Protein 9EAV (pdb70)

Foldseek 3Di:
DEEEEDEPVVLVVVLCLQCVPPLWKFKKKFWFDWQDAPYIYTAGDDMGGQDPVQWPDIGNQETEHECVVVVVNLVVCAPVLTEMEMEMEANQAYWYAYPPGIGGPLRSLLVSCVSGVDKYWYKYAYNVRAMWIFIAHNSHTDGTGQWYWYQDLFTDTRGPPDPDQDFFPDVNQLVVQLPFEEEQADQAQLSLLLQVCSLVSNHNAYEYHEQFFAAPVRPQGGPQDDPVRRVVRHRSQVSSQVVSCVVVVDNRYDYHNYHCPELVNLSVNLRGQAYEYEDDALVSLLSVQLSCQQSQHKYKYKDWFFFWDQDPPPGIDTPWTKMKIAIDGHPFATCVLVPVDDPVRNVVVDDDDVRVVVCCVVVVDVPDDRTDDDGNVSSNVGSVVRVVLNSCSHRPDDPDRSQQANMWMATPVVGDIHGHGSVVTDHDDDVSGSNHQPPPGSPDPVSGDD/DEEEEDEPVVLVVVLCLQCVPPLWKFKKKWWFDWQPAPYIYTATDDIGGFDPVQWPPTGNQEIEHECVSVVVNLVVCAPVLIAMEMEMEASQFYWYDDPPDIGGPLRSLLVSCVSGVDKYWYKYAYNVRAMWIFIAHNSHTDGTGQWYWYQDLFTDTRGPPDCDAFPDVNQLVVQLVFEEEQADQAQLRLLLQVVSLVSRHNAYEYHEQFFAAPVRVQGGPQDDPVRRVVRPRRQVSSQVVSCVVVVHRRYHYDNDHCPELVNLSVNLRGQAYEYEDDALVSLLSQQLSCQQSQHKYKYKDWFFFWDQDPVPGIDTPWTKMKIAIDGHPFATCVLVPVDDPLRNVLVPDPPVRNVVVCVVPPHDDDGDGDDDGNVSSNVGSVVRVVLNSCSHRPDDPDRSQQANMWMAIPVVGDIHGHGSVVTDHDDDVSGSNHQPPPGSPDPVSGPD/DFWAAEAHDIDDDDDQKDFQLVVCVVVVHDLPAAWFKWWDFPPDPIDTDDRGDMDGRVPHRGDHIYIDHPPDDDD/DPAEPDDFPPVVVVVCVVVVWPWHWDQDPNWTKIWTFFCAADPFKPDGTWIKMWTQDPPPPVDPTFWIWIPPDIQGPVRHRFPQFPDWDADVRGTITTHHDGDDHDRVDDGPVVVVVVVRVSRVPRSD/DPAEPDDFPPVVVVVCVVVVWPWHWDQDPNWTKIWTFFCAADPFKPDGTWIKMWTQDPPPPVDPTFWIWIPPDIQGPVRHRFPQFPDWDADVRGTITTHHDGDDHDRVDDGPVVVVVVVRVSRVPRSD

B-factor: mean 52.98, std 19.51, range [24.74, 142.82]

Nearest PDB structures (foldseek):
  3dbh-assembly1_C  TM=6.932E-01  e=7.732E-09  Homo sapiens
  7pvn-assembly2_B  TM=6.251E-01  e=3.161E-09  Homo sapiens
  7pvn-assembly1_A  TM=5.899E-01  e=1.106E-08  Homo sapiens
  3dbr-assembly1_E  TM=6.142E-01  e=5.534E-08  Homo sapiens
  1r4m-assembly2_C  TM=5.452E-01  e=2.008E-08  Homo sapiens

Sequence (1229 aa):
GNRLILTQELHTMLQKHLFPGDGKEAAAILICNRYEGGRLKLLAKELILVPYEECKSRTSDFIAWPGNYLEKAIDVAEEKSMSIILIHSHPGGFLVFSDTADSSDMQTMQSLFQGVDAIHGSAIMIHSGEMRARLYREGKFAENVELVTVAGDDIHYWWDDKTLKPIAFTSGMTDTFQKLTAAIIGVSGTGSIVAEQVARLGFGEILLIDHDHIEKKNLNRILNSTLKDALSHRPKVDMFAEAIRCIRGEDISRPINNTIFSREAVLAAANADVLFCCVDTYLARMIADRIASSFLIPLLDVGVKIPTHVDPDDGRKITDVTGRIDYVKPGGSTLSDRLVYTPELIYRENLNAEEYEEQLERGFITGVEEEAPSVITLNMRAASACVSEFIARCFPFREYPNKRFTRTFFSLAGVEEDYIDESSITQALNTRLAVGGEEPLLGLPELGDKGNRLILTQELHTMLQKHLFPGDGKEAAAILICNRYEGGRLKLLAKELILVPYEECKSRTSDFIAWPGNYLEKAIDVAEEKSMSIILIHSHPGGFLVFSDTADSSDMQTMQSLFQGVDAIHGSAIMIHSGEMRARLYREGKFAENVELVTVAGDDIHYWWDDKKPIAFTSGMTDTFQKLTAAIIGVSGTGSIVAEQVARLGFGEILLIDHDHIEKKNLNRILNSTLKDALSHRPKVDMFAEAIRCIRGEDISRPINNTIFSREAVLAAANADVLFCCVDTYLARMIADRIASSFLIPLLDVGVKIPTHVDPDDGRKITDVTGRIDYVKPGGSTLSDRLVYTPELIYRENLNAEEYEEQLERGFITGVEEEAPSVITLNMRAASACVSEFIARCFPFREYPNKRFTRTFFSLAGVEEDYIDESSITQALNTRLAVGGEEPLLGLPELGDKTWKLNIQGKEFTFDTPTVVIRDAVIRAGLNPNQAWHIFLKVEGQPKVEKNIDDVIDLRTPGIEKLRLTPKDVNNGATRRDFSLRPEDEHYLDEMGYCWETRLVGNARWLIIHDYELPDGYNHHQVNLALLITSGYPVNMLDMFYVYPPLVRVNGVNIPATEATVAIDSVAYQRWSRHRSWNPEIDSVISQLAMADGCLQKEVGATRRDFSLRPEDEHYLDEMGYCWETRLVGNARWLIIHDYELPDGYNHHQVNLALLITSGYPVNMLDMFYVYPPLVRVNGVNIPATEATVAIDSVAYQRWSRHRSWNPEIDSVISQLAMADGCLQKEVG

Secondary structure (DSSP, 8-state):
--EEEE-HHHHHHHHHHH-SSSS---EEEEEEEEEESSSEEEEEEEEEE--GGG-SEE-SS-EEEETHHHHHHHHHHHTTT-EEEEEEETT---EEE-SS-EE-HHHHHHHHHHHSSS-EEEEEE-TTS-EEEEEEETTEEEEE-SEEEEESSSEEEEETT------TTSHHHHHHHHT-EEEEE--STTHHHHHHHHHHTT-SEEEEE---B--GGGTTT-TT--HHHHHTT-BHHHHHHHHHHHHHSS--EEEE-S-SSSHHHHHHHTT-SEEEE--SSHHHHHHHHHHHHHHT--EEEEEEE-BEEEETTTEEEE---EEEEEEE-TTS--TTTTTSS-HHHHHHHT--HHHHHHHHHHTS--S---BPPP-HHHHHHHHHHHHHHHHHHHS--SSS-GGGGSEEEEETTTTEEEEE-GGGS-----TTTT-TTPSSGGG-GGGS--/--EEEE-HHHHHHHHHHH--SS----EEEEEEEEEESSSEEEEEEEEEEPPGGG-EEEETTEEEEETHHHHHHHHHHTTTT-EEEEEEETT---EEE-SS-EE-HHHHHHHHHHHSSS-EEEEEE-TTS-EEEEEEETTEEEEE-SEEEEESSSEEEEETT--PPTTSHHHHHHHHT-EEEEE--STTHHHHHHHHHHTT-SEEEEEE--B--GGGGGT-TT--HHHHHTT-BHHHHHHHHHHHHHSS--EEEEES-SSSHHHHHHHTT-SEEEE--S-HHHHHHHHHHHHHHT--EEEEEEE-BEEEETTTEEEE---EEEEEEE-TTS--TTTTTSS-HHHHHHHTS-HHHHHHHHHHTSS-PPPPBPPP-HHHHHHHHHHHHHHHHHHHS--SSS-GGGGSEEEEETTTTEEEEE-GGGS-----TTTT-TTPSSGGG-GGGS--/-EEEEETTEEEEESSSEEEHHHHHHHTT--TTS-EEEEEEETTS--EEE-TT-EEETTSTTEEEEEEEES---B-/---BSS---HHHHHHHHHTT-EEEEEEETTEEEEEEEEEE--SSBS-SEEEEEEEE-TTTTTSPP--EEEESPP-BTTSPPPTT---EEEETTEEEEEE-------TTT-SHHHHHHHHHHHHHHTT-/---BSS---HHHHHHHHHTT-EEEEEEETTEEEEEEEEEE--SSBS-SEEEEEEEE-TTTTTSPP--EEEESPP-BTTSPPPTT---EEEETTEEEEEE-------TTT-SHHHHHHHHHHHHHHTT-

Solvent-accessible surface area: 49747 Å² total; per-residue (Å²): 55,22,2,0,6,1,4,51,120,24,24,56,74,0,45,139,16,0,58,62,71,73,63,96,2,0,0,0,0,0,0,0,16,55,24,118,36,78,29,24,4,0,0,1,70,71,30,30,55,0,48,73,170,84,16,142,45,36,54,78,94,72,0,9,0,18,8,67,18,12,116,104,0,31,109,68,0,108,148,109,44,13,0,0,1,0,0,1,4,104,58,13,29,14,40,5,26,59,153,131,60,92,26,50,66,136,99,1,2,57,50,0,45,140,28,6,117,13,26,1,0,23,1,62,0,60,133,69,2,44,3,116,8,109,1,28,106,117,8,142,69,46,63,57,4,64,0,1,12,3,5,2,20,50,3,66,36,27,26,59,97,103,174,204,116,42,37,1,11,14,86,15,6,53,84,15,0,87,78,2,3,0,0,0,1,8,0,17,2,0,0,0,0,0,0,1,0,0,0,10,10,9,0,20,54,0,9,0,2,15,107,83,64,0,59,140,172,16,20,55,49,0,4,25,0,28,49,163,6,4,113,79,97,76,37,15,0,55,4,0,11,81,17,0,106,53,7,48,30,94,90,9,2,97,56,22,67,31,54,8,29,16,74,94,0,0,54,22,0,0,22,0,14,0,0,0,0,2,12,89,51,32,18,13,0,0,0,0,7,38,0,3,9,0,0,4,1,8,0,0,0,0,0,3,48,4,8,8,11,65,2,89,113,108,27,116,60,15,2,0,1,0,0,3,4,0,3,7,26,7,20,4,0,17,0,48,29,18,114,11,10,33,25,78,31,0,30,141,60,64,49,74,86,106,22,116,115,51,39,64,147,136,59,118,56,116,45,83,135,61,43,9,71,30,4,1,3,3,2,0,12,0,0,0,23,0,1,14,7,1,0,0,0,3,7,70,19,49,114,93,90,6,74,129,9,3,22,12,6,2,4,38,1,1,29,53,65,45,76,48,33,11,87,83,25,118,95,68,123,45,74,39,43,1,13,0,29,59,82,25,0,0,12,0,10,48,4,20,90,161,56,19,1,0,7,1,4,50,114,27,25,57,78,0,45,136,19,0,56,61,72,74,60,95,2,0,0,0,0,0,0,0,16,59,25,117,36,75,30,22,3,1,0,1,67,73,30,31,58,0,42,72,151,68,16,124,73,40,59,73,90,66,0,6,0,16,11,70,13,14,114,99,0,29,109,73,0,109,144,116,42,12,0,0,1,0,0,1,3,95,61,12,29,16,46,8,31,59,155,135,61,95,25,47,66,143,101,0,1,61,49,0,43,136,31,5,116,13,24,2,0,23,1,68,0,65,131,71,1,47,4,115,8,101,0,26,101,124,5,150,70,48,65,54,4,63,0,1,11,2,6,1,20,48,3,63,35,27,24,54,103,162,168,53,47,0,10,34,84,20,6,55,87,15,0,90,75,2,2,0,0,0,3,7,0,24,11,15,0,0,0,0,0,2,0,0,0,9,9,6,1,19,49,0,7,0,2,18,126,55,58,0,65,139,172,14,25,51,49,0,2,26,0,30,51,159,4,2,113,74,103,80,37,13,0,60,4,0,10,59,16,0,110,49,6,49,41,104,89,6,2,95,56,21,77,43,51,7,26,18,77,95,0,0,54,24,0,0,24,0,13,0,0,0,0,9,24,140,50,73,24,12,23,0,0,0,4,26,0,2,5,0,0,5,1,6,0,0,0,1,11,44,86,3,15,9,76,120,33,130,136,85,25,110,81,14,63,37,0,38,4,39,5,0,3,7,23,8,17,5,0,8,0,44,31,15,128,15,8,29,15,82,46,0,12,39,52,57,23,87,85,123,54,50,112,69,10,71,154,86,58,82,17,97,39,81,96,120,84,8,64,40,4,0,2,2,2,0,14,0,0,1,24,0,0,12,8,0,0,0,0,3,9,65,19,44,24,51,87,7,70,115,9,3,30,12,68,7,20,38,2,8,30,105,64,80,72,62,38,10,87,81,23,119,96,64,116,31,78,38,42,1,26,0,26,71,77,24,1,1,33,0,10,49,4,20,87,138,124,79,126,2,25,2,7,28,52,100,13,49,16,116,62,44,48,12,51,0,68,75,0,0,93,101,2,28,8,64,20,125,91,45,21,20,9,34,20,58,22,122,65,112,107,54,78,101,56,88,30,77,47,91,5,53,9,137,52,121,37,44,56,6,0,8,0,12,5,87,38,4,15,34,18,55,141,132,113,50,19,64,4,48,76,97,0,49,110,61,0,86,133,97,65,53,51,4,9,0,52,70,45,67,149,36,65,12,0,2,0,45,89,17,118,14,34,110,20,3,69,63,94,78,4,29,1,0,2,33,10,16,48,0,2,9,4,1,16,4,13,18,0,4,0,88,38,55,1,37,34,113,112,53,75,105,4,76,51,10,128,20,86,18,68,3,73,105,58,48,8,11,27,0,40,36,121,78,107,20,70,38,94,126,12,4,0,54,31,1,6,63,34,0,43,40,19,0,91,143,14,61,79,54,140,110,114,70,19,43,3,49,78,97,0,50,112,61,0,84,133,96,65,54,51,3,7,0,42,72,45,68,149,37,59,11,0,2,0,46,88,17,118,14,35,110,20,4,69,63,96,78,4,30,1,0,2,38,10,18,42,0,2,11,6,2,2,5,9,4,0,8,0,88,38,56,1,38,33,114,113,51,75,106,4,75,50,11,126,21,86,38,69,3,73,104,59,50,8,10,13,0,18,36,68,69,100,12,68,48,102,126,12,3,0,54,30,1,5,64,34,0,43,40,20,0,92,145,14,62,78

Structure (mmCIF, N/CA/C/O backbone):
data_9EAV
#
_entry.id   9EAV
#
_cell.length_a   136.837
_cell.length_b   136.837
_cell.length_c   172.816
_cell.angle_alpha   90.000
_cell.angle_beta   90.000
_cell.angle_gamma   90.000
#
_symmetry.space_group_name_H-M   'P 43 21 2'
#
loop_
_entity.id
_entity.type
_entity.pdbx_description
1 polymer 'Citrobacter BubCD'
2 polymer 'Citrobacter BubA'
3 polymer 'Citrobacter BubB'
4 non-polymer 'SODIUM ION'
5 non-polymer 'ADENOSINE MONOPHOSPHATE'
6 water water
#
loop_
_atom_site.group_PDB
_atom_site.id
_atom_site.type_symbol
_atom_site.label_atom_id
_atom_site.label_alt_id
_atom_site.label_comp_id
_atom_site.label_asym_id
_atom_site.label_entity_id
_atom_site.label_seq_id
_atom_site.pdbx_PDB_ins_code
_atom_site.Cartn_x
_atom_site.Cartn_y
_atom_site.Cartn_z
_atom_site.occupancy
_atom_site.B_iso_or_equiv
_atom_site.auth_seq_id
_atom_site.auth_comp_id
_atom_site.auth_asym_id
_atom_site.auth_atom_id
_atom_site.pdbx_PDB_model_num
ATOM 1 N N . GLY A 1 6 ? 39.27600 -7.71800 18.81700 1.000 78.99708 4 GLY A N 1
ATOM 2 C CA . GLY A 1 6 ? 37.96600 -7.37200 19.37600 1.000 81.01856 4 GLY A CA 1
ATOM 3 C C . GLY A 1 6 ? 37.61700 -8.16400 20.63200 1.000 78.08293 4 GLY A C 1
ATOM 4 O O . GLY A 1 6 ? 37.55700 -9.39900 20.56600 1.000 81.51120 4 GLY A O 1
ATOM 5 N N . ASN A 1 7 ? 37.38000 -7.48000 21.74200 1.000 69.44231 5 ASN A N 1
ATOM 6 C CA . ASN A 1 7 ? 37.26800 -8.14400 23.04100 1.000 66.55177 5 ASN A CA 1
ATOM 7 C C . ASN A 1 7 ? 35.89200 -8.79900 23.21800 1.000 68.45093 5 ASN A C 1
ATOM 8 O O . ASN A 1 7 ? 34.94000 -8.54200 22.46900 1.000 66.04664 5 ASN A O 1
ATOM 13 N N . ARG A 1 8 ? 35.80300 -9.70000 24.20400 1.000 66.80273 6 ARG A N 1
ATOM 14 C CA . ARG A 1 8 ? 34.57300 -10.42200 24.48400 1.000 61.65410 6 ARG A CA 1
ATOM 15 C C . ARG A 1 8 ? 34.29700 -10.39900 25.98200 1.000 59.02401 6 ARG A C 1
ATOM 16 O O . ARG A 1 8 ? 35.22300 -10.51200 26.79300 1.000 57.39992 6 ARG A O 1
ATOM 24 N N . LEU A 1 9 ? 33.01700 -10.27500 26.34300 1.000 55.72678 7 LEU A N 1
ATOM 25 C CA . LEU A 1 9 ? 32.49600 -10.70000 27.64200 1.000 55.00854 7 LEU A CA 1
ATOM 26 C C . LEU A 1 9 ? 31.60100 -11.93600 27.42900 1.000 51.55774 7 LEU A C 1
ATOM 27 O O . LEU A 1 9 ? 30.62600 -11.88000 26.68000 1.000 51.37523 7 LEU A O 1
ATOM 32 N N . ILE A 1 10 ? 31.92600 -13.05100 28.08100 1.000 53.04236 8 ILE A N 1
ATOM 33 C CA . ILE A 1 10 ? 31.24100 -14.31100 27.82100 1.000 49.57173 8 ILE A CA 1
ATOM 34 C C . ILE A 1 10 ? 30.57300 -14.77900 29.10900 1.000 52.09650 8 ILE A C 1
ATOM 35 O O . ILE A 1 10 ? 31.23800 -14.93500 30.13700 1.000 52.99159 8 ILE A O 1
ATOM 40 N N . LEU A 1 11 ? 29.27600 -15.04200 29.03400 1.000 48.96482 9 LEU A N 1
ATOM 41 C CA . LEU A 1 11 ? 28.51800 -15.61300 30.13100 1.000 48.75977 9 LEU A CA 1
ATOM 42 C C . LEU A 1 11 ? 28.15200 -17.03800 29.76800 1.000 49.48833 9 LEU A C 1
ATOM 43 O O . LEU A 1 11 ? 27.97700 -17.36400 28.58200 1.000 48.15207 9 LEU A O 1
ATOM 48 N N . THR A 1 12 ? 28.09000 -17.91900 30.77300 1.000 53.39001 10 THR A N 1
ATOM 49 C CA . THR A 1 12 ? 27.54000 -19.24400 30.49700 1.000 51.08847 10 THR A CA 1
ATOM 50 C C . THR A 1 12 ? 26.02700 -19.09900 30.43200 1.000 51.67854 10 THR A C 1
ATOM 51 O O . THR A 1 12 ? 25.45800 -18.13000 30.95500 1.000 52.39389 10 THR A O 1
ATOM 55 N N . GLN A 1 13 ? 25.36400 -20.08100 29.81200 1.000 46.62927 11 GLN A N 1
ATOM 56 C CA . GLN A 1 13 ? 23.90300 -20.02400 29.77800 1.000 51.18105 11 GLN A CA 1
ATOM 57 C C . GLN A 1 13 ? 23.32900 -20.10600 31.18100 1.000 49.07498 11 GLN A C 1
ATOM 58 O O . GLN A 1 13 ? 22.38500 -19.39000 31.51300 1.000 50.77899 11 GLN A O 1
ATOM 64 N N . GLU A 1 14 ? 23.89300 -20.97500 32.03200 1.000 51.69008 12 GLU A N 1
ATOM 65 C CA . GLU A 1 14 ? 23.37900 -21.08300 33.40200 1.000 52.29322 12 GLU A CA 1
ATOM 66 C C . GLU A 1 14 ? 23.46000 -19.75100 34.13700 1.000 52.46914 12 GLU A C 1
ATOM 67 O O . GLU A 1 14 ? 22.50000 -19.34700 34.82800 1.000 57.90142 12 GLU A O 1
ATOM 73 N N . LEU A 1 15 ? 24.58900 -19.02600 34.00900 1.000 49.35740 13 LEU A N 1
ATOM 74 C CA . LEU A 1 15 ? 24.73100 -17.77100 34.73700 1.000 52.46227 13 LEU A CA 1
ATOM 75 C C . LEU A 1 15 ? 23.84400 -16.70000 34.13700 1.000 53.54496 13 LEU A C 1
ATOM 76 O O . LEU A 1 15 ? 23.25000 -15.89800 34.86400 1.000 54.56805 13 LEU A O 1
ATOM 81 N N . HIS A 1 16 ? 23.71600 -16.69600 32.81700 1.000 53.23884 14 HIS A N 1
ATOM 82 C CA . HIS A 1 16 ? 22.88900 -15.68900 32.18600 1.000 51.21333 14 HIS A CA 1
ATOM 83 C C . HIS A 1 16 ? 21.41800 -15.87400 32.54400 1.000 57.26073 14 HIS A C 1
ATOM 84 O O . HIS A 1 16 ? 20.73200 -14.89300 32.81600 1.000 56.02158 14 HIS A O 1
ATOM 91 N N . THR A 1 17 ? 20.91500 -17.12300 32.54100 1.000 49.73670 15 THR A N 1
ATOM 92 C CA . THR A 1 17 ? 19.51800 -17.32700 32.89100 1.000 54.27448 15 THR A CA 1
ATOM 93 C C . THR A 1 17 ? 19.25700 -16.81800 34.30800 1.000 56.25328 15 THR A C 1
ATOM 94 O O . THR A 1 17 ? 18.32900 -16.04100 34.54300 1.000 58.24450 15 THR A O 1
ATOM 98 N N . MET A 1 18 ? 20.11700 -17.21000 35.25600 1.000 55.38782 16 MET A N 1
ATOM 99 C CA . MET A 1 18 ? 19.95900 -16.79700 36.64900 1.000 56.44269 16 MET A CA 1
ATOM 100 C C . MET A 1 18 ? 20.03400 -15.29100 36.77700 1.000 55.55581 16 MET A C 1
ATOM 101 O O . MET A 1 18 ? 19.27100 -14.67200 37.53900 1.000 58.99064 16 MET A O 1
ATOM 106 N N . LEU A 1 19 ? 20.91600 -14.67100 36.01000 1.000 56.17790 17 LEU A N 1
ATOM 107 C CA . LEU A 1 19 ? 21.01600 -13.21800 36.02300 1.000 58.77331 17 LEU A CA 1
ATOM 108 C C . LEU A 1 19 ? 19.73300 -12.57600 35.50300 1.000 58.50862 17 LEU A C 1
ATOM 109 O O . LEU A 1 19 ? 19.21300 -11.62600 36.09600 1.000 61.56837 17 LEU A O 1
ATOM 114 N N . GLN A 1 20 ? 19.19900 -13.09200 34.39500 1.000 57.72910 18 GLN A N 1
ATOM 115 C CA . GLN A 1 20 ? 18.00100 -12.47000 33.82700 1.000 57.11933 18 GLN A CA 1
ATOM 116 C C . GLN A 1 20 ? 16.77900 -12.63900 34.73800 1.000 61.46163 18 GLN A C 1
ATOM 117 O O . GLN A 1 20 ? 15.93800 -11.73400 34.79300 1.000 61.10845 18 GLN A O 1
ATOM 123 N N . LYS A 1 21 ? 16.64600 -13.77400 35.45800 1.000 63.65297 19 LYS A N 1
ATOM 124 C CA . LYS A 1 21 ? 15.52000 -13.90300 36.40400 1.000 61.44294 19 LYS A CA 1
ATOM 125 C C . LYS A 1 21 ? 15.65300 -12.90800 37.54500 1.000 62.69231 19 LYS A C 1
ATOM 126 O O . LYS A 1 21 ? 14.65500 -12.32900 38.01000 1.000 62.88771 19 LYS A O 1
ATOM 132 N N . HIS A 1 22 ? 16.89000 -12.68400 38.00000 1.000 62.05281 20 HIS A N 1
ATOM 133 C CA . HIS A 1 22 ? 17.11700 -11.75800 39.10200 1.000 65.14986 20 HIS A CA 1
ATOM 134 C C . HIS A 1 22 ? 16.85200 -10.31000 38.70700 1.000 62.58546 20 HIS A C 1
ATOM 135 O O . HIS A 1 22 ? 16.31400 -9.52600 39.51500 1.000 64.90667 20 HIS A O 1
ATOM 142 N N . LEU A 1 23 ? 17.28700 -9.91200 37.51100 1.000 62.25150 21 LEU A N 1
ATOM 143 C CA . LEU A 1 23 ? 17.11300 -8.53800 37.05100 1.000 64.81406 21 LEU A CA 1
ATOM 144 C C . LEU A 1 23 ? 15.69800 -8.24700 36.54600 1.000 65.34195 21 LEU A C 1
ATOM 145 O O . LEU A 1 23 ? 15.35600 -7.07700 36.37300 1.000 60.82978 21 LEU A O 1
ATOM 150 N N . PHE A 1 24 ? 14.87300 -9.26000 36.30200 1.000 65.50484 22 PHE A N 1
ATOM 151 C CA . PHE A 1 24 ? 13.49900 -9.05600 35.82800 1.000 69.28232 22 PHE A CA 1
ATOM 152 C C . PHE A 1 24 ? 12.56200 -9.99900 36.57300 1.000 71.20551 22 PHE A C 1
ATOM 153 O O . PHE A 1 24 ? 12.00400 -10.94300 36.00200 1.000 71.13293 22 PHE A O 1
ATOM 161 N N . PRO A 1 25 ? 12.37200 -9.75800 37.87000 1.000 69.90641 23 PRO A N 1
ATOM 162 C CA . PRO A 1 25 ? 11.43700 -10.58400 38.65000 1.000 71.92890 23 PRO A CA 1
ATOM 163 C C . PRO A 1 25 ? 10.00900 -10.49600 38.14600 1.000 78.58807 23 PRO A C 1
ATOM 164 O O . PRO A 1 25 ? 9.19700 -11.39200 38.44600 1.000 76.48226 23 PRO A O 1
ATOM 168 N N . GLY A 1 26 ? 9.68600 -9.43300 37.41100 1.000 78.16197 24 GLY A N 1
ATOM 169 C CA . GLY A 1 26 ? 8.34600 -9.16800 36.92200 1.000 77.68209 24 GLY A CA 1
ATOM 170 C C . GLY A 1 26 ? 7.68800 -7.92100 37.48300 1.000 76.63209 24 GLY A C 1
ATOM 171 O O . GLY A 1 26 ? 6.59500 -7.56700 37.01900 1.000 74.64312 24 GLY A O 1
ATOM 172 N N . ASP A 1 27 ? 8.28200 -7.22700 38.45300 1.000 75.83845 25 ASP A N 1
ATOM 173 C CA . ASP A 1 27 ? 7.68400 -6.02900 39.02500 1.000 77.41600 25 ASP A CA 1
ATOM 174 C C . ASP A 1 27 ? 8.09300 -4.74200 38.32300 1.000 76.97538 25 ASP A C 1
ATOM 175 O O . ASP A 1 27 ? 7.72000 -3.67000 38.79400 1.000 74.29310 25 ASP A O 1
ATOM 180 N N . GLY A 1 28 ? 8.86000 -4.81100 37.23800 1.000 73.06413 26 GLY A N 1
ATOM 181 C CA . GLY A 1 28 ? 9.22600 -3.61400 36.50800 1.000 72.11828 26 GLY A CA 1
ATOM 182 C C . GLY A 1 28 ? 10.19700 -2.69800 37.21400 1.000 70.76911 26 GLY A C 1
ATOM 183 O O . GLY A 1 28 ? 10.39600 -1.57400 36.74700 1.000 70.59046 26 GLY A O 1
ATOM 184 N N . LYS A 1 29 ? 10.81100 -3.15100 38.31500 1.000 71.60363 27 LYS A N 1
ATOM 185 C CA . LYS A 1 29 ? 11.78100 -2.38300 39.09200 1.000 72.06369 27 LYS A CA 1
ATOM 186 C C . LYS A 1 29 ? 13.19700 -2.88200 38.82600 1.000 69.14848 27 LYS A C 1
ATOM 187 O O . LYS A 1 29 ? 13.40900 -4.07500 38.60700 1.000 65.68063 27 LYS A O 1
ATOM 193 N N . GLU A 1 30 ? 14.16800 -1.96900 38.91300 1.000 66.32424 28 GLU A N 1
ATOM 194 C CA . GLU A 1 30 ? 15.56000 -2.31800 38.67700 1.000 66.74894 28 GLU A CA 1
ATOM 195 C C . GLU A 1 30 ? 16.10700 -3.25300 39.75100 1.000 67.81416 28 GLU A C 1
ATOM 196 O O . GLU A 1 30 ? 15.67700 -3.23200 40.91700 1.000 65.90001 28 GLU A O 1
ATOM 202 N N . ALA A 1 31 ? 17.09100 -4.06500 39.35100 1.000 66.27020 29 ALA A N 1
ATOM 203 C CA . ALA A 1 31 ? 17.81600 -4.92600 40.27900 1.000 69.32626 29 ALA A CA 1
ATOM 204 C C . ALA A 1 31 ? 19.30900 -4.87800 39.96100 1.000 64.92496 29 ALA A C 1
ATOM 205 O O . ALA A 1 31 ? 19.73500 -4.30300 38.95700 1.000 64.48982 29 ALA A O 1
ATOM 207 N N . ALA A 1 32 ? 20.10700 -5.48500 40.84500 1.000 62.24270 30 ALA A N 1
ATOM 208 C CA . ALA A 1 32 ? 21.55900 -5.39600 40.78000 1.000 63.32078 30 ALA A CA 1
ATOM 209 C C . ALA A 1 32 ? 22.18000 -6.76500 41.01500 1.000 67.96013 30 ALA A C 1
ATOM 210 O O . ALA A 1 32 ? 21.67000 -7.57400 41.79900 1.000 65.26937 30 ALA A O 1
ATOM 212 N N . ALA A 1 33 ? 23.30200 -7.00900 40.33300 1.000 60.39128 31 ALA A N 1
ATOM 213 C CA . ALA A 1 33 ? 24.06300 -8.23500 40.51800 1.000 62.08015 31 ALA A CA 1
ATOM 214 C C . ALA A 1 33 ? 25.51000 -7.93600 40.19000 1.000 61.76820 31 ALA A C 1
ATOM 215 O O . ALA A 1 33 ? 25.83800 -6.90400 39.61700 1.000 58.93141 31 ALA A O 1
ATOM 217 N N . ILE A 1 34 ? 26.38200 -8.87100 40.55800 1.000 65.80118 32 ILE A N 1
ATOM 218 C CA . ILE A 1 34 ? 27.81400 -8.71300 40.37300 1.000 61.16458 32 ILE A CA 1
ATOM 219 C C . ILE A 1 34 ? 28.35900 -9.98100 39.75000 1.000 62.19323 32 ILE A C 1
ATOM 220 O O . ILE A 1 34 ? 28.17600 -11.07500 40.29800 1.000 62.10959 32 ILE A O 1
ATOM 225 N N . LEU A 1 35 ? 29.05800 -9.82500 38.63700 1.000 63.73706 33 LEU A N 1
ATOM 226 C CA . LEU A 1 35 ? 29.71600 -10.91200 37.91700 1.000 62.68508 33 LEU A CA 1
ATOM 227 C C . LEU A 1 35 ? 31.21100 -10.82100 38.18600 1.000 59.17392 33 LEU A C 1
ATOM 228 O O . LEU A 1 35 ? 31.81500 -9.78200 37.94100 1.000 63.87487 33 LEU A O 1
ATOM 233 N N . ILE A 1 36 ? 31.80900 -11.89100 38.71400 1.000 61.80381 34 ILE A N 1
ATOM 234 C CA . ILE A 1 36 ? 33.25900 -11.96400 38.90200 1.000 62.81580 34 ILE A CA 1
ATOM 235 C C . ILE A 1 36 ? 33.84300 -12.84400 37.80000 1.000 61.55848 34 ILE A C 1
ATOM 236 O O . ILE A 1 36 ? 33.41200 -13.99400 37.63000 1.000 61.98347 34 ILE A O 1
ATOM 241 N N . CYS A 1 37 ? 34.84300 -12.32500 37.08200 1.000 62.99704 35 CYS A N 1
ATOM 242 C CA . CYS A 1 37 ? 35.35300 -12.94200 35.84800 1.000 59.63014 35 CYS A CA 1
ATOM 243 C C . CYS A 1 37 ? 36.84900 -13.23500 35.89100 1.000 60.33966 35 CYS A C 1
ATOM 244 O O . CYS A 1 37 ? 37.64300 -12.47100 36.46500 1.000 64.28728 35 CYS A O 1
ATOM 247 N N . ASN A 1 38 ? 37.24400 -14.34000 35.26400 1.000 59.19258 36 ASN A N 1
ATOM 248 C CA . ASN A 1 38 ? 38.62600 -14.51400 34.88200 1.000 59.46199 36 ASN A CA 1
ATOM 249 C C . ASN A 1 38 ? 38.84200 -13.81600 33.53600 1.000 60.48633 36 ASN A C 1
ATOM 250 O O . ASN A 1 38 ? 37.92800 -13.22100 32.95700 1.000 62.14040 36 ASN A O 1
ATOM 255 N N . ARG A 1 39 ? 40.07400 -13.83000 33.06300 1.000 59.90119 37 ARG A N 1
ATOM 256 C CA . ARG A 1 39 ? 40.45100 -13.12700 31.84900 1.000 60.57850 37 ARG A CA 1
ATOM 257 C C . ARG A 1 39 ? 41.34600 -14.03600 31.04600 1.000 61.15048 37 ARG A C 1
ATOM 258 O O . ARG A 1 39 ? 42.12900 -14.79200 31.62100 1.000 62.16385 37 ARG A O 1
ATOM 266 N N . TYR A 1 40 ? 41.21500 -13.98500 29.71800 1.000 61.94394 38 TYR A N 1
ATOM 267 C CA . TYR A 1 40 ? 42.26900 -14.42800 28.82400 1.000 57.71923 38 TYR A CA 1
ATOM 268 C C . TYR A 1 40 ? 42.72000 -13.25000 27.97900 1.000 64.74681 38 TYR A C 1
ATOM 269 O O . TYR A 1 40 ? 41.91700 -12.66300 27.24300 1.000 62.61254 38 TYR A O 1
ATOM 278 N N . GLU A 1 41 ? 44.00800 -12.93300 28.06000 1.000 66.06728 39 GLU A N 1
ATOM 279 C CA . GLU A 1 41 ? 44.59800 -11.78800 27.37400 1.000 67.25776 39 GLU A CA 1
ATOM 280 C C . GLU A 1 41 ? 45.51800 -12.33100 26.27900 1.000 65.30148 39 GLU A C 1
ATOM 281 O O . GLU A 1 41 ? 46.74200 -12.37000 26.39800 1.000 71.08188 39 GLU A O 1
ATOM 287 N N . GLY A 1 42 ? 44.89400 -12.80000 25.21500 1.000 70.51461 40 GLY A N 1
ATOM 288 C CA . GLY A 1 42 ? 45.59300 -13.28300 24.05200 1.000 71.77458 40 GLY A CA 1
ATOM 289 C C . GLY A 1 42 ? 45.45200 -12.23700 22.97000 1.000 75.49871 40 GLY A C 1
ATOM 290 O O . GLY A 1 42 ? 45.59300 -11.04600 23.26200 1.000 79.86943 40 GLY A O 1
ATOM 291 N N . GLY A 1 43 ? 45.13700 -12.64800 21.74400 1.000 68.01270 41 GLY A N 1
ATOM 292 C CA . GLY A 1 43 ? 44.94900 -11.68400 20.67800 1.000 70.39634 41 GLY A CA 1
ATOM 293 C C . GLY A 1 43 ? 43.83100 -10.71300 20.94400 1.000 66.35756 41 GLY A C 1
ATOM 294 O O . GLY A 1 43 ? 43.78100 -9.64300 20.32800 1.000 77.00587 41 GLY A O 1
ATOM 295 N N . ARG A 1 44 ? 42.93800 -11.05200 21.85900 1.000 67.75086 42 ARG A N 1
ATOM 296 C CA . ARG A 1 44 ? 41.77500 -10.24600 22.22700 1.000 64.81005 42 ARG A CA 1
ATOM 297 C C . ARG A 1 44 ? 41.56700 -10.43700 23.71700 1.000 65.54543 42 ARG A C 1
ATOM 298 O O . ARG A 1 44 ? 41.92000 -11.47800 24.27300 1.000 63.20966 42 ARG A O 1
ATOM 306 N N . LEU A 1 45 ? 40.99000 -9.44600 24.36900 1.000 57.72316 43 LEU A N 1
ATOM 307 C CA . LEU A 1 45 ? 40.63000 -9.62800 25.76500 1.000 63.98399 43 LEU A CA 1
ATOM 308 C C . LEU A 1 45 ? 39.33500 -10.42400 25.82700 1.000 60.73441 43 LEU A C 1
ATOM 309 O O . LEU A 1 45 ? 38.32000 -10.00400 25.27100 1.000 61.41281 43 LEU A O 1
ATOM 314 N N . LYS A 1 46 ? 39.36600 -11.57300 26.49800 1.000 59.49199 44 LYS A N 1
ATOM 315 C CA . LYS A 1 46 ? 38.14800 -12.32200 26.80800 1.000 56.36721 44 LYS A CA 1
ATOM 316 C C . LYS A 1 46 ? 37.92100 -12.26000 28.31200 1.000 58.22013 44 LYS A C 1
ATOM 317 O O . LYS A 1 46 ? 38.81600 -12.58200 29.10400 1.000 60.33834 44 LYS A O 1
ATOM 323 N N . LEU A 1 47 ? 36.74800 -11.80500 28.69300 1.000 56.10014 45 LEU A N 1
ATOM 324 C CA . LEU A 1 47 ? 36.28800 -11.78500 30.08200 1.000 58.50996 45 LEU A CA 1
ATOM 325 C C . LEU A 1 47 ? 35.38000 -12.99000 30.28100 1.000 53.94355 45 LEU A C 1
ATOM 326 O O . LEU A 1 47 ? 34.36700 -13.11500 29.58800 1.000 53.51032 45 LEU A O 1
ATOM 331 N N . LEU A 1 48 ? 35.73400 -13.86200 31.22700 1.000 53.32435 46 LEU A N 1
ATOM 332 C CA . LEU A 1 48 ? 35.11400 -15.18900 31.38400 1.000 50.85614 46 LEU A CA 1
ATOM 333 C C . LEU A 1 48 ? 34.33700 -15.22100 32.70700 1.000 56.27614 46 LEU A C 1
ATOM 334 O O . LEU A 1 48 ? 34.93400 -15.36500 33.78500 1.000 51.94674 46 LEU A O 1
ATOM 339 N N . ALA A 1 49 ? 33.00700 -15.11300 32.61900 1.000 57.86638 47 ALA A N 1
ATOM 340 C CA . ALA A 1 49 ? 32.14300 -15.09200 33.80500 1.000 57.05701 47 ALA A CA 1
ATOM 341 C C . ALA A 1 49 ? 32.29500 -16.38400 34.61100 1.000 59.20605 47 ALA A C 1
ATOM 342 O O . ALA A 1 49 ? 32.02700 -17.47700 34.11000 1.000 53.67508 47 ALA A O 1
ATOM 344 N N . LYS A 1 50 ? 32.68500 -16.24100 35.88100 1.000 59.83840 48 LYS A N 1
ATOM 345 C CA . LYS A 1 50 ? 33.05100 -17.35500 36.75800 1.000 62.19665 48 LYS A CA 1
ATOM 346 C C . LYS A 1 50 ? 32.14100 -17.49400 37.97700 1.000 64.51568 48 LYS A C 1
ATOM 347 O O . LYS A 1 50 ? 31.79500 -18.61300 38.36300 1.000 67.27150 48 LYS A O 1
ATOM 353 N N . GLU A 1 51 ? 31.77800 -16.39300 38.59700 1.000 59.13718 49 GLU A N 1
ATOM 354 C CA . GLU A 1 51 ? 30.92600 -16.36000 39.78600 1.000 65.13608 49 GLU A CA 1
ATOM 355 C C . GLU A 1 51 ? 29.95300 -15.19900 39.65100 1.000 63.63790 49 GLU A C 1
ATOM 356 O O . GLU A 1 51 ? 30.28800 -14.17000 39.07600 1.000 64.91648 49 GLU A O 1
ATOM 362 N N . LEU A 1 52 ? 28.76000 -15.36200 40.21600 1.000 66.09519 50 LEU A N 1
ATOM 363 C CA . LEU A 1 52 ? 27.71700 -14.34800 40.17900 1.000 60.80715 50 LEU A CA 1
ATOM 364 C C . LEU A 1 52 ? 27.20800 -14.10200 41.59600 1.000 66.07569 50 LEU A C 1
ATOM 365 O O . LEU A 1 52 ? 26.96700 -15.04400 42.35900 1.000 65.44732 50 LEU A O 1
ATOM 370 N N . ILE A 1 53 ? 27.04200 -12.83600 41.93000 1.000 59.49381 51 ILE A N 1
ATOM 371 C CA . ILE A 1 53 ? 26.54100 -12.41000 43.23300 1.000 66.76122 51 ILE A CA 1
ATOM 372 C C . ILE A 1 53 ? 25.28700 -11.59200 42.96600 1.000 67.32669 51 ILE A C 1
ATOM 373 O O . ILE A 1 53 ? 25.35600 -10.54600 42.30900 1.000 67.23646 51 ILE A O 1
ATOM 378 N N . LEU A 1 54 ? 24.14900 -12.08100 43.45300 1.000 68.23517 52 LEU A N 1
ATOM 379 C CA . LEU A 1 54 ? 22.88700 -11.37400 43.34600 1.000 68.35281 52 LEU A CA 1
ATOM 380 C C . LEU A 1 54 ? 22.69200 -10.51100 44.59000 1.000 71.65910 52 LEU A C 1
ATOM 381 O O . LEU A 1 54 ? 22.88800 -10.98300 45.71500 1.000 75.36147 52 LEU A O 1
ATOM 386 N N . VAL A 1 55 ? 22.33100 -9.25100 44.37700 1.000 70.67826 53 VAL A N 1
ATOM 387 C CA . VAL A 1 55 ? 22.02300 -8.33000 45.47600 1.000 71.75923 53 VAL A CA 1
ATOM 388 C C . VAL A 1 55 ? 20.57200 -8.52400 45.84600 1.000 77.22276 53 VAL A C 1
ATOM 389 O O . VAL A 1 55 ? 19.67500 -8.06500 45.11900 1.000 77.84140 53 VAL A O 1
ATOM 393 N N . PRO A 1 56 ? 20.26300 -9.18400 46.97300 1.000 79.29225 54 PRO A N 1
ATOM 394 C CA . PRO A 1 56 ? 18.86200 -9.47300 47.31100 1.000 80.41786 54 PRO A CA 1
ATOM 395 C C . PRO A 1 56 ? 18.02300 -8.20000 47.33800 1.000 76.67025 54 PRO A C 1
ATOM 396 O O . PRO A 1 56 ? 18.47100 -7.17000 47.81900 1.000 80.45994 54 PRO A O 1
ATOM 400 N N . TYR A 1 57 ? 16.79700 -8.28700 46.82300 1.000 74.35641 55 TYR A N 1
ATOM 401 C CA . TYR A 1 57 ? 15.95700 -7.09800 46.73900 1.000 78.32852 55 TYR A CA 1
ATOM 402 C C . TYR A 1 57 ? 15.66600 -6.51500 48.12800 1.000 78.72377 55 TYR A C 1
ATOM 403 O O . TYR A 1 57 ? 15.53800 -5.29700 48.27200 1.000 76.57090 55 TYR A O 1
ATOM 412 N N . GLU A 1 58 ? 15.56400 -7.37500 49.14900 1.000 76.90011 56 GLU A N 1
ATOM 413 C CA . GLU A 1 58 ? 15.20800 -6.92600 50.49300 1.000 88.46513 56 GLU A CA 1
ATOM 414 C C . GLU A 1 58 ? 16.31300 -6.09200 51.13100 1.000 86.59158 56 GLU A C 1
ATOM 415 O O . GLU A 1 58 ? 16.03500 -5.24000 51.97900 1.000 85.38598 56 GLU A O 1
ATOM 421 N N . GLU A 1 59 ? 17.56500 -6.31900 50.74700 1.000 91.47476 57 GLU A N 1
ATOM 422 C CA . GLU A 1 59 ? 18.66100 -5.53800 51.29400 1.000 94.14493 57 GLU A CA 1
ATOM 423 C C . GLU A 1 59 ? 18.92200 -4.26900 50.50300 1.000 87.66781 57 GLU A C 1
ATOM 424 O O . GLU A 1 59 ? 19.84700 -3.53400 50.84000 1.000 91.33345 57 GLU A O 1
ATOM 430 N N . CYS A 1 60 ? 18.14400 -4.00500 49.46000 1.000 78.32615 58 CYS A N 1
ATOM 431 C CA . CYS A 1 60 ? 18.24500 -2.74600 48.74000 1.000 76.14066 58 CYS A CA 1
ATOM 432 C C . CYS A 1 60 ? 17.40800 -1.69200 49.45400 1.000 76.11116 58 CYS A C 1
ATOM 433 O O . CYS A 1 60 ? 16.31800 -1.98100 49.95800 1.000 78.28459 58 CYS A O 1
ATOM 436 N N . LYS A 1 61 ? 17.92500 -0.47300 49.50100 1.000 78.13213 59 LYS A N 1
ATOM 437 C CA . LYS A 1 61 ? 17.19400 0.60800 50.16100 1.000 78.74323 59 LYS A CA 1
ATOM 438 C C . LYS A 1 61 ? 16.05600 1.09900 49.28000 1.000 76.83469 59 LYS A C 1
ATOM 439 O O . LYS A 1 61 ? 14.99600 1.46400 49.78400 1.000 75.45467 59 LYS A O 1
ATOM 445 N N . SER A 1 62 ? 16.23700 1.05600 47.96800 1.000 77.21666 60 SER A N 1
ATOM 446 C CA . SER A 1 62 ? 15.21300 1.49000 47.03800 1.000 78.89305 60 SER A CA 1
ATOM 447 C C . SER A 1 62 ? 15.33400 0.65600 45.76800 1.000 76.72062 60 SER A C 1
ATOM 448 O O . SER A 1 62 ? 16.44200 0.31600 45.34700 1.000 75.19498 60 SER A O 1
ATOM 451 N N . ARG A 1 63 ? 14.18800 0.33700 45.17400 1.000 73.53227 61 ARG A N 1
ATOM 452 C CA . ARG A 1 63 ? 14.10400 -0.33100 43.88600 1.000 73.36285 61 ARG A CA 1
ATOM 453 C C . ARG A 1 63 ? 12.96100 0.33200 43.13600 1.000 76.61085 61 ARG A C 1
ATOM 454 O O . ARG A 1 63 ? 11.80100 0.18800 43.53100 1.000 75.73351 61 ARG A O 1
ATOM 462 N N . THR A 1 64 ? 13.28100 1.07100 42.07900 1.000 73.15948 62 THR A N 1
ATOM 463 C CA . THR A 1 64 ? 12.30300 1.76600 41.25500 1.000 73.06212 62 THR A CA 1
ATOM 464 C C . THR A 1 64 ? 12.52100 1.41300 39.77800 1.000 75.44773 62 THR A C 1
ATOM 465 O O . THR A 1 64 ? 13.45100 0.68000 39.41800 1.000 70.66730 62 THR A O 1
ATOM 469 N N . SER A 1 65 ? 11.66900 1.96100 38.90900 1.000 75.69209 63 SER A N 1
ATOM 470 C CA . SER A 1 65 ? 11.71200 1.62900 37.49400 1.000 77.04526 63 SER A CA 1
ATOM 471 C C . SER A 1 65 ? 12.92400 2.20500 36.77000 1.000 76.54853 63 SER A C 1
ATOM 472 O O . SER A 1 65 ? 13.19900 1.78800 35.63400 1.000 75.62782 63 SER A O 1
ATOM 475 N N . ASP A 1 66 ? 13.64800 3.14800 37.37100 1.000 70.81462 64 ASP A N 1
ATOM 476 C CA . ASP A 1 66 ? 14.83400 3.66500 36.70700 1.000 73.56813 64 ASP A CA 1
ATOM 477 C C . ASP A 1 66 ? 15.96100 3.95200 37.68600 1.000 72.90005 64 ASP A C 1
ATOM 478 O O . ASP A 1 66 ? 16.88200 4.69100 37.34000 1.000 76.93115 64 ASP A O 1
ATOM 483 N N . PHE A 1 67 ? 15.94700 3.35200 38.87300 1.000 72.39990 65 PHE A N 1
ATOM 484 C CA . PHE A 1 67 ? 17.03300 3.56700 39.81700 1.000 72.40472 65 PHE A CA 1
ATOM 485 C C . PHE A 1 67 ? 17.02500 2.46800 40.87100 1.000 74.82244 65 PHE A C 1
ATOM 486 O O . PHE A 1 67 ? 16.02200 1.77000 41.06300 1.000 74.34884 65 PHE A O 1
ATOM 494 N N . ILE A 1 68 ? 18.16500 2.31800 41.54100 1.000 75.16713 66 ILE A N 1
ATOM 495 C CA . ILE A 1 68 ? 18.30600 1.37400 42.64400 1.000 74.36151 66 ILE A CA 1
ATOM 496 C C . ILE A 1 68 ? 19.45900 1.83600 43.53900 1.000 79.44813 66 ILE A C 1
ATOM 497 O O . ILE A 1 68 ? 20.49000 2.31100 43.05800 1.000 74.59742 66 ILE A O 1
ATOM 502 N N . ALA A 1 69 ? 19.26800 1.69200 44.85200 1.000 71.32965 67 ALA A N 1
ATOM 503 C CA . ALA A 1 69 ? 20.30900 1.90300 45.84700 1.000 73.29307 67 ALA A CA 1
ATOM 504 C C . ALA A 1 69 ? 20.54200 0.59700 46.59600 1.000 76.97034 67 ALA A C 1
ATOM 505 O O . ALA A 1 69 ? 19.60500 0.05500 47.20000 1.000 73.53871 67 ALA A O 1
ATOM 507 N N . TRP A 1 70 ? 21.77600 0.10700 46.58300 1.000 72.61083 68 TRP A N 1
ATOM 508 C CA . TRP A 1 70 ? 22.09900 -1.15800 47.22700 1.000 77.01180 68 TRP A CA 1
ATOM 509 C C . TRP A 1 70 ? 23.32700 -1.00700 48.11300 1.000 79.58999 68 TRP A C 1
ATOM 510 O O . TRP A 1 70 ? 24.11600 -0.07300 47.94600 1.000 77.72083 68 TRP A O 1
ATOM 521 N N . PRO A 1 71 ? 23.50200 -1.90400 49.08700 1.000 80.59063 69 PRO A N 1
ATOM 522 C CA . PRO A 1 71 ? 24.56800 -1.72200 50.08100 1.000 84.95728 69 PRO A CA 1
ATOM 523 C C . PRO A 1 71 ? 25.94100 -2.17300 49.59600 1.000 84.26295 69 PRO A C 1
ATOM 524 O O . PRO A 1 71 ? 26.10000 -3.22000 48.96100 1.000 80.52092 69 PRO A O 1
ATOM 528 N N . GLY A 1 72 ? 26.94100 -1.36300 49.92600 1.000 83.06068 70 GLY A N 1
ATOM 529 C CA . GLY A 1 72 ? 28.29800 -1.60400 49.51200 1.000 83.48930 70 GLY A CA 1
ATOM 530 C C . GLY A 1 72 ? 28.93000 -2.83600 50.11200 1.000 89.48811 70 GLY A C 1
ATOM 531 O O . GLY A 1 72 ? 30.00600 -3.23700 49.65300 1.000 87.64040 70 GLY A O 1
ATOM 532 N N . ASN A 1 73 ? 28.30100 -3.46100 51.10800 1.000 84.33704 71 ASN A N 1
ATOM 533 C CA . ASN A 1 73 ? 28.90600 -4.66800 51.65900 1.000 86.28088 71 ASN A CA 1
ATOM 534 C C . ASN A 1 73 ? 28.99100 -5.77200 50.59900 1.000 84.71881 71 ASN A C 1
ATOM 535 O O . ASN A 1 73 ? 29.88800 -6.61800 50.65900 1.000 82.93736 71 ASN A O 1
ATOM 540 N N . TYR A 1 74 ? 28.09900 -5.75700 49.60500 1.000 83.82732 72 TYR A N 1
ATOM 541 C CA . TYR A 1 74 ? 28.18700 -6.73600 48.52400 1.000 81.97928 72 TYR A CA 1
ATOM 542 C C . TYR A 1 74 ? 29.35300 -6.42100 47.59200 1.000 82.98937 72 TYR A C 1
ATOM 543 O O . TYR A 1 74 ? 30.01900 -7.33400 47.08400 1.000 79.36022 72 TYR A O 1
ATOM 552 N N . LEU A 1 75 ? 29.59900 -5.13400 47.34500 1.000 82.34829 73 LEU A N 1
ATOM 553 C CA . LEU A 1 75 ? 30.79600 -4.72000 46.62600 1.000 83.91364 73 LEU A CA 1
ATOM 554 C C . LEU A 1 75 ? 32.05000 -5.27900 47.29200 1.000 82.02450 73 LEU A C 1
ATOM 555 O O . LEU A 1 75 ? 32.96300 -5.76900 46.61700 1.000 79.99190 73 LEU A O 1
ATOM 560 N N . GLU A 1 76 ? 32.09900 -5.23200 48.61900 1.000 80.56945 74 GLU A N 1
ATOM 561 C CA . GLU A 1 76 ? 33.25200 -5.74400 49.35100 1.000 81.64503 74 GLU A CA 1
ATOM 562 C C . GLU A 1 76 ? 33.31300 -7.27000 49.30400 1.000 81.44161 74 GLU A C 1
ATOM 563 O O . GLU A 1 76 ? 34.40600 -7.84800 49.35800 1.000 83.79221 74 GLU A O 1
ATOM 569 N N . LYS A 1 77 ? 32.15700 -7.94100 49.22800 1.000 80.13946 75 LYS A N 1
ATOM 570 C CA . LYS A 1 77 ? 32.15800 -9.38600 49.03900 1.000 81.23153 75 LYS A CA 1
ATOM 571 C C . LYS A 1 77 ? 32.72700 -9.74900 47.67800 1.000 79.81793 75 LYS A C 1
ATOM 572 O O . LYS A 1 77 ? 33.43300 -10.75300 47.54700 1.000 79.03367 75 LYS A O 1
ATOM 578 N N . ALA A 1 78 ? 32.40300 -8.95000 46.66100 1.000 78.47729 76 ALA A N 1
ATOM 579 C CA . ALA A 1 78 ? 32.98000 -9.15800 45.34100 1.000 81.08954 76 ALA A CA 1
ATOM 580 C C . ALA A 1 78 ? 34.49500 -9.01900 45.38900 1.000 79.81171 76 ALA A C 1
ATOM 581 O O . ALA A 1 78 ? 35.22900 -9.92200 44.96200 1.000 77.64146 76 ALA A O 1
ATOM 583 N N . ILE A 1 79 ? 34.97500 -7.88800 45.91800 1.000 78.68302 77 ILE A N 1
ATOM 584 C CA . ILE A 1 79 ? 36.40700 -7.63700 46.01800 1.000 78.94502 77 ILE A CA 1
ATOM 585 C C . ILE A 1 79 ? 37.09100 -8.80100 46.71200 1.000 81.03382 77 ILE A C 1
ATOM 586 O O . ILE A 1 79 ? 38.16500 -9.26400 46.30100 1.000 78.89242 77 ILE A O 1
ATOM 591 N N . ASP A 1 80 ? 36.46300 -9.30900 47.76000 1.000 84.14815 78 ASP A N 1
ATOM 592 C CA . ASP A 1 80 ? 37.05900 -10.39200 48.52600 1.000 84.48310 78 ASP A CA 1
ATOM 593 C C . ASP A 1 80 ? 37.22400 -11.64700 47.66500 1.000 82.79783 78 ASP A C 1
ATOM 594 O O . ASP A 1 80 ? 38.27600 -12.29500 47.69900 1.000 83.41733 78 ASP A O 1
ATOM 599 N N . VAL A 1 81 ? 36.21100 -11.97600 46.85400 1.000 82.98265 79 VAL A N 1
ATOM 600 C CA . VAL A 1 81 ? 36.30000 -13.12800 45.96100 1.000 80.29070 79 VAL A CA 1
ATOM 601 C C . VAL A 1 81 ? 37.35300 -12.90800 44.88500 1.000 79.66763 79 VAL A C 1
ATOM 602 O O . VAL A 1 81 ? 38.04900 -13.85400 44.48200 1.000 76.89017 79 VAL A O 1
ATOM 606 N N . ALA A 1 82 ? 37.47200 -11.66800 44.39700 1.000 76.06934 80 ALA A N 1
ATOM 607 C CA . ALA A 1 82 ? 38.34200 -11.32400 43.27900 1.000 78.78141 80 ALA A CA 1
ATOM 608 C C . ALA A 1 82 ? 39.80700 -11.16300 43.67300 1.000 79.32119 80 ALA A C 1
ATOM 609 O O . ALA A 1 82 ? 40.67400 -11.26000 42.79700 1.000 77.34054 80 ALA A O 1
ATOM 611 N N . GLU A 1 83 ? 40.09100 -10.98000 44.97000 1.000 73.67135 81 GLU A N 1
ATOM 612 C CA . GLU A 1 83 ? 41.39000 -10.47700 45.41300 1.000 77.50083 81 GLU A CA 1
ATOM 613 C C . GLU A 1 83 ? 42.53900 -11.41500 45.04100 1.000 77.44754 81 GLU A C 1
ATOM 614 O O . GLU A 1 83 ? 43.55100 -10.98700 44.47500 1.000 80.11983 81 GLU A O 1
ATOM 620 N N . GLU A 1 84 ? 42.40900 -12.69600 45.38700 1.000 71.99982 82 GLU A N 1
ATOM 621 C CA . GLU A 1 84 ? 43.52600 -13.63000 45.25400 1.000 77.38485 82 GLU A CA 1
ATOM 622 C C . GLU A 1 84 ? 44.06400 -13.65000 43.83100 1.000 78.32706 82 GLU A C 1
ATOM 623 O O . GLU A 1 84 ? 45.27200 -13.50500 43.60600 1.000 80.71788 82 GLU A O 1
ATOM 629 N N . LYS A 1 85 ? 43.18400 -13.84100 42.85300 1.000 77.17115 83 LYS A N 1
ATOM 630 C CA . LYS A 1 85 ? 43.59600 -13.97800 41.46200 1.000 77.88453 83 LYS A CA 1
ATOM 631 C C . LYS A 1 85 ? 43.36400 -12.70800 40.65100 1.000 75.61341 83 LYS A C 1
ATOM 632 O O . LYS A 1 85 ? 43.45900 -12.74700 39.42200 1.000 73.15428 83 LYS A O 1
ATOM 638 N N . SER A 1 86 ? 43.10500 -11.57700 41.31400 1.000 75.28279 84 SER A N 1
ATOM 639 C CA . SER A 1 86 ? 42.89500 -10.30800 40.62500 1.000 74.66020 84 SER A CA 1
ATOM 640 C C . SER A 1 86 ? 41.80800 -10.43400 39.56400 1.000 74.92901 84 SER A C 1
ATOM 641 O O . SER A 1 86 ? 41.97700 -9.98500 38.42600 1.000 73.27799 84 SER A O 1
ATOM 644 N N . MET A 1 87 ? 40.68800 -11.07300 39.94100 1.000 74.02290 85 MET A N 1
ATOM 645 C CA . MET A 1 87 ? 39.56700 -11.25700 39.01800 1.000 73.50894 85 MET A CA 1
ATOM 646 C C . MET A 1 87 ? 38.90100 -9.91700 38.68900 1.000 70.86757 85 MET A C 1
ATOM 647 O O . MET A 1 87 ? 38.94100 -8.96900 39.47100 1.000 71.68862 85 MET A O 1
ATOM 652 N N . SER A 1 88 ? 38.31900 -9.84200 37.49400 1.000 68.59121 86 SER A N 1
ATOM 653 C CA . SER A 1 88 ? 37.62800 -8.63500 37.04200 1.000 68.68304 86 SER A CA 1
ATOM 654 C C . SER A 1 88 ? 36.19100 -8.63300 37.56000 1.000 71.41808 86 SER A C 1
ATOM 655 O O . SER A 1 88 ? 35.54900 -9.68000 37.65700 1.000 63.58278 86 SER A O 1
ATOM 658 N N . ILE A 1 89 ? 35.68800 -7.44700 37.90700 1.000 68.59623 87 ILE A N 1
ATOM 659 C CA . ILE A 1 89 ? 34.38000 -7.31000 38.53600 1.000 67.02538 87 ILE A CA 1
ATOM 660 C C . ILE A 1 89 ? 33.49000 -6.48300 37.61800 1.000 69.38234 87 ILE A C 1
ATOM 661 O O . ILE A 1 89 ? 33.86900 -5.37800 37.21800 1.000 69.87229 87 ILE A O 1
ATOM 666 N N . ILE A 1 90 ? 32.32100 -7.03100 37.26300 1.000 63.63155 88 ILE A N 1
ATOM 667 C CA . ILE A 1 90 ? 31.37000 -6.37900 36.35800 1.000 65.08408 88 ILE A CA 1
ATOM 668 C C . ILE A 1 90 ? 30.05800 -6.23700 37.11700 1.000 64.85011 88 ILE A C 1
ATOM 669 O O . ILE A 1 90 ? 29.37700 -7.24200 37.38900 1.000 62.71668 88 ILE A O 1
ATOM 674 N N . LEU A 1 91 ? 29.70000 -5.00400 37.45000 1.000 67.46294 89 LEU A N 1
ATOM 675 C CA . LEU A 1 91 ? 28.37900 -4.72500 37.98800 1.000 66.89073 89 LEU A CA 1
ATOM 676 C C . LEU A 1 91 ? 27.35600 -4.79800 36.85900 1.000 69.76314 89 LEU A C 1
ATOM 677 O O . LEU A 1 91 ? 27.60900 -4.31500 35.75300 1.000 71.35090 89 LEU A O 1
ATOM 682 N N . ILE A 1 92 ? 26.19400 -5.39200 37.13600 1.000 67.05374 90 ILE A N 1
ATOM 683 C CA . ILE A 1 92 ? 25.12600 -5.48500 36.14400 1.000 64.63964 90 ILE A CA 1
ATOM 684 C C . ILE A 1 92 ? 23.83500 -4.95700 36.75500 1.000 64.66910 90 ILE A C 1
ATOM 685 O O . ILE A 1 92 ? 23.51300 -5.27200 37.90700 1.000 67.28106 90 ILE A O 1
ATOM 690 N N . HIS A 1 93 ? 23.07900 -4.19300 35.96500 1.000 61.05352 91 HIS A N 1
ATOM 691 C CA . HIS A 1 93 ? 21.81600 -3.63200 36.40200 1.000 64.84034 91 HIS A CA 1
ATOM 692 C C . HIS A 1 93 ? 20.76100 -3.76900 35.31500 1.000 65.32337 91 HIS A C 1
ATOM 693 O O . HIS A 1 93 ? 21.07100 -3.76700 34.12400 1.000 61.16794 91 HIS A O 1
ATOM 700 N N . SER A 1 94 ? 19.49300 -3.85200 35.73600 1.000 63.87570 92 SER A N 1
ATOM 701 C CA . SER A 1 94 ? 18.36600 -3.81000 34.80100 1.000 66.31920 92 SER A CA 1
ATOM 702 C C . SER A 1 94 ? 18.39900 -2.58800 33.87500 1.000 67.58702 92 SER A C 1
ATOM 703 O O . SER A 1 94 ? 18.98000 -1.55600 34.22600 1.000 73.97256 92 SER A O 1
ATOM 706 N N . HIS A 1 95 ? 17.65900 -2.67300 32.76200 1.000 74.30621 93 HIS A N 1
ATOM 707 C CA . HIS A 1 95 ? 17.87400 -1.91800 31.52300 1.000 78.44422 93 HIS A CA 1
ATOM 708 C C . HIS A 1 95 ? 18.21300 -0.44800 31.65900 1.000 82.51242 93 HIS A C 1
ATOM 709 O O . HIS A 1 95 ? 19.11300 0.01300 30.93600 1.000 85.46508 93 HIS A O 1
ATOM 716 N N . PRO A 1 96 ? 17.47300 0.36500 32.42200 1.000 77.55994 94 PRO A N 1
ATOM 717 C CA . PRO A 1 96 ? 17.89300 1.76000 32.54100 1.000 68.90246 94 PRO A CA 1
ATOM 718 C C . PRO A 1 96 ? 19.32600 1.84000 33.03400 1.000 71.73715 94 PRO A C 1
ATOM 719 O O . PRO A 1 96 ? 20.17600 2.42700 32.36400 1.000 73.83245 94 PRO A O 1
ATOM 723 N N . GLY A 1 97 ? 19.63200 1.20700 34.16700 1.000 72.78151 95 GLY A N 1
ATOM 724 C CA . GLY A 1 97 ? 20.98900 1.12500 34.67100 1.000 72.96840 95 GLY A CA 1
ATOM 725 C C . GLY A 1 97 ? 21.36500 2.09400 35.77700 1.000 72.26861 95 GLY A C 1
ATOM 726 O O . GLY A 1 97 ? 22.49000 2.00200 36.28700 1.000 73.48438 95 GLY A O 1
ATOM 727 N N . GLY A 1 98 ? 20.49400 3.02400 36.15600 1.000 74.62197 96 GLY A N 1
ATOM 728 C CA . GLY A 1 98 ? 20.85500 3.98900 37.20000 1.000 72.55426 96 GLY A CA 1
ATOM 729 C C . GLY A 1 98 ? 20.99100 3.29600 38.54600 1.000 72.41226 96 GLY A C 1
ATOM 730 O O . GLY A 1 98 ? 20.19500 2.42400 38.90600 1.000 69.73785 96 GLY A O 1
ATOM 731 N N . PHE A 1 99 ? 22.02100 3.67400 39.29500 1.000 72.16583 97 PHE A N 1
ATOM 732 C CA . PHE A 1 99 ? 22.26100 3.05600 40.59200 1.000 74.37641 97 PHE A CA 1
ATOM 733 C C . PHE A 1 99 ? 23.18200 3.91900 41.45200 1.000 75.79040 97 PHE A C 1
ATOM 734 O O . PHE A 1 99 ? 23.90000 4.78000 40.95100 1.000 78.46491 97 PHE A O 1
ATOM 742 N N . LEU A 1 100 ? 23.14600 3.66300 42.76400 1.000 72.07274 98 LEU A N 1
ATOM 743 C CA . LEU A 1 100 ? 24.18800 4.11200 43.67600 1.000 72.30436 98 LEU A CA 1
ATOM 744 C C . LEU A 1 100 ? 24.41900 3.03400 44.72800 1.000 75.95615 98 LEU A C 1
ATOM 745 O O . LEU A 1 100 ? 23.55100 2.19400 44.99800 1.000 72.98389 98 LEU A O 1
ATOM 750 N N . VAL A 1 101 ? 25.60600 3.06300 45.31900 1.000 76.46793 99 VAL A N 1
ATOM 751 C CA . VAL A 1 101 ? 25.98600 2.17800 46.41500 1.000 83.63411 99 VAL A CA 1
ATOM 752 C C . VAL A 1 101 ? 26.07600 3.00700 47.69500 1.000 85.75961 99 VAL A C 1
ATOM 753 O O . VAL A 1 101 ? 26.62900 4.11200 47.68900 1.000 88.33578 99 VAL A O 1
ATOM 757 N N . PHE A 1 102 ? 25.53100 2.47200 48.79400 1.000 86.52391 100 PHE A N 1
ATOM 758 C CA . PHE A 1 102 ? 25.52700 3.15800 50.08200 1.000 91.86528 100 PHE A CA 1
ATOM 759 C C . PHE A 1 102 ? 26.15300 2.27300 51.15400 1.000 93.51531 100 PHE A C 1
ATOM 760 O O . PHE A 1 102 ? 25.95100 1.05200 51.17500 1.000 88.44744 100 PHE A O 1
ATOM 768 N N . SER A 1 103 ? 26.91700 2.90200 52.04200 1.000 99.52169 101 SER A N 1
ATOM 769 C CA . SER A 1 103 ? 27.48200 2.24200 53.20400 1.000 105.28221 101 SER A CA 1
ATOM 770 C C . SER A 1 103 ? 26.65200 2.62000 54.42800 1.000 116.86300 101 SER A C 1
ATOM 771 O O . SER A 1 103 ? 25.60100 3.25600 54.31700 1.000 114.09870 101 SER A O 1
ATOM 774 N N . ASP A 1 104 ? 27.12100 2.23300 55.61600 1.000 130.40652 102 ASP A N 1
ATOM 775 C CA . ASP A 1 104 ? 26.40100 2.60400 56.83000 1.000 132.29917 102 ASP A CA 1
ATOM 776 C C . ASP A 1 104 ? 26.28100 4.11800 56.96300 1.000 132.69164 102 ASP A C 1
ATOM 777 O O . ASP A 1 104 ? 25.30200 4.61500 57.52700 1.000 134.92656 102 ASP A O 1
ATOM 782 N N . THR A 1 105 ? 27.25000 4.86700 56.43200 1.000 120.46671 103 THR A N 1
ATOM 783 C CA . THR A 1 105 ? 27.28500 6.30700 56.62300 1.000 118.45509 103 THR A CA 1
ATOM 784 C C . THR A 1 105 ? 27.43800 7.13200 55.35200 1.000 112.81163 103 THR A C 1
ATOM 785 O O . THR A 1 105 ? 27.38000 8.36300 55.44100 1.000 106.77211 103 THR A O 1
ATOM 789 N N . ALA A 1 106 ? 27.64800 6.52300 54.18800 1.000 106.55112 104 ALA A N 1
ATOM 790 C CA . ALA A 1 106 ? 27.90800 7.33400 53.01100 1.000 102.44668 104 ALA A CA 1
ATOM 791 C C . ALA A 1 106 ? 27.35800 6.66200 51.76400 1.000 106.63490 104 ALA A C 1
ATOM 792 O O . ALA A 1 106 ? 27.16500 5.44400 51.71100 1.000 107.87326 104 ALA A O 1
ATOM 794 N N . ASP A 1 107 ? 27.09800 7.49800 50.76400 1.000 110.12449 105 ASP A N 1
ATOM 795 C CA . ASP A 1 107 ? 26.64500 7.08500 49.44600 1.000 106.15733 105 ASP A CA 1
ATOM 796 C C . ASP A 1 107 ? 27.76900 7.30500 48.44400 1.000 105.49014 105 ASP A C 1
ATOM 797 O O . ASP A 1 107 ? 28.48500 8.31200 48.51400 1.000 101.73157 105 ASP A O 1
ATOM 802 N N . SER A 1 108 ? 27.90800 6.37200 47.50300 1.000 94.59560 106 SER A N 1
ATOM 803 C CA . SER A 1 108 ? 28.85000 6.50100 46.39800 1.000 94.51908 106 SER A CA 1
ATOM 804 C C . SER A 1 108 ? 28.11200 6.36400 45.06900 1.000 93.10793 106 SER A C 1
ATOM 805 O O . SER A 1 108 ? 27.23300 5.50300 44.91300 1.000 87.81641 106 SER A O 1
ATOM 808 N N . SER A 1 109 ? 28.46900 7.22400 44.12200 1.000 89.63568 107 SER A N 1
ATOM 809 C CA . SER A 1 109 ? 27.83800 7.24600 42.81100 1.000 95.97120 107 SER A CA 1
ATOM 810 C C . SER A 1 109 ? 28.21800 5.99100 42.01000 1.000 102.63300 107 SER A C 1
ATOM 811 O O . SER A 1 109 ? 28.89900 5.07900 42.49100 1.000 93.29871 107 SER A O 1
ATOM 814 N N . ASP A 1 110 ? 27.79700 5.94800 40.74300 1.000 104.50620 108 ASP A N 1
ATOM 815 C CA . ASP A 1 110 ? 28.26100 4.87600 39.86900 1.000 106.98979 108 ASP A CA 1
ATOM 816 C C . ASP A 1 110 ? 29.78900 4.91700 39.73600 1.000 107.13382 108 ASP A C 1
ATOM 817 O O . ASP A 1 110 ? 30.46700 3.89800 39.90300 1.000 103.98768 108 ASP A O 1
ATOM 822 N N . MET A 1 111 ? 30.35200 6.11100 39.50800 1.000 105.27604 109 MET A N 1
ATOM 823 C CA . MET A 1 111 ? 31.77800 6.21600 39.21700 1.000 106.66014 109 MET A CA 1
ATOM 824 C C . MET A 1 111 ? 32.62600 6.03000 40.46600 1.000 102.01527 109 MET A C 1
ATOM 825 O O . MET A 1 111 ? 33.73800 5.49400 40.39300 1.000 104.02357 109 MET A O 1
ATOM 830 N N . GLN A 1 112 ? 32.15100 6.50700 41.61000 1.000 97.77655 110 GLN A N 1
ATOM 831 C CA . GLN A 1 112 ? 32.86900 6.25100 42.85400 1.000 96.24651 110 GLN A CA 1
ATOM 832 C C . GLN A 1 112 ? 32.95900 4.75600 43.12400 1.000 93.88150 110 GLN A C 1
ATOM 833 O O . GLN A 1 112 ? 33.97900 4.26000 43.62100 1.000 87.18727 110 GLN A O 1
ATOM 839 N N . THR A 1 113 ? 31.87700 4.03100 42.82000 1.000 90.81746 111 THR A N 1
ATOM 840 C CA . THR A 1 113 ? 31.87000 2.59100 43.01800 1.000 91.57643 111 THR A CA 1
ATOM 841 C C . THR A 1 113 ? 32.91200 1.92600 42.13000 1.000 87.20067 111 THR A C 1
ATOM 842 O O . THR A 1 113 ? 33.64400 1.04800 42.58700 1.000 84.85069 111 THR A O 1
ATOM 846 N N . MET A 1 114 ? 33.01200 2.35400 40.86800 1.000 83.04435 112 MET A N 1
ATOM 847 C CA . MET A 1 114 ? 33.97000 1.70300 39.97200 1.000 91.45686 112 MET A CA 1
ATOM 848 C C . MET A 1 114 ? 35.40100 1.99400 40.41600 1.000 85.82840 112 MET A C 1
ATOM 849 O O . MET A 1 114 ? 36.28200 1.13200 40.28000 1.000 82.86994 112 MET A O 1
ATOM 854 N N . GLN A 1 115 ? 35.65300 3.19900 40.94800 1.000 91.33526 113 GLN A N 1
ATOM 855 C CA . GLN A 1 115 ? 36.98500 3.51500 41.45300 1.000 87.09529 113 GLN A CA 1
ATOM 856 C C . GLN A 1 115 ? 37.31700 2.65200 42.66600 1.000 83.99253 113 GLN A C 1
ATOM 857 O O . GLN A 1 115 ? 38.43700 2.14100 42.78200 1.000 83.50024 113 GLN A O 1
ATOM 863 N N . SER A 1 116 ? 36.35100 2.46200 43.56800 1.000 86.10130 114 SER A N 1
ATOM 864 C CA . SER A 1 116 ? 36.60000 1.63000 44.73800 1.000 84.47963 114 SER A CA 1
ATOM 865 C C . SER A 1 116 ? 36.87300 0.18100 44.33200 1.000 82.86200 114 SER A C 1
ATOM 866 O O . SER A 1 116 ? 37.61400 -0.53500 45.01700 1.000 81.51564 114 SER A O 1
ATOM 869 N N . LEU A 1 117 ? 36.25700 -0.27900 43.24300 1.000 82.51014 115 LEU A N 1
ATOM 870 C CA . LEU A 1 117 ? 36.58000 -1.60300 42.72200 1.000 81.05584 115 LEU A CA 1
ATOM 871 C C . LEU A 1 117 ? 38.04900 -1.68500 42.32400 1.000 79.63104 115 LEU A C 1
ATOM 872 O O . LEU A 1 117 ? 38.76400 -2.60100 42.73800 1.000 83.54615 115 LEU A O 1
ATOM 877 N N . PHE A 1 118 ? 38.52600 -0.72600 41.53700 1.000 80.44092 116 PHE A N 1
ATOM 878 C CA . PHE A 1 118 ? 39.94700 -0.72700 41.20000 1.000 82.88917 116 PHE A CA 1
ATOM 879 C C . PHE A 1 118 ? 40.82300 -0.62500 42.44500 1.000 86.09443 116 PHE A C 1
ATOM 880 O O . PHE A 1 118 ? 41.87600 -1.27400 42.52300 1.000 82.12290 116 PHE A O 1
ATOM 888 N N . GLN A 1 119 ? 40.42700 0.22200 43.41300 1.000 84.02453 117 GLN A N 1
ATOM 889 C CA . GLN A 1 119 ? 41.18100 0.32400 44.65800 1.000 86.06332 117 GLN A CA 1
ATOM 890 C C . GLN A 1 119 ? 41.30300 -1.03100 45.36100 1.000 86.95528 117 GLN A C 1
ATOM 891 O O . GLN A 1 119 ? 42.34300 -1.34000 45.95400 1.000 85.46625 117 GLN A O 1
ATOM 897 N N . GLY A 1 120 ? 40.24300 -1.85600 45.29400 1.000 84.05868 118 GLY A N 1
ATOM 898 C CA . GLY A 1 120 ? 40.25600 -3.14500 45.97500 1.000 81.01702 118 GLY A CA 1
ATOM 899 C C . GLY A 1 120 ? 40.92300 -4.24800 45.18000 1.000 82.97112 118 GLY A C 1
ATOM 900 O O . GLY A 1 120 ? 41.45200 -5.20400 45.76300 1.000 82.16583 118 GLY A O 1
ATOM 901 N N . VAL A 1 121 ? 40.91500 -4.14000 43.85400 1.000 85.28195 119 VAL A N 1
ATOM 902 C CA . VAL A 1 121 ? 41.51000 -5.12600 42.95600 1.000 78.09925 119 VAL A CA 1
ATOM 903 C C . VAL A 1 121 ? 42.17000 -4.36300 41.82200 1.000 80.20958 119 VAL A C 1
ATOM 904 O O . VAL A 1 121 ? 41.49900 -3.61300 41.10100 1.000 76.02123 119 VAL A O 1
ATOM 908 N N . ASP A 1 122 ? 43.48400 -4.53400 41.67300 1.000 83.37031 120 ASP A N 1
ATOM 909 C CA . ASP A 1 122 ? 44.22700 -3.93800 40.56500 1.000 81.42933 120 ASP A CA 1
ATOM 910 C C . ASP A 1 122 ? 43.97500 -4.77200 39.31400 1.000 80.94804 120 ASP A C 1
ATOM 911 O O . ASP A 1 122 ? 44.72800 -5.69800 38.98700 1.000 77.50096 120 ASP A O 1
ATOM 916 N N . ALA A 1 123 ? 42.91600 -4.41700 38.58900 1.000 78.63761 121 ALA A N 1
ATOM 917 C CA . ALA A 1 123 ? 42.51000 -5.15700 37.39600 1.000 80.03074 121 ALA A CA 1
ATOM 918 C C . ALA A 1 123 ? 41.48800 -4.32200 36.64300 1.000 74.77376 121 ALA A C 1
ATOM 919 O O . ALA A 1 123 ? 40.97600 -3.32900 37.15300 1.000 75.23919 121 ALA A O 1
ATOM 921 N N . ILE A 1 124 ? 41.20900 -4.74600 35.41800 1.000 72.12043 122 ILE A N 1
ATOM 922 C CA . ILE A 1 124 ? 40.12900 -4.19000 34.62000 1.000 74.36905 122 ILE A CA 1
ATOM 923 C C . ILE A 1 124 ? 38.79000 -4.56800 35.25000 1.000 75.49961 122 ILE A C 1
ATOM 924 O O . ILE A 1 124 ? 38.60700 -5.69200 35.74700 1.000 73.32851 122 ILE A O 1
ATOM 929 N N . HIS A 1 125 ? 37.83700 -3.64400 35.21700 1.000 72.81843 123 HIS A N 1
ATOM 930 C CA . HIS A 1 125 ? 36.49200 -3.86600 35.74600 1.000 73.26554 123 HIS A CA 1
ATOM 931 C C . HIS A 1 125 ? 35.50300 -3.29400 34.73600 1.000 74.46373 123 HIS A C 1
ATOM 932 O O . HIS A 1 125 ? 35.89900 -2.73300 33.71000 1.000 76.88756 123 HIS A O 1
ATOM 939 N N . GLY A 1 126 ? 34.20700 -3.41000 35.02100 1.000 76.01356 124 GLY A N 1
ATOM 940 C CA . GLY A 1 126 ? 33.24100 -2.90500 34.05800 1.000 73.44975 124 GLY A CA 1
ATOM 941 C C . GLY A 1 126 ? 31.84600 -2.78000 34.62800 1.000 73.84419 124 GLY A C 1
ATOM 942 O O . GLY A 1 126 ? 31.57000 -3.18200 35.76000 1.000 71.20180 124 GLY A O 1
ATOM 943 N N . SER A 1 127 ? 30.96200 -2.21600 33.80900 1.000 67.98514 125 SER A N 1
ATOM 944 C CA . SER A 1 127 ? 29.58200 -1.99400 34.19500 1.000 70.32879 125 SER A CA 1
ATOM 945 C C . SER A 1 127 ? 28.69500 -2.36400 33.02300 1.000 71.77497 125 SER A C 1
ATOM 946 O O . SER A 1 127 ? 28.95000 -1.90800 31.90400 1.000 68.77184 125 SER A O 1
ATOM 949 N N . ALA A 1 128 ? 27.65200 -3.16500 33.27500 1.000 69.80686 126 ALA A N 1
ATOM 950 C CA . ALA A 1 128 ? 26.83300 -3.72200 32.20000 1.000 64.45192 126 ALA A CA 1
ATOM 951 C C . ALA A 1 128 ? 25.35000 -3.48700 32.47000 1.000 62.94127 126 ALA A C 1
ATOM 952 O O . ALA A 1 128 ? 24.92000 -3.36100 33.61500 1.000 61.64593 126 ALA A O 1
ATOM 954 N N . ILE A 1 129 ? 24.55600 -3.51900 31.39900 1.000 66.27839 127 ILE A N 1
ATOM 955 C CA . ILE A 1 129 ? 23.10800 -3.33600 31.46600 1.000 63.47841 127 ILE A CA 1
ATOM 956 C C . ILE A 1 129 ? 22.40500 -4.44700 30.70000 1.000 60.44979 127 ILE A C 1
ATOM 957 O O . ILE A 1 129 ? 22.78300 -4.74000 29.55300 1.000 60.42385 127 ILE A O 1
ATOM 962 N N . MET A 1 130 ? 21.35800 -5.04200 31.30100 1.000 60.42328 128 MET A N 1
ATOM 963 C CA . MET A 1 130 ? 20.52400 -6.03900 30.60600 1.000 59.84915 128 MET A CA 1
ATOM 964 C C . MET A 1 130 ? 19.11600 -5.50300 30.35300 1.000 61.37541 128 MET A C 1
ATOM 965 O O . MET A 1 130 ? 18.52900 -4.84400 31.22900 1.000 62.03925 128 MET A O 1
ATOM 970 N N . ILE A 1 131 ? 18.58400 -5.75900 29.16700 1.000 62.47086 129 ILE A N 1
ATOM 971 C CA . ILE A 1 131 ? 17.16800 -5.46600 28.85600 1.000 63.01427 129 ILE A CA 1
ATOM 972 C C . ILE A 1 131 ? 16.33700 -6.72800 29.06200 1.000 62.61311 129 ILE A C 1
ATOM 973 O O . ILE A 1 131 ? 16.84900 -7.83400 29.13600 1.000 60.22423 129 ILE A O 1
ATOM 978 N N . HIS A 1 132 ? 14.99300 -6.56000 29.08200 1.000 60.65011 130 HIS A N 1
ATOM 979 C CA . HIS A 1 132 ? 14.12200 -7.61700 29.60300 1.000 64.59024 130 HIS A CA 1
ATOM 980 C C . HIS A 1 132 ? 14.26200 -8.91800 28.81500 1.000 65.12871 130 HIS A C 1
ATOM 981 O O . HIS A 1 132 ? 14.10800 -10.00500 29.38500 1.000 63.60950 130 HIS A O 1
ATOM 988 N N . SER A 1 133 ? 14.57200 -8.82800 27.52300 1.000 65.68975 131 SER A N 1
ATOM 989 C CA . SER A 1 133 ? 14.69800 -10.00000 26.67100 1.000 64.98978 131 SER A CA 1
ATOM 990 C C . SER A 1 133 ? 16.03300 -10.72500 26.82300 1.000 62.41636 131 SER A C 1
ATOM 991 O O . SER A 1 133 ? 16.23100 -11.75700 26.18500 1.000 55.89679 131 SER A O 1
ATOM 994 N N . GLY A 1 134 ? 16.95700 -10.21200 27.62700 1.000 60.52718 132 GLY A N 1
ATOM 995 C CA . GLY A 1 134 ? 18.18800 -10.89900 27.92900 1.000 55.81449 132 GLY A CA 1
ATOM 996 C C . GLY A 1 134 ? 19.43000 -10.24400 27.36000 1.000 56.62835 132 GLY A C 1
ATOM 997 O O . GLY A 1 134 ? 20.51000 -10.42900 27.92700 1.000 55.93440 132 GLY A O 1
ATOM 998 N N . GLU A 1 135 ? 19.31000 -9.46700 26.27700 1.000 56.12164 133 GLU A N 1
ATOM 999 C CA . GLU A 1 135 ? 20.48100 -8.85500 25.64800 1.000 56.58968 133 GLU A CA 1
ATOM 1000 C C . GLU A 1 135 ? 21.24500 -7.98400 26.64500 1.000 58.92957 133 GLU A C 1
ATOM 1001 O O . GLU A 1 135 ? 20.66500 -7.41800 27.58000 1.000 56.06648 133 GLU A O 1
ATOM 1007 N N . MET A 1 136 ? 22.55800 -7.86900 26.42600 1.000 57.76886 134 MET A N 1
ATOM 1008 C CA . MET A 1 136 ? 23.45100 -7.20200 27.36900 1.000 55.59603 134 MET A CA 1
ATOM 1009 C C . MET A 1 136 ? 24.38200 -6.24800 26.62300 1.000 59.55636 134 MET A C 1
ATOM 1010 O O . MET A 1 136 ? 24.73000 -6.48500 25.46200 1.000 58.10174 134 MET A O 1
ATOM 1015 N N . ARG A 1 137 ? 24.73200 -5.13900 27.28800 1.000 58.11538 135 ARG A N 1
ATOM 1016 C CA . ARG A 1 137 ? 25.80400 -4.23500 26.87700 1.000 58.79992 135 ARG A CA 1
ATOM 1017 C C . ARG A 1 137 ? 26.69100 -3.94300 28.07500 1.000 62.01227 135 ARG A C 1
ATOM 1018 O O . ARG A 1 137 ? 26.22200 -3.90900 29.21900 1.000 61.10808 135 ARG A O 1
ATOM 1026 N N . ALA A 1 138 ? 27.97300 -3.71000 27.81300 1.000 63.36601 136 ALA A N 1
ATOM 1027 C CA . ALA A 1 138 ? 28.95800 -3.62400 28.87800 1.000 62.74664 136 ALA A CA 1
ATOM 1028 C C . ALA A 1 138 ? 30.00500 -2.58800 28.52400 1.000 66.71360 136 ALA A C 1
ATOM 1029 O O . ALA A 1 138 ? 30.40600 -2.47000 27.36500 1.000 66.97290 136 ALA A O 1
ATOM 1031 N N . ARG A 1 139 ? 30.44400 -1.84300 29.52800 1.000 67.51786 137 ARG A N 1
ATOM 1032 C CA . ARG A 1 139 ? 31.50200 -0.85700 29.37000 1.000 74.44391 137 ARG A CA 1
ATOM 1033 C C . ARG A 1 139 ? 32.61300 -1.22200 30.33800 1.000 74.34870 137 ARG A C 1
ATOM 1034 O O . ARG A 1 139 ? 32.35600 -1.64200 31.47400 1.000 73.08189 137 ARG A O 1
ATOM 1042 N N . LEU A 1 140 ? 33.84000 -1.10400 29.86500 1.000 67.67482 138 LEU A N 1
ATOM 1043 C CA . LEU A 1 140 ? 35.01000 -1.42800 30.65900 1.000 76.79108 138 LEU A CA 1
ATOM 1044 C C . LEU A 1 140 ? 35.61900 -0.16300 31.25100 1.000 86.11071 138 LEU A C 1
ATOM 1045 O O . LEU A 1 140 ? 35.57400 0.92000 30.65300 1.000 80.28496 138 LEU A O 1
ATOM 1050 N N . TYR A 1 141 ? 36.23400 -0.34500 32.41400 1.000 79.67195 139 TYR A N 1
ATOM 1051 C CA . TYR A 1 141 ? 36.88300 0.71900 33.15500 1.000 88.21933 139 TYR A CA 1
ATOM 1052 C C . TYR A 1 141 ? 38.30400 0.27700 33.45400 1.000 88.83859 139 TYR A C 1
ATOM 1053 O O . TYR A 1 141 ? 38.51100 -0.78400 34.05500 1.000 89.13520 139 TYR A O 1
ATOM 1062 N N . ARG A 1 142 ? 39.27800 1.07000 33.01100 1.000 92.68465 140 ARG A N 1
ATOM 1063 C CA . ARG A 1 142 ? 40.69000 0.84900 33.31400 1.000 87.74638 140 ARG A CA 1
ATOM 1064 C C . ARG A 1 142 ? 41.13200 1.81700 34.40700 1.000 89.53557 140 ARG A C 1
ATOM 1065 O O . ARG A 1 142 ? 40.94600 3.03200 34.27500 1.000 88.39707 140 ARG A O 1
ATOM 1073 N N . GLU A 1 143 ? 41.73000 1.26900 35.47400 1.000 88.15206 141 GLU A N 1
ATOM 1074 C CA . GLU A 1 143 ? 42.24700 2.04200 36.60600 1.000 86.71233 141 GLU A CA 1
ATOM 1075 C C . GLU A 1 143 ? 41.12700 2.77200 37.33400 1.000 90.56108 141 GLU A C 1
ATOM 1076 O O . GLU A 1 143 ? 41.33200 3.84600 37.90100 1.000 88.58574 141 GLU A O 1
ATOM 1082 N N . GLY A 1 144 ? 39.93400 2.18700 37.31900 1.000 89.05622 142 GLY A N 1
ATOM 1083 C CA . GLY A 1 144 ? 38.76400 2.83100 37.87000 1.000 88.83627 142 GLY A CA 1
ATOM 1084 C C . GLY A 1 144 ? 38.11900 3.88100 36.99300 1.000 90.18011 142 GLY A C 1
ATOM 1085 O O . GLY A 1 144 ? 37.19400 4.54000 37.45000 1.000 96.46871 142 GLY A O 1
ATOM 1086 N N . LYS A 1 145 ? 38.54200 4.06000 35.75300 1.000 91.75336 143 LYS A N 1
ATOM 1087 C CA . LYS A 1 145 ? 37.99900 5.13600 34.93300 1.000 93.91372 143 LYS A CA 1
ATOM 1088 C C . LYS A 1 145 ? 37.46600 4.60900 33.61100 1.000 105.88543 143 LYS A C 1
ATOM 1089 O O . LYS A 1 145 ? 38.10500 3.77400 32.96100 1.000 104.30731 143 LYS A O 1
ATOM 1095 N N . PHE A 1 146 ? 36.28100 5.08700 33.22200 1.000 115.00516 144 PHE A N 1
ATOM 1096 C CA . PHE A 1 146 ? 35.63500 4.63300 31.99100 1.000 112.41468 144 PHE A CA 1
ATOM 1097 C C . PHE A 1 146 ? 36.65000 4.55900 30.85800 1.000 108.98338 144 PHE A C 1
ATOM 1098 O O . PHE A 1 146 ? 37.42200 5.49400 30.64100 1.000 112.64028 144 PHE A O 1
ATOM 1100 N N . ALA A 1 147 ? 36.65700 3.42000 30.14700 1.000 106.07277 145 ALA A N 1
ATOM 1101 C CA . ALA A 1 147 ? 37.66700 3.17100 29.13800 1.000 105.53264 145 ALA A CA 1
ATOM 1102 C C . ALA A 1 147 ? 36.94000 2.87400 27.80800 1.000 106.36065 145 ALA A C 1
ATOM 1103 O O . ALA A 1 147 ? 36.50500 3.81500 27.14100 1.000 110.99684 145 ALA A O 1
ATOM 1105 N N . GLU A 1 148 ? 36.80900 1.61000 27.42600 1.000 89.45937 146 GLU A N 1
ATOM 1106 C CA . GLU A 1 148 ? 36.22100 1.23200 26.14600 1.000 86.39306 146 GLU A CA 1
ATOM 1107 C C . GLU A 1 148 ? 34.98900 0.35300 26.35700 1.000 81.76923 146 GLU A C 1
ATOM 1108 O O . GLU A 1 148 ? 34.83200 -0.29800 27.39400 1.000 79.20238 146 GLU A O 1
ATOM 1114 N N . ASN A 1 149 ? 34.11700 0.33500 25.36000 1.000 75.43178 147 ASN A N 1
ATOM 1115 C CA . ASN A 1 149 ? 32.97100 -0.54700 25.41700 1.000 73.45117 147 ASN A CA 1
ATOM 1116 C C . ASN A 1 149 ? 33.38200 -1.96300 25.04200 1.000 73.49911 147 ASN A C 1
ATOM 1117 O O . ASN A 1 149 ? 34.29500 -2.16900 24.23300 1.000 69.49851 147 ASN A O 1
ATOM 1122 N N . VAL A 1 150 ? 32.68200 -2.94100 25.62100 1.000 68.80883 148 VAL A N 1
ATOM 1123 C CA . VAL A 1 150 ? 32.85500 -4.33100 25.20400 1.000 67.25602 148 VAL A CA 1
ATOM 1124 C C . VAL A 1 150 ? 32.20200 -4.52500 23.84100 1.000 63.81176 148 VAL A C 1
ATOM 1125 O O . VAL A 1 150 ? 30.99200 -4.29700 23.68800 1.000 65.75392 148 VAL A O 1
ATOM 1129 N N . GLU A 1 151 ? 32.99800 -4.97200 22.86200 1.000 64.06854 149 GLU A N 1
ATOM 1130 C CA . GLU A 1 151 ? 32.52300 -5.12800 21.48700 1.000 63.33368 149 GLU A CA 1
ATOM 1131 C C . GLU A 1 151 ? 31.44400 -6.19700 21.35300 1.000 61.78951 149 GLU A C 1
ATOM 1132 O O . GLU A 1 151 ? 30.57600 -6.11800 20.46700 1.000 61.34243 149 GLU A O 1
ATOM 1138 N N . LEU A 1 152 ? 31.56200 -7.26600 22.13100 1.000 57.04644 150 LEU A N 1
ATOM 1139 C CA . LEU A 1 152 ? 30.68400 -8.42300 21.97300 1.000 55.25006 150 LEU A CA 1
ATOM 1140 C C . LEU A 1 152 ? 30.42600 -9.01800 23.34500 1.000 54.30076 150 LEU A C 1
ATOM 1141 O O . LEU A 1 152 ? 31.37200 -9.36800 24.05800 1.000 55.62785 150 LEU A O 1
ATOM 1146 N N . VAL A 1 153 ? 29.16100 -9.10200 23.71500 1.000 53.99670 151 VAL A N 1
ATOM 1147 C CA . VAL A 1 153 ? 28.71500 -9.88300 24.86000 1.000 53.03628 151 VAL A CA 1
ATOM 1148 C C . VAL A 1 153 ? 28.00300 -11.09700 24.29200 1.000 51.87966 151 VAL A C 1
ATOM 1149 O O . VAL A 1 153 ? 27.18600 -10.97400 23.36300 1.000 52.68631 151 VAL A O 1
ATOM 1153 N N . THR A 1 154 ? 28.32200 -12.27200 24.80100 1.000 53.29574 152 THR A N 1
ATOM 1154 C CA . THR A 1 154 ? 27.84900 -13.45700 24.11400 1.000 49.78207 152 THR A CA 1
ATOM 1155 C C . THR A 1 154 ? 27.50200 -14.54300 25.10900 1.000 52.48441 152 THR A C 1
ATOM 1156 O O . THR A 1 154 ? 28.13400 -14.66800 26.15500 1.000 50.84220 152 THR A O 1
ATOM 1160 N N . VAL A 1 155 ? 26.47100 -15.32500 24.76500 1.000 48.27782 153 VAL A N 1
ATOM 1161 C CA . VAL A 1 155 ? 26.10800 -16.53400 25.47900 1.000 47.43031 153 VAL A CA 1
ATOM 1162 C C . VAL A 1 155 ? 25.94600 -17.63900 24.45800 1.000 46.82452 153 VAL A C 1
ATOM 1163 O O . VAL A 1 155 ? 25.09700 -17.53800 23.56100 1.000 46.83981 153 VAL A O 1
ATOM 1167 N N . ALA A 1 156 ? 26.73100 -18.71000 24.59200 1.000 46.89507 154 ALA A N 1
ATOM 1168 C CA . ALA A 1 156 ? 26.52500 -19.88900 23.76000 1.000 47.15695 154 ALA A CA 1
ATOM 1169 C C . ALA A 1 156 ? 25.68400 -20.86800 24.58300 1.000 47.10275 154 ALA A C 1
ATOM 1170 O O . ALA A 1 156 ? 26.19700 -21.63400 25.40400 1.000 50.57341 154 ALA A O 1
ATOM 1172 N N . GLY A 1 157 ? 24.36800 -20.78900 24.40800 1.000 44.96961 155 GLY A N 1
ATOM 1173 C CA . GLY A 1 157 ? 23.43200 -21.72200 25.00200 1.000 44.71557 155 GLY A CA 1
ATOM 1174 C C . GLY A 1 157 ? 23.04800 -22.78900 24.01100 1.000 45.90846 155 GLY A C 1
ATOM 1175 O O . GLY A 1 157 ? 23.83400 -23.17100 23.12900 1.000 43.83601 155 GLY A O 1
ATOM 1176 N N . ASP A 1 158 ? 21.81000 -23.27900 24.13100 1.000 45.43342 156 ASP A N 1
ATOM 1177 C CA . ASP A 1 158 ? 21.29300 -24.15600 23.07800 1.000 48.72234 156 ASP A CA 1
ATOM 1178 C C . ASP A 1 158 ? 21.18500 -23.36700 21.78200 1.000 48.18993 156 ASP A C 1
ATOM 1179 O O . ASP A 1 158 ? 21.53300 -23.86100 20.71100 1.000 44.69835 156 ASP A O 1
ATOM 1184 N N . ASP A 1 159 ? 20.76800 -22.09600 21.89200 1.000 45.26702 157 ASP A N 1
ATOM 1185 C CA . ASP A 1 159 ? 20.92600 -21.11700 20.82300 1.000 47.57121 157 ASP A CA 1
ATOM 1186 C C . ASP A 1 159 ? 22.16300 -20.28100 21.17000 1.000 48.51474 157 ASP A C 1
ATOM 1187 O O . ASP A 1 159 ? 22.46000 -20.07800 22.34400 1.000 46.89146 157 ASP A O 1
ATOM 1192 N N . ILE A 1 160 ? 22.86300 -19.77900 20.14700 1.000 46.17319 158 ILE A N 1
ATOM 1193 C CA . ILE A 1 160 ? 24.05700 -18.95100 20.34500 1.000 46.40587 158 ILE A CA 1
ATOM 1194 C C . ILE A 1 160 ? 23.68100 -17.48600 20.09100 1.000 47.56439 158 ILE A C 1
ATOM 1195 O O . ILE A 1 160 ? 23.16600 -17.14700 19.01800 1.000 48.19698 158 ILE A O 1
ATOM 1200 N N . HIS A 1 161 ? 23.94100 -16.62900 21.05600 1.000 47.95580 159 HIS A N 1
ATOM 1201 C CA . HIS A 1 161 ? 23.51100 -15.23500 21.00100 1.000 49.13279 159 HIS A CA 1
ATOM 1202 C C . HIS A 1 161 ? 24.72400 -14.32800 20.92800 1.000 49.89306 159 HIS A C 1
ATOM 1203 O O . HIS A 1 161 ? 25.65400 -14.45100 21.73700 1.000 49.36019 159 HIS A O 1
ATOM 1210 N N . TYR A 1 162 ? 24.70700 -13.40500 19.98400 1.000 50.74074 160 TYR A N 1
ATOM 1211 C CA . TYR A 1 162 ? 25.75200 -12.40000 19.86000 1.000 51.58367 160 TYR A CA 1
ATOM 1212 C C . TYR A 1 162 ? 25.11100 -11.02100 19.99500 1.000 52.94233 160 TYR A C 1
ATOM 1213 O O . TYR A 1 162 ? 24.27700 -10.65400 19.16200 1.000 53.70418 160 TYR A O 1
ATOM 1222 N N . TRP A 1 163 ? 25.48800 -10.28600 21.04300 1.000 53.32727 161 TRP A N 1
ATOM 1223 C CA . TRP A 1 163 ? 24.99300 -8.94000 21.32300 1.000 54.93600 161 TRP A CA 1
ATOM 1224 C C . TRP A 1 163 ? 26.14200 -7.95700 21.08200 1.000 56.03654 161 TRP A C 1
ATOM 1225 O O . TRP A 1 163 ? 27.05800 -7.83300 21.90400 1.000 55.61358 161 TRP A O 1
ATOM 1236 N N . TRP A 1 164 ? 26.11000 -7.30400 19.92800 1.000 56.86330 162 TRP A N 1
ATOM 1237 C CA . TRP A 1 164 ? 27.21200 -6.48100 19.45500 1.000 59.40485 162 TRP A CA 1
ATOM 1238 C C . TRP A 1 164 ? 27.02400 -5.04100 19.94500 1.000 65.04635 162 TRP A C 1
ATOM 1239 O O . TRP A 1 164 ? 25.90700 -4.54700 20.04700 1.000 66.20265 162 TRP A O 1
ATOM 1250 N N . ASP A 1 165 ? 28.13700 -4.37600 20.24800 1.000 64.66347 163 ASP A N 1
ATOM 1251 C CA . ASP A 1 165 ? 28.07400 -2.98300 20.69500 1.000 71.59177 163 ASP A CA 1
ATOM 1252 C C . ASP A 1 165 ? 27.48000 -2.06600 19.63000 1.000 75.43387 163 ASP A C 1
ATOM 1253 O O . ASP A 1 165 ? 26.83300 -1.07100 19.97900 1.000 76.58851 163 ASP A O 1
ATOM 1258 N N . ASP A 1 166 ? 27.62100 -2.41600 18.35000 1.000 74.41880 164 ASP A N 1
ATOM 1259 C CA . ASP A 1 166 ? 27.15700 -1.64100 17.19900 1.000 79.93663 164 ASP A CA 1
ATOM 1260 C C . ASP A 1 166 ? 25.73200 -1.97100 16.75100 1.000 90.37332 164 ASP A C 1
ATOM 1261 O O . ASP A 1 166 ? 25.33500 -1.55200 15.65800 1.000 97.31310 164 ASP A O 1
ATOM 1266 N N . LYS A 1 167 ? 24.97400 -2.73900 17.53500 1.000 103.61771 165 LYS A N 1
ATOM 1267 C CA . LYS A 1 167 ? 23.57600 -3.03400 17.21300 1.000 107.41954 165 LYS A CA 1
ATOM 1268 C C . LYS A 1 167 ? 22.76700 -1.73900 17.11800 1.000 113.73222 165 LYS A C 1
ATOM 1269 O O . LYS A 1 167 ? 23.01500 -0.76700 17.84300 1.000 114.41236 165 LYS A O 1
ATOM 1275 N N . THR A 1 168 ? 21.78300 -1.74000 16.21600 1.000 116.24285 166 THR A N 1
ATOM 1276 C CA . THR A 1 168 ? 20.94300 -0.56300 15.97900 1.000 116.85403 166 THR A CA 1
ATOM 1277 C C . THR A 1 168 ? 19.50300 -0.80900 16.42400 1.000 117.98925 166 THR A C 1
ATOM 1278 O O . THR A 1 168 ? 19.12100 -1.94200 16.73800 1.000 116.19528 166 THR A O 1
ATOM 1282 N N . LEU A 1 172 ? 16.61900 -5.83200 12.44300 1.000 100.65401 170 LEU A N 1
ATOM 1283 C CA . LEU A 1 172 ? 16.19000 -7.11700 12.99800 1.000 102.00860 170 LEU A CA 1
ATOM 1284 C C . LEU A 1 172 ? 17.27700 -8.17200 12.88000 1.000 96.25823 170 LEU A C 1
ATOM 1285 O O . LEU A 1 172 ? 18.25500 -7.98200 12.15600 1.000 95.07580 170 LEU A O 1
ATOM 1290 N N . LYS A 1 173 ? 17.08400 -9.29200 13.57700 1.000 92.16154 171 LYS A N 1
ATOM 1291 C CA . LYS A 1 173 ? 18.05000 -10.38300 13.48300 1.000 83.70962 171 LYS A CA 1
ATOM 1292 C C . LYS A 1 173 ? 17.98700 -11.00500 12.09000 1.000 74.65717 171 LYS A C 1
ATOM 1293 O O . LYS A 1 173 ? 16.89600 -11.18700 11.52700 1.000 70.14290 171 LYS A O 1
ATOM 1299 N N . PRO A 1 174 ? 19.13000 -11.32800 11.50000 1.000 70.15828 172 PRO A N 1
ATOM 1300 C CA . PRO A 1 174 ? 19.10900 -11.95700 10.18400 1.000 65.11249 172 PRO A CA 1
ATOM 1301 C C . PRO A 1 174 ? 18.63400 -13.37900 10.28200 1.000 60.52870 172 PRO A C 1
ATOM 1302 O O . PRO A 1 174 ? 18.58900 -13.98200 11.35700 1.000 62.09370 172 PRO A O 1
ATOM 1306 N N . ILE A 1 175 ? 18.29200 -13.91400 9.12600 1.000 52.53075 173 ILE A N 1
ATOM 1307 C CA . ILE A 1 175 ? 17.87400 -15.28800 9.04300 1.000 50.26124 173 ILE A CA 1
ATOM 1308 C C . ILE A 1 175 ? 19.00300 -16.06900 8.36600 1.000 50.64282 173 ILE A C 1
ATOM 1309 O O . ILE A 1 175 ? 19.86800 -15.52500 7.66900 1.000 49.97919 173 ILE A O 1
ATOM 1314 N N . ALA A 1 176 ? 19.02000 -17.35600 8.64400 1.000 47.62652 174 ALA A N 1
ATOM 1315 C CA . ALA A 1 176 ? 20.05200 -18.21300 8.09700 1.000 47.27807 174 ALA A CA 1
ATOM 1316 C C . ALA A 1 176 ? 20.19100 -17.99000 6.59100 1.000 48.67884 174 ALA A C 1
ATOM 1317 O O . ALA A 1 176 ? 19.23300 -17.62100 5.90400 1.000 48.57689 174 ALA A O 1
ATOM 1319 N N . PHE A 1 177 ? 21.42100 -18.16500 6.09800 1.000 48.28790 175 PHE A N 1
ATOM 1320 C CA . PHE A 1 177 ? 21.83100 -18.19500 4.69000 1.000 47.70789 175 PHE A CA 1
ATOM 1321 C C . PHE A 1 177 ? 21.86800 -16.82700 3.98300 1.000 49.65842 175 PHE A C 1
ATOM 1322 O O . PHE A 1 177 ? 22.31100 -16.76300 2.83500 1.000 53.20795 175 PHE A O 1
ATOM 1330 N N . THR A 1 178 ? 21.53900 -15.73900 4.63600 1.000 50.11796 176 THR A N 1
ATOM 1331 C CA . THR A 1 178 ? 21.52500 -14.43500 4.00100 1.000 51.34950 176 THR A CA 1
ATOM 1332 C C . THR A 1 178 ? 22.80800 -13.64400 4.29600 1.000 51.56498 176 THR A C 1
ATOM 1333 O O . THR A 1 178 ? 23.64700 -14.02400 5.11000 1.000 50.79132 176 THR A O 1
ATOM 1337 N N . SER A 1 179 ? 22.91700 -12.46900 3.66200 1.000 54.07341 177 SER A N 1
ATOM 1338 C CA . SER A 1 179 ? 24.04700 -11.58900 3.93700 1.000 54.31570 177 SER A CA 1
ATOM 1339 C C . SER A 1 179 ? 24.20900 -11.30600 5.42300 1.000 51.87747 177 SER A C 1
ATOM 1340 O O . SER A 1 179 ? 25.32900 -11.06500 5.89400 1.000 54.72988 177 SER A O 1
ATOM 1343 N N . GLY A 1 180 ? 23.11000 -11.31600 6.18700 1.000 58.81114 178 GLY A N 1
ATOM 1344 C CA . GLY A 1 180 ? 23.20800 -11.06100 7.61800 1.000 55.45671 178 GLY A CA 1
ATOM 1345 C C . GLY A 1 180 ? 23.89800 -12.17700 8.39400 1.000 52.78533 178 GLY A C 1
ATOM 1346 O O . GLY A 1 180 ? 24.53800 -11.92300 9.42300 1.000 52.70217 178 GLY A O 1
ATOM 1347 N N . MET A 1 181 ? 23.76500 -13.42000 7.93300 1.000 48.56309 179 MET A N 1
ATOM 1348 C CA . MET A 1 181 ? 24.58400 -14.50300 8.48100 1.000 45.18830 179 MET A CA 1
ATOM 1349 C C . MET A 1 181 ? 26.07200 -14.24400 8.22200 1.000 43.89935 179 MET A C 1
ATOM 1350 O O . MET A 1 181 ? 26.90900 -14.35300 9.12400 1.000 42.48692 179 MET A O 1
ATOM 1355 N N . THR A 1 182 ? 26.40800 -13.89100 6.98900 1.000 46.62290 180 THR A N 1
ATOM 1356 C CA . THR A 1 182 ? 27.79700 -13.63100 6.62300 1.000 48.47908 180 THR A CA 1
ATOM 1357 C C . THR A 1 182 ? 28.37200 -12.47900 7.41600 1.000 46.24702 180 THR A C 1
ATOM 1358 O O . THR A 1 182 ? 29.55000 -12.50100 7.80100 1.000 48.48756 180 THR A O 1
ATOM 1362 N N . ASP A 1 183 ? 27.55300 -11.44900 7.66200 1.000 49.52867 181 ASP A N 1
ATOM 1363 C CA . ASP A 1 183 ? 28.01100 -10.30500 8.42300 1.000 49.15936 181 ASP A CA 1
ATOM 1364 C C . ASP A 1 183 ? 28.38900 -10.70800 9.83000 1.000 53.09740 181 ASP A C 1
ATOM 1365 O O . ASP A 1 183 ? 29.33300 -10.16000 10.41500 1.000 50.97523 181 ASP A O 1
ATOM 1370 N N . THR A 1 184 ? 27.60600 -11.62500 10.41800 1.000 44.42119 182 THR A N 1
ATOM 1371 C CA . THR A 1 184 ? 27.95000 -12.14900 11.71500 1.000 44.39165 182 THR A CA 1
ATOM 1372 C C . THR A 1 184 ? 29.24300 -12.94100 11.64900 1.000 42.57464 182 THR A C 1
ATOM 1373 O O . THR A 1 184 ? 30.16400 -12.70200 12.43900 1.000 43.20255 182 THR A O 1
ATOM 1377 N N . PHE A 1 185 ? 29.33400 -13.89500 10.70300 1.000 40.32540 183 PHE A N 1
ATOM 1378 C CA . PHE A 1 185 ? 30.52100 -14.75300 10.67300 1.000 38.87425 183 PHE A CA 1
ATOM 1379 C C . PHE A 1 185 ? 31.79800 -13.95500 10.40300 1.000 43.85798 183 PHE A C 1
ATOM 1380 O O . PHE A 1 185 ? 32.87800 -14.31500 10.88200 1.000 40.70580 183 PHE A O 1
ATOM 1388 N N . GLN A 1 186 ? 31.69500 -12.90300 9.58000 1.000 40.34026 184 GLN A N 1
ATOM 1389 C CA . GLN A 1 186 ? 32.83400 -12.03000 9.28300 1.000 49.93966 184 GLN A CA 1
ATOM 1390 C C . GLN A 1 186 ? 33.51000 -11.45600 10.53000 1.000 48.09661 184 GLN A C 1
ATOM 1391 O O . GLN A 1 186 ? 34.71100 -11.17700 10.50700 1.000 42.29590 184 GLN A O 1
ATOM 1397 N N . LYS A 1 187 ? 32.80300 -11.35700 11.64200 1.000 42.97969 185 LYS A N 1
ATOM 1398 C CA . LYS A 1 187 ? 33.36300 -10.83100 12.86900 1.000 43.65854 185 LYS A CA 1
ATOM 1399 C C . LYS A 1 187 ? 33.85500 -11.91600 13.82000 1.000 48.04658 185 LYS A C 1
ATOM 1400 O O . LYS A 1 187 ? 34.37000 -11.58600 14.89200 1.000 45.47512 185 LYS A O 1
ATOM 1406 N N . LEU A 1 188 ? 33.68300 -13.19300 13.47400 1.000 41.04525 186 LEU A N 1
ATOM 1407 C CA . LEU A 1 188 ? 34.06100 -14.29600 14.34800 1.000 43.77565 186 LEU A CA 1
ATOM 1408 C C . LEU A 1 188 ? 35.39900 -14.94300 13.97700 1.000 45.13817 186 LEU A C 1
ATOM 1409 O O . LEU A 1 188 ? 35.83000 -14.93500 12.82200 1.000 43.93367 186 LEU A O 1
ATOM 1414 N N . THR A 1 189 ? 36.01000 -15.57600 14.97000 1.000 42.56479 187 THR A N 1
ATOM 1415 C CA . THR A 1 189 ? 37.17000 -16.45400 14.80300 1.000 44.06589 187 THR A CA 1
ATOM 1416 C C . THR A 1 189 ? 36.74300 -17.91000 14.98500 1.000 42.78532 187 THR A C 1
ATOM 1417 O O . THR A 1 189 ? 36.10600 -18.26000 15.98800 1.000 41.62905 187 THR A O 1
ATOM 1421 N N . ALA A 1 190 ? 37.10500 -18.75900 14.02100 1.000 42.38401 188 ALA A N 1
ATOM 1422 C CA . ALA A 1 190 ? 36.82900 -20.19500 14.09300 1.000 35.91848 188 ALA A CA 1
ATOM 1423 C C . ALA A 1 190 ? 38.14300 -20.94400 14.16500 1.000 42.08169 188 ALA A C 1
ATOM 1424 O O . ALA A 1 190 ? 39.08800 -20.63200 13.43000 1.000 40.99553 188 ALA A O 1
ATOM 1426 N N . ALA A 1 191 ? 38.19500 -21.97000 14.99100 1.000 39.49066 189 ALA A N 1
ATOM 1427 C CA . ALA A 1 191 ? 39.36400 -22.83400 15.03200 1.000 37.76181 189 ALA A CA 1
ATOM 1428 C C . ALA A 1 191 ? 38.96600 -24.20800 14.52800 1.000 40.57663 189 ALA A C 1
ATOM 1429 O O . ALA A 1 191 ? 37.98200 -24.78000 14.99000 1.000 39.55888 189 ALA A O 1
ATOM 1431 N N . ILE A 1 192 ? 39.73100 -24.73900 13.59400 1.000 38.66131 190 ILE A N 1
ATOM 1432 C CA . ILE A 1 192 ? 39.53200 -26.10600 13.08900 1.000 38.83791 190 ILE A CA 1
ATOM 1433 C C . ILE A 1 192 ? 40.66400 -26.95300 13.67100 1.000 39.49984 190 ILE A C 1
ATOM 1434 O O . ILE A 1 192 ? 41.83000 -26.76000 13.30400 1.000 35.00727 190 ILE A O 1
ATOM 1439 N N . ILE A 1 193 ? 40.32300 -27.89600 14.51800 1.000 33.32024 191 ILE A N 1
ATOM 1440 C CA . ILE A 1 193 ? 41.30200 -28.76600 15.17900 1.000 37.42823 191 ILE A CA 1
ATOM 1441 C C . ILE A 1 193 ? 41.27800 -30.08700 14.41400 1.000 35.77014 191 ILE A C 1
ATOM 1442 O O . ILE A 1 193 ? 40.28300 -30.83800 14.47900 1.000 36.51047 191 ILE A O 1
ATOM 1447 N N . GLY A 1 194 ? 42.33300 -30.33600 13.63200 1.000 34.25793 192 GLY A N 1
ATOM 1448 C CA . GLY A 1 194 ? 42.38300 -31.49300 12.76000 1.000 36.73059 192 GLY A CA 1
ATOM 1449 C C . GLY A 1 194 ? 41.89700 -31.04500 11.38900 1.000 37.37542 192 GLY A C 1
ATOM 1450 O O . GLY A 1 194 ? 40.73100 -30.68300 11.25700 1.000 37.31563 192 GLY A O 1
ATOM 1451 N N . VAL A 1 195 ? 42.80100 -30.98100 10.41100 1.000 35.00286 193 VAL A N 1
ATOM 1452 C CA . VAL A 1 195 ? 42.50500 -30.46800 9.07400 1.000 36.90293 193 VAL A CA 1
ATOM 1453 C C . VAL A 1 195 ? 42.77100 -31.58200 8.06100 1.000 36.18087 193 VAL A C 1
ATOM 1454 O O . VAL A 1 195 ? 43.60600 -31.44100 7.14600 1.000 35.91465 193 VAL A O 1
ATOM 1458 N N . SER A 1 196 ? 42.03600 -32.69400 8.20300 1.000 31.89756 194 SER A N 1
ATOM 1459 C CA . SER A 1 196 ? 42.29500 -33.88300 7.40200 1.000 36.09618 194 SER A CA 1
ATOM 1460 C C . SER A 1 196 ? 41.00500 -34.24900 6.69100 1.000 37.82234 194 SER A C 1
ATOM 1461 O O . SER A 1 196 ? 40.49300 -33.43300 5.93000 1.000 35.84873 194 SER A O 1
ATOM 1464 N N . GLY A 1 197 ? 40.47700 -35.48300 6.87400 1.000 35.59927 195 GLY A N 1
ATOM 1465 C CA . GLY A 1 197 ? 39.27500 -35.86300 6.13000 1.000 37.31003 195 GLY A CA 1
ATOM 1466 C C . GLY A 1 197 ? 38.02700 -35.03700 6.42600 1.000 33.93607 195 GLY A C 1
ATOM 1467 O O . GLY A 1 197 ? 37.37500 -34.52500 5.50200 1.000 33.97850 195 GLY A O 1
ATOM 1468 N N . THR A 1 198 ? 37.61400 -34.97700 7.69000 1.000 33.06031 196 THR A N 1
ATOM 1469 C CA . THR A 1 198 ? 36.47800 -34.12100 7.99600 1.000 31.24368 196 THR A CA 1
ATOM 1470 C C . THR A 1 198 ? 36.89600 -32.65500 8.12000 1.000 34.50316 196 THR A C 1
ATOM 1471 O O . THR A 1 198 ? 36.15500 -31.76100 7.68100 1.000 30.58950 196 THR A O 1
ATOM 1475 N N . GLY A 1 199 ? 38.05600 -32.42100 8.73400 1.000 34.62665 197 GLY A N 1
ATOM 1476 C CA . GLY A 1 199 ? 38.50500 -31.08100 9.05200 1.000 33.24197 197 GLY A CA 1
ATOM 1477 C C . GLY A 1 199 ? 38.76800 -30.22800 7.82300 1.000 35.22968 197 GLY A C 1
ATOM 1478 O O . GLY A 1 199 ? 38.49600 -29.02900 7.84800 1.000 34.15552 197 GLY A O 1
ATOM 1479 N N . SER A 1 200 ? 39.31200 -30.81600 6.74000 1.000 33.56666 198 SER A N 1
ATOM 1480 C CA . SER A 1 200 ? 39.49200 -30.00100 5.52900 1.000 35.91820 198 SER A CA 1
ATOM 1481 C C . SER A 1 200 ? 38.13700 -29.55600 4.96000 1.000 33.72586 198 SER A C 1
ATOM 1482 O O . SER A 1 200 ? 38.01700 -28.47100 4.37300 1.000 34.20551 198 SER A O 1
ATOM 1485 N N . ILE A 1 201 ? 37.10500 -30.37800 5.14800 1.000 32.25007 199 ILE A N 1
ATOM 1486 C CA . ILE A 1 201 ? 35.78100 -30.03400 4.64700 1.000 30.26146 199 ILE A CA 1
ATOM 1487 C C . ILE A 1 201 ? 35.13100 -28.98600 5.53500 1.000 30.86694 199 ILE A C 1
ATOM 1488 O O . ILE A 1 201 ? 34.51400 -28.02700 5.04800 1.000 32.22470 199 ILE A O 1
ATOM 1493 N N . VAL A 1 202 ? 35.30000 -29.11700 6.85300 1.000 30.86919 200 VAL A N 1
ATOM 1494 C CA . VAL A 1 202 ? 34.80800 -28.09200 7.74800 1.000 32.87339 200 VAL A CA 1
ATOM 1495 C C . VAL A 1 202 ? 35.51000 -26.77500 7.44000 1.000 32.89545 200 VAL A C 1
ATOM 1496 O O . VAL A 1 202 ? 34.87900 -25.72900 7.34300 1.000 33.23900 200 VAL A O 1
ATOM 1500 N N . ALA A 1 203 ? 36.84400 -26.81400 7.27600 1.000 34.60204 201 ALA A N 1
ATOM 1501 C CA . ALA A 1 203 ? 37.56700 -25.55700 7.06000 1.000 35.53654 201 ALA A CA 1
ATOM 1502 C C . ALA A 1 203 ? 37.16600 -24.91200 5.74000 1.000 33.00702 201 ALA A C 1
ATOM 1503 O O . ALA A 1 203 ? 37.11200 -23.68800 5.64600 1.000 33.96083 201 ALA A O 1
ATOM 1505 N N . GLU A 1 204 ? 36.91700 -25.72700 4.71600 1.000 32.44305 202 GLU A N 1
ATOM 1506 C CA . GLU A 1 204 ? 36.45600 -25.22200 3.42600 1.000 36.43417 202 GLU A CA 1
ATOM 1507 C C . GLU A 1 204 ? 35.15500 -24.45300 3.56500 1.000 35.76896 202 GLU A C 1
ATOM 1508 O O . GLU A 1 204 ? 35.02300 -23.37400 2.99800 1.000 33.13174 202 GLU A O 1
ATOM 1514 N N . GLN A 1 205 ? 34.17300 -25.03800 4.28100 1.000 32.61368 203 GLN A N 1
ATOM 1515 C CA . GLN A 1 205 ? 32.87900 -24.40700 4.49900 1.000 35.06097 203 GLN A CA 1
ATOM 1516 C C . GLN A 1 205 ? 33.01200 -23.11800 5.30200 1.000 35.03223 203 GLN A C 1
ATOM 1517 O O . GLN A 1 205 ? 32.43200 -22.08500 4.94900 1.000 33.67955 203 GLN A O 1
ATOM 1523 N N . VAL A 1 206 ? 33.77800 -23.16300 6.37900 1.000 33.01649 204 VAL A N 1
ATOM 1524 C CA . VAL A 1 206 ? 34.03000 -22.00300 7.21400 1.000 34.57974 204 VAL A CA 1
ATOM 1525 C C . VAL A 1 206 ? 34.63700 -20.86400 6.39500 1.000 35.38344 204 VAL A C 1
ATOM 1526 O O . VAL A 1 206 ? 34.26300 -19.68900 6.54600 1.000 34.63631 204 VAL A O 1
ATOM 1530 N N . ALA A 1 207 ? 35.60000 -21.18400 5.53800 1.000 34.45801 205 ALA A N 1
ATOM 1531 C CA . ALA A 1 207 ? 36.20600 -20.13900 4.71800 1.000 39.41751 205 ALA A CA 1
ATOM 1532 C C . ALA A 1 207 ? 35.19900 -19.55700 3.73800 1.000 37.12962 205 ALA A C 1
ATOM 1533 O O . ALA A 1 207 ? 35.10900 -18.34200 3.58000 1.000 36.49515 205 ALA A O 1
ATOM 1535 N N . ARG A 1 208 ? 34.41800 -20.42000 3.06200 1.000 35.52320 206 ARG A N 1
ATOM 1536 C CA . ARG A 1 208 ? 33.49600 -19.93000 2.04900 1.000 34.13677 206 ARG A CA 1
ATOM 1537 C C . ARG A 1 208 ? 32.23900 -19.31800 2.64200 1.000 36.82847 206 ARG A C 1
ATOM 1538 O O . ARG A 1 208 ? 31.56300 -18.55600 1.93400 1.000 37.14481 206 ARG A O 1
ATOM 1546 N N . LEU A 1 209 ? 31.93200 -19.59200 3.92700 1.000 37.30772 207 LEU A N 1
ATOM 1547 C CA . LEU A 1 209 ? 30.84800 -18.92400 4.63200 1.000 39.98450 207 LEU A CA 1
ATOM 1548 C C . LEU A 1 209 ? 31.21700 -17.51200 5.12500 1.000 38.67306 207 LEU A C 1
ATOM 1549 O O . LEU A 1 209 ? 30.34300 -16.83100 5.65700 1.000 40.36397 207 LEU A O 1
ATOM 1554 N N . GLY A 1 210 ? 32.46700 -17.08500 4.97700 1.000 39.86092 208 GLY A N 1
ATOM 1555 C CA . GLY A 1 210 ? 32.86700 -15.71500 5.30900 1.000 34.79193 208 GLY A CA 1
ATOM 1556 C C . GLY A 1 210 ? 33.36600 -15.49400 6.73000 1.000 36.86906 208 GLY A C 1
ATOM 1557 O O . GLY A 1 210 ? 33.42300 -14.33900 7.17800 1.000 40.57288 208 GLY A O 1
ATOM 1558 N N . PHE A 1 211 ? 33.81600 -16.52400 7.42300 1.000 34.13904 209 PHE A N 1
ATOM 1559 C CA . PHE A 1 211 ? 34.37100 -16.30100 8.75900 1.000 36.74218 209 PHE A CA 1
ATOM 1560 C C . PHE A 1 211 ? 35.56200 -15.35500 8.65900 1.000 40.74285 209 PHE A C 1
ATOM 1561 O O . PHE A 1 211 ? 36.36900 -15.41000 7.71200 1.000 39.56236 209 PHE A O 1
ATOM 1569 N N . GLY A 1 212 ? 35.68000 -14.49800 9.66000 1.000 37.94264 210 GLY A N 1
ATOM 1570 C CA . GLY A 1 212 ? 36.65400 -13.42500 9.60100 1.000 43.42259 210 GLY A CA 1
ATOM 1571 C C . GLY A 1 212 ? 38.06000 -13.87500 9.87500 1.000 43.98596 210 GLY A C 1
ATOM 1572 O O . GLY A 1 212 ? 39.00500 -13.28800 9.33500 1.000 42.69270 210 GLY A O 1
ATOM 1573 N N . GLU A 1 213 ? 38.22500 -14.89300 10.71100 1.000 39.52191 211 GLU A N 1
ATOM 1574 C CA . GLU A 1 213 ? 39.55000 -15.41200 11.02100 1.000 44.25937 211 GLU A CA 1
ATOM 1575 C C . GLU A 1 213 ? 39.46200 -16.91400 11.24800 1.000 42.33210 211 GLU A C 1
ATOM 1576 O O . GLU A 1 213 ? 38.48800 -17.40000 11.82500 1.000 40.39405 211 GLU A O 1
ATOM 1582 N N . ILE A 1 214 ? 40.47800 -17.64700 10.80900 1.000 40.03907 212 ILE A N 1
ATOM 1583 C CA . ILE A 1 214 ? 40.39200 -19.11300 10.80500 1.000 41.41008 212 ILE A CA 1
ATOM 1584 C C . ILE A 1 214 ? 41.70200 -19.71300 11.30700 1.000 42.62205 212 ILE A C 1
ATOM 1585 O O . ILE A 1 214 ? 42.75700 -19.53600 10.66800 1.000 43.01499 212 ILE A O 1
ATOM 1590 N N . LEU A 1 215 ? 41.65300 -20.38000 12.44800 1.000 38.45398 213 LEU A N 1
ATOM 1591 C CA . LEU A 1 215 ? 42.83200 -21.06600 12.98000 1.000 38.08520 213 LEU A CA 1
ATOM 1592 C C . LEU A 1 215 ? 42.82200 -22.50600 12.47600 1.000 39.98366 213 LEU A C 1
ATOM 1593 O O . LEU A 1 215 ? 41.76900 -23.15600 12.44400 1.000 36.58857 213 LEU A O 1
ATOM 1598 N N . LEU A 1 216 ? 43.96600 -22.96500 12.01400 1.000 34.04232 214 LEU A N 1
ATOM 1599 C CA . LEU A 1 216 ? 44.13400 -24.32500 11.48700 1.000 39.08495 214 LEU A CA 1
ATOM 1600 C C . LEU A 1 216 ? 45.19100 -25.04700 12.32900 1.000 41.07779 214 LEU A C 1
ATOM 1601 O O . LEU A 1 216 ? 46.34000 -24.60600 12.38000 1.000 38.65994 214 LEU A O 1
ATOM 1606 N N . ILE A 1 217 ? 44.80500 -26.13900 12.99400 1.000 37.92280 215 ILE A N 1
ATOM 1607 C CA . ILE A 1 217 ? 45.69500 -26.83600 13.94800 1.000 39.06667 215 ILE A CA 1
ATOM 1608 C C . ILE A 1 217 ? 45.80700 -28.29800 13.57600 1.000 38.86432 215 ILE A C 1
ATOM 1609 O O . ILE A 1 217 ? 44.83500 -29.05700 13.71300 1.000 34.33458 215 ILE A O 1
ATOM 1614 N N . ASP A 1 218 ? 46.99300 -28.71000 13.17000 1.000 37.22225 216 ASP A N 1
ATOM 1615 C CA . ASP A 1 218 ? 47.24000 -30.08100 12.77300 1.000 40.84089 216 ASP A CA 1
ATOM 1616 C C . ASP A 1 218 ? 48.73800 -30.23300 12.65900 1.000 40.35191 216 ASP A C 1
ATOM 1617 O O . ASP A 1 218 ? 49.42200 -29.30100 12.21600 1.000 38.19547 216 ASP A O 1
ATOM 1622 N N . HIS A 1 219 ? 49.24400 -31.39400 13.07400 1.000 39.36189 217 HIS A N 1
ATOM 1623 C CA . HIS A 1 219 ? 50.67100 -31.71900 13.00200 1.000 42.64200 217 HIS A CA 1
ATOM 1624 C C . HIS A 1 219 ? 51.04300 -32.60600 11.82600 1.000 42.09739 217 HIS A C 1
ATOM 1625 O O . HIS A 1 219 ? 52.22000 -32.87400 11.63100 1.000 40.55920 217 HIS A O 1
ATOM 1632 N N . ASP A 1 220 ? 50.08400 -33.08400 11.03700 1.000 42.12352 218 ASP A N 1
ATOM 1633 C CA . ASP A 1 220 ? 50.39200 -34.09000 10.02000 1.000 40.45030 218 ASP A CA 1
ATOM 1634 C C . ASP A 1 220 ? 50.53200 -33.45400 8.64400 1.000 41.79074 218 ASP A C 1
ATOM 1635 O O . ASP A 1 220 ? 50.32400 -32.24700 8.46500 1.000 39.30826 218 ASP A O 1
ATOM 1640 N N . HIS A 1 221 ? 50.86700 -34.27200 7.64400 1.000 42.60673 219 HIS A N 1
ATOM 1641 C CA . HIS A 1 221 ? 51.17900 -33.73900 6.32900 1.000 44.17762 219 HIS A CA 1
ATOM 1642 C C . HIS A 1 221 ? 50.47100 -34.51900 5.22400 1.000 44.40985 219 HIS A C 1
ATOM 1643 O O . HIS A 1 221 ? 49.97300 -35.62100 5.42100 1.000 39.31829 219 HIS A O 1
ATOM 1650 N N . ILE A 1 222 ? 50.36300 -33.87800 4.06600 1.000 40.91790 220 ILE A N 1
ATOM 1651 C CA . ILE A 1 222 ? 49.75400 -34.50500 2.90300 1.000 40.10544 220 ILE A CA 1
ATOM 1652 C C . ILE A 1 222 ? 50.65600 -35.63700 2.41000 1.000 41.90954 220 ILE A C 1
ATOM 1653 O O . ILE A 1 222 ? 51.88400 -35.47800 2.31900 1.000 41.87570 220 ILE A O 1
ATOM 1658 N N . GLU A 1 223 ? 50.04600 -36.77400 2.09800 1.000 43.80528 221 GLU A N 1
ATOM 1659 C CA . GLU A 1 223 ? 50.70900 -37.91400 1.47000 1.000 43.04466 221 GLU A CA 1
ATOM 1660 C C . GLU A 1 223 ? 49.77500 -38.47700 0.40100 1.000 44.46491 221 GLU A C 1
ATOM 1661 O O . GLU A 1 223 ? 48.56300 -38.19800 0.37400 1.000 37.94752 221 GLU A O 1
ATOM 1667 N N . LYS A 1 224 ? 50.31600 -39.35300 -0.42800 1.000 41.21397 222 LYS A N 1
ATOM 1668 C CA . LYS A 1 224 ? 49.52200 -39.92400 -1.49700 1.000 42.06217 222 LYS A CA 1
ATOM 1669 C C . LYS A 1 224 ? 48.25500 -40.55700 -0.94800 1.000 40.41016 222 LYS A C 1
ATOM 1670 O O . LYS A 1 224 ? 47.16900 -40.35300 -1.49300 1.000 36.67205 222 LYS A O 1
ATOM 1676 N N . LYS A 1 225 ? 48.37200 -41.25800 0.18200 1.000 36.97350 223 LYS A N 1
ATOM 1677 C CA . LYS A 1 225 ? 47.26900 -41.97500 0.77800 1.000 40.08883 223 LYS A CA 1
ATOM 1678 C C . LYS A 1 225 ? 46.11700 -41.06200 1.24800 1.000 34.46498 223 LYS A C 1
ATOM 1679 O O . LYS A 1 225 ? 45.02400 -41.57600 1.51600 1.000 39.83272 223 LYS A O 1
ATOM 1685 N N . ASN A 1 226 ? 46.31000 -39.76400 1.40300 1.000 35.68759 224 ASN A N 1
ATOM 1686 C CA . ASN A 1 226 ? 45.16000 -38.95900 1.80700 1.000 38.15578 224 ASN A CA 1
ATOM 1687 C C . ASN A 1 226 ? 44.68900 -38.00600 0.70400 1.000 34.92073 224 ASN A C 1
ATOM 1688 O O . ASN A 1 226 ? 43.84800 -37.13300 0.96700 1.000 32.08119 224 ASN A O 1
ATOM 1693 N N . LEU A 1 227 ? 45.18200 -38.17200 -0.52700 1.000 35.66334 225 LEU A N 1
ATOM 1694 C CA . LEU A 1 227 ? 44.68400 -37.36700 -1.65000 1.000 36.44214 225 LEU A CA 1
ATOM 1695 C C . LEU A 1 227 ? 43.27600 -37.78800 -2.03700 1.000 37.32367 225 LEU A C 1
ATOM 1696 O O . LEU A 1 227 ? 42.61200 -37.08600 -2.78600 1.000 33.85740 225 LEU A O 1
ATOM 1701 N N . ASN A 1 228 ? 42.79600 -38.93200 -1.52700 1.000 34.36080 226 ASN A N 1
ATOM 1702 C CA . ASN A 1 228 ? 41.42100 -39.32500 -1.73900 1.000 34.58579 226 ASN A CA 1
ATOM 1703 C C . ASN A 1 228 ? 40.45400 -38.57500 -0.82500 1.000 30.70469 226 ASN A C 1
ATOM 1704 O O . ASN A 1 228 ? 39.24000 -38.79400 -0.96300 1.000 32.83026 226 ASN A O 1
ATOM 1709 N N . ARG A 1 229 ? 40.95000 -37.70000 0.07000 1.000 29.93243 227 ARG A N 1
ATOM 1710 C CA . ARG A 1 229 ? 40.10200 -37.11200 1.09700 1.000 33.49005 227 ARG A CA 1
ATOM 1711 C C . ARG A 1 229 ? 40.28300 -35.61900 1.37500 1.000 34.99407 227 ARG A C 1
ATOM 1712 O O . ARG A 1 229 ? 39.31500 -34.94600 1.71600 1.000 33.37244 227 ARG A O 1
ATOM 1720 N N . ILE A 1 230 ? 41.49600 -35.08400 1.28600 1.000 32.51697 228 ILE A N 1
ATOM 1721 C CA . ILE A 1 230 ? 41.76700 -33.75900 1.85600 1.000 30.99755 228 ILE A CA 1
ATOM 1722 C C . ILE A 1 230 ? 41.52400 -32.67600 0.79300 1.000 34.13911 228 ILE A C 1
ATOM 1723 O O . ILE A 1 230 ? 42.24200 -32.58900 -0.19400 1.000 34.27859 228 ILE A O 1
ATOM 1728 N N . LEU A 1 231 ? 40.51300 -31.85600 1.00500 1.000 30.74929 229 LEU A N 1
ATOM 1729 C CA . LEU A 1 231 ? 40.19600 -30.78600 0.05000 1.000 32.03947 229 LEU A CA 1
ATOM 1730 C C . LEU A 1 231 ? 41.37800 -29.81500 -0.14600 1.000 34.96190 229 LEU A C 1
ATOM 1731 O O . LEU A 1 231 ? 42.11200 -29.49800 0.80100 1.000 33.64506 229 LEU A O 1
ATOM 1736 N N . ASN A 1 232 ? 41.55000 -29.39000 -1.39700 1.000 31.28150 230 ASN A N 1
ATOM 1737 C CA . ASN A 1 232 ? 42.59700 -28.50400 -1.92400 1.000 35.59044 230 ASN A CA 1
ATOM 1738 C C . ASN A 1 232 ? 43.97800 -29.13200 -2.05200 1.000 36.64321 230 ASN A C 1
ATOM 1739 O O . ASN A 1 232 ? 44.87700 -28.51500 -2.66600 1.000 34.49573 230 ASN A O 1
ATOM 1744 N N . SER A 1 233 ? 44.16400 -30.35400 -1.53600 1.000 31.81814 231 SER A N 1
ATOM 1745 C CA . SER A 1 233 ? 45.42900 -31.05400 -1.66000 1.000 36.49887 231 SER A CA 1
ATOM 1746 C C . SER A 1 233 ? 45.70400 -31.53800 -3.06600 1.000 35.55374 231 SER A C 1
ATOM 1747 O O . SER A 1 233 ? 44.80900 -31.90500 -3.83400 1.000 34.37957 231 SER A O 1
ATOM 1750 N N . THR A 1 234 ? 46.98600 -31.52400 -3.41700 1.000 34.41721 232 THR A N 1
ATOM 1751 C CA . THR A 1 234 ? 47.41300 -31.91100 -4.73500 1.000 33.57136 232 THR A CA 1
ATOM 1752 C C . THR A 1 234 ? 48.53500 -32.95200 -4.69600 1.000 40.06568 232 THR A C 1
ATOM 1753 O O . THR A 1 234 ? 49.19900 -33.15000 -3.69300 1.000 38.97613 232 THR A O 1
ATOM 1757 N N . LEU A 1 235 ? 48.74100 -33.59700 -5.84700 1.000 36.34602 233 LEU A N 1
ATOM 1758 C CA . LEU A 1 235 ? 49.87300 -34.51900 -5.97900 1.000 45.38745 233 LEU A CA 1
ATOM 1759 C C . LEU A 1 235 ? 51.17800 -33.81000 -5.65000 1.000 45.73583 233 LEU A C 1
ATOM 1760 O O . LEU A 1 235 ? 52.03000 -34.37700 -4.97800 1.000 51.13287 233 LEU A O 1
ATOM 1765 N N . LYS A 1 236 ? 51.33000 -32.55100 -6.06000 1.000 41.19345 234 LYS A N 1
ATOM 1766 C CA . LYS A 1 236 ? 52.54200 -31.82200 -5.72300 1.000 46.31561 234 LYS A CA 1
ATOM 1767 C C . LYS A 1 236 ? 52.70600 -31.67400 -4.21000 1.000 48.42568 234 LYS A C 1
ATOM 1768 O O . LYS A 1 236 ? 53.82100 -31.82900 -3.68900 1.000 47.41893 234 LYS A O 1
ATOM 1774 N N . ASP A 1 237 ? 51.61600 -31.37700 -3.47800 1.000 40.34869 235 ASP A N 1
ATOM 1775 C CA . ASP A 1 237 ? 51.67700 -31.37800 -2.01300 1.000 42.12953 235 ASP A CA 1
ATOM 1776 C C . ASP A 1 237 ? 52.14300 -32.72200 -1.47100 1.000 42.15204 235 ASP A C 1
ATOM 1777 O O . ASP A 1 237 ? 52.90800 -32.78500 -0.49900 1.000 45.63095 235 ASP A O 1
ATOM 1782 N N . ALA A 1 238 ? 51.60700 -33.81500 -2.01600 1.000 40.47030 236 ALA A N 1
ATOM 1783 C CA . ALA A 1 238 ? 51.92300 -35.14000 -1.48700 1.000 43.06106 236 ALA A CA 1
ATOM 1784 C C . ALA A 1 238 ? 53.38600 -35.48200 -1.69700 1.000 49.28282 236 ALA A C 1
ATOM 1785 O O . ALA A 1 238 ? 54.01700 -36.11200 -0.83000 1.000 48.98848 236 ALA A O 1
ATOM 1787 N N . LEU A 1 239 ? 53.94100 -35.10100 -2.85200 1.000 52.59961 237 LEU A N 1
ATOM 1788 C CA . LEU A 1 239 ? 55.32900 -35.43000 -3.16900 1.000 54.93309 237 LEU A CA 1
ATOM 1789 C C . LEU A 1 239 ? 56.29700 -34.66200 -2.27200 1.000 54.22943 237 LEU A C 1
ATOM 1790 O O . LEU A 1 239 ? 57.41500 -35.12200 -2.04100 1.000 54.98772 237 LEU A O 1
ATOM 1795 N N . SER A 1 240 ? 55.88100 -33.52000 -1.73400 1.000 53.49672 238 SER A N 1
ATOM 1796 C CA . SER A 1 240 ? 56.74200 -32.73700 -0.86400 1.000 53.08704 238 SER A CA 1
ATOM 1797 C C . SER A 1 240 ? 56.35500 -32.84600 0.61800 1.000 50.40871 238 SER A C 1
ATOM 1798 O O . SER A 1 240 ? 56.84200 -32.06400 1.44600 1.000 47.87271 238 SER A O 1
ATOM 1801 N N . HIS A 1 241 ? 55.48700 -33.79100 0.95800 1.000 46.65994 239 HIS A N 1
ATOM 1802 C CA . HIS A 1 241 ? 54.96300 -33.95700 2.31000 1.000 48.68022 239 HIS A CA 1
ATOM 1803 C C . HIS A 1 241 ? 54.62100 -32.61700 2.98100 1.000 49.06800 239 HIS A C 1
ATOM 1804 O O . HIS A 1 241 ? 54.92300 -32.36500 4.14000 1.000 45.33246 239 HIS A O 1
ATOM 1811 N N . ARG A 1 242 ? 53.86300 -31.79500 2.25900 1.000 40.28001 240 ARG A N 1
ATOM 1812 C CA . ARG A 1 242 ? 53.47400 -30.49800 2.77300 1.000 42.12562 240 ARG A CA 1
ATOM 1813 C C . ARG A 1 242 ? 52.59400 -30.62400 4.02700 1.000 40.93181 240 ARG A C 1
ATOM 1814 O O . ARG A 1 242 ? 51.66200 -31.42500 4.05600 1.000 42.15927 240 ARG A O 1
ATOM 1822 N N . PRO A 1 243 ? 52.83800 -29.82000 5.06700 1.000 40.60538 241 PRO A N 1
ATOM 1823 C CA . PRO A 1 243 ? 51.94200 -29.85200 6.23100 1.000 39.34496 241 PRO A CA 1
ATOM 1824 C C . PRO A 1 243 ? 50.51300 -29.48600 5.84500 1.000 37.98220 241 PRO A C 1
ATOM 1825 O O . PRO A 1 243 ? 50.27400 -28.57500 5.04500 1.000 37.61893 241 PRO A O 1
ATOM 1829 N N . LYS A 1 244 ? 49.56000 -30.20300 6.43300 1.000 35.02999 242 LYS A N 1
ATOM 1830 C CA . LYS A 1 244 ? 48.14300 -29.94800 6.16000 1.000 35.11524 242 LYS A CA 1
ATOM 1831 C C . LYS A 1 244 ? 47.75600 -28.50500 6.42800 1.000 36.14906 242 LYS A C 1
ATOM 1832 O O . LYS A 1 244 ? 47.02200 -27.90600 5.64100 1.000 38.09446 242 LYS A O 1
ATOM 1838 N N . VAL A 1 245 ? 48.22500 -27.90700 7.53000 1.000 34.04240 243 VAL A N 1
ATOM 1839 C CA . VAL A 1 245 ? 47.75500 -26.55600 7.83900 1.000 33.88987 243 VAL A CA 1
ATOM 1840 C C . VAL A 1 245 ? 48.33100 -25.52300 6.88600 1.000 40.42723 243 VAL A C 1
ATOM 1841 O O . VAL A 1 245 ? 47.65100 -24.54600 6.53900 1.000 37.99726 243 VAL A O 1
ATOM 1845 N N . ASP A 1 246 ? 49.56100 -25.72600 6.42600 1.000 37.94431 244 ASP A N 1
ATOM 1846 C CA . ASP A 1 246 ? 50.15700 -24.78000 5.49500 1.000 39.41584 244 ASP A CA 1
ATOM 1847 C C . ASP A 1 246 ? 49.51200 -24.88300 4.12800 1.000 42.42883 244 ASP A C 1
ATOM 1848 O O . ASP A 1 246 ? 49.19600 -23.86200 3.51100 1.000 36.27898 244 ASP A O 1
ATOM 1853 N N . MET A 1 247 ? 49.31500 -26.10300 3.64000 1.000 38.36553 245 MET A N 1
ATOM 1854 C CA . MET A 1 247 ? 48.55100 -26.29700 2.40100 1.000 37.20161 245 MET A CA 1
ATOM 1855 C C . MET A 1 247 ? 47.20800 -25.55900 2.49300 1.000 37.88879 245 MET A C 1
ATOM 1856 O O . MET A 1 247 ? 46.86000 -24.76100 1.61900 1.000 38.28335 245 MET A O 1
ATOM 1861 N N . PHE A 1 248 ? 46.45300 -25.79200 3.56200 1.000 36.62667 246 PHE A N 1
ATOM 1862 C CA . PHE A 1 248 ? 45.11100 -25.24100 3.61400 1.000 36.75645 246 PHE A CA 1
ATOM 1863 C C . PHE A 1 248 ? 45.11100 -23.72700 3.82500 1.000 36.96753 246 PHE A C 1
ATOM 1864 O O . PHE A 1 248 ? 44.28100 -23.01700 3.22100 1.000 34.40319 246 PHE A O 1
ATOM 1872 N N . ALA A 1 249 ? 46.05000 -23.18700 4.62500 1.000 37.55132 247 ALA A N 1
ATOM 1873 C CA . ALA A 1 249 ? 46.12000 -21.73400 4.77800 1.000 39.18492 247 ALA A CA 1
ATOM 1874 C C . ALA A 1 249 ? 46.36600 -21.03400 3.43800 1.000 41.35651 247 ALA A C 1
ATOM 1875 O O . ALA A 1 249 ? 45.77400 -19.98700 3.15300 1.000 39.07141 247 ALA A O 1
ATOM 1877 N N . GLU A 1 250 ? 47.24200 -21.59200 2.59900 1.000 35.02642 248 GLU A N 1
ATOM 1878 C CA . GLU A 1 250 ? 47.49500 -20.98400 1.30000 1.000 41.17847 248 GLU A CA 1
ATOM 1879 C C . GLU A 1 250 ? 46.28700 -21.12100 0.36300 1.000 40.12312 248 GLU A C 1
ATOM 1880 O O . GLU A 1 250 ? 45.98700 -20.19400 -0.39800 1.000 37.57613 248 GLU A O 1
ATOM 1886 N N . ALA A 1 251 ? 45.54600 -22.21900 0.44900 1.000 36.06446 249 ALA A N 1
ATOM 1887 C CA . ALA A 1 251 ? 44.31000 -22.31000 -0.33300 1.000 35.82494 249 ALA A CA 1
ATOM 1888 C C . ALA A 1 251 ? 43.29400 -21.28000 0.12200 1.000 37.68613 249 ALA A C 1
ATOM 1889 O O . ALA A 1 251 ? 42.63800 -20.64200 -0.70300 1.000 37.38371 249 ALA A O 1
ATOM 1891 N N . ILE A 1 252 ? 43.15500 -21.06200 1.43300 1.000 34.37650 250 ILE A N 1
ATOM 1892 C CA . ILE A 1 252 ? 42.24800 -20.00800 1.88100 1.000 32.69880 250 ILE A CA 1
ATOM 1893 C C . ILE A 1 252 ? 42.71600 -18.63600 1.34800 1.000 38.12164 250 ILE A C 1
ATOM 1894 O O . ILE A 1 252 ? 41.90400 -17.80600 0.91500 1.000 35.58667 250 ILE A O 1
ATOM 1899 N N . ARG A 1 253 ? 44.02100 -18.36500 1.40900 1.000 37.20941 251 ARG A N 1
ATOM 1900 C CA . ARG A 1 253 ? 44.51600 -17.08600 0.87200 1.000 39.79305 251 ARG A CA 1
ATOM 1901 C C . ARG A 1 253 ? 44.04700 -16.87700 -0.58400 1.000 40.26409 251 ARG A C 1
ATOM 1902 O O . ARG A 1 253 ? 43.56900 -15.79600 -0.94400 1.000 41.67300 251 ARG A O 1
ATOM 1910 N N . CYS A 1 254 ? 44.15000 -17.91600 -1.41300 1.000 35.57133 252 CYS A N 1
ATOM 1911 C CA . CYS A 1 254 ? 43.69400 -17.83900 -2.79900 1.000 38.76524 252 CYS A CA 1
ATOM 1912 C C . CYS A 1 254 ? 42.17800 -17.75700 -2.91000 1.000 37.43519 252 CYS A C 1
ATOM 1913 O O . CYS A 1 254 ? 41.65500 -17.01100 -3.74900 1.000 38.09102 252 CYS A O 1
ATOM 1916 N N . ILE A 1 255 ? 41.44700 -18.50500 -2.08200 1.000 38.11356 253 ILE A N 1
ATOM 1917 C CA . ILE A 1 255 ? 39.99200 -18.52000 -2.19200 1.000 40.88073 253 ILE A CA 1
ATOM 1918 C C . ILE A 1 255 ? 39.41500 -17.17200 -1.80700 1.000 41.67791 253 ILE A C 1
ATOM 1919 O O . ILE A 1 255 ? 38.58100 -16.59000 -2.52700 1.000 41.05514 253 ILE A O 1
ATOM 1924 N N . ARG A 1 256 ? 39.82200 -16.66200 -0.64800 1.000 36.89470 254 ARG A N 1
ATOM 1925 C CA . ARG A 1 256 ? 39.28400 -15.46400 -0.04200 1.000 39.22504 254 ARG A CA 1
ATOM 1926 C C . ARG A 1 256 ? 40.03200 -14.19700 -0.47600 1.000 43.41099 254 ARG A C 1
ATOM 1927 O O . ARG A 1 256 ? 39.56300 -13.09300 -0.18500 1.000 43.03364 254 ARG A O 1
ATOM 1935 N N . GLY A 1 257 ? 41.18000 -14.34500 -1.13200 1.000 41.87632 255 GLY A N 1
ATOM 1936 C CA . GLY A 1 257 ? 41.92700 -13.17000 -1.54500 1.000 43.13317 255 GLY A CA 1
ATOM 1937 C C . GLY A 1 257 ? 42.48000 -12.36200 -0.40500 1.000 49.39480 255 GLY A C 1
ATOM 1938 O O . GLY A 1 257 ? 42.77100 -11.18000 -0.58000 1.000 46.61206 255 GLY A O 1
ATOM 1939 N N . GLU A 1 258 ? 42.70600 -12.98600 0.74900 1.000 44.96839 256 GLU A N 1
ATOM 1940 C CA . GLU A 1 258 ? 43.03400 -12.28400 1.96400 1.000 47.56750 256 GLU A CA 1
ATOM 1941 C C . GLU A 1 258 ? 43.69300 -13.30100 2.89600 1.000 49.62438 256 GLU A C 1
ATOM 1942 O O . GLU A 1 258 ? 43.36800 -14.49000 2.85200 1.000 40.45902 256 GLU A O 1
ATOM 1948 N N . ASP A 1 259 ? 44.63800 -12.82900 3.70400 1.000 49.28263 257 ASP A N 1
ATOM 1949 C CA . ASP A 1 259 ? 45.37100 -13.69100 4.62900 1.000 49.68747 257 ASP A CA 1
ATOM 1950 C C . ASP A 1 259 ? 44.65000 -13.70100 5.97700 1.000 51.18829 257 ASP A C 1
ATOM 1951 O O . ASP A 1 259 ? 44.96400 -12.94900 6.90100 1.000 56.64186 257 ASP A O 1
ATOM 1956 N N . ILE A 1 260 ? 43.64200 -14.55700 6.06500 1.000 41.62241 258 ILE A N 1
ATOM 1957 C CA . ILE A 1 260 ? 42.75500 -14.59800 7.21400 1.000 48.45720 258 ILE A CA 1
ATOM 1958 C C . ILE A 1 260 ? 42.92300 -15.86100 8.03500 1.000 44.82077 258 ILE A C 1
ATOM 1959 O O . ILE A 1 260 ? 42.25200 -16.00500 9.06100 1.000 43.71608 258 ILE A O 1
ATOM 1964 N N . SER A 1 261 ? 43.81800 -16.76000 7.65100 1.000 46.40609 259 SER A N 1
ATOM 1965 C CA . SER A 1 261 ? 44.00500 -17.99600 8.39400 1.000 46.13084 259 SER A CA 1
ATOM 1966 C C . SER A 1 261 ? 45.36900 -18.01500 9.05500 1.000 48.61430 259 SER A C 1
ATOM 1967 O O . SER A 1 261 ? 46.31200 -17.36900 8.59900 1.000 50.60270 259 SER A O 1
ATOM 1970 N N . ARG A 1 262 ? 45.42300 -18.69300 10.19500 1.000 44.17570 260 ARG A N 1
ATOM 1971 C CA . ARG A 1 262 ? 46.60400 -18.80700 11.04000 1.000 44.64512 260 ARG A CA 1
ATOM 1972 C C . ARG A 1 262 ? 46.92200 -20.29600 11.10700 1.000 45.11935 260 ARG A C 1
ATOM 1973 O O . ARG A 1 262 ? 46.30000 -21.03900 11.89000 1.000 43.77391 260 ARG A O 1
ATOM 1981 N N . PRO A 1 263 ? 47.86300 -20.78600 10.31100 1.000 42.85566 261 PRO A N 1
ATOM 1982 C CA . PRO A 1 263 ? 48.20900 -22.21300 10.35800 1.000 42.51821 261 PRO A CA 1
ATOM 1983 C C . PRO A 1 263 ? 49.07300 -22.48800 11.59100 1.000 47.97109 261 PRO A C 1
ATOM 1984 O O . PRO A 1 263 ? 50.06200 -21.80700 11.80900 1.000 45.27331 261 PRO A O 1
ATOM 1988 N N . ILE A 1 264 ? 48.65800 -23.44400 12.42600 1.000 41.96701 262 ILE A N 1
ATOM 1989 C CA . ILE A 1 264 ? 49.44400 -23.89900 13.58400 1.000 40.63994 262 ILE A CA 1
ATOM 1990 C C . ILE A 1 264 ? 49.89900 -25.32400 13.28800 1.000 42.39349 262 ILE A C 1
ATOM 1991 O O . ILE A 1 264 ? 49.12100 -26.27000 13.42500 1.000 35.01640 262 ILE A O 1
ATOM 1996 N N . ASN A 1 265 ? 51.18000 -25.50200 12.92900 1.000 41.06247 263 ASN A N 1
ATOM 1997 C CA . ASN A 1 265 ? 51.71000 -26.81800 12.62200 1.000 41.29963 263 ASN A CA 1
ATOM 1998 C C . ASN A 1 265 ? 52.18500 -27.48200 13.90900 1.000 44.28256 263 ASN A C 1
ATOM 1999 O O . ASN A 1 265 ? 53.37300 -27.51500 14.24400 1.000 41.13108 263 ASN A O 1
ATOM 2004 N N . ASN A 1 266 ? 51.22500 -28.03700 14.64600 1.000 43.89814 264 ASN A N 1
ATOM 2005 C CA . ASN A 1 266 ? 51.54800 -28.62500 15.93700 1.000 43.35508 264 ASN A CA 1
ATOM 2006 C C . ASN A 1 266 ? 50.36100 -29.44900 16.37200 1.000 43.67641 264 ASN A C 1
ATOM 2007 O O . ASN A 1 266 ? 49.25000 -29.28600 15.85700 1.000 41.43161 264 ASN A O 1
ATOM 2012 N N . THR A 1 267 ? 50.60100 -30.33900 17.33500 1.000 42.00206 265 THR A N 1
ATOM 2013 C CA . THR A 1 267 ? 49.47400 -31.03900 17.94100 1.000 45.32295 265 THR A CA 1
ATOM 2014 C C . THR A 1 267 ? 48.60900 -30.06000 18.72800 1.000 44.03781 265 THR A C 1
ATOM 2015 O O . THR A 1 267 ? 49.09000 -29.05200 19.25200 1.000 44.38867 265 THR A O 1
ATOM 2019 N N . ILE A 1 268 ? 47.33200 -30.38700 18.87300 1.000 41.89295 266 ILE A N 1
ATOM 2020 C CA . ILE A 1 268 ? 46.51200 -29.57600 19.76400 1.000 45.09244 266 ILE A CA 1
ATOM 2021 C C . ILE A 1 268 ? 47.02900 -29.65800 21.20900 1.000 44.59684 266 ILE A C 1
ATOM 2022 O O . ILE A 1 268 ? 46.77800 -28.75800 22.01400 1.000 42.63819 266 ILE A O 1
ATOM 2027 N N . PHE A 1 269 ? 47.72200 -30.74500 21.55100 1.000 46.88466 267 PHE A N 1
ATOM 2028 C CA . PHE A 1 269 ? 48.24700 -30.95400 22.90600 1.000 49.81528 267 PHE A CA 1
ATOM 2029 C C . PHE A 1 269 ? 49.59300 -30.23300 23.04800 1.000 46.80734 267 PHE A C 1
ATOM 2030 O O . PHE A 1 269 ? 50.65300 -30.84100 23.18100 1.000 48.26476 267 PHE A O 1
ATOM 2038 N N . SER A 1 270 ? 49.53500 -28.91700 22.92900 1.000 47.34630 268 SER A N 1
ATOM 2039 C CA . SER A 1 270 ? 50.70500 -28.06200 23.01100 1.000 47.58358 268 SER A CA 1
ATOM 2040 C C . SER A 1 270 ? 50.25700 -26.71500 23.54100 1.000 50.63103 268 SER A C 1
ATOM 2041 O O . SER A 1 270 ? 49.09600 -26.33000 23.37200 1.000 47.67727 268 SER A O 1
ATOM 2044 N N . ARG A 1 271 ? 51.18800 -25.99400 24.19100 1.000 47.91107 269 ARG A N 1
ATOM 2045 C CA . ARG A 1 271 ? 50.86900 -24.64800 24.64300 1.000 48.18479 269 ARG A CA 1
ATOM 2046 C C . ARG A 1 271 ? 50.59400 -23.72800 23.46100 1.000 48.03872 269 ARG A C 1
ATOM 2047 O O . ARG A 1 271 ? 49.65900 -22.91700 23.49100 1.000 46.99201 269 ARG A O 1
ATOM 2055 N N . GLU A 1 272 ? 51.40500 -23.83300 22.41500 1.000 46.18018 270 GLU A N 1
ATOM 2056 C CA . GLU A 1 272 ? 51.18300 -23.03400 21.21500 1.000 49.85192 270 GLU A CA 1
ATOM 2057 C C . GLU A 1 272 ? 49.74100 -23.16500 20.72800 1.000 47.90974 270 GLU A C 1
ATOM 2058 O O . GLU A 1 272 ? 49.05900 -22.16600 20.45100 1.000 46.19970 270 GLU A O 1
ATOM 2064 N N . ALA A 1 273 ? 49.28000 -24.40200 20.56300 1.000 43.00936 271 ALA A N 1
ATOM 2065 C CA . ALA A 1 273 ? 47.95800 -24.61000 19.97900 1.000 44.51038 271 ALA A CA 1
ATOM 2066 C C . ALA A 1 273 ? 46.84700 -24.24200 20.95300 1.000 42.98877 271 ALA A C 1
ATOM 2067 O O . ALA A 1 273 ? 45.82900 -23.67900 20.54400 1.000 40.10038 271 ALA A O 1
ATOM 2069 N N . VAL A 1 274 ? 46.98900 -24.60600 22.22400 1.000 45.09594 272 VAL A N 1
ATOM 2070 C CA . VAL A 1 274 ? 45.90600 -24.31100 23.18500 1.000 45.62652 272 VAL A CA 1
ATOM 2071 C C . VAL A 1 274 ? 45.71100 -22.80400 23.28500 1.000 46.80972 272 VAL A C 1
ATOM 2072 O O . VAL A 1 274 ? 44.59100 -22.29900 23.18900 1.000 49.15274 272 VAL A O 1
ATOM 2076 N N . LEU A 1 275 ? 46.80500 -22.05400 23.45900 1.000 47.13568 273 LEU A N 1
ATOM 2077 C CA . LEU A 1 275 ? 46.70600 -20.60500 23.61600 1.000 47.58303 273 LEU A CA 1
ATOM 2078 C C . LEU A 1 275 ? 46.22800 -19.90800 22.34000 1.000 48.40186 273 LEU A C 1
ATOM 2079 O O . LEU A 1 275 ? 45.58600 -18.84600 22.41000 1.000 52.14673 273 LEU A O 1
ATOM 2084 N N . ALA A 1 276 ? 46.49500 -20.47500 21.16200 1.000 48.47161 274 ALA A N 1
ATOM 2085 C CA . ALA A 1 276 ? 45.91900 -19.88800 19.95400 1.000 45.94408 274 ALA A CA 1
ATOM 2086 C C . ALA A 1 276 ? 44.41800 -20.15500 19.90700 1.000 45.63741 274 ALA A C 1
ATOM 2087 O O . ALA A 1 276 ? 43.62500 -19.24500 19.61600 1.000 44.46136 274 ALA A O 1
ATOM 2089 N N . ALA A 1 277 ? 44.02500 -21.41000 20.16800 1.000 40.08162 275 ALA A N 1
ATOM 2090 C CA . ALA A 1 277 ? 42.62700 -21.80200 20.07300 1.000 44.60940 275 ALA A CA 1
ATOM 2091 C C . ALA A 1 277 ? 41.75800 -21.06200 21.09600 1.000 44.93356 275 ALA A C 1
ATOM 2092 O O . ALA A 1 277 ? 40.60700 -20.77100 20.82100 1.000 43.00276 275 ALA A O 1
ATOM 2094 N N . ALA A 1 278 ? 42.31300 -20.75200 22.26800 1.000 42.87069 276 ALA A N 1
ATOM 2095 C CA . ALA A 1 278 ? 41.57800 -20.00300 23.27700 1.000 48.78002 276 ALA A CA 1
ATOM 2096 C C . ALA A 1 278 ? 41.04700 -18.67200 22.76600 1.000 49.25397 276 ALA A C 1
ATOM 2097 O O . ALA A 1 278 ? 40.10100 -18.14000 23.34300 1.000 45.96622 276 ALA A O 1
ATOM 2099 N N . ASN A 1 279 ? 41.61300 -18.12200 21.69800 1.000 44.81932 277 ASN A N 1
ATOM 2100 C CA . ASN A 1 279 ? 41.07400 -16.89800 21.12600 1.000 44.89317 277 ASN A CA 1
ATOM 2101 C C . ASN A 1 279 ? 39.85900 -17.06900 20.24500 1.000 47.48342 277 ASN A C 1
ATOM 2102 O O . ASN A 1 279 ? 39.31200 -16.04600 19.81100 1.000 44.64165 277 ASN A O 1
ATOM 2107 N N . ALA A 1 280 ? 39.45800 -18.30700 19.90900 1.000 40.16465 278 ALA A N 1
ATOM 2108 C CA . ALA A 1 280 ? 38.41700 -18.50600 18.92800 1.000 44.88862 278 ALA A CA 1
ATOM 2109 C C . ALA A 1 280 ? 37.03300 -18.27100 19.53400 1.000 45.56370 278 ALA A C 1
ATOM 2110 O O . ALA A 1 280 ? 36.83700 -18.38800 20.74500 1.000 42.24265 278 ALA A O 1
ATOM 2112 N N . ASP A 1 281 ? 36.08500 -17.91700 18.67000 1.000 40.43328 279 ASP A N 1
ATOM 2113 C CA . ASP A 1 281 ? 34.66900 -17.88600 19.03100 1.000 44.03160 279 ASP A CA 1
ATOM 2114 C C . ASP A 1 281 ? 33.97900 -19.23900 18.89800 1.000 45.36258 279 ASP A C 1
ATOM 2115 O O . ASP A 1 281 ? 32.87800 -19.43600 19.43900 1.000 43.37771 279 ASP A O 1
ATOM 2120 N N . VAL A 1 282 ? 34.55800 -20.16600 18.15200 1.000 38.75241 280 VAL A N 1
ATOM 2121 C CA . VAL A 1 282 ? 33.93400 -21.48400 17.99800 1.000 39.65829 280 VAL A CA 1
ATOM 2122 C C . VAL A 1 282 ? 35.04200 -22.47900 17.68300 1.000 40.01207 280 VAL A C 1
ATOM 2123 O O . VAL A 1 282 ? 35.98700 -22.16100 16.96700 1.000 42.77749 280 VAL A O 1
ATOM 2127 N N . LEU A 1 283 ? 34.97300 -23.65700 18.30100 1.000 36.65209 281 LEU A N 1
ATOM 2128 C CA . LEU A 1 283 ? 35.88700 -24.75000 18.00600 1.000 40.57109 281 LEU A CA 1
ATOM 2129 C C . LEU A 1 283 ? 35.16200 -25.80900 17.18800 1.000 39.72365 281 LEU A C 1
ATOM 2130 O O . LEU A 1 283 ? 34.08700 -26.28800 17.59600 1.000 38.24745 281 LEU A O 1
ATOM 2135 N N . PHE A 1 284 ? 35.77000 -26.20600 16.08000 1.000 37.03134 282 PHE A N 1
ATOM 2136 C CA . PHE A 1 284 ? 35.35200 -27.38600 15.30500 1.000 37.43142 282 PHE A CA 1
ATOM 2137 C C . PHE A 1 284 ? 36.40700 -28.45100 15.49400 1.000 37.68243 282 PHE A C 1
ATOM 2138 O O . PHE A 1 284 ? 37.53800 -28.28700 15.02500 1.000 37.25111 282 PHE A O 1
ATOM 2146 N N . CYS A 1 285 ? 36.04700 -29.53700 16.19000 1.000 36.71673 283 CYS A N 1
ATOM 2147 C CA . CYS A 1 285 ? 37.00100 -30.59400 16.53200 1.000 37.36330 283 CYS A CA 1
ATOM 2148 C C . CYS A 1 285 ? 36.80900 -31.76300 15.56600 1.000 36.31036 283 CYS A C 1
ATOM 2149 O O . CYS A 1 285 ? 35.76400 -32.43900 15.57500 1.000 37.31823 283 CYS A O 1
ATOM 2152 N N . CYS A 1 286 ? 37.77800 -31.94700 14.69500 1.000 35.37299 284 CYS A N 1
ATOM 2153 C CA . CYS A 1 286 ? 37.76100 -32.93400 13.61800 1.000 35.30774 284 CYS A CA 1
ATOM 2154 C C . CYS A 1 286 ? 38.96800 -33.84000 13.73700 1.000 35.38045 284 CYS A C 1
ATOM 2155 O O . CYS A 1 286 ? 39.61600 -34.17200 12.74200 1.000 35.47815 284 CYS A O 1
ATOM 2158 N N . VAL A 1 287 ? 39.27400 -34.27300 14.97900 1.000 37.20990 285 VAL A N 1
ATOM 2159 C CA . VAL A 1 287 ? 40.51500 -34.98500 15.24800 1.000 39.66650 285 VAL A CA 1
ATOM 2160 C C . VAL A 1 287 ? 40.29300 -36.49000 15.09900 1.000 38.49100 285 VAL A C 1
ATOM 2161 O O . VAL A 1 287 ? 39.17000 -36.93000 14.83700 1.000 40.28537 285 VAL A O 1
ATOM 2165 N N . ASP A 1 288 ? 41.35000 -37.29100 15.23900 1.000 36.73592 286 ASP A N 1
ATOM 2166 C CA . ASP A 1 288 ? 41.18600 -38.74500 15.14800 1.000 41.65534 286 ASP A CA 1
ATOM 2167 C C . ASP A 1 288 ? 41.82600 -39.50100 16.31100 1.000 44.29575 286 ASP A C 1
ATOM 2168 O O . ASP A 1 288 ? 42.09400 -40.70200 16.18100 1.000 40.89185 286 ASP A O 1
ATOM 2173 N N . THR A 1 289 ? 42.04000 -38.82900 17.44300 1.000 42.91481 287 THR A N 1
ATOM 2174 C CA . THR A 1 289 ? 42.46000 -39.47100 18.68800 1.000 37.95697 287 THR A CA 1
ATOM 2175 C C . THR A 1 289 ? 41.55500 -39.04400 19.85100 1.000 41.04218 287 THR A C 1
ATOM 2176 O O . THR A 1 289 ? 41.04400 -37.90800 19.89500 1.000 41.21233 287 THR A O 1
ATOM 2180 N N . TYR A 1 290 ? 41.40000 -39.96700 20.80600 1.000 42.11340 288 TYR A N 1
ATOM 2181 C CA . TYR A 1 290 ? 40.65100 -39.66200 22.01500 1.000 44.16316 288 TYR A CA 1
ATOM 2182 C C . TYR A 1 290 ? 41.34700 -38.55800 22.79600 1.000 42.54752 288 TYR A C 1
ATOM 2183 O O . TYR A 1 290 ? 40.69400 -37.69300 23.37900 1.000 44.85681 288 TYR A O 1
ATOM 2192 N N . LEU A 1 291 ? 42.68000 -38.60800 22.83600 1.000 41.52050 289 LEU A N 1
ATOM 2193 C CA . LEU A 1 291 ? 43.47600 -37.61800 23.55600 1.000 46.22150 289 LEU A CA 1
ATOM 2194 C C . LEU A 1 291 ? 43.21700 -36.20600 23.03000 1.000 44.53501 289 LEU A C 1
ATOM 2195 O O . LEU A 1 291 ? 42.97500 -35.28200 23.80300 1.000 42.79482 289 LEU A O 1
ATOM 2200 N N . ALA A 1 292 ? 43.19900 -36.03200 21.70000 1.000 43.42140 290 ALA A N 1
ATOM 2201 C CA . ALA A 1 292 ? 42.93600 -34.70800 21.15200 1.000 40.60648 290 ALA A CA 1
ATOM 2202 C C . ALA A 1 292 ? 41.53900 -34.22300 21.50400 1.000 42.56055 290 ALA A C 1
ATOM 2203 O O . ALA A 1 292 ? 41.33700 -33.01800 21.72700 1.000 39.03213 290 ALA A O 1
ATOM 2205 N N . ARG A 1 293 ? 40.54500 -35.11600 21.52200 1.000 38.07789 291 ARG A N 1
ATOM 2206 C CA . ARG A 1 293 ? 39.20700 -34.68300 21.90700 1.000 42.60866 291 ARG A CA 1
ATOM 2207 C C . ARG A 1 293 ? 39.14500 -34.20200 23.36800 1.000 41.64986 291 ARG A C 1
ATOM 2208 O O . ARG A 1 293 ? 38.42800 -33.26300 23.68000 1.000 40.66548 291 ARG A O 1
ATOM 2216 N N . MET A 1 294 ? 39.89600 -34.83100 24.27500 1.000 43.26837 292 MET A N 1
ATOM 2217 C CA . MET A 1 294 ? 39.96100 -34.30000 25.63700 1.000 43.31754 292 MET A CA 1
ATOM 2218 C C . MET A 1 294 ? 40.57600 -32.90300 25.67500 1.000 42.47428 292 MET A C 1
ATOM 2219 O O . MET A 1 294 ? 40.10500 -32.03000 26.40500 1.000 46.21897 292 MET A O 1
ATOM 2224 N N . ILE A 1 295 ? 41.65400 -32.66800 24.93600 1.000 42.66779 293 ILE A N 1
ATOM 2225 C CA . ILE A 1 295 ? 42.25300 -31.32400 24.91600 1.000 42.62518 293 ILE A CA 1
ATOM 2226 C C . ILE A 1 295 ? 41.21200 -30.30000 24.45200 1.000 43.52946 293 ILE A C 1
ATOM 2227 O O . ILE A 1 295 ? 41.02000 -29.27900 25.09100 1.000 43.02315 293 ILE A O 1
ATOM 2232 N N . ALA A 1 296 ? 40.48400 -30.60000 23.35600 1.000 40.91620 294 ALA A N 1
ATOM 2233 C CA . ALA A 1 296 ? 39.46300 -29.67600 22.84600 1.000 43.55501 294 ALA A CA 1
ATOM 2234 C C . ALA A 1 296 ? 38.36300 -29.41900 23.86200 1.000 41.82031 294 ALA A C 1
ATOM 2235 O O . ALA A 1 296 ? 37.90700 -28.28300 24.01200 1.000 41.45740 294 ALA A O 1
ATOM 2237 N N . ASP A 1 297 ? 37.84400 -30.49500 24.48200 1.000 37.96545 295 ASP A N 1
ATOM 2238 C CA . ASP A 1 297 ? 36.85400 -30.39400 25.55500 1.000 42.58336 295 ASP A CA 1
ATOM 2239 C C . ASP A 1 297 ? 37.31400 -29.41500 26.65400 1.000 41.99050 295 ASP A C 1
ATOM 2240 O O . ASP A 1 297 ? 36.53800 -28.58900 27.13400 1.000 45.12125 295 ASP A O 1
ATOM 2245 N N . ARG A 1 298 ? 38.56500 -29.51800 27.07900 1.000 43.79045 296 ARG A N 1
ATOM 2246 C CA . ARG A 1 298 ? 39.04300 -28.67400 28.17700 1.000 42.54546 296 ARG A CA 1
ATOM 2247 C C . ARG A 1 298 ? 39.31300 -27.25800 27.73100 1.000 44.68554 296 ARG A C 1
ATOM 2248 O O . ARG A 1 298 ? 39.13800 -26.32500 28.50900 1.000 47.54570 296 ARG A O 1
ATOM 2256 N N . ILE A 1 299 ? 39.73100 -27.06100 26.47300 1.000 42.66745 297 ILE A N 1
ATOM 2257 C CA . ILE A 1 299 ? 39.80800 -25.70700 25.94700 1.000 42.77311 297 ILE A CA 1
ATOM 2258 C C . ILE A 1 299 ? 38.43900 -25.05300 25.96900 1.000 45.73589 297 ILE A C 1
ATOM 2259 O O . ILE A 1 299 ? 38.29400 -23.90000 26.38400 1.000 47.54652 297 ILE A O 1
ATOM 2264 N N . ALA A 1 300 ? 37.41800 -25.77000 25.48200 1.000 41.73772 298 ALA A N 1
ATOM 2265 C CA . ALA A 1 300 ? 36.08900 -25.18900 25.36400 1.000 43.38520 298 ALA A CA 1
ATOM 2266 C C . ALA A 1 300 ? 35.55400 -24.76600 26.73000 1.000 46.22629 298 ALA A C 1
ATOM 2267 O O . ALA A 1 300 ? 34.91400 -23.71200 26.87000 1.000 45.91019 298 ALA A O 1
ATOM 2269 N N . SER A 1 301 ? 35.76500 -25.61100 27.73000 1.000 46.92231 299 SER A N 1
ATOM 2270 C CA . SER A 1 301 ? 35.28400 -25.32100 29.08400 1.000 46.68817 299 SER A CA 1
ATOM 2271 C C . SER A 1 301 ? 36.09900 -24.20700 29.72800 1.000 50.00419 299 SER A C 1
ATOM 2272 O O . SER A 1 301 ? 35.53500 -23.23800 30.25900 1.000 47.32726 299 SER A O 1
ATOM 2275 N N . SER A 1 302 ? 37.42400 -24.27700 29.60600 1.000 46.44651 300 SER A N 1
ATOM 2276 C CA . SER A 1 302 ? 38.27600 -23.29900 30.26900 1.000 47.71676 300 SER A CA 1
ATOM 2277 C C . SER A 1 302 ? 38.05400 -21.90100 29.72300 1.000 46.96263 300 SER A C 1
ATOM 2278 O O . SER A 1 302 ? 38.08300 -20.92100 30.48700 1.000 47.20923 300 SER A O 1
ATOM 2281 N N . PHE A 1 303 ? 37.84000 -21.76900 28.40100 1.000 43.35896 301 PHE A N 1
ATOM 2282 C CA . PHE A 1 303 ? 37.77600 -20.46300 27.74400 1.000 47.31814 301 PHE A CA 1
ATOM 2283 C C . PHE A 1 303 ? 36.37300 -20.08300 27.28500 1.000 46.92939 301 PHE A C 1
ATOM 2284 O O . PHE A 1 303 ? 36.20300 -19.04700 26.62400 1.000 46.03456 301 PHE A O 1
ATOM 2292 N N . LEU A 1 304 ? 35.36200 -20.84000 27.68700 1.000 43.03751 302 LEU A N 1
ATOM 2293 C CA . LEU A 1 304 ? 33.95100 -20.58000 27.34700 1.000 42.96589 302 LEU A CA 1
ATOM 2294 C C . LEU A 1 304 ? 33.69700 -20.43200 25.83400 1.000 46.14033 302 LEU A C 1
ATOM 2295 O O . LEU A 1 304 ? 33.04600 -19.48600 25.36500 1.000 40.87267 302 LEU A O 1
ATOM 2300 N N . ILE A 1 305 ? 34.08400 -21.47100 25.08900 1.000 41.07232 303 ILE A N 1
ATOM 2301 C CA . ILE A 1 305 ? 33.94300 -21.51100 23.64300 1.000 44.02378 303 ILE A CA 1
ATOM 2302 C C . ILE A 1 305 ? 32.98900 -22.63900 23.27000 1.000 40.04084 303 ILE A C 1
ATOM 2303 O O . ILE A 1 305 ? 33.19500 -23.77500 23.68700 1.000 42.51013 303 ILE A O 1
ATOM 2308 N N . PRO A 1 306 ? 31.93100 -22.39400 22.49200 1.000 40.66376 304 PRO A N 1
ATOM 2309 C CA . PRO A 1 306 ? 31.12400 -23.50100 21.99200 1.000 41.31803 304 PRO A CA 1
ATOM 2310 C C . PRO A 1 306 ? 31.97600 -24.41800 21.13000 1.000 41.79747 304 PRO A C 1
ATOM 2311 O O . PRO A 1 306 ? 32.85200 -23.95700 20.38500 1.000 39.94354 304 PRO A O 1
ATOM 2315 N N . LEU A 1 307 ? 31.67200 -25.69700 21.21600 1.000 38.41547 305 LEU A N 1
ATOM 2316 C CA . LEU A 1 307 ? 32.44800 -26.77300 20.59800 1.000 35.87115 305 LEU A CA 1
ATOM 2317 C C . LEU A 1 307 ? 31.52100 -27.66500 19.79500 1.000 37.52483 305 LEU A C 1
ATOM 2318 O O . LEU A 1 307 ? 30.52700 -28.16200 20.31000 1.000 38.42961 305 LEU A O 1
ATOM 2323 N N . LEU A 1 308 ? 31.87300 -27.88700 18.54400 1.000 36.31017 306 LEU A N 1
ATOM 2324 C CA . LEU A 1 308 ? 31.25700 -28.89300 17.69700 1.000 35.52021 306 LEU A CA 1
ATOM 2325 C C . LEU A 1 308 ? 32.29900 -29.96500 17.38100 1.000 39.70289 306 LEU A C 1
ATOM 2326 O O . LEU A 1 308 ? 33.27900 -29.68800 16.69300 1.000 35.08321 306 LEU A O 1
ATOM 2331 N N . ASP A 1 309 ? 32.04500 -31.17600 17.84600 1.000 37.59552 307 ASP A N 1
ATOM 2332 C CA . ASP A 1 309 ? 32.93400 -32.32000 17.69200 1.000 35.14716 307 ASP A CA 1
ATOM 2333 C C . ASP A 1 309 ? 32.28300 -33.26600 16.70600 1.000 38.09895 307 ASP A C 1
ATOM 2334 O O . ASP A 1 309 ? 31.11200 -33.60400 16.86400 1.000 38.88828 307 ASP A O 1
ATOM 2339 N N . VAL A 1 310 ? 33.02500 -33.67300 15.67400 1.000 35.14407 308 VAL A N 1
ATOM 2340 C CA . VAL A 1 310 ? 32.48600 -34.56300 14.64700 1.000 36.02360 308 VAL A CA 1
ATOM 2341 C C . VAL A 1 310 ? 33.40300 -35.77300 14.53200 1.000 35.56871 308 VAL A C 1
ATOM 2342 O O . VAL A 1 310 ? 34.63100 -35.64700 14.55900 1.000 34.18333 308 VAL A O 1
ATOM 2346 N N . GLY A 1 311 ? 32.78700 -36.95200 14.44500 1.000 33.83959 309 GLY A N 1
ATOM 2347 C CA . GLY A 1 311 ? 33.52800 -38.19100 14.22500 1.000 37.52450 309 GLY A CA 1
ATOM 2348 C C . GLY A 1 311 ? 32.79700 -39.05800 13.22700 1.000 35.38589 309 GLY A C 1
ATOM 2349 O O . GLY A 1 311 ? 31.57800 -38.97000 13.08000 1.000 33.67350 309 GLY A O 1
ATOM 2350 N N . VAL A 1 312 ? 33.56600 -39.89000 12.50800 1.000 32.22749 310 VAL A N 1
ATOM 2351 C CA . VAL A 1 312 ? 33.01100 -40.86100 11.58300 1.000 31.20617 310 VAL A CA 1
ATOM 2352 C C . VAL A 1 312 ? 33.66200 -42.21800 11.81000 1.000 31.53885 310 VAL A C 1
ATOM 2353 O O . VAL A 1 312 ? 34.76700 -42.32300 12.36900 1.000 33.42614 310 VAL A O 1
ATOM 2357 N N . LYS A 1 313 ? 32.98000 -43.26700 11.35700 1.000 31.70499 311 LYS A N 1
ATOM 2358 C CA . LYS A 1 313 ? 33.54000 -44.61600 11.41400 1.000 31.88479 311 LYS A CA 1
ATOM 2359 C C . LYS A 1 313 ? 32.76300 -45.53500 10.50100 1.000 31.88607 311 LYS A C 1
ATOM 2360 O O . LYS A 1 313 ? 31.54800 -45.38700 10.34300 1.000 32.09347 311 LYS A O 1
ATOM 2366 N N . ILE A 1 314 ? 33.48100 -46.47500 9.90900 1.000 28.87575 312 ILE A N 1
ATOM 2367 C CA . ILE A 1 314 ? 32.92500 -47.54100 9.07700 1.000 30.92230 312 ILE A CA 1
ATOM 2368 C C . ILE A 1 314 ? 33.37400 -48.85400 9.70600 1.000 31.79349 312 ILE A C 1
ATOM 2369 O O . ILE A 1 314 ? 34.28900 -49.54800 9.17000 1.000 32.95719 312 ILE A O 1
ATOM 2374 N N . PRO A 1 315 ? 32.81300 -49.23600 10.85800 1.000 32.78882 313 PRO A N 1
ATOM 2375 C CA . PRO A 1 315 ? 33.18400 -50.54300 11.45500 1.000 36.00766 313 PRO A CA 1
ATOM 2376 C C . PRO A 1 315 ? 32.80700 -51.70800 10.55100 1.000 32.90233 313 PRO A C 1
ATOM 2377 O O . PRO A 1 315 ? 31.83900 -51.64100 9.80000 1.000 32.47129 313 PRO A O 1
ATOM 2381 N N . THR A 1 316 ? 33.57200 -52.77700 10.64800 1.000 32.50550 314 THR A N 1
ATOM 2382 C CA . THR A 1 316 ? 33.32300 -54.02200 9.96100 1.000 34.57629 314 THR A CA 1
ATOM 2383 C C . THR A 1 316 ? 33.29800 -55.14500 10.98600 1.000 36.54265 314 THR A C 1
ATOM 2384 O O . THR A 1 316 ? 33.80100 -54.99400 12.08100 1.000 34.88389 314 THR A O 1
ATOM 2388 N N . HIS A 1 317 ? 32.76300 -56.29300 10.57600 1.000 32.99241 315 HIS A N 1
ATOM 2389 C CA . HIS A 1 317 ? 32.82900 -57.49700 11.38700 1.000 35.52433 315 HIS A CA 1
ATOM 2390 C C . HIS A 1 317 ? 32.89400 -58.68400 10.44800 1.000 36.86548 315 HIS A C 1
ATOM 2391 O O . HIS A 1 317 ? 32.64600 -58.56900 9.25500 1.000 37.52266 315 HIS A O 1
ATOM 2398 N N . VAL A 1 318 ? 33.18800 -59.84400 11.00900 1.000 34.87920 316 VAL A N 1
ATOM 2399 C CA . VAL A 1 318 ? 33.33100 -61.06100 10.24100 1.000 36.26891 316 VAL A CA 1
ATOM 2400 C C . VAL A 1 318 ? 32.06200 -61.87300 10.42900 1.000 38.97762 316 VAL A C 1
ATOM 2401 O O . VAL A 1 318 ? 31.80000 -62.38300 11.52200 1.000 37.66904 316 VAL A O 1
ATOM 2405 N N . ASP A 1 319 ? 31.29500 -61.98900 9.39500 1.000 41.28960 317 ASP A N 1
ATOM 2406 C CA . ASP A 1 319 ? 30.14200 -62.87300 9.42500 1.000 39.75709 317 ASP A CA 1
ATOM 2407 C C . ASP A 1 319 ? 30.65500 -64.31900 9.39700 1.000 42.10243 317 ASP A C 1
ATOM 2408 O O . ASP A 1 319 ? 31.51300 -64.65400 8.56800 1.000 38.80435 317 ASP A O 1
ATOM 2413 N N . PRO A 1 320 ? 30.16000 -65.20300 10.28000 1.000 40.74532 318 PRO A N 1
ATOM 2414 C CA . PRO A 1 320 ? 30.79100 -66.53100 10.42100 1.000 43.00565 318 PRO A CA 1
ATOM 2415 C C . PRO A 1 320 ? 30.72200 -67.36200 9.16600 1.000 46.68397 318 PRO A C 1
ATOM 2416 O O . PRO A 1 320 ? 31.59500 -68.20200 8.96400 1.000 39.83489 318 PRO A O 1
ATOM 2420 N N . ASP A 1 321 ? 29.70700 -67.12600 8.32300 1.000 46.81507 319 ASP A N 1
ATOM 2421 C CA . ASP A 1 321 ? 29.53400 -67.84800 7.06900 1.000 49.62200 319 ASP A CA 1
ATOM 2422 C C . ASP A 1 321 ? 30.18300 -67.13200 5.89400 1.000 47.73596 319 ASP A C 1
ATOM 2423 O O . ASP A 1 321 ? 30.79100 -67.77900 5.05200 1.000 43.22844 319 ASP A O 1
ATOM 2428 N N . ASP A 1 322 ? 30.05200 -65.80400 5.81800 1.000 45.52684 320 ASP A N 1
ATOM 2429 C CA . ASP A 1 322 ? 30.34700 -65.06900 4.58300 1.000 50.01596 320 ASP A CA 1
ATOM 2430 C C . ASP A 1 322 ? 31.64800 -64.27000 4.64900 1.000 50.07574 320 ASP A C 1
ATOM 2431 O O . ASP A 1 322 ? 32.08700 -63.74100 3.63200 1.000 51.09640 320 ASP A O 1
ATOM 2436 N N . GLY A 1 323 ? 32.27500 -64.18500 5.80100 1.000 43.94174 321 GLY A N 1
ATOM 2437 C CA . GLY A 1 323 ? 33.44600 -63.38900 5.98300 1.000 44.12772 321 GLY A CA 1
ATOM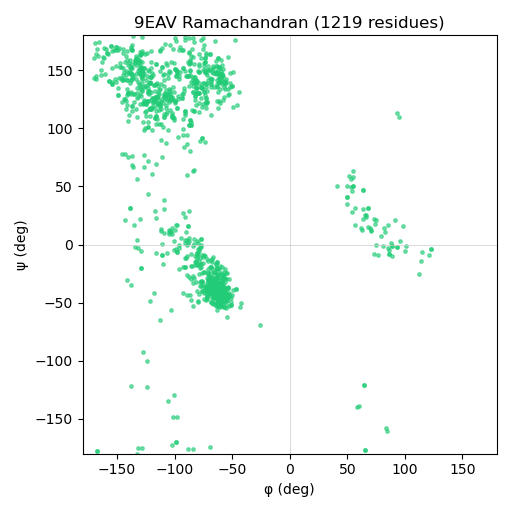 2438 C C . GLY A 1 323 ? 33.14000 -61.91700 6.29500 1.000 42.94166 321 GLY A C 1
ATOM 2439 O O . GLY A 1 323 ? 32.04400 -61.51200 6.76100 1.000 40.97628 321 GLY A O 1
ATOM 2440 N N . ARG A 1 324 ? 34.16000 -61.11300 6.05800 1.000 39.55608 322 ARG A N 1
ATOM 2441 C CA . ARG A 1 324 ? 34.13800 -59.70900 6.49800 1.000 42.43005 322 ARG A CA 1
ATOM 2442 C C . ARG A 1 324 ? 33.10200 -58.93400 5.72600 1.000 44.25356 322 ARG A C 1
ATOM 2443 O O . ARG A 1 324 ? 32.87400 -59.16400 4.55200 1.000 40.64227 322 ARG A O 1
ATOM 2451 N N . LYS A 1 325 ? 32.43200 -58.02000 6.41800 1.000 37.04201 323 LYS A N 1
ATOM 2452 C CA . LYS A 1 325 ? 31.47200 -57.16100 5.78800 1.000 36.95066 323 LYS A CA 1
ATOM 2453 C C . LYS A 1 325 ? 31.36600 -55.88500 6.61900 1.000 35.54800 323 LYS A C 1
ATOM 2454 O O . LYS A 1 325 ? 31.81600 -55.81800 7.76600 1.000 35.35004 323 LYS A O 1
ATOM 2460 N N . ILE A 1 326 ? 30.73700 -54.89300 6.03200 1.000 34.95112 324 ILE A N 1
ATOM 2461 C CA . ILE A 1 326 ? 30.56900 -53.61300 6.71100 1.000 35.32278 324 ILE A CA 1
ATOM 2462 C C . ILE A 1 326 ? 29.49200 -53.76100 7.77900 1.000 40.42123 324 ILE A C 1
ATOM 2463 O O . ILE A 1 326 ? 28.40200 -54.28000 7.49900 1.000 35.47727 324 ILE A O 1
ATOM 2468 N N . THR A 1 327 ? 29.79800 -53.28000 9.00100 1.000 37.86047 325 THR A N 1
ATOM 2469 C CA . THR A 1 327 ? 28.83300 -53.28200 10.09700 1.000 33.83358 325 THR A CA 1
ATOM 2470 C C . THR A 1 327 ? 27.94700 -52.04500 10.05600 1.000 34.67316 325 THR A C 1
ATOM 2471 O O . THR A 1 327 ? 26.72400 -52.13800 10.17200 1.000 37.88203 325 THR A O 1
ATOM 2475 N N . ASP A 1 328 ? 28.55900 -50.88200 9.89300 1.000 35.86896 326 ASP A N 1
ATOM 2476 C CA . ASP A 1 328 ? 27.80500 -49.63400 9.79900 1.000 33.78623 326 ASP A CA 1
ATOM 2477 C C . ASP A 1 328 ? 28.65700 -48.59500 9.08200 1.000 39.84243 326 ASP A C 1
ATOM 2478 O O . ASP A 1 328 ? 29.88100 -48.75100 8.91300 1.000 34.19908 326 ASP A O 1
ATOM 2483 N N . VAL A 1 329 ? 27.99600 -47.53700 8.62700 1.000 35.08668 327 VAL A N 1
ATOM 2484 C CA . VAL A 1 329 ? 28.65000 -46.39100 8.02200 1.000 34.02245 327 VAL A CA 1
ATOM 2485 C C . VAL A 1 329 ? 28.10800 -45.20000 8.79900 1.000 33.59550 327 VAL A C 1
ATOM 2486 O O . VAL A 1 329 ? 26.95400 -44.78100 8.59800 1.000 38.77669 327 VAL A O 1
ATOM 2490 N N . THR A 1 330 ? 28.91000 -44.63800 9.67400 1.000 30.15201 328 THR A N 1
ATOM 2491 C CA . THR A 1 330 ? 28.27300 -43.80900 10.70100 1.000 31.57954 328 THR A CA 1
ATOM 2492 C C . THR A 1 330 ? 29.01000 -42.51200 11.00300 1.000 33.91918 328 THR A C 1
ATOM 2493 O O . THR A 1 330 ? 30.22200 -42.39600 10.86600 1.000 32.23418 328 THR A O 1
ATOM 2497 N N . GLY A 1 331 ? 28.23500 -41.52400 11.44500 1.000 32.87694 329 GLY A N 1
ATOM 2498 C CA . GLY A 1 331 ? 28.77800 -40.25400 11.82900 1.000 33.97772 329 GLY A CA 1
ATOM 2499 C C . GLY A 1 331 ? 28.11500 -39.79600 13.11600 1.000 34.30916 329 GLY A C 1
ATOM 2500 O O . GLY A 1 331 ? 27.00200 -40.21100 13.45700 1.000 32.88511 329 GLY A O 1
ATOM 2501 N N . ARG A 1 332 ? 28.84300 -38.95200 13.82900 1.000 34.94725 330 ARG A N 1
ATOM 2502 C CA . ARG A 1 332 ? 28.46800 -38.45800 15.14500 1.000 33.10248 330 ARG A CA 1
ATOM 2503 C C . ARG A 1 332 ? 28.80000 -36.98500 15.16500 1.000 34.06733 330 ARG A C 1
ATOM 2504 O O . ARG A 1 332 ? 29.91100 -36.62700 14.76100 1.000 35.50720 330 ARG A O 1
ATOM 2512 N N . ILE A 1 333 ? 27.84100 -36.15200 15.57400 1.000 32.77949 331 ILE A N 1
ATOM 2513 C CA . ILE A 1 333 ? 28.03700 -34.72100 15.74800 1.000 36.51006 331 ILE A CA 1
ATOM 2514 C C . ILE A 1 333 ? 27.62700 -34.34400 17.17700 1.000 36.36093 331 ILE A C 1
ATOM 2515 O O . ILE A 1 333 ? 26.46800 -34.57100 17.58000 1.000 37.47421 331 ILE A O 1
ATOM 2520 N N . ASP A 1 334 ? 28.55200 -33.72500 17.92700 1.000 35.82791 332 ASP A N 1
ATOM 2521 C CA . ASP A 1 334 ? 28.27400 -33.32700 19.30600 1.000 37.78623 332 ASP A CA 1
ATOM 2522 C C . ASP A 1 334 ? 28.44300 -31.82600 19.44500 1.000 36.10363 332 ASP A C 1
ATOM 2523 O O . ASP A 1 334 ? 29.52400 -31.29800 19.15700 1.000 36.42534 332 ASP A O 1
ATOM 2528 N N . TYR A 1 335 ? 27.39900 -31.17800 19.91600 1.000 40.10173 333 TYR A N 1
ATOM 2529 C CA . TYR A 1 335 ? 27.42500 -29.76100 20.27900 1.000 38.91584 333 TYR A CA 1
ATOM 2530 C C . TYR A 1 335 ? 27.58200 -29.65300 21.79900 1.000 37.91552 333 TYR A C 1
ATOM 2531 O O . TYR A 1 335 ? 26.76600 -30.19500 22.55900 1.000 41.11375 333 TYR A O 1
ATOM 2540 N N . VAL A 1 336 ? 28.62600 -28.95200 22.23800 1.000 40.56668 334 VAL A N 1
ATOM 2541 C CA . VAL A 1 336 ? 28.94000 -28.76600 23.65900 1.000 42.94855 334 VAL A CA 1
ATOM 2542 C C . VAL A 1 336 ? 28.93100 -27.26200 23.94200 1.000 41.35858 334 VAL A C 1
ATOM 2543 O O . VAL A 1 336 ? 29.69300 -26.50700 23.32500 1.000 40.66827 334 VAL A O 1
ATOM 2547 N N . LYS A 1 337 ? 28.03000 -26.83500 24.78000 1.000 42.20135 335 LYS A N 1
ATOM 2548 C CA . LYS A 1 337 ? 27.89100 -25.45000 25.19700 1.000 43.58968 335 LYS A CA 1
ATOM 2549 C C . LYS A 1 337 ? 28.58800 -25.25500 26.53600 1.000 43.86709 335 LYS A C 1
ATOM 2550 O O . LYS A 1 337 ? 28.61600 -26.17100 27.35900 1.000 45.92924 335 LYS A O 1
ATOM 2556 N N . PRO A 1 338 ? 29.16400 -24.07500 26.78900 1.000 44.74102 336 PRO A N 1
ATOM 2557 C CA . PRO A 1 338 ? 29.89200 -23.86100 28.05400 1.000 45.84731 336 PRO A CA 1
ATOM 2558 C C . PRO A 1 338 ? 28.97000 -24.01300 29.26100 1.000 49.17756 336 PRO A C 1
ATOM 2559 O O . PRO A 1 338 ? 27.94100 -23.33600 29.36900 1.000 47.77527 336 PRO A O 1
ATOM 2563 N N . GLY A 1 339 ? 29.34200 -24.92000 30.16200 1.000 46.20665 337 GLY A N 1
ATOM 2564 C CA . GLY A 1 339 ? 28.50800 -25.25300 31.30400 1.000 47.66807 337 GLY A CA 1
ATOM 2565 C C . GLY A 1 339 ? 27.44500 -26.31800 31.07000 1.000 50.56762 337 GLY A C 1
ATOM 2566 O O . GLY A 1 339 ? 26.76800 -26.70100 32.02200 1.000 48.80080 337 GLY A O 1
ATOM 2567 N N . GLY A 1 340 ? 27.27400 -26.80000 29.81800 1.000 50.88261 338 GLY A N 1
ATOM 2568 C CA . GLY A 1 340 ? 26.46500 -27.96400 29.55200 1.000 45.96583 338 GLY A CA 1
ATOM 2569 C C . GLY A 1 340 ? 27.29200 -29.22400 29.65500 1.000 48.48648 338 GLY A C 1
ATOM 2570 O O . GLY A 1 340 ? 28.46700 -29.19600 30.00200 1.000 47.61811 338 GLY A O 1
ATOM 2571 N N . SER A 1 341 ? 26.66400 -30.35700 29.34300 1.000 47.74828 339 SER A N 1
ATOM 2572 C CA . SER A 1 341 ? 27.41400 -31.60500 29.35300 1.000 48.52507 339 SER A CA 1
ATOM 2573 C C . SER A 1 341 ? 28.56200 -31.51700 28.35800 1.000 44.91539 339 SER A C 1
ATOM 2574 O O . SER A 1 341 ? 28.45300 -30.86200 27.32300 1.000 45.57948 339 SER A O 1
ATOM 2577 N N . THR A 1 342 ? 29.64200 -32.23000 28.67800 1.000 44.15109 340 THR A N 1
ATOM 2578 C CA . THR A 1 342 ? 30.90300 -32.19000 27.96500 1.000 46.26538 340 THR A CA 1
ATOM 2579 C C . THR A 1 342 ? 31.10400 -33.48400 27.17500 1.000 43.93154 340 THR A C 1
ATOM 2580 O O . THR A 1 342 ? 30.39100 -34.46400 27.34200 1.000 44.29191 340 THR A O 1
ATOM 2584 N N . LEU A 1 343 ? 32.15100 -33.51000 26.36200 1.000 40.87177 341 LEU A N 1
ATOM 2585 C CA . LEU A 1 343 ? 32.48400 -34.75100 25.64400 1.000 39.67858 341 LEU A CA 1
ATOM 2586 C C . LEU A 1 343 ? 32.82200 -35.86900 26.62200 1.000 43.33056 341 LEU A C 1
ATOM 2587 O O . LEU A 1 343 ? 32.42200 -37.02800 26.43500 1.000 40.00446 341 LEU A O 1
ATOM 2592 N N . SER A 1 344 ? 33.50700 -35.51900 27.70900 1.000 41.05674 342 SER A N 1
ATOM 2593 C CA . SER A 1 344 ? 33.77300 -36.47200 28.77700 1.000 42.17749 342 SER A CA 1
ATOM 2594 C C . SER A 1 344 ? 32.47900 -37.05100 29.35700 1.000 47.58698 342 SER A C 1
ATOM 2595 O O . SER A 1 344 ? 32.37400 -38.26200 29.57600 1.000 48.18288 342 SER A O 1
ATOM 2598 N N . ASP A 1 345 ? 31.51500 -36.19300 29.68500 1.000 45.11491 343 ASP A N 1
ATOM 2599 C CA . ASP A 1 345 ? 30.23100 -36.68700 30.17900 1.000 46.93391 343 ASP A CA 1
ATOM 2600 C C . ASP A 1 345 ? 29.61000 -37.68600 29.21400 1.000 45.35288 343 ASP A C 1
ATOM 2601 O O . ASP A 1 345 ? 28.90400 -38.60400 29.63000 1.000 45.82612 343 ASP A O 1
ATOM 2606 N N . ARG A 1 346 ? 29.76300 -37.44900 27.92000 1.000 43.83555 344 ARG A N 1
ATOM 2607 C CA . ARG A 1 346 ? 29.12300 -38.28700 26.91000 1.000 46.21801 344 ARG A CA 1
ATOM 2608 C C . ARG A 1 346 ? 29.93000 -39.53100 26.59200 1.000 46.87048 344 ARG A C 1
ATOM 2609 O O . ARG A 1 346 ? 29.52600 -40.30600 25.70800 1.000 43.15220 344 ARG A O 1
ATOM 2617 N N . LEU A 1 347 ? 31.08800 -39.68900 27.23600 1.000 41.98902 345 LEU A N 1
ATOM 2618 C CA . LEU A 1 347 ? 31.98700 -40.80200 27.03800 1.000 44.01397 345 LEU A CA 1
ATOM 2619 C C . LEU A 1 347 ? 32.56800 -40.81800 25.62800 1.000 44.21581 345 LEU A C 1
ATOM 2620 O O . LEU A 1 347 ? 32.99900 -41.86100 25.14800 1.000 42.32934 345 LEU A O 1
ATOM 2625 N N . VAL A 1 348 ? 32.63500 -39.65200 25.00500 1.000 45.12139 346 VAL A N 1
ATOM 2626 C CA . VAL A 1 348 ? 33.34500 -39.48900 23.73400 1.000 42.92378 346 VAL A CA 1
ATOM 2627 C C . VAL A 1 348 ? 34.80900 -39.86700 23.86900 1.000 42.82603 346 VAL A C 1
ATOM 2628 O O . VAL A 1 348 ? 35.37900 -40.48600 22.96200 1.000 40.37160 346 VAL A O 1
ATOM 2632 N N . TYR A 1 349 ? 35.45200 -39.53800 25.01400 1.000 43.31753 347 TYR A N 1
ATOM 2633 C CA . TYR A 1 349 ? 36.68600 -40.17500 25.45400 1.000 43.89716 347 TYR A CA 1
ATOM 2634 C C . TYR A 1 349 ? 36.50800 -40.61000 26.91400 1.000 46.00330 347 TYR A C 1
ATOM 2635 O O . TYR A 1 349 ? 35.58300 -40.17100 27.59800 1.000 44.08165 347 TYR A O 1
ATOM 2644 N N . THR A 1 350 ? 37.39700 -41.51300 27.36200 1.000 46.86488 348 THR A N 1
ATOM 2645 C CA . THR A 1 350 ? 37.50100 -41.96500 28.75600 1.000 46.21207 348 THR A CA 1
ATOM 2646 C C . THR A 1 350 ? 38.96200 -42.21500 29.06700 1.000 49.22433 348 THR A C 1
ATOM 2647 O O . THR A 1 350 ? 39.78600 -42.32300 28.13800 1.000 47.20972 348 THR A O 1
ATOM 2651 N N . PRO A 1 351 ? 39.31700 -42.39700 30.35500 1.000 46.33261 349 PRO A N 1
ATOM 2652 C CA . PRO A 1 351 ? 40.70600 -42.71700 30.67300 1.000 50.19082 349 PRO A CA 1
ATOM 2653 C C . PRO A 1 351 ? 41.17100 -43.97800 30.00100 1.000 53.11117 349 PRO A C 1
ATOM 2654 O O . PRO A 1 351 ? 42.27400 -44.01100 29.46100 1.000 54.48884 349 PRO A O 1
ATOM 2658 N N . GLU A 1 352 ? 40.32900 -45.01000 29.97500 1.000 49.89130 350 GLU A N 1
ATOM 2659 C CA . GLU A 1 352 ? 40.71800 -46.26800 29.35900 1.000 52.15998 350 GLU A CA 1
ATOM 2660 C C . GLU A 1 352 ? 40.94500 -46.10400 27.84700 1.000 49.41903 350 GLU A C 1
ATOM 2661 O O . GLU A 1 352 ? 41.93300 -46.62100 27.29600 1.000 53.25790 350 GLU A O 1
ATOM 2667 N N . LEU A 1 353 ? 40.05400 -45.41400 27.15500 1.000 47.61201 351 LEU A N 1
ATOM 2668 C CA . LEU A 1 353 ? 40.26600 -45.20600 25.71700 1.000 45.40293 351 LEU A CA 1
ATOM 2669 C C . LEU A 1 353 ? 41.55700 -44.45000 25.46000 1.000 49.96659 351 LEU A C 1
ATOM 2670 O O . LEU A 1 353 ? 42.29200 -44.77300 24.52300 1.000 49.30053 351 LEU A O 1
ATOM 2675 N N . ILE A 1 354 ? 41.83900 -43.40900 26.25900 1.000 47.76938 352 ILE A N 1
ATOM 2676 C CA . ILE A 1 354 ? 43.06500 -42.64700 26.02800 1.000 49.54221 352 ILE A CA 1
ATOM 2677 C C . ILE A 1 354 ? 44.28400 -43.51400 26.33800 1.000 50.70848 352 ILE A C 1
ATOM 2678 O O . ILE A 1 354 ? 45.29200 -43.48300 25.61200 1.000 45.71409 352 ILE A O 1
ATOM 2683 N N . TYR A 1 355 ? 44.21400 -44.29100 27.42500 1.000 51.53970 353 TYR A N 1
ATOM 2684 C CA . TYR A 1 355 ? 45.36100 -45.11200 27.82500 1.000 51.35703 353 TYR A CA 1
ATOM 2685 C C . TYR A 1 355 ? 45.68600 -46.14400 26.75900 1.000 53.19351 353 TYR A C 1
ATOM 2686 O O . TYR A 1 355 ? 46.84300 -46.31100 26.37000 1.000 59.50833 353 TYR A O 1
ATOM 2695 N N . ARG A 1 356 ? 44.65900 -46.81300 26.23900 1.000 56.17151 354 ARG A N 1
ATOM 2696 C CA . ARG A 1 356 ? 44.84800 -47.87400 25.26400 1.000 59.27112 354 ARG A CA 1
ATOM 2697 C C . ARG A 1 356 ? 45.38300 -47.31700 23.95600 1.000 58.72907 354 ARG A C 1
ATOM 2698 O O . ARG A 1 356 ? 46.23000 -47.93400 23.30800 1.000 62.67294 354 ARG A O 1
ATOM 2706 N N . GLU A 1 357 ? 44.93200 -46.12800 23.57400 1.000 50.54707 355 GLU A N 1
ATOM 2707 C CA . GLU A 1 357 ? 45.39300 -45.52900 22.32500 1.000 55.05979 355 GLU A CA 1
ATOM 2708 C C . GLU A 1 357 ? 46.87900 -45.15200 22.35800 1.000 53.91651 355 GLU A C 1
ATOM 2709 O O . GLU A 1 357 ? 47.53100 -45.14600 21.31200 1.000 57.55126 355 GLU A O 1
ATOM 2715 N N . ASN A 1 358 ? 47.43600 -44.82800 23.51300 1.000 58.98600 356 ASN A N 1
ATOM 2716 C CA . ASN A 1 358 ? 48.77000 -44.22500 23.57600 1.000 61.62254 356 ASN A CA 1
ATOM 2717 C C . ASN A 1 358 ? 49.86200 -45.14800 24.13500 1.000 66.28692 356 ASN A C 1
ATOM 2718 O O . ASN A 1 358 ? 50.78400 -44.68800 24.81600 1.000 67.23166 356 ASN A O 1
ATOM 2723 N N . LEU A 1 359 ? 49.81400 -46.43500 23.78800 1.000 61.07417 357 LEU A N 1
ATOM 2724 C CA . LEU A 1 359 ? 50.88600 -47.36800 24.12000 1.000 69.50270 357 LEU A CA 1
ATOM 2725 C C . LEU A 1 359 ? 52.04900 -47.30100 23.11700 1.000 62.81971 357 LEU A C 1
ATOM 2726 O O . LEU A 1 359 ? 51.85000 -47.18400 21.91400 1.000 62.43271 357 LEU A O 1
ATOM 2731 N N . ASN A 1 360 ? 53.27600 -47.41300 23.64100 1.000 69.47204 358 ASN A N 1
ATOM 2732 C CA . ASN A 1 360 ? 54.46400 -47.39200 22.79900 1.000 69.54536 358 ASN A CA 1
ATOM 2733 C C . ASN A 1 360 ? 54.66100 -48.73200 22.09300 1.000 70.34679 358 ASN A C 1
ATOM 2734 O O . ASN A 1 360 ? 53.92900 -49.70700 22.32800 1.000 69.09053 358 ASN A O 1
ATOM 2739 N N . ALA A 1 361 ? 55.69500 -48.77200 21.23300 1.000 71.16458 359 ALA A N 1
ATOM 2740 C CA . ALA A 1 361 ? 55.93600 -49.90600 20.34700 1.000 66.92715 359 ALA A CA 1
ATOM 2741 C C . ALA A 1 361 ? 56.21400 -51.21000 21.10600 1.000 66.56481 359 ALA A C 1
ATOM 2742 O O . ALA A 1 361 ? 55.73300 -52.28200 20.70600 1.000 62.55521 359 ALA A O 1
ATOM 2744 N N . GLU A 1 362 ? 57.00500 -51.16200 22.18100 1.000 64.56720 360 GLU A N 1
ATOM 2745 C CA . GLU A 1 362 ? 57.24600 -52.39400 22.91800 1.000 65.93169 360 GLU A CA 1
ATOM 2746 C C . GLU A 1 362 ? 55.97500 -52.84000 23.63300 1.000 64.32290 360 GLU A C 1
ATOM 2747 O O . GLU A 1 362 ? 55.77100 -54.04000 23.84200 1.000 57.19822 360 GLU A O 1
ATOM 2753 N N . GLU A 1 363 ? 55.11300 -51.88700 24.00100 1.000 64.72579 361 GLU A N 1
ATOM 2754 C CA . GLU A 1 363 ? 53.82200 -52.24300 24.57700 1.000 65.33152 361 GLU A CA 1
ATOM 2755 C C . GLU A 1 363 ? 52.92300 -52.91300 23.53700 1.000 61.37993 361 GLU A C 1
ATOM 2756 O O . GLU A 1 363 ? 52.34200 -53.95900 23.82400 1.000 60.26718 361 GLU A O 1
ATOM 2762 N N . TYR A 1 364 ? 52.83500 -52.35800 22.32400 1.000 55.67733 362 TYR A N 1
ATOM 2763 C CA . TYR A 1 364 ? 52.06000 -52.98400 21.24600 1.000 57.25347 362 TYR A CA 1
ATOM 2764 C C . TYR A 1 364 ? 52.55200 -54.39900 20.97300 1.000 57.33868 362 TYR A C 1
ATOM 2765 O O . TYR A 1 364 ? 51.75200 -55.33300 20.86800 1.000 55.22868 362 TYR A O 1
ATOM 2774 N N . GLU A 1 365 ? 53.86900 -54.58100 20.86000 1.000 55.22897 363 GLU A N 1
ATOM 2775 C CA . GLU A 1 365 ? 54.37300 -55.90600 20.58000 1.000 54.86869 363 GLU A CA 1
ATOM 2776 C C . GLU A 1 365 ? 54.03500 -56.86500 21.70500 1.000 59.80466 363 GLU A C 1
ATOM 2777 O O . GLU A 1 365 ? 53.68800 -58.02000 21.44600 1.000 61.25858 363 GLU A O 1
ATOM 2783 N N . GLU A 1 366 ? 54.11800 -56.40300 22.96300 1.000 52.65529 364 GLU A N 1
ATOM 2784 C CA . GLU A 1 366 ? 53.77500 -57.26900 24.07000 1.000 58.84905 364 GLU A CA 1
ATOM 2785 C C . GLU A 1 366 ? 52.29500 -57.63600 24.05400 1.000 54.25632 364 GLU A C 1
ATOM 2786 O O . GLU A 1 366 ? 51.94400 -58.79700 24.28700 1.000 56.08916 364 GLU A O 1
ATOM 2792 N N . GLN A 1 367 ? 51.42600 -56.64600 23.84200 1.000 56.07539 365 GLN A N 1
ATOM 2793 C CA . GLN A 1 367 ? 49.99000 -56.89800 23.77300 1.000 57.43073 365 GLN A CA 1
ATOM 2794 C C . GLN A 1 367 ? 49.67200 -57.96100 22.71200 1.000 56.85920 365 GLN A C 1
ATOM 2795 O O . GLN A 1 367 ? 48.87400 -58.86400 22.95400 1.000 52.50586 365 GLN A O 1
ATOM 2801 N N . LEU A 1 368 ? 50.24200 -57.82700 21.51100 1.000 50.96574 366 LEU A N 1
ATOM 2802 C CA . LEU A 1 368 ? 50.04700 -58.84700 20.47900 1.000 49.82228 366 LEU A CA 1
ATOM 2803 C C . LEU A 1 368 ? 50.49900 -60.21200 20.96900 1.000 47.83708 366 LEU A C 1
ATOM 2804 O O . LEU A 1 368 ? 49.79000 -61.21500 20.82400 1.000 46.47845 366 LEU A O 1
ATOM 2809 N N . GLU A 1 369 ? 51.68700 -60.27000 21.56200 1.000 48.47062 367 GLU A N 1
ATOM 2810 C CA . GLU A 1 369 ? 52.30100 -61.53500 21.90700 1.000 51.33744 367 GLU A CA 1
ATOM 2811 C C . GLU A 1 369 ? 51.49900 -62.27000 22.97000 1.000 52.46887 367 GLU A C 1
ATOM 2812 O O . GLU A 1 369 ? 51.41900 -63.50800 22.94500 1.000 48.05410 367 GLU A O 1
ATOM 2818 N N . ARG A 1 370 ? 50.88000 -61.51700 23.86700 1.000 51.52193 368 ARG A N 1
ATOM 2819 C CA . ARG A 1 370 ? 50.11500 -62.05800 24.97400 1.000 56.03912 368 ARG A CA 1
ATOM 2820 C C . ARG A 1 370 ? 48.65700 -62.29600 24.62100 1.000 49.88766 368 ARG A C 1
ATOM 2821 O O . ARG A 1 370 ? 47.94500 -62.90800 25.40500 1.000 53.98254 368 ARG A O 1
ATOM 2829 N N . GLY A 1 371 ? 48.21600 -61.81600 23.45700 1.000 49.79986 369 GLY A N 1
ATOM 2830 C CA . GLY A 1 371 ? 46.85200 -61.99500 23.02500 1.000 51.76832 369 GLY A CA 1
ATOM 2831 C C . GLY A 1 371 ? 45.86500 -61.00700 23.59900 1.000 56.74358 369 GLY A C 1
ATOM 2832 O O . GLY A 1 371 ? 44.65800 -61.25700 23.50500 1.000 51.13076 369 GLY A O 1
ATOM 2833 N N . PHE A 1 372 ? 46.33600 -59.89900 24.19800 1.000 50.46036 370 PHE A N 1
ATOM 2834 C CA . PHE A 1 372 ? 45.41900 -58.87700 24.69100 1.000 50.52351 370 PHE A CA 1
ATOM 2835 C C . PHE A 1 372 ? 44.78000 -58.11200 23.55500 1.000 52.69746 370 PHE A C 1
ATOM 2836 O O . PHE A 1 372 ? 43.68400 -57.58500 23.71100 1.000 51.11612 370 PHE A O 1
ATOM 2844 N N . ILE A 1 373 ? 45.47100 -57.98800 22.40800 1.000 49.61117 371 ILE A N 1
ATOM 2845 C CA . ILE A 1 373 ? 44.91000 -57.37200 21.22400 1.000 45.31154 371 ILE A CA 1
ATOM 2846 C C . ILE A 1 373 ? 45.23200 -58.27000 20.03100 1.000 44.14371 371 ILE A C 1
ATOM 2847 O O . ILE A 1 373 ? 46.19900 -59.03600 20.03800 1.000 44.28492 371 ILE A O 1
ATOM 2852 N N . THR A 1 374 ? 44.40300 -58.17300 19.01800 1.000 44.53000 372 THR A N 1
ATOM 2853 C CA . THR A 1 374 ? 44.48900 -59.02700 17.87000 1.000 51.29191 372 THR A CA 1
ATOM 2854 C C . THR A 1 374 ? 45.33100 -58.42400 16.76800 1.000 47.17862 372 THR A C 1
ATOM 2855 O O . THR A 1 374 ? 45.78100 -59.17000 15.90900 1.000 54.65542 372 THR A O 1
ATOM 2859 N N . GLY A 1 375 ? 45.55100 -57.11400 16.78200 1.000 43.96299 373 GLY A N 1
ATOM 2860 C CA . GLY A 1 375 ? 46.19400 -56.44300 15.66100 1.000 50.13116 373 GLY A CA 1
ATOM 2861 C C . GLY A 1 375 ? 45.34100 -56.28800 14.41600 1.000 51.47061 373 GLY A C 1
ATOM 2862 O O . GLY A 1 375 ? 45.88100 -56.16900 13.30300 1.000 46.56978 373 GLY A O 1
ATOM 2863 N N . VAL A 1 376 ? 44.02500 -56.34800 14.55200 1.000 47.26223 374 VAL A N 1
ATOM 2864 C CA . VAL A 1 376 ? 43.10600 -56.12600 13.44800 1.000 46.79037 374 VAL A CA 1
ATOM 2865 C C . VAL A 1 376 ? 42.37400 -54.83300 13.75100 1.000 47.80496 374 VAL A C 1
ATOM 2866 O O . VAL A 1 376 ? 41.91900 -54.61100 14.87900 1.000 49.89603 374 VAL A O 1
ATOM 2870 N N . GLU A 1 377 ? 42.27400 -53.99500 12.77600 1.000 47.18016 375 GLU A N 1
ATOM 2871 C CA . GLU A 1 377 ? 41.50500 -52.75800 12.88600 1.000 54.27711 375 GLU A CA 1
ATOM 2872 C C . GLU A 1 377 ? 40.19100 -53.07600 12.18000 1.000 47.14120 375 GLU A C 1
ATOM 2873 O O . GLU A 1 377 ? 40.18700 -53.35600 10.99300 1.000 47.83440 375 GLU A O 1
ATOM 2879 N N . GLU A 1 378 ? 39.11300 -53.20500 12.93400 1.000 46.67052 376 GLU A N 1
ATOM 2880 C CA . GLU A 1 378 ? 37.87200 -53.69400 12.32800 1.000 44.56907 376 GLU A CA 1
ATOM 2881 C C . GLU A 1 378 ? 37.07900 -52.50000 11.78300 1.000 42.25106 376 GLU A C 1
ATOM 2882 O O . GLU A 1 378 ? 35.99000 -52.16500 12.25900 1.000 37.26754 376 GLU A O 1
ATOM 2888 N N . GLU A 1 379 ? 37.72800 -51.78400 10.84900 1.000 40.22161 377 GLU A N 1
ATOM 2889 C CA . GLU A 1 379 ? 37.12900 -50.66900 10.12600 1.000 44.79335 377 GLU A CA 1
ATOM 2890 C C . GLU A 1 379 ? 37.53600 -50.71300 8.65700 1.000 43.49069 377 GLU A C 1
ATOM 2891 O O . GLU A 1 379 ? 38.66600 -51.11100 8.32500 1.000 40.92128 377 GLU A O 1
ATOM 2897 N N . ALA A 1 380 ? 36.67700 -50.17300 7.81400 1.000 39.13202 378 ALA A N 1
ATOM 2898 C CA . ALA A 1 380 ? 37.02600 -49.97900 6.41300 1.000 37.99642 378 ALA A CA 1
ATOM 2899 C C . ALA A 1 380 ? 37.75100 -48.64600 6.25300 1.000 37.12550 378 ALA A C 1
ATOM 2900 O O . ALA A 1 380 ? 37.69000 -47.77600 7.11800 1.000 36.94658 378 ALA A O 1
ATOM 2902 N N . PRO A 1 381 ? 38.45400 -48.45500 5.14600 1.000 39.51918 379 PRO A N 1
ATOM 2903 C CA . PRO A 1 381 ? 39.10600 -47.15200 4.91600 1.000 39.31748 379 PRO A CA 1
ATOM 2904 C C . PRO A 1 381 ? 38.10900 -45.99600 4.89700 1.000 33.53423 379 PRO A C 1
ATOM 2905 O O . PRO A 1 381 ? 36.98400 -46.14700 4.44600 1.000 32.07311 379 PRO A O 1
ATOM 2909 N N . SER A 1 382 ? 38.53500 -44.84000 5.40600 1.000 31.48140 380 SER A N 1
ATOM 2910 C CA . SER A 1 382 ? 37.71600 -43.63800 5.33300 1.000 38.10755 380 SER A CA 1
ATOM 2911 C C . SER A 1 382 ? 37.41900 -43.26600 3.88200 1.000 36.16135 380 SER A C 1
ATOM 2912 O O . SER A 1 382 ? 38.14700 -43.63200 2.95900 1.000 34.55598 380 SER A O 1
ATOM 2915 N N . VAL A 1 383 ? 36.34900 -42.48900 3.71000 1.000 31.23445 381 VAL A N 1
ATOM 2916 C CA . VAL A 1 383 ? 35.85300 -42.16000 2.37300 1.000 32.11930 381 VAL A CA 1
ATOM 2917 C C . VAL A 1 383 ? 35.29100 -40.74800 2.39100 1.000 31.14751 381 VAL A C 1
ATOM 2918 O O . VAL A 1 383 ? 34.72000 -40.28700 3.38600 1.000 28.67474 381 VAL A O 1
ATOM 2922 N N . ILE A 1 384 ? 35.54600 -40.02400 1.29100 1.000 33.22812 382 ILE A N 1
ATOM 2923 C CA . ILE A 1 384 ? 35.15800 -38.60800 1.23700 1.000 31.47573 382 ILE A CA 1
ATOM 2924 C C . ILE A 1 384 ? 33.66800 -38.42800 1.35500 1.000 30.21724 382 ILE A C 1
ATOM 2925 O O . ILE A 1 384 ? 33.20700 -37.42000 1.91600 1.000 30.42353 382 ILE A O 1
ATOM 2930 N N . THR A 1 385 ? 32.85800 -39.37100 0.82000 1.000 30.14611 383 THR A N 1
ATOM 2931 C CA . THR A 1 385 ? 31.40900 -39.18000 0.88200 1.000 30.78792 383 THR A CA 1
ATOM 2932 C C . THR A 1 385 ? 30.93400 -39.10100 2.33600 1.000 32.73849 383 THR A C 1
ATOM 2933 O O . THR A 1 385 ? 30.15800 -38.22400 2.70400 1.000 31.01035 383 THR A O 1
ATOM 2937 N N . LEU A 1 386 ? 31.37200 -40.04300 3.18100 1.000 29.76969 384 LEU A N 1
ATOM 2938 C CA . LEU A 1 386 ? 30.94900 -40.01500 4.58000 1.000 30.52200 384 LEU A CA 1
ATOM 2939 C C . LEU A 1 386 ? 31.54200 -38.79100 5.28200 1.000 30.97085 384 LEU A C 1
ATOM 2940 O O . LEU A 1 386 ? 30.88000 -38.14900 6.11300 1.000 30.53362 384 LEU A O 1
ATOM 2945 N N . ASN A 1 387 ? 32.80400 -38.47200 4.98700 1.000 30.75346 385 ASN A N 1
ATOM 2946 C CA . ASN A 1 387 ? 33.43500 -37.32800 5.62200 1.000 32.02001 385 ASN A CA 1
ATOM 2947 C C . ASN A 1 387 ? 32.62900 -36.06600 5.32300 1.000 32.19730 385 ASN A C 1
ATOM 2948 O O . ASN A 1 387 ? 32.41400 -35.22300 6.19100 1.000 32.06961 385 ASN A O 1
ATOM 2953 N N . MET A 1 388 ? 32.25500 -35.89800 4.06400 1.000 29.37453 386 MET A N 1
ATOM 2954 C CA . MET A 1 388 ? 31.45100 -34.73100 3.67800 1.000 34.64844 386 MET A CA 1
ATOM 2955 C C . MET A 1 388 ? 30.06400 -34.75700 4.30500 1.000 32.04542 386 MET A C 1
ATOM 2956 O O . MET A 1 388 ? 29.56000 -33.71400 4.74900 1.000 32.79484 386 MET A O 1
ATOM 2961 N N . ARG A 1 389 ? 29.42400 -35.91500 4.34500 1.000 33.94657 387 ARG A N 1
ATOM 2962 C CA . ARG A 1 389 ? 28.09400 -36.00500 4.96900 1.000 33.87836 387 ARG A CA 1
ATOM 2963 C C . ARG A 1 389 ? 28.13700 -35.57400 6.44500 1.000 32.26082 387 ARG A C 1
ATOM 2964 O O . ARG A 1 389 ? 27.22600 -34.90400 6.93700 1.000 32.42708 387 ARG A O 1
ATOM 2972 N N . ALA A 1 390 ? 29.20100 -35.94700 7.16500 1.000 31.01211 388 ALA A N 1
ATOM 2973 C CA . ALA A 1 390 ? 29.36100 -35.54600 8.55600 1.000 32.67590 388 ALA A CA 1
ATOM 2974 C C . ALA A 1 390 ? 29.75100 -34.07800 8.69700 1.000 31.31548 388 ALA A C 1
ATOM 2975 O O . ALA A 1 390 ? 29.24300 -33.36300 9.55700 1.000 32.27214 388 ALA A O 1
ATOM 2977 N N . ALA A 1 391 ? 30.72500 -33.63600 7.90800 1.000 29.19684 389 ALA A N 1
ATOM 2978 C CA . ALA A 1 391 ? 31.23700 -32.27600 8.03200 1.000 32.36069 389 ALA A CA 1
ATOM 2979 C C . ALA A 1 391 ? 30.21100 -31.22700 7.62700 1.000 33.16380 389 ALA A C 1
ATOM 2980 O O . ALA A 1 391 ? 30.16700 -30.14000 8.22200 1.000 34.79501 389 ALA A O 1
ATOM 2982 N N . SER A 1 392 ? 29.35300 -31.53700 6.66700 1.000 31.93066 390 SER A N 1
ATOM 2983 C CA . SER A 1 392 ? 28.28600 -30.60400 6.30700 1.000 33.38152 390 SER A CA 1
ATOM 2984 C C . SER A 1 392 ? 27.23700 -30.51500 7.41200 1.000 35.39744 390 SER A C 1
ATOM 2985 O O . SER A 1 392 ? 26.81600 -29.40600 7.79200 1.000 34.24304 390 SER A O 1
ATOM 2988 N N . ALA A 1 393 ? 26.85500 -31.65000 8.01000 1.000 35.22519 391 ALA A N 1
ATOM 2989 C CA . ALA A 1 393 ? 25.96100 -31.58300 9.17800 1.000 37.61644 391 ALA A CA 1
ATOM 2990 C C . ALA A 1 393 ? 26.60700 -30.84900 10.35500 1.000 35.02397 391 ALA A C 1
ATOM 2991 O O . ALA A 1 393 ? 25.94100 -30.10700 11.08000 1.000 33.89574 391 ALA A O 1
ATOM 2993 N N . CYS A 1 394 ? 27.91800 -30.99400 10.52900 1.000 36.80858 392 CYS A N 1
ATOM 2994 C CA . CYS A 1 394 ? 28.60900 -30.30400 11.60000 1.000 30.35486 392 CYS A CA 1
ATOM 2995 C C . CYS A 1 394 ? 28.50800 -28.77000 11.48400 1.000 37.51418 392 CYS A C 1
ATOM 2996 O O . CYS A 1 394 ? 28.15700 -28.07500 12.45200 1.000 35.94932 392 CYS A O 1
ATOM 2999 N N . VAL A 1 395 ? 28.81200 -28.21800 10.31300 1.000 35.52922 393 VAL A N 1
ATOM 3000 C CA . VAL A 1 395 ? 28.76900 -26.77300 10.13100 1.000 33.54928 393 VAL A CA 1
ATOM 3001 C C . VAL A 1 395 ? 27.32400 -26.27900 10.07200 1.000 36.63418 393 VAL A C 1
ATOM 3002 O O . VAL A 1 395 ? 26.99900 -25.23000 10.63100 1.000 34.20372 393 VAL A O 1
ATOM 3006 N N . SER A 1 396 ? 26.42100 -27.06200 9.47200 1.000 33.45332 394 SER A N 1
ATOM 3007 C CA . SER A 1 396 ? 24.99200 -26.69100 9.52300 1.000 37.15581 394 SER A CA 1
ATOM 3008 C C . SER A 1 396 ? 24.51300 -26.56700 10.96100 1.000 33.80731 394 SER A C 1
ATOM 3009 O O . SER A 1 396 ? 23.65800 -25.72700 11.27000 1.000 37.89697 394 SER A O 1
ATOM 3012 N N . GLU A 1 397 ? 25.05700 -27.38800 11.86700 1.000 36.09459 395 GLU A N 1
ATOM 3013 C CA . GLU A 1 397 ? 24.65300 -27.33900 13.26700 1.000 35.10292 395 GLU A CA 1
ATOM 3014 C C . GLU A 1 397 ? 24.96100 -25.98100 13.89600 1.000 37.90966 395 GLU A C 1
ATOM 3015 O O . GLU A 1 397 ? 24.16000 -25.46700 14.68900 1.000 40.67763 395 GLU A O 1
ATOM 3021 N N . PHE A 1 398 ? 26.10700 -25.39900 13.57900 1.000 36.49688 396 PHE A N 1
ATOM 3022 C CA . PHE A 1 398 ? 26.46300 -24.07500 14.08700 1.000 38.67471 396 PHE A CA 1
ATOM 3023 C C . PHE A 1 398 ? 25.52100 -23.03000 13.51200 1.000 35.66088 396 PHE A C 1
ATOM 3024 O O . PHE A 1 398 ? 25.05600 -22.13300 14.23300 1.000 37.39074 396 PHE A O 1
ATOM 3032 N N . ILE A 1 399 ? 25.24800 -23.12600 12.20500 1.000 37.38264 397 ILE A N 1
ATOM 3033 C CA . ILE A 1 399 ? 24.30800 -22.21600 11.55200 1.000 37.86140 397 ILE A CA 1
ATOM 3034 C C . ILE A 1 399 ? 22.94500 -22.27200 12.23900 1.000 39.10046 397 ILE A C 1
ATOM 3035 O O . ILE A 1 399 ? 22.32600 -21.23300 12.52100 1.000 38.65678 397 ILE A O 1
ATOM 3040 N N . ALA A 1 400 ? 22.46600 -23.48300 12.52200 1.000 39.33329 398 ALA A N 1
ATOM 3041 C CA . ALA A 1 400 ? 21.15000 -23.65900 13.12000 1.000 42.56251 398 ALA A CA 1
ATOM 3042 C C . ALA A 1 400 ? 21.08900 -23.03900 14.49300 1.000 41.09662 398 ALA A C 1
ATOM 3043 O O . ALA A 1 400 ? 20.04300 -22.53600 14.91100 1.000 46.31834 398 ALA A O 1
ATOM 3045 N N . ARG A 1 401 ? 22.19400 -23.04800 15.20300 1.000 42.87731 399 ARG A N 1
ATOM 3046 C CA . ARG A 1 401 ? 22.22900 -22.54300 16.56100 1.000 42.95281 399 ARG A CA 1
ATOM 3047 C C . ARG A 1 401 ? 22.45500 -21.05000 16.64100 1.000 45.06126 399 ARG A C 1
ATOM 3048 O O . ARG A 1 401 ? 21.92300 -20.42200 17.57000 1.000 43.18708 399 ARG A O 1
ATOM 3056 N N . CYS A 1 402 ? 23.15900 -20.47300 15.67900 1.000 37.94317 400 CYS A N 1
ATOM 3057 C CA . CYS A 1 402 ? 23.26900 -19.02300 15.54200 1.000 44.05287 400 CYS A CA 1
ATOM 3058 C C . CYS A 1 402 ? 22.03100 -18.38000 14.90700 1.000 46.83434 400 CYS A C 1
ATOM 3059 O O . CYS A 1 402 ? 21.73500 -17.21400 15.20100 1.000 46.74151 400 CYS A O 1
ATOM 3062 N N . PHE A 1 403 ? 21.34300 -19.09400 13.99900 1.000 45.26181 401 PHE A N 1
ATOM 3063 C CA . PHE A 1 403 ? 20.22100 -18.55200 13.22400 1.000 45.37851 401 PHE A CA 1
ATOM 3064 C C . PHE A 1 403 ? 19.15800 -19.62000 13.11300 1.000 43.77654 401 PHE A C 1
ATOM 3065 O O . PHE A 1 403 ? 18.98100 -20.24300 12.06200 1.000 46.83963 401 PHE A O 1
ATOM 3073 N N . PRO A 1 404 ? 18.42100 -19.85900 14.18800 1.000 46.96051 402 PRO A N 1
ATOM 3074 C CA . PRO A 1 404 ? 17.49700 -21.00300 14.21400 1.000 47.41229 402 PRO A CA 1
ATOM 3075 C C . PRO A 1 404 ? 16.55200 -21.03700 13.02600 1.000 48.99558 402 PRO A C 1
ATOM 3076 O O . PRO A 1 404 ? 15.91000 -20.04600 12.68100 1.000 47.38147 402 PRO A O 1
ATOM 3080 N N . PHE A 1 405 ? 16.49200 -22.19400 12.37700 1.000 46.40666 403 PHE A N 1
ATOM 3081 C CA . PHE A 1 405 ? 15.57500 -22.43000 11.28500 1.000 45.98287 403 PHE A CA 1
ATOM 3082 C C . PHE A 1 405 ? 14.81500 -23.75000 11.42300 1.000 49.83870 403 PHE A C 1
ATOM 3083 O O . PHE A 1 405 ? 13.96300 -24.03900 10.58300 1.000 45.60320 403 PHE A O 1
ATOM 3091 N N . ARG A 1 406 ? 15.10400 -24.55500 12.44700 1.000 48.06510 404 ARG A N 1
ATOM 3092 C CA . ARG A 1 406 ? 14.45700 -25.84100 12.56100 1.000 45.93808 404 ARG A CA 1
ATOM 3093 C C . ARG A 1 406 ? 13.10400 -25.71400 13.24200 1.000 47.59354 404 ARG A C 1
ATOM 3094 O O . ARG A 1 406 ? 12.82300 -24.73100 13.91600 1.000 48.55112 404 ARG A O 1
ATOM 3102 N N . GLU A 1 407 ? 12.27600 -26.73500 13.06500 1.000 45.93097 405 GLU A N 1
ATOM 3103 C CA . GLU A 1 407 ? 10.92200 -26.75100 13.61300 1.000 52.99228 405 GLU A CA 1
ATOM 3104 C C . GLU A 1 407 ? 10.85300 -27.28700 15.03200 1.000 53.08818 405 GLU A C 1
ATOM 3105 O O . GLU A 1 407 ? 9.74400 -27.50300 15.53600 1.000 54.91780 405 GLU A O 1
ATOM 3111 N N . TYR A 1 408 ? 11.98900 -27.56400 15.65200 1.000 51.15923 406 TYR A N 1
ATOM 3112 C CA . TYR A 1 408 ? 12.10900 -28.03400 17.02100 1.000 49.88561 406 TYR A CA 1
ATOM 3113 C C . TYR A 1 408 ? 13.21000 -27.22500 17.69600 1.000 50.32880 406 TYR A C 1
ATOM 3114 O O . TYR A 1 408 ? 14.08300 -26.67000 17.02200 1.000 49.85778 406 TYR A O 1
ATOM 3123 N N . PRO A 1 409 ? 13.21000 -27.16700 19.02300 1.000 49.11593 407 PRO A N 1
ATOM 3124 C CA . PRO A 1 409 ? 14.29700 -26.47100 19.73400 1.000 45.66141 407 PRO A CA 1
ATOM 3125 C C . PRO A 1 409 ? 15.64200 -27.13100 19.49000 1.000 47.15768 407 PRO A C 1
ATOM 3126 O O . PRO A 1 409 ? 15.75000 -28.36400 19.47000 1.000 46.19060 407 PRO A O 1
ATOM 3130 N N . ASN A 1 410 ? 16.68600 -26.29000 19.35000 1.000 44.55334 408 ASN A N 1
ATOM 3131 C CA . ASN A 1 410 ? 18.03300 -26.80700 19.05700 1.000 42.87839 408 ASN A CA 1
ATOM 3132 C C . ASN A 1 410 ? 18.54600 -27.73500 20.15100 1.000 44.02171 408 ASN A C 1
ATOM 3133 O O . ASN A 1 410 ? 19.38700 -28.61700 19.88800 1.000 42.89559 408 ASN A O 1
ATOM 3138 N N . LYS A 1 411 ? 18.04400 -27.56900 21.38000 1.000 41.96281 409 LYS A N 1
ATOM 3139 C CA . LYS A 1 411 ? 18.38900 -28.46200 22.46900 1.000 45.68532 409 LYS A CA 1
ATOM 3140 C C . LYS A 1 411 ? 18.10200 -29.93600 22.13900 1.000 46.71116 409 LYS A C 1
ATOM 3141 O O . LYS A 1 411 ? 18.78900 -30.82200 22.65000 1.000 45.97660 409 LYS A O 1
ATOM 3147 N N . ARG A 1 412 ? 17.11800 -30.21200 21.29900 1.000 47.94302 410 ARG A N 1
ATOM 3148 C CA . ARG A 1 412 ? 16.81400 -31.59700 20.92100 1.000 48.05760 410 ARG A CA 1
ATOM 3149 C C . ARG A 1 412 ? 17.95400 -32.27900 20.15200 1.000 49.09902 410 ARG A C 1
ATOM 3150 O O . ARG A 1 412 ? 17.96800 -33.50400 20.06100 1.000 43.52059 410 ARG A O 1
ATOM 3158 N N . PHE A 1 413 ? 18.89900 -31.51400 19.61300 1.000 44.47855 411 PHE A N 1
ATOM 3159 C CA . PHE A 1 413 ? 19.91600 -31.98400 18.67500 1.000 41.73138 411 PHE A CA 1
ATOM 3160 C C . PHE A 1 413 ? 21.31800 -31.84900 19.24300 1.000 40.86685 411 PHE A C 1
ATOM 3161 O O . PHE A 1 413 ? 22.29200 -31.68100 18.50600 1.000 42.03228 411 PHE A O 1
ATOM 3169 N N . THR A 1 414 ? 21.43700 -31.91600 20.56300 1.000 42.12813 412 THR A N 1
ATOM 3170 C CA . THR A 1 414 ? 22.73600 -31.74800 21.19100 1.000 43.39412 412 THR A CA 1
ATOM 3171 C C . THR A 1 414 ? 23.72500 -32.82400 20.73200 1.000 39.14800 412 THR A C 1
ATOM 3172 O O . THR A 1 414 ? 24.91300 -32.54000 20.54600 1.000 40.30182 412 THR A O 1
ATOM 3176 N N . ARG A 1 415 ? 23.25800 -34.06100 20.56600 1.000 40.25340 413 ARG A N 1
ATOM 3177 C CA . ARG A 1 415 ? 23.99700 -35.13300 19.91700 1.000 38.93254 413 ARG A CA 1
ATOM 3178 C C . ARG A 1 415 ? 23.19300 -35.64800 18.73200 1.000 39.27288 413 ARG A C 1
ATOM 3179 O O . ARG A 1 415 ? 21.98200 -35.82400 18.83900 1.000 40.44579 413 ARG A O 1
ATOM 3187 N N . THR A 1 416 ? 23.88200 -35.94100 17.62500 1.000 35.37251 414 THR A N 1
ATOM 3188 C CA . THR A 1 416 ? 23.29700 -36.57000 16.43800 1.000 38.96562 414 THR A CA 1
ATOM 3189 C C . THR A 1 416 ? 24.14400 -37.77600 16.06100 1.000 37.59454 414 THR A C 1
ATOM 3190 O O . THR A 1 416 ? 25.37000 -37.66900 16.03100 1.000 39.06808 414 THR A O 1
ATOM 3194 N N . PHE A 1 417 ? 23.49900 -38.92500 15.81600 1.000 35.51349 415 PHE A N 1
ATOM 3195 C CA . PHE A 1 417 ? 24.14100 -40.09300 15.22500 1.000 38.41571 415 PHE A CA 1
ATOM 3196 C C . PHE A 1 417 ? 23.38700 -40.47400 13.94700 1.000 39.99838 415 PHE A C 1
ATOM 3197 O O . PHE A 1 417 ? 22.16800 -40.62800 13.96500 1.000 38.62528 415 PHE A O 1
ATOM 3205 N N . PHE A 1 418 ? 24.10000 -40.70600 12.86600 1.000 34.34165 416 PHE A N 1
ATOM 3206 C CA . PHE A 1 418 ? 23.43700 -41.15900 11.67400 1.000 36.68542 416 PHE A CA 1
ATOM 3207 C C . PHE A 1 418 ? 24.14700 -42.40900 11.19400 1.000 35.08609 416 PHE A C 1
ATOM 3208 O O . PHE A 1 418 ? 25.36700 -42.52300 11.31200 1.000 35.00426 416 PHE A O 1
ATOM 3216 N N . SER A 1 419 ? 23.35600 -43.32000 10.62900 1.000 37.78356 417 SER A N 1
ATOM 3217 C CA . SER A 1 419 ? 23.79500 -44.57800 10.02800 1.000 35.92148 417 SER A CA 1
ATOM 3218 C C . SER A 1 419 ? 23.36400 -44.59900 8.56600 1.000 36.46072 417 SER A C 1
ATOM 3219 O O . SER A 1 419 ? 22.16900 -44.53000 8.26800 1.000 39.03417 417 SER A O 1
ATOM 3222 N N . LEU A 1 420 ? 24.33100 -44.64800 7.65000 1.000 35.09456 418 LEU A N 1
ATOM 3223 C CA . LEU A 1 420 ? 24.01700 -44.78700 6.22800 1.000 36.18209 418 LEU A CA 1
ATOM 3224 C C . LEU A 1 420 ? 23.75000 -46.21700 5.85300 1.000 34.16193 418 LEU A C 1
ATOM 3225 O O . LEU A 1 420 ? 23.18300 -46.48400 4.79200 1.000 36.41980 418 LEU A O 1
ATOM 3230 N N . ALA A 1 421 ? 24.10100 -47.18700 6.72500 1.000 35.07768 419 ALA A N 1
ATOM 3231 C CA . ALA A 1 421 ? 23.85100 -48.58900 6.43400 1.000 37.40027 419 ALA A CA 1
ATOM 3232 C C . ALA A 1 421 ? 22.46900 -48.99400 6.94000 1.000 37.97503 419 ALA A C 1
ATOM 3233 O O . ALA A 1 421 ? 21.70800 -49.65700 6.22800 1.000 37.49662 419 ALA A O 1
ATOM 3235 N N . GLY A 1 422 ? 22.10900 -48.55700 8.15300 1.000 39.47941 420 GLY A N 1
ATOM 3236 C CA . GLY A 1 422 ? 20.76200 -48.80300 8.63600 1.000 40.78380 420 GLY A CA 1
ATOM 3237 C C . GLY A 1 422 ? 19.75800 -47.75600 8.19400 1.000 41.96514 420 GLY A C 1
ATOM 3238 O O . GLY A 1 422 ? 18.55600 -47.90300 8.40200 1.000 43.55550 420 GLY A O 1
ATOM 3239 N N . VAL A 1 423 ? 20.24100 -46.67200 7.58000 1.000 36.76422 421 VAL A N 1
ATOM 3240 C CA . VAL A 1 423 ? 19.41100 -45.59900 7.08500 1.000 37.07019 421 VAL A CA 1
ATOM 3241 C C . VAL A 1 423 ? 18.51600 -45.04500 8.18000 1.000 43.94053 421 VAL A C 1
ATOM 3242 O O . VAL A 1 423 ? 17.28100 -45.04500 8.07700 1.000 39.85749 421 VAL A O 1
ATOM 3246 N N . GLU A 1 424 ? 19.15400 -44.48500 9.20500 1.000 39.24037 422 GLU A N 1
ATOM 3247 C CA . GLU A 1 424 ? 18.51500 -43.98600 10.39300 1.000 46.69557 422 GLU A CA 1
ATOM 3248 C C . GLU A 1 424 ? 19.31300 -42.78600 10.87300 1.000 45.09507 422 GLU A C 1
ATOM 3249 O O . GLU A 1 424 ? 20.50700 -42.68100 10.60900 1.000 40.17004 422 GLU A O 1
ATOM 3255 N N . GLU A 1 425 ? 18.64700 -41.87300 11.56700 1.000 40.84232 423 GLU A N 1
ATOM 3256 C CA . GLU A 1 425 ? 19.32700 -40.78700 12.23100 1.000 39.20900 423 GLU A CA 1
ATOM 3257 C C . GLU A 1 425 ? 18.66000 -40.55200 13.56700 1.000 42.08183 423 GLU A C 1
ATOM 3258 O O . GLU A 1 425 ? 17.43800 -40.45800 13.61800 1.000 43.70180 423 GLU A O 1
ATOM 3264 N N . ASP A 1 426 ? 19.44300 -40.48500 14.63900 1.000 42.61171 424 ASP A N 1
ATOM 3265 C CA . ASP A 1 426 ? 18.90100 -40.34500 15.99400 1.000 47.05943 424 ASP A CA 1
ATOM 3266 C C . ASP A 1 426 ? 19.47500 -39.09900 16.66000 1.000 43.04232 424 ASP A C 1
ATOM 3267 O O . ASP A 1 426 ? 20.59500 -38.70400 16.37400 1.000 40.99962 424 ASP A O 1
ATOM 3272 N N . TYR A 1 427 ? 18.70800 -38.49000 17.55500 1.000 43.14717 425 TYR A N 1
ATOM 3273 C CA . TYR A 1 427 ? 19.12100 -37.25100 18.21200 1.000 45.42820 425 TYR A CA 1
ATOM 3274 C C . TYR A 1 427 ? 18.97100 -37.45400 19.69300 1.000 48.82361 425 TYR A C 1
ATOM 3275 O O . TYR A 1 427 ? 18.04800 -38.15400 20.12600 1.000 46.31263 425 TYR A O 1
ATOM 3284 N N . ILE A 1 428 ? 19.89900 -36.88700 20.46700 1.000 45.21790 426 ILE A N 1
ATOM 3285 C CA . ILE A 1 428 ? 19.89200 -36.96900 21.92000 1.000 44.08098 426 ILE A CA 1
ATOM 3286 C C . ILE A 1 428 ? 19.82600 -35.55700 22.45700 1.000 48.90785 426 ILE A C 1
ATOM 3287 O O . ILE A 1 428 ? 20.59900 -34.68500 22.02800 1.000 42.47981 426 ILE A O 1
ATOM 3292 N N . ASP A 1 429 ? 18.91600 -35.33300 23.39800 1.000 45.79949 427 ASP A N 1
ATOM 3293 C CA . ASP A 1 429 ? 18.64900 -34.01100 23.98100 1.000 50.29613 427 ASP A CA 1
ATOM 3294 C C . ASP A 1 429 ? 19.59000 -33.74300 25.15100 1.000 49.88497 427 ASP A C 1
ATOM 3295 O O . ASP A 1 429 ? 19.97300 -34.65200 25.88100 1.000 49.98385 427 ASP A O 1
ATOM 3300 N N . GLU A 1 430 ? 19.97100 -32.47200 25.31600 1.000 51.01256 428 GLU A N 1
ATOM 3301 C CA . GLU A 1 430 ? 20.90800 -32.12800 26.38500 1.000 49.21941 428 GLU A CA 1
ATOM 3302 C C . GLU A 1 430 ? 20.39700 -32.57100 27.75400 1.000 53.39848 428 GLU A C 1
ATOM 3303 O O . GLU A 1 430 ? 21.19900 -32.95400 28.61100 1.000 56.24661 428 GLU A O 1
ATOM 3309 N N . SER A 1 431 ? 19.07900 -32.57000 27.96200 1.000 53.53328 429 SER A N 1
ATOM 3310 C CA . SER A 1 431 ? 18.50900 -32.90400 29.27100 1.000 56.67351 429 SER A CA 1
ATOM 3311 C C . SER A 1 431 ? 18.71400 -34.36800 29.66200 1.000 56.45971 429 SER A C 1
ATOM 3312 O O . SER A 1 431 ? 18.63400 -34.70300 30.85000 1.000 58.13939 429 SER A O 1
ATOM 3315 N N . SER A 1 432 ? 18.95800 -35.26000 28.71200 1.000 51.71499 430 SER A N 1
ATOM 3316 C CA . SER A 1 432 ? 19.14700 -36.65800 29.07100 1.000 52.70774 430 SER A CA 1
ATOM 3317 C C . SER A 1 432 ? 20.59600 -37.01400 29.41900 1.000 52.77085 430 SER A C 1
ATOM 3318 O O . SER A 1 432 ? 20.87500 -38.17200 29.70900 1.000 55.47526 430 SER A O 1
ATOM 3321 N N . ILE A 1 433 ? 21.51500 -36.05300 29.42500 1.000 55.79393 431 ILE A N 1
ATOM 3322 C CA . ILE A 1 433 ? 22.93700 -36.32200 29.60400 1.000 53.71553 431 ILE A CA 1
ATOM 3323 C C . ILE A 1 433 ? 23.34200 -35.92700 31.01900 1.000 55.66012 431 ILE A C 1
ATOM 3324 O O . ILE A 1 433 ? 23.12300 -34.78100 31.43600 1.000 57.66305 431 ILE A O 1
ATOM 3329 N N . THR A 1 434 ? 23.94800 -36.87500 31.74900 1.000 57.39001 432 THR A N 1
ATOM 3330 C CA . THR A 1 434 ? 24.44000 -36.61200 33.10000 1.000 57.05796 432 THR A CA 1
ATOM 3331 C C . THR A 1 434 ? 25.71300 -35.76900 33.07000 1.000 59.27431 432 THR A C 1
ATOM 3332 O O . THR A 1 434 ? 26.65100 -36.07900 32.33500 1.000 60.92490 432 THR A O 1
ATOM 3336 N N . GLN A 1 435 ? 25.75400 -34.71100 33.88100 1.000 52.32821 433 GLN A N 1
ATOM 3337 C CA . GLN A 1 435 ? 26.89100 -33.80500 33.94200 1.000 57.77868 433 GLN A CA 1
ATOM 3338 C C . GLN A 1 435 ? 27.70200 -34.08800 35.19700 1.000 59.02573 433 GLN A C 1
ATOM 3339 O O . GLN A 1 435 ? 27.14800 -34.14400 36.30200 1.000 54.77173 433 GLN A O 1
ATOM 3345 N N . ALA A 1 436 ? 29.00300 -34.25200 35.03300 1.000 56.45159 434 ALA A N 1
ATOM 3346 C CA . ALA A 1 436 ? 29.89100 -34.36800 36.17100 1.000 54.64491 434 ALA A CA 1
ATOM 3347 C C . ALA A 1 436 ? 30.31400 -32.98100 36.59800 1.000 59.46087 434 ALA A C 1
ATOM 3348 O O . ALA A 1 436 ? 29.94200 -31.97600 35.98400 1.000 58.84607 434 ALA A O 1
ATOM 3350 N N . LEU A 1 437 ? 31.10500 -32.92300 37.67200 1.000 57.69481 435 LEU A N 1
ATOM 3351 C CA . LEU A 1 437 ? 31.71800 -31.67200 38.08000 1.000 59.39977 435 LEU A CA 1
ATOM 3352 C C . LEU A 1 437 ? 32.65300 -31.18100 36.98100 1.000 60.41620 435 LEU A C 1
ATOM 3353 O O . LEU A 1 437 ? 33.48100 -31.94900 36.48500 1.000 62.50204 435 LEU A O 1
ATOM 3358 N N . ASN A 1 438 ? 32.52000 -29.91200 36.61300 1.000 55.10234 436 ASN A N 1
ATOM 3359 C CA . ASN A 1 438 ? 33.32000 -29.28600 35.53900 1.000 57.79870 436 ASN A CA 1
ATOM 3360 C C . ASN A 1 438 ? 34.32300 -28.33400 36.18600 1.000 60.24659 436 ASN A C 1
ATOM 3361 O O . ASN A 1 438 ? 34.05800 -27.13600 36.33200 1.000 59.74978 436 ASN A O 1
ATOM 3366 N N . THR A 1 439 ? 35.49100 -28.87600 36.55300 1.000 59.60941 437 THR A N 1
ATOM 3367 C CA . THR A 1 439 ? 36.50700 -28.09300 37.25900 1.000 59.75167 437 THR A CA 1
ATOM 3368 C C . THR A 1 439 ? 37.29100 -27.14800 36.36100 1.000 57.51227 437 THR A C 1
ATOM 3369 O O . THR A 1 439 ? 37.95700 -26.24700 36.87000 1.000 57.05675 437 THR A O 1
ATOM 3373 N N . ARG A 1 440 ? 37.25600 -27.33700 35.04200 1.000 56.10201 438 ARG A N 1
ATOM 3374 C CA . ARG A 1 440 ? 37.92600 -26.39600 34.15600 1.000 58.06592 438 ARG A CA 1
ATOM 3375 C C . ARG A 1 440 ? 37.12000 -25.12300 33.89700 1.000 53.24811 438 ARG A C 1
ATOM 3376 O O . ARG A 1 440 ? 37.68000 -24.16400 33.36700 1.000 54.37269 438 ARG A O 1
ATOM 3384 N N . LEU A 1 441 ? 35.81900 -25.11800 34.17000 1.000 54.28541 439 LEU A N 1
ATOM 3385 C CA . LEU A 1 441 ? 34.92700 -24.10200 33.59400 1.000 53.11382 439 LEU A CA 1
ATOM 3386 C C . LEU A 1 441 ? 35.37700 -22.69900 33.95200 1.000 52.58177 439 LEU A C 1
ATOM 3387 O O . LEU A 1 441 ? 35.54900 -22.38500 35.12100 1.000 54.00619 439 LEU A O 1
ATOM 3392 N N . ALA A 1 442 ? 35.54800 -21.85600 32.93300 1.000 52.04678 440 ALA A N 1
ATOM 3393 C CA . ALA A 1 442 ? 35.89500 -20.44200 33.05200 1.000 54.81341 440 ALA A CA 1
ATOM 3394 C C . ALA A 1 442 ? 37.19000 -20.17600 33.82900 1.000 52.87180 440 ALA A C 1
ATOM 3395 O O . ALA A 1 442 ? 37.44100 -19.04800 34.23400 1.000 55.37820 440 ALA A O 1
ATOM 3397 N N . VAL A 1 443 ? 38.06800 -21.16000 34.03300 1.000 53.85331 441 VAL A N 1
ATOM 3398 C CA . VAL A 1 443 ? 39.36000 -20.84600 34.64900 1.000 54.46504 441 VAL A CA 1
ATOM 3399 C C . VAL A 1 443 ? 40.37700 -20.26600 33.67000 1.000 57.38034 441 VAL A C 1
ATOM 3400 O O . VAL A 1 443 ? 41.45200 -19.83800 34.09900 1.000 54.11827 441 VAL A O 1
ATOM 3404 N N . GLY A 1 444 ? 40.10200 -20.28400 32.35600 1.000 55.33485 442 GLY A N 1
ATOM 3405 C CA . GLY A 1 444 ? 41.04300 -19.70000 31.40900 1.000 52.65778 442 GLY A CA 1
ATOM 3406 C C . GLY A 1 444 ? 42.40300 -20.35600 31.51200 1.000 55.95584 442 GLY A C 1
ATOM 3407 O O . GLY A 1 444 ? 42.52700 -21.57400 31.70700 1.000 57.24509 442 GLY A O 1
ATOM 3408 N N . GLY A 1 445 ? 43.44800 -19.53000 31.42300 1.000 56.56726 443 GLY A N 1
ATOM 3409 C CA . GLY A 1 445 ? 44.80700 -20.02500 31.36600 1.000 58.67682 443 GLY A CA 1
ATOM 3410 C C . GLY A 1 445 ? 45.51000 -20.27400 32.68700 1.000 62.23012 443 GLY A C 1
ATOM 3411 O O . GLY A 1 445 ? 46.73900 -20.18700 32.73700 1.000 63.22591 443 GLY A O 1
ATOM 3412 N N . GLU A 1 446 ? 44.76100 -20.60300 33.74900 1.000 63.01304 444 GLU A N 1
ATOM 3413 C CA . GLU A 1 446 ? 45.38100 -20.95900 35.01600 1.000 63.64644 444 GLU A CA 1
ATOM 3414 C C . GLU A 1 446 ? 46.35700 -22.10900 34.82100 1.000 66.91417 444 GLU A C 1
ATOM 3415 O O . GLU A 1 446 ? 46.08900 -23.06800 34.08100 1.000 64.95697 444 GLU A O 1
ATOM 3421 N N . GLU A 1 447 ? 47.47300 -22.01000 35.47400 1.000 64.39677 445 GLU A N 1
ATOM 3422 C CA . GLU A 1 447 ? 48.49300 -23.03100 35.32300 1.000 65.82987 445 GLU A CA 1
ATOM 3423 C C . GLU A 1 447 ? 48.30200 -24.15800 36.33600 1.000 67.58880 445 GLU A C 1
ATOM 3424 O O . GLU A 1 447 ? 47.86700 -23.92500 37.46300 1.000 68.23085 445 GLU A O 1
ATOM 3430 N N . PRO A 1 448 ? 48.60300 -25.39700 35.95800 1.000 66.56978 446 PRO A N 1
ATOM 3431 C CA . PRO A 1 448 ? 49.05200 -25.84000 34.62900 1.000 64.06370 446 PRO A CA 1
ATOM 3432 C C . PRO A 1 448 ? 47.90000 -25.69100 33.64100 1.000 61.67063 446 PRO A C 1
ATOM 3433 O O . PRO A 1 448 ? 46.74500 -25.92400 33.96400 1.000 61.54194 446 PRO A O 1
ATOM 3437 N N . LEU A 1 449 ? 48.21200 -25.26600 32.43300 1.000 60.87446 447 LEU A N 1
ATOM 3438 C CA . LEU A 1 449 ? 47.20100 -25.03700 31.41400 1.000 57.32374 447 LEU A CA 1
ATOM 3439 C C . LEU A 1 449 ? 46.32100 -26.27800 31.21400 1.000 56.52418 447 LEU A C 1
ATOM 3440 O O . LEU A 1 449 ? 46.82400 -27.39600 31.02500 1.000 54.00863 447 LEU A O 1
ATOM 3445 N N . LEU A 1 450 ? 45.00500 -26.07700 31.27100 1.000 49.07236 448 LEU A N 1
ATOM 3446 C CA . LEU A 1 450 ? 43.97900 -27.11000 31.15200 1.000 51.94077 448 LEU A CA 1
ATOM 3447 C C . LEU A 1 450 ? 44.07500 -28.14400 32.25000 1.000 54.60365 448 LEU A C 1
ATOM 3448 O O . LEU A 1 450 ? 43.44800 -29.21000 32.15400 1.000 52.10171 448 LEU A O 1
ATOM 3453 N N . GLY A 1 451 ? 44.83600 -27.86100 33.30900 1.000 56.51375 449 GLY A N 1
ATOM 3454 C CA . GLY A 1 451 ? 45.03500 -28.84700 34.34400 1.000 57.21409 449 GLY A CA 1
ATOM 3455 C C . GLY A 1 451 ? 45.96900 -29.98000 33.96300 1.000 59.22326 449 GLY A C 1
ATOM 3456 O O . GLY A 1 451 ? 45.95500 -31.02300 34.61600 1.000 60.72694 449 GLY A O 1
ATOM 3457 N N . LEU A 1 452 ? 46.78000 -29.81100 32.92100 1.000 55.60814 450 LEU A N 1
ATOM 3458 C CA . LEU A 1 452 ? 47.60800 -30.89900 32.41200 1.000 55.64268 450 LEU A CA 1
ATOM 3459 C C . LEU A 1 452 ? 49.06100 -30.53200 32.62300 1.000 56.49440 450 LEU A C 1
ATOM 3460 O O . LEU A 1 452 ? 49.58200 -29.64800 31.92800 1.000 60.24421 450 LEU A O 1
ATOM 3465 N N . PRO A 1 453 ? 49.75300 -31.16600 33.55700 1.000 56.44870 451 PRO A N 1
ATOM 3466 C CA . PRO A 1 453 ? 51.13800 -30.76100 33.84400 1.000 56.03178 451 PRO A CA 1
ATOM 3467 C C . PRO A 1 453 ? 52.05000 -30.78100 32.63000 1.000 58.29928 451 PRO A C 1
ATOM 3468 O O 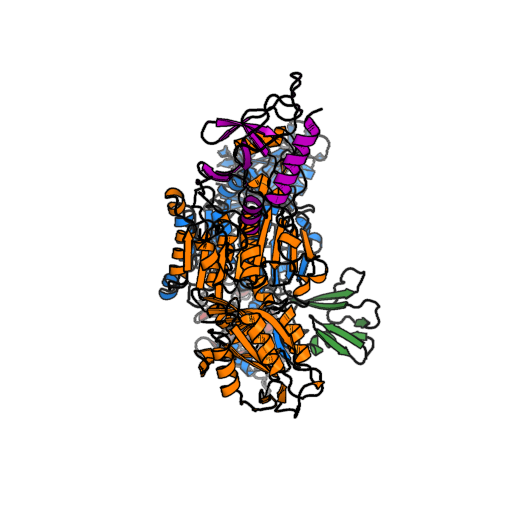. PRO A 1 453 ? 53.03300 -30.03600 32.61100 1.000 59.16552 451 PRO A O 1
ATOM 3472 N N . GLU A 1 454 ? 51.74000 -31.57700 31.59900 1.000 57.08263 452 GLU A N 1
ATOM 3473 C CA . GLU A 1 454 ? 52.52500 -31.53900 30.37900 1.000 59.94978 452 GLU A CA 1
ATOM 3474 C C . GLU A 1 454 ? 52.43200 -30.18100 29.68700 1.000 62.38784 452 GLU A C 1
ATOM 3475 O O . GLU A 1 454 ? 53.28200 -29.88000 28.85200 1.000 60.07791 452 GLU A O 1
ATOM 3481 N N . LEU A 1 455 ? 51.40600 -29.37900 29.98800 1.000 59.20769 453 LEU A N 1
ATOM 3482 C CA . LEU A 1 455 ? 51.23000 -28.05900 29.38100 1.000 60.61102 453 LEU A CA 1
ATOM 3483 C C . LEU A 1 455 ? 51.68800 -26.90200 30.28300 1.000 68.11178 453 LEU A C 1
ATOM 3484 O O . LEU A 1 455 ? 51.53500 -25.73700 29.89200 1.000 68.17923 453 LEU A O 1
ATOM 3489 N N . GLY A 1 456 ? 52.24000 -27.18900 31.46600 1.000 69.39295 454 GLY A N 1
ATOM 3490 C CA . GLY A 1 456 ? 52.71300 -26.12600 32.34400 1.000 80.50038 454 GLY A CA 1
ATOM 3491 C C . GLY A 1 456 ? 53.87000 -25.33700 31.74400 1.000 98.49697 454 GLY A C 1
ATOM 3492 O O . GLY A 1 456 ? 54.59700 -25.79500 30.85700 1.000 93.90408 454 GLY A O 1
ATOM 3493 N N . ASP A 1 457 ? 54.04700 -24.11100 32.23800 1.000 115.54029 455 ASP A N 1
ATOM 3494 C CA . ASP A 1 457 ? 55.03700 -23.20800 31.64500 1.000 120.44533 455 ASP A CA 1
ATOM 3495 C C . ASP A 1 457 ? 56.45000 -23.50400 32.15500 1.000 127.36406 455 ASP A C 1
ATOM 3496 O O . ASP A 1 457 ? 56.66100 -23.77300 33.34800 1.000 127.37147 455 ASP A O 1
ATOM 3501 N N . LYS A 1 458 ? 57.41500 -23.44700 31.22800 1.000 123.96177 456 LYS A N 1
ATOM 3502 C CA . LYS A 1 458 ? 58.81700 -23.78900 31.49800 1.000 126.27276 456 LYS A CA 1
ATOM 3503 C C . LYS A 1 458 ? 58.95300 -25.26300 31.90200 1.000 125.91614 456 LYS A C 1
ATOM 3504 O O . LYS A 1 458 ? 57.97100 -26.01100 31.92600 1.000 122.63563 456 LYS A O 1
ATOM 3507 N N . GLY B 1 6 ? 37.59600 -48.35000 -24.20900 1.000 54.92013 4 GLY B N 1
ATOM 3508 C CA . GLY B 1 6 ? 37.23800 -49.67600 -23.65900 1.000 57.60688 4 GLY B CA 1
ATOM 3509 C C . GLY B 1 6 ? 35.74700 -49.92600 -23.86700 1.000 53.68750 4 GLY B C 1
ATOM 3510 O O . GLY B 1 6 ? 34.92400 -49.13900 -23.34000 1.000 55.75571 4 GLY B O 1
ATOM 3511 N N . ASN B 1 7 ? 35.38800 -50.96600 -24.62600 1.000 45.73301 5 ASN B N 1
ATOM 3512 C CA . ASN B 1 7 ? 34.01100 -51.13300 -25.09000 1.000 47.48345 5 ASN B CA 1
ATOM 3513 C C . ASN B 1 7 ? 33.06500 -51.62600 -23.97300 1.000 47.64199 5 ASN B C 1
ATOM 3514 O O . ASN B 1 7 ? 33.46100 -51.85000 -22.81200 1.000 45.84905 5 ASN B O 1
ATOM 3519 N N . ARG B 1 8 ? 31.77800 -51.75400 -24.31500 1.000 42.02290 6 ARG B N 1
ATOM 3520 C CA . ARG B 1 8 ? 30.76400 -52.14500 -23.33700 1.000 40.06275 6 ARG B CA 1
ATOM 3521 C C . ARG B 1 8 ? 29.66200 -52.87400 -24.07200 1.000 38.92370 6 ARG B C 1
ATOM 3522 O O . ARG B 1 8 ? 29.21800 -52.42200 -25.13000 1.000 36.46625 6 ARG B O 1
ATOM 3530 N N . LEU B 1 9 ? 29.15000 -53.93100 -23.45500 1.000 35.01379 7 LEU B N 1
ATOM 3531 C CA . LEU B 1 9 ? 27.84500 -54.46000 -23.76700 1.000 36.27548 7 LEU B CA 1
ATOM 3532 C C . LEU B 1 9 ? 26.93400 -54.10500 -22.59900 1.000 33.56002 7 LEU B C 1
ATOM 3533 O O . LEU B 1 9 ? 27.19400 -54.49400 -21.45000 1.000 33.63236 7 LEU B O 1
ATOM 3538 N N . ILE B 1 10 ? 25.87200 -53.34900 -22.87200 1.000 32.87785 8 ILE B N 1
ATOM 3539 C CA . ILE B 1 10 ? 24.95900 -52.90800 -21.80200 1.000 34.20880 8 ILE B CA 1
ATOM 3540 C C . ILE B 1 10 ? 23.58600 -53.56000 -21.97600 1.000 33.37134 8 ILE B C 1
ATOM 3541 O O . ILE B 1 10 ? 22.93700 -53.40300 -23.01500 1.000 33.25444 8 ILE B O 1
ATOM 3546 N N . LEU B 1 11 ? 23.13300 -54.27800 -20.94300 1.000 32.97541 9 LEU B N 1
ATOM 3547 C CA . LEU B 1 11 ? 21.76600 -54.78000 -20.89400 1.000 34.10846 9 LEU B CA 1
ATOM 3548 C C . LEU B 1 11 ? 20.96500 -53.95000 -19.89900 1.000 32.72506 9 LEU B C 1
ATOM 3549 O O . LEU B 1 11 ? 21.51000 -53.46300 -18.91200 1.000 33.33556 9 LEU B O 1
ATOM 3554 N N . THR B 1 12 ? 19.66900 -53.76300 -20.17400 1.000 32.37450 10 THR B N 1
ATOM 3555 C CA . THR B 1 12 ? 18.77700 -53.26300 -19.14200 1.000 31.01039 10 THR B CA 1
ATOM 3556 C C . THR B 1 12 ? 18.47700 -54.36500 -18.14200 1.000 35.38631 10 THR B C 1
ATOM 3557 O O . THR B 1 12 ? 18.57300 -55.56700 -18.44700 1.000 34.60310 10 THR B O 1
ATOM 3561 N N . GLN B 1 13 ? 18.10500 -53.95200 -16.93900 1.000 31.87326 11 GLN B N 1
ATOM 3562 C CA . GLN B 1 13 ? 17.74100 -54.94500 -15.93600 1.000 34.79646 11 GLN B CA 1
ATOM 3563 C C . GLN B 1 13 ? 16.56500 -55.78500 -16.41400 1.000 35.99277 11 GLN B C 1
ATOM 3564 O O . GLN B 1 13 ? 16.50700 -57.00500 -16.21300 1.000 32.24627 11 GLN B O 1
ATOM 3570 N N . GLU B 1 14 ? 15.60900 -55.16000 -17.09100 1.000 34.40128 12 GLU B N 1
ATOM 3571 C CA . GLU B 1 14 ? 14.45600 -55.92400 -17.53600 1.000 36.34694 12 GLU B CA 1
ATOM 3572 C C . GLU B 1 14 ? 14.84700 -57.02500 -18.50800 1.000 35.05382 12 GLU B C 1
ATOM 3573 O O . GLU B 1 14 ? 14.36800 -58.17300 -18.40700 1.000 38.00057 12 GLU B O 1
ATOM 3579 N N . LEU B 1 15 ? 15.68700 -56.71900 -19.50300 1.000 35.63786 13 LEU B N 1
ATOM 3580 C CA . LEU B 1 15 ? 16.08500 -57.75700 -20.43700 1.000 37.92543 13 LEU B CA 1
ATOM 3581 C C . LEU B 1 15 ? 16.97800 -58.78700 -19.76600 1.000 36.78194 13 LEU B C 1
ATOM 3582 O O . LEU B 1 15 ? 16.84600 -59.98300 -20.02500 1.000 36.57143 13 LEU B O 1
ATOM 3587 N N . HIS B 1 16 ? 17.85700 -58.34500 -18.88400 1.000 36.03890 14 HIS B N 1
ATOM 3588 C CA . HIS B 1 16 ? 18.73500 -59.31300 -18.24000 1.000 34.56609 14 HIS B CA 1
ATOM 3589 C C . HIS B 1 16 ? 17.92800 -60.31600 -17.41400 1.000 37.19520 14 HIS B C 1
ATOM 3590 O O . HIS B 1 16 ? 18.19100 -61.51600 -17.46300 1.000 36.73794 14 HIS B O 1
ATOM 3597 N N . THR B 1 17 ? 16.93800 -59.83400 -16.67300 1.000 36.21542 15 THR B N 1
ATOM 3598 C CA . THR B 1 17 ? 16.11000 -60.71700 -15.85600 1.000 36.00120 15 THR B CA 1
ATOM 3599 C C . THR B 1 17 ? 15.38400 -61.74200 -16.71200 1.000 40.61794 15 THR B C 1
ATOM 3600 O O . THR B 1 17 ? 15.33600 -62.91200 -16.37800 1.000 41.25107 15 THR B O 1
ATOM 3604 N N . MET B 1 18 ? 14.76000 -61.29800 -17.79900 1.000 36.58614 16 MET B N 1
ATOM 3605 C CA . MET B 1 18 ? 14.13300 -62.21900 -18.73600 1.000 41.00299 16 MET B CA 1
ATOM 3606 C C . MET B 1 18 ? 15.12800 -63.19700 -19.33400 1.000 39.94579 16 MET B C 1
ATOM 3607 O O . MET B 1 18 ? 14.84800 -64.40200 -19.45100 1.000 40.69539 16 MET B O 1
ATOM 3612 N N . LEU B 1 19 ? 16.31200 -62.71700 -19.70500 1.000 39.06824 17 LEU B N 1
ATOM 3613 C CA . LEU B 1 19 ? 17.32700 -63.60200 -20.26100 1.000 40.65219 17 LEU B CA 1
ATOM 3614 C C . LEU B 1 19 ? 17.75900 -64.68300 -19.26900 1.000 40.75341 17 LEU B C 1
ATOM 3615 O O . LEU B 1 19 ? 17.86600 -65.87500 -19.62400 1.000 39.82443 17 LEU B O 1
ATOM 3620 N N . GLN B 1 20 ? 18.09700 -64.27600 -18.04500 1.000 38.35573 18 GLN B N 1
ATOM 3621 C CA . GLN B 1 20 ? 18.54200 -65.23600 -17.04900 1.000 42.23259 18 GLN B CA 1
ATOM 3622 C C . GLN B 1 20 ? 17.47200 -66.29900 -16.77700 1.000 42.96624 18 GLN B C 1
ATOM 3623 O O . GLN B 1 20 ? 17.79900 -67.47400 -16.67400 1.000 41.52038 18 GLN B O 1
ATOM 3629 N N . LYS B 1 21 ? 16.20300 -65.89300 -16.64600 1.000 45.21187 19 LYS B N 1
ATOM 3630 C CA . LYS B 1 21 ? 15.15300 -66.89700 -16.45400 1.000 45.35673 19 LYS B CA 1
ATOM 3631 C C . LYS B 1 21 ? 15.12900 -67.87700 -17.60200 1.000 46.73774 19 LYS B C 1
ATOM 3632 O O . LYS B 1 21 ? 15.00000 -69.09600 -17.38000 1.000 43.98446 19 LYS B O 1
ATOM 3638 N N . HIS B 1 22 ? 15.29600 -67.38800 -18.84600 1.000 43.34972 20 HIS B N 1
ATOM 3639 C CA . HIS B 1 22 ? 15.20800 -68.29900 -19.99400 1.000 45.61966 20 HIS B CA 1
ATOM 3640 C C . HIS B 1 22 ? 16.38500 -69.26200 -19.99900 1.000 43.64980 20 HIS B C 1
ATOM 3641 O O . HIS B 1 22 ? 16.22600 -70.47100 -20.22500 1.000 43.62703 20 HIS B O 1
ATOM 3648 N N . LEU B 1 23 ? 17.57900 -68.74900 -19.73800 1.000 42.80958 21 LEU B N 1
ATOM 3649 C CA . LEU B 1 23 ? 18.75700 -69.56200 -19.83400 1.000 38.02481 21 LEU B CA 1
ATOM 3650 C C . LEU B 1 23 ? 18.90100 -70.52700 -18.65900 1.000 43.57021 21 LEU B C 1
ATOM 3651 O O . LEU B 1 23 ? 19.68600 -71.46000 -18.75400 1.000 43.04227 21 LEU B O 1
ATOM 3656 N N . PHE B 1 24 ? 18.17100 -70.31600 -17.55500 1.000 45.12918 22 PHE B N 1
ATOM 3657 C CA . PHE B 1 24 ? 18.30900 -71.14600 -16.35500 1.000 45.07142 22 PHE B CA 1
ATOM 3658 C C . PHE B 1 24 ? 16.93400 -71.47900 -15.81300 1.000 48.86252 22 PHE B C 1
ATOM 3659 O O . PHE B 1 24 ? 16.53200 -71.01500 -14.73000 1.000 46.42657 22 PHE B O 1
ATOM 3667 N N . PRO B 1 25 ? 16.16400 -72.26800 -16.56900 1.000 49.72158 23 PRO B N 1
ATOM 3668 C CA . PRO B 1 25 ? 14.80200 -72.60600 -16.13200 1.000 49.48200 23 PRO B CA 1
ATOM 3669 C C . PRO B 1 25 ? 14.78700 -73.52200 -14.92400 1.000 57.65490 23 PRO B C 1
ATOM 3670 O O . PRO B 1 25 ? 13.75200 -73.60000 -14.25200 1.000 58.04558 23 PRO B O 1
ATOM 3674 N N . GLY B 1 26 ? 15.88700 -74.21200 -14.64400 1.000 57.11610 24 GLY B N 1
ATOM 3675 C CA . GLY B 1 26 ? 15.99800 -75.07200 -13.47600 1.000 53.71327 24 GLY B CA 1
ATOM 3676 C C . GLY B 1 26 ? 16.30300 -76.51600 -13.77400 1.000 56.33903 24 GLY B C 1
ATOM 3677 O O . GLY B 1 26 ? 16.61400 -77.25900 -12.83700 1.000 63.15645 24 GLY B O 1
ATOM 3678 N N . ASP B 1 27 ? 16.26300 -76.94400 -15.03500 1.000 56.77586 25 ASP B N 1
ATOM 3679 C CA . ASP B 1 27 ? 16.57100 -78.31000 -15.40800 1.000 59.87639 25 ASP B CA 1
ATOM 3680 C C . ASP B 1 27 ? 18.04800 -78.52300 -15.70400 1.000 58.39763 25 ASP B C 1
ATOM 3681 O O . ASP B 1 27 ? 18.43200 -79.63500 -16.10100 1.000 59.50891 25 ASP B O 1
ATOM 3686 N N . GLY B 1 28 ? 18.88100 -77.50400 -15.51800 1.000 53.45628 26 GLY B N 1
ATOM 3687 C CA . GLY B 1 28 ? 20.32100 -77.69400 -15.66800 1.000 54.71982 26 GLY B CA 1
ATOM 3688 C C . GLY B 1 28 ? 20.81600 -77.97100 -17.07000 1.000 57.64747 26 GLY B C 1
ATOM 3689 O O . GLY B 1 28 ? 21.96500 -78.38900 -17.23300 1.000 55.03941 26 GLY B O 1
ATOM 3690 N N . LYS B 1 29 ? 19.99600 -77.71900 -18.08800 1.000 53.52552 27 LYS B N 1
ATOM 3691 C CA . LYS B 1 29 ? 20.35000 -77.92300 -19.48600 1.000 50.01065 27 LYS B CA 1
ATOM 3692 C C . LYS B 1 29 ? 20.50000 -76.58600 -20.21400 1.000 51.40784 27 LYS B C 1
ATOM 3693 O O . LYS B 1 29 ? 19.76300 -75.64000 -19.94300 1.000 49.63741 27 LYS B O 1
ATOM 3699 N N . GLU B 1 30 ? 21.42500 -76.52500 -21.18000 1.000 49.79869 28 GLU B N 1
ATOM 3700 C CA . GLU B 1 30 ? 21.65300 -75.25300 -21.87300 1.000 46.18099 28 GLU B CA 1
ATOM 3701 C C . GLU B 1 30 ? 20.39800 -74.77000 -22.58700 1.000 46.98133 28 GLU B C 1
ATOM 3702 O O . GLU B 1 30 ? 19.54700 -75.55200 -23.04200 1.000 47.54401 28 GLU B O 1
ATOM 3708 N N . ALA B 1 31 ? 20.30300 -73.45600 -22.73500 1.000 45.29722 29 ALA B N 1
ATOM 3709 C CA . ALA B 1 31 ? 19.28500 -72.85100 -23.55700 1.000 45.55433 29 ALA B CA 1
ATOM 3710 C C . ALA B 1 31 ? 19.93600 -71.72900 -24.35100 1.000 41.71406 29 ALA B C 1
ATOM 3711 O O . ALA B 1 31 ? 21.08000 -71.32900 -24.08700 1.000 42.62925 29 ALA B O 1
ATOM 3713 N N . ALA B 1 32 ? 19.18200 -71.20300 -25.31200 1.000 41.60308 30 ALA B N 1
ATOM 3714 C CA . ALA B 1 32 ? 19.68500 -70.20800 -26.25200 1.000 41.65078 30 ALA B CA 1
ATOM 3715 C C . ALA B 1 32 ? 18.75700 -69.01500 -26.35900 1.000 40.62366 30 ALA B C 1
ATOM 3716 O O . ALA B 1 32 ? 17.53500 -69.14000 -26.26600 1.000 40.87420 30 ALA B O 1
ATOM 3718 N N . ALA B 1 33 ? 19.34900 -67.84900 -26.59500 1.000 39.46460 31 ALA B N 1
ATOM 3719 C CA . ALA B 1 33 ? 18.59900 -66.62900 -26.84300 1.000 41.16677 31 ALA B CA 1
ATOM 3720 C C . ALA B 1 33 ? 19.42800 -65.72300 -27.75400 1.000 40.32791 31 ALA B C 1
ATOM 3721 O O . ALA B 1 33 ? 20.61600 -65.95200 -27.96800 1.000 41.71101 31 ALA B O 1
ATOM 3723 N N . ILE B 1 34 ? 18.77800 -64.68700 -28.27500 1.000 39.02254 32 ILE B N 1
ATOM 3724 C CA . ILE B 1 34 ? 19.40300 -63.76200 -29.21200 1.000 39.99208 32 ILE B CA 1
ATOM 3725 C C . ILE B 1 34 ? 19.04900 -62.34400 -28.80300 1.000 41.53005 32 ILE B C 1
ATOM 3726 O O . ILE B 1 34 ? 17.86400 -61.97800 -28.75300 1.000 37.48011 32 ILE B O 1
ATOM 3731 N N . LEU B 1 35 ? 20.07800 -61.53500 -28.56200 1.000 38.26830 33 LEU B N 1
ATOM 3732 C CA . LEU B 1 35 ? 19.95200 -60.13300 -28.21400 1.000 40.90231 33 LEU B CA 1
ATOM 3733 C C . LEU B 1 35 ? 20.30700 -59.29900 -29.43300 1.000 41.91841 33 LEU B C 1
ATOM 3734 O O . LEU B 1 35 ? 21.35500 -59.52800 -30.05500 1.000 41.41676 33 LEU B O 1
ATOM 3739 N N . ILE B 1 36 ? 19.43000 -58.37100 -29.80000 1.000 37.62639 34 ILE B N 1
ATOM 3740 C CA . ILE B 1 36 ? 19.64900 -57.42900 -30.90400 1.000 41.49258 34 ILE B CA 1
ATOM 3741 C C . ILE B 1 36 ? 19.92800 -56.05200 -30.29900 1.000 41.84536 34 ILE B C 1
ATOM 3742 O O . ILE B 1 36 ? 19.13600 -55.56600 -29.49800 1.000 40.67253 34 ILE B O 1
ATOM 3747 N N . CYS B 1 37 ? 21.00600 -55.40300 -30.73600 1.000 38.69715 35 CYS B N 1
ATOM 3748 C CA . CYS B 1 37 ? 21.52900 -54.21800 -30.09400 1.000 38.75994 35 CYS B CA 1
ATOM 3749 C C . CYS B 1 37 ? 21.74300 -53.06600 -31.06600 1.000 39.23208 35 CYS B C 1
ATOM 3750 O O . CYS B 1 37 ? 22.25200 -53.25700 -32.18000 1.000 37.08067 35 CYS B O 1
ATOM 3753 N N . ASN B 1 38 ? 21.46800 -51.86600 -30.59200 1.000 36.92549 36 ASN B N 1
ATOM 3754 C CA . ASN B 1 38 ? 21.96400 -50.66500 -31.24800 1.000 36.80323 36 ASN B CA 1
ATOM 3755 C C . ASN B 1 38 ? 23.38200 -50.42600 -30.76300 1.000 37.78050 36 ASN B C 1
ATOM 3756 O O . ASN B 1 38 ? 23.88100 -51.13800 -29.89700 1.000 37.55385 36 ASN B O 1
ATOM 3761 N N . ARG B 1 39 ? 24.04200 -49.44400 -31.34800 1.000 38.45306 37 ARG B N 1
ATOM 3762 C CA . ARG B 1 39 ? 25.43100 -49.14000 -31.03700 1.000 41.25643 37 ARG B CA 1
ATOM 3763 C C . ARG B 1 39 ? 25.62200 -47.65000 -30.90700 1.000 43.37039 37 ARG B C 1
ATOM 3764 O O . ARG B 1 39 ? 25.05300 -46.87700 -31.69400 1.000 40.78630 37 ARG B O 1
ATOM 3772 N N . TYR B 1 40 ? 26.48000 -47.24500 -29.98100 1.000 37.22143 38 TYR B N 1
ATOM 3773 C CA . TYR B 1 40 ? 27.05200 -45.89700 -29.98300 1.000 40.33339 38 TYR B CA 1
ATOM 3774 C C . TYR B 1 40 ? 28.55400 -46.04500 -30.17100 1.000 43.04862 38 TYR B C 1
ATOM 3775 O O . TYR B 1 40 ? 29.21200 -46.75500 -29.40000 1.000 38.11224 38 TYR B O 1
ATOM 3784 N N . GLU B 1 41 ? 29.09500 -45.40000 -31.19500 1.000 44.37825 39 GLU B N 1
ATOM 3785 C CA . GLU B 1 41 ? 30.49500 -45.55200 -31.57300 1.000 44.92158 39 GLU B CA 1
ATOM 3786 C C . GLU B 1 41 ? 31.16600 -44.20400 -31.37200 1.000 47.24961 39 GLU B C 1
ATOM 3787 O O . GLU B 1 41 ? 31.51400 -43.52200 -32.31300 1.000 53.14485 39 GLU B O 1
ATOM 3793 N N . GLY B 1 42 ? 31.29600 -43.81800 -30.11700 1.000 49.10813 40 GLY B N 1
ATOM 3794 C CA . GLY B 1 42 ? 31.97900 -42.58500 -29.77500 1.000 53.61795 40 GLY B CA 1
ATOM 3795 C C . GLY B 1 42 ? 33.38600 -42.94200 -29.32600 1.000 58.92052 40 GLY B C 1
ATOM 3796 O O . GLY B 1 42 ? 34.08500 -43.72000 -29.99800 1.000 58.39304 40 GLY B O 1
ATOM 3797 N N . GLY B 1 43 ? 33.80000 -42.43500 -28.17700 1.000 53.50381 41 GLY B N 1
ATOM 3798 C CA . GLY B 1 43 ? 35.13200 -42.75300 -27.70100 1.000 48.62624 41 GLY B CA 1
ATOM 3799 C C . GLY B 1 43 ? 35.34400 -44.22900 -27.51000 1.000 54.36046 41 GLY B C 1
ATOM 3800 O O . GLY B 1 43 ? 36.45900 -44.73200 -27.69000 1.000 56.78506 41 GLY B O 1
ATOM 3801 N N . ARG B 1 44 ? 34.28300 -44.94500 -27.16100 1.000 49.86143 42 ARG B N 1
ATOM 3802 C CA . ARG B 1 44 ? 34.30700 -46.38300 -26.98900 1.000 51.92136 42 ARG B CA 1
ATOM 3803 C C . ARG B 1 44 ? 33.09700 -46.92700 -27.74000 1.000 49.19445 42 ARG B C 1
ATOM 3804 O O . ARG B 1 44 ? 32.13700 -46.20500 -28.02300 1.000 43.70393 42 ARG B O 1
ATOM 3812 N N . LEU B 1 45 ? 33.15500 -48.19300 -28.08300 1.000 39.42395 43 LEU B N 1
ATOM 3813 C CA . LEU B 1 45 ? 31.98100 -48.84700 -28.62500 1.000 38.32255 43 LEU B CA 1
ATOM 3814 C C . LEU B 1 45 ? 31.06500 -49.28400 -27.48100 1.000 39.69320 43 LEU B C 1
ATOM 3815 O O . LEU B 1 45 ? 31.47100 -50.03900 -26.57800 1.000 38.37411 43 LEU B O 1
ATOM 3820 N N . LYS B 1 46 ? 29.82100 -48.83200 -27.53200 1.000 36.19463 44 LYS B N 1
ATOM 3821 C CA . LYS B 1 46 ? 28.77800 -49.31000 -26.62900 1.000 37.84439 44 LYS B CA 1
ATOM 3822 C C . LYS B 1 46 ? 27.73500 -50.03200 -27.45100 1.000 38.62477 44 LYS B C 1
ATOM 3823 O O . LYS B 1 46 ? 27.14100 -49.44800 -28.36400 1.000 38.12717 44 LYS B O 1
ATOM 3829 N N . LEU B 1 47 ? 27.47300 -51.24400 -27.06100 1.000 35.42568 45 LEU B N 1
ATOM 3830 C CA . LEU B 1 47 ? 26.39000 -52.06300 -27.56100 1.000 37.37171 45 LEU B CA 1
ATOM 3831 C C . LEU B 1 47 ? 25.20800 -51.96500 -26.59300 1.000 32.87822 45 LEU B C 1
ATOM 3832 O O . LEU B 1 47 ? 25.34100 -52.28800 -25.42800 1.000 34.70514 45 LEU B O 1
ATOM 3837 N N . LEU B 1 48 ? 24.04400 -51.59300 -27.11800 1.000 33.84385 46 LEU B N 1
ATOM 3838 C CA . LEU B 1 48 ? 22.87500 -51.16100 -26.33300 1.000 30.37017 46 LEU B CA 1
ATOM 3839 C C . LEU B 1 48 ? 21.77700 -52.19800 -26.59500 1.000 36.32004 46 LEU B C 1
ATOM 3840 O O . LEU B 1 48 ? 21.14100 -52.19200 -27.65600 1.000 35.81404 46 LEU B O 1
ATOM 3845 N N . ALA B 1 49 ? 21.55700 -53.08200 -25.63300 1.000 32.55592 47 ALA B N 1
ATOM 3846 C CA . ALA B 1 49 ? 20.53700 -54.11200 -25.75800 1.000 40.12305 47 ALA B CA 1
ATOM 3847 C C . ALA B 1 49 ? 19.16500 -53.49000 -26.00200 1.000 40.51406 47 ALA B C 1
ATOM 3848 O O . ALA B 1 49 ? 18.69300 -52.67200 -25.20400 1.000 34.09751 47 ALA B O 1
ATOM 3850 N N . LYS B 1 50 ? 18.52200 -53.90300 -27.10200 1.000 38.59509 48 LYS B N 1
ATOM 3851 C CA . LYS B 1 50 ? 17.24900 -53.32500 -27.52600 1.000 38.38330 48 LYS B CA 1
ATOM 3852 C C . LYS B 1 50 ? 16.13500 -54.35600 -27.61600 1.000 39.06526 48 LYS B C 1
ATOM 3853 O O . LYS B 1 50 ? 15.02300 -54.09600 -27.12600 1.000 44.48896 48 LYS B O 1
ATOM 3859 N N . GLU B 1 51 ? 16.36200 -55.49700 -28.27200 1.000 39.83595 49 GLU B N 1
ATOM 3860 C CA . GLU B 1 51 ? 15.34800 -56.53800 -28.38900 1.000 42.67725 49 GLU B CA 1
ATOM 3861 C C . GLU B 1 51 ? 15.92100 -57.88800 -28.00000 1.000 40.55159 49 GLU B C 1
ATOM 3862 O O . GLU B 1 51 ? 17.12500 -58.14900 -28.18100 1.000 39.53373 49 GLU B O 1
ATOM 3868 N N . LEU B 1 52 ? 15.04900 -58.77600 -27.51700 1.000 41.23888 50 LEU B N 1
ATOM 3869 C CA . LEU B 1 52 ? 15.43400 -60.12000 -27.10600 1.000 43.41970 50 LEU B CA 1
ATOM 3870 C C . LEU B 1 52 ? 14.51700 -61.16400 -27.72500 1.000 45.57790 50 LEU B C 1
ATOM 3871 O O . LEU B 1 52 ? 13.29300 -61.06400 -27.61000 1.000 42.58775 50 LEU B O 1
ATOM 3876 N N . ILE B 1 53 ? 15.12400 -62.17300 -28.34900 1.000 41.76673 51 ILE B N 1
ATOM 3877 C CA . ILE B 1 53 ? 14.41900 -63.32400 -28.90900 1.000 46.75195 51 ILE B CA 1
ATOM 3878 C C . ILE B 1 53 ? 14.80600 -64.54600 -28.09700 1.000 42.50954 51 ILE B C 1
ATOM 3879 O O . ILE B 1 53 ? 15.98800 -64.90100 -28.03300 1.000 41.46469 51 ILE B O 1
ATOM 3884 N N . LEU B 1 54 ? 13.82400 -65.21900 -27.49200 1.000 43.05880 52 LEU B N 1
ATOM 3885 C CA . LEU B 1 54 ? 14.08400 -66.43000 -26.71900 1.000 44.45218 52 LEU B CA 1
ATOM 3886 C C . LEU B 1 54 ? 13.82000 -67.65900 -27.57700 1.000 46.08574 52 LEU B C 1
ATOM 3887 O O . LEU B 1 54 ? 12.76600 -67.77300 -28.18000 1.000 45.12354 52 LEU B O 1
ATOM 3892 N N . VAL B 1 55 ? 14.77900 -68.56100 -27.65000 1.000 42.38879 53 VAL B N 1
ATOM 3893 C CA . VAL B 1 55 ? 14.55500 -69.76600 -28.45500 1.000 45.23604 53 VAL B CA 1
ATOM 3894 C C . VAL B 1 55 ? 13.81900 -70.80400 -27.61100 1.000 45.71185 53 VAL B C 1
ATOM 3895 O O . VAL B 1 55 ? 14.37800 -71.31500 -26.62700 1.000 46.11731 53 VAL B O 1
ATOM 3899 N N . PRO B 1 56 ? 12.58800 -71.18600 -27.97200 1.000 48.47595 54 PRO B N 1
ATOM 3900 C CA . PRO B 1 56 ? 11.82200 -72.09300 -27.09400 1.000 52.81485 54 PRO B CA 1
ATOM 3901 C C . PRO B 1 56 ? 12.49600 -73.45200 -26.95100 1.000 53.25576 54 PRO B C 1
ATOM 3902 O O . PRO B 1 56 ? 13.00200 -74.01700 -27.91400 1.000 52.52219 54 PRO B O 1
ATOM 3906 N N . TYR B 1 57 ? 12.50900 -73.97500 -25.72200 1.000 50.97080 55 TYR B N 1
ATOM 3907 C CA . TYR B 1 57 ? 13.20000 -75.23200 -25.46800 1.000 53.17006 55 TYR B CA 1
ATOM 3908 C C . TYR B 1 57 ? 12.66800 -76.34400 -26.38500 1.000 58.31678 55 TYR B C 1
ATOM 3909 O O . TYR B 1 57 ? 13.45100 -77.13900 -26.92600 1.000 51.06842 55 TYR B O 1
ATOM 3918 N N . GLU B 1 58 ? 11.34800 -76.37900 -26.59400 1.000 64.32345 56 GLU B N 1
ATOM 3919 C CA . GLU B 1 58 ? 10.71700 -77.46000 -27.34800 1.000 68.16401 56 GLU B CA 1
ATOM 3920 C C . GLU B 1 58 ? 11.24300 -77.53900 -28.77200 1.000 69.27171 56 GLU B C 1
ATOM 3921 O O . GLU B 1 58 ? 11.35200 -78.63500 -29.32800 1.000 66.01572 56 GLU B O 1
ATOM 3927 N N . GLU B 1 59 ? 11.53600 -76.38600 -29.40500 1.000 61.16589 57 GLU B N 1
ATOM 3928 C CA . GLU B 1 59 ? 12.00900 -76.43800 -30.78500 1.000 62.20524 57 GLU B CA 1
ATOM 3929 C C . GLU B 1 59 ? 13.48200 -76.78100 -30.89900 1.000 58.17332 57 GLU B C 1
ATOM 3930 O O . GLU B 1 59 ? 14.01000 -76.80400 -32.00800 1.000 59.81333 57 GLU B O 1
ATOM 3936 N N . CYS B 1 60 ? 14.15300 -77.04400 -29.79200 1.000 56.58919 58 CYS B N 1
ATOM 3937 C CA . CYS B 1 60 ? 15.55300 -77.40700 -29.82800 1.000 55.97857 58 CYS B CA 1
ATOM 3938 C C . CYS B 1 60 ? 15.66600 -78.92100 -29.82100 1.000 59.63717 58 CYS B C 1
ATOM 3939 O O . CYS B 1 60 ? 14.68100 -79.62800 -29.60800 1.000 60.68820 58 CYS B O 1
ATOM 3942 N N . LYS B 1 61 ? 16.88700 -79.40300 -30.06900 1.000 58.59488 59 LYS B N 1
ATOM 3943 C CA . LYS B 1 61 ? 17.27300 -80.79800 -29.93400 1.000 56.48976 59 LYS B CA 1
ATOM 3944 C C . LYS B 1 61 ? 18.55400 -80.88100 -29.10800 1.000 55.26562 59 LYS B C 1
ATOM 3945 O O . LYS B 1 61 ? 19.26500 -79.89000 -28.88300 1.000 58.48998 59 LYS B O 1
ATOM 3951 N N . SER B 1 62 ? 18.85400 -82.08600 -28.64900 1.000 58.51158 60 SER B N 1
ATOM 3952 C CA . SER B 1 62 ? 20.13000 -82.37600 -28.01900 1.000 59.70694 60 SER B CA 1
ATOM 3953 C C . SER B 1 62 ? 20.44900 -81.42000 -26.85700 1.000 59.85092 60 SER B C 1
ATOM 3954 O O . SER B 1 62 ? 21.63700 -81.18100 -26.57500 1.000 54.96800 60 SER B O 1
ATOM 3957 N N . ARG B 1 63 ? 19.39400 -80.87800 -26.18900 1.000 53.70503 61 ARG B N 1
ATOM 3958 C CA . ARG B 1 63 ? 19.55000 -80.01700 -25.02200 1.000 53.41610 61 ARG B CA 1
ATOM 3959 C C . ARG B 1 63 ? 20.08900 -80.82500 -23.86100 1.000 52.92692 61 ARG B C 1
ATOM 3960 O O . ARG B 1 63 ? 19.37300 -81.65700 -23.29400 1.000 57.95383 61 ARG B O 1
ATOM 3968 N N . THR B 1 64 ? 21.31500 -80.55200 -23.46600 1.000 50.45640 62 THR B N 1
ATOM 3969 C CA . THR B 1 64 ? 21.93800 -81.20600 -22.33500 1.000 55.69722 62 THR B CA 1
ATOM 3970 C C . THR B 1 64 ? 22.60000 -80.16900 -21.44000 1.000 52.04536 62 THR B C 1
ATOM 3971 O O . THR B 1 64 ? 22.57900 -78.96600 -21.71500 1.000 50.60754 62 THR B O 1
ATOM 3975 N N . SER B 1 65 ? 23.20900 -80.64600 -20.36400 1.000 53.56617 63 SER B N 1
ATOM 3976 C CA . SER B 1 65 ? 23.97000 -79.75900 -19.50300 1.000 57.17856 63 SER B CA 1
ATOM 3977 C C . SER B 1 65 ? 25.10300 -79.05100 -20.24300 1.000 56.74876 63 SER B C 1
ATOM 3978 O O . SER B 1 65 ? 25.59600 -78.05500 -19.73400 1.000 53.38075 63 SER B O 1
ATOM 3981 N N . ASP B 1 66 ? 25.55700 -79.54600 -21.41100 1.000 55.72497 64 ASP B N 1
ATOM 3982 C CA . ASP B 1 66 ? 26.69800 -78.88300 -22.04200 1.000 55.65119 64 ASP B CA 1
ATOM 3983 C C . ASP B 1 66 ? 26.54700 -78.66300 -23.54800 1.000 51.95027 64 ASP B C 1
ATOM 3984 O O . ASP B 1 66 ? 27.53700 -78.38000 -24.22700 1.000 48.78908 64 ASP B O 1
ATOM 3989 N N . PHE B 1 67 ? 25.34600 -78.75300 -24.08700 1.000 49.32806 65 PHE B N 1
ATOM 3990 C CA . PHE B 1 67 ? 25.21800 -78.54900 -25.52000 1.000 47.22681 65 PHE B CA 1
ATOM 3991 C C . PHE B 1 67 ? 23.76800 -78.28100 -25.81900 1.000 48.19959 65 PHE B C 1
ATOM 3992 O O . PHE B 1 67 ? 22.88700 -78.66400 -25.04800 1.000 50.36681 65 PHE B O 1
ATOM 4000 N N . ILE B 1 68 ? 23.53100 -77.61600 -26.95100 1.000 44.91973 66 ILE B N 1
ATOM 4001 C CA . ILE B 1 68 ? 22.18900 -77.40200 -27.46200 1.000 48.18463 66 ILE B CA 1
ATOM 4002 C C . ILE B 1 68 ? 22.25900 -77.20600 -28.97400 1.000 48.18934 66 ILE B C 1
ATOM 4003 O O . ILE B 1 68 ? 23.13500 -76.51800 -29.49600 1.000 46.33988 66 ILE B O 1
ATOM 4008 N N . ALA B 1 69 ? 21.32200 -77.81400 -29.67900 1.000 46.65816 67 ALA B N 1
ATOM 4009 C CA . ALA B 1 69 ? 21.14500 -77.59600 -31.09500 1.000 46.19545 67 ALA B CA 1
ATOM 4010 C C . ALA B 1 69 ? 19.80100 -76.92000 -31.27500 1.000 49.57734 67 ALA B C 1
ATOM 4011 O O . ALA B 1 69 ? 18.80000 -77.40300 -30.74400 1.000 52.36498 67 ALA B O 1
ATOM 4013 N N . TRP B 1 70 ? 19.77500 -75.78400 -31.96900 1.000 47.25816 68 TRP B N 1
ATOM 4014 C CA . TRP B 1 70 ? 18.53700 -75.02800 -32.09900 1.000 47.58150 68 TRP B CA 1
ATOM 4015 C C . TRP B 1 70 ? 18.32000 -74.58600 -33.52800 1.000 47.92299 68 TRP B C 1
ATOM 4016 O O . TRP B 1 70 ? 19.26900 -74.51600 -34.31200 1.000 48.98119 68 TRP B O 1
ATOM 4027 N N . PRO B 1 71 ? 17.07900 -74.29200 -33.90500 1.000 50.56850 69 PRO B N 1
ATOM 4028 C CA . PRO B 1 71 ? 16.76800 -74.12600 -35.33000 1.000 52.05855 69 PRO B CA 1
ATOM 4029 C C . PRO B 1 71 ? 17.13700 -72.76200 -35.88000 1.000 51.20529 69 PRO B C 1
ATOM 4030 O O . PRO B 1 71 ? 16.94200 -71.71300 -35.24400 1.000 50.09714 69 PRO B O 1
ATOM 4034 N N . GLY B 1 72 ? 17.64700 -72.79100 -37.10500 1.000 49.69864 70 GLY B N 1
ATOM 4035 C CA . GLY B 1 72 ? 18.12900 -71.60300 -37.77400 1.000 47.89306 70 GLY B CA 1
ATOM 4036 C C . GLY B 1 72 ? 17.05200 -70.59700 -38.15600 1.000 51.33516 70 GLY B C 1
ATOM 4037 O O . GLY B 1 72 ? 17.39700 -69.45600 -38.49400 1.000 50.69046 70 GLY B O 1
ATOM 4038 N N . ASN B 1 73 ? 15.77000 -70.96100 -38.10500 1.000 49.24088 71 ASN B N 1
ATOM 4039 C CA . ASN B 1 73 ? 14.76800 -69.92600 -38.37500 1.000 52.67261 71 ASN B CA 1
ATOM 4040 C C . ASN B 1 73 ? 14.79500 -68.82300 -37.31000 1.000 50.52037 71 ASN B C 1
ATOM 4041 O O . ASN B 1 73 ? 14.38000 -67.69000 -37.58500 1.000 50.63514 71 ASN B O 1
ATOM 4046 N N . TYR B 1 74 ? 15.29100 -69.11300 -36.10600 1.000 48.85277 72 TYR B N 1
ATOM 4047 C CA . TYR B 1 74 ? 15.45900 -68.03200 -35.12600 1.000 48.64936 72 TYR B CA 1
ATOM 4048 C C . TYR B 1 74 ? 16.59600 -67.09700 -35.51300 1.000 48.63611 72 TYR B C 1
ATOM 4049 O O . TYR B 1 74 ? 16.49300 -65.87600 -35.29900 1.000 47.49144 72 TYR B O 1
ATOM 4058 N N . LEU B 1 75 ? 17.65000 -67.62900 -36.12900 1.000 48.01213 73 LEU B N 1
ATOM 4059 C CA . LEU B 1 75 ? 18.73100 -66.78900 -36.62100 1.000 47.68823 73 LEU B CA 1
ATOM 4060 C C . LEU B 1 75 ? 18.23300 -65.86200 -37.71700 1.000 48.20998 73 LEU B C 1
ATOM 4061 O O . LEU B 1 75 ? 18.59000 -64.66800 -37.74800 1.000 50.54907 73 LEU B O 1
ATOM 4066 N N . GLU B 1 76 ? 17.36400 -66.37000 -38.59900 1.000 49.35166 74 GLU B N 1
ATOM 4067 C CA . GLU B 1 76 ? 16.77700 -65.54300 -39.66100 1.000 50.25071 74 GLU B CA 1
ATOM 4068 C C . GLU B 1 76 ? 15.83800 -64.48100 -39.10400 1.000 52.56985 74 GLU B C 1
ATOM 4069 O O . GLU B 1 76 ? 15.77300 -63.36600 -39.64300 1.000 52.53657 74 GLU B O 1
ATOM 4075 N N . LYS B 1 77 ? 15.10200 -64.78700 -38.03700 1.000 52.57009 75 LYS B N 1
ATOM 4076 C CA . LYS B 1 77 ? 14.29100 -63.74900 -37.39900 1.000 53.64658 75 LYS B CA 1
ATOM 4077 C C . LYS B 1 77 ? 15.16200 -62.58400 -36.91000 1.000 53.06274 75 LYS B C 1
ATOM 4078 O O . LYS B 1 77 ? 14.81700 -61.39900 -37.08100 1.000 53.49372 75 LYS B O 1
ATOM 4084 N N . ALA B 1 78 ? 16.28000 -62.90500 -36.26500 1.000 43.22848 76 ALA B N 1
ATOM 4085 C CA . ALA B 1 78 ? 17.15000 -61.85100 -35.72900 1.000 45.01580 76 ALA B CA 1
ATOM 4086 C C . ALA B 1 78 ? 17.72600 -61.01900 -36.86100 1.000 49.55646 76 ALA B C 1
ATOM 4087 O O . ALA B 1 78 ? 17.77100 -59.79700 -36.77500 1.000 47.14059 76 ALA B O 1
ATOM 4089 N N . ILE B 1 79 ? 18.13400 -61.67100 -37.95200 1.000 47.41066 77 ILE B N 1
ATOM 4090 C CA . ILE B 1 79 ? 18.65000 -60.94100 -39.10700 1.000 47.62519 77 ILE B CA 1
ATOM 4091 C C . ILE B 1 79 ? 17.59000 -60.01400 -39.65200 1.000 50.75439 77 ILE B C 1
ATOM 4092 O O . ILE B 1 79 ? 17.87600 -58.87700 -40.07600 1.000 49.23761 77 ILE B O 1
ATOM 4097 N N . ASP B 1 80 ? 16.34700 -60.46700 -39.63300 1.000 52.22042 78 ASP B N 1
ATOM 4098 C CA . ASP B 1 80 ? 15.28600 -59.66200 -40.22000 1.000 54.36297 78 ASP B CA 1
ATOM 4099 C C . ASP B 1 80 ? 14.97700 -58.46800 -39.33700 1.000 53.52856 78 ASP B C 1
ATOM 4100 O O . ASP B 1 80 ? 14.68400 -57.37500 -39.83000 1.000 54.11515 78 ASP B O 1
ATOM 4105 N N . VAL B 1 81 ? 15.01900 -58.66200 -38.02200 1.000 50.26587 79 VAL B N 1
ATOM 4106 C CA . VAL B 1 81 ? 14.86300 -57.51200 -37.13000 1.000 52.28906 79 VAL B CA 1
ATOM 4107 C C . VAL B 1 81 ? 16.00300 -56.53000 -37.34800 1.000 53.44707 79 VAL B C 1
ATOM 4108 O O . VAL B 1 81 ? 15.78700 -55.32600 -37.40600 1.000 50.15893 79 VAL B O 1
ATOM 4112 N N . ALA B 1 82 ? 17.23300 -57.03700 -37.49200 1.000 47.92704 80 ALA B N 1
ATOM 4113 C CA . ALA B 1 82 ? 18.42300 -56.19300 -37.46000 1.000 49.78845 80 ALA B CA 1
ATOM 4114 C C . ALA B 1 82 ? 18.73900 -55.50700 -38.78200 1.000 48.30144 80 ALA B C 1
ATOM 4115 O O . ALA B 1 82 ? 19.52700 -54.54700 -38.79000 1.000 48.90380 80 ALA B O 1
ATOM 4117 N N . GLU B 1 83 ? 18.17000 -55.99000 -39.89900 1.000 50.04170 81 GLU B N 1
ATOM 4118 C CA . GLU B 1 83 ? 18.64300 -55.57500 -41.22300 1.000 54.37779 81 GLU B CA 1
ATOM 4119 C C . GLU B 1 83 ? 18.53000 -54.06400 -41.45400 1.000 56.95713 81 GLU B C 1
ATOM 4120 O O . GLU B 1 83 ? 19.48500 -53.42800 -41.91600 1.000 57.91369 81 GLU B O 1
ATOM 4126 N N . GLU B 1 84 ? 17.37300 -53.48400 -41.17000 1.000 54.70808 82 GLU B N 1
ATOM 4127 C CA . GLU B 1 84 ? 17.11700 -52.10200 -41.61800 1.000 60.86586 82 GLU B CA 1
ATOM 4128 C C . GLU B 1 84 ? 18.15300 -51.13200 -41.06300 1.000 56.94534 82 GLU B C 1
ATOM 4129 O O . GLU B 1 84 ? 18.68800 -50.29400 -41.79100 1.000 60.60883 82 GLU B O 1
ATOM 4135 N N . LYS B 1 85 ? 18.43900 -51.22800 -39.76100 1.000 53.33547 83 LYS B N 1
ATOM 4136 C CA . LYS B 1 85 ? 19.34900 -50.31100 -39.09800 1.000 53.75880 83 LYS B CA 1
ATOM 4137 C C . LYS B 1 85 ? 20.71400 -50.92900 -38.84900 1.000 53.05887 83 LYS B C 1
ATOM 4138 O O . LYS B 1 85 ? 21.51300 -50.35700 -38.11000 1.000 51.27928 83 LYS B O 1
ATOM 4144 N N . SER B 1 86 ? 20.99700 -52.10200 -39.43700 1.000 51.12125 84 SER B N 1
ATOM 4145 C CA . SER B 1 86 ? 22.27800 -52.76200 -39.26600 1.000 48.73736 84 SER B CA 1
ATOM 4146 C C . SER B 1 86 ? 22.62900 -52.94700 -37.78500 1.000 44.80120 84 SER B C 1
ATOM 4147 O O . SER B 1 86 ? 23.74200 -52.63700 -37.33900 1.000 45.98402 84 SER B O 1
ATOM 4150 N N . MET B 1 87 ? 21.67500 -53.49000 -37.03900 1.000 42.25577 85 MET B N 1
ATOM 4151 C CA . MET B 1 87 ? 21.84800 -53.72200 -35.61300 1.000 40.30141 85 MET B CA 1
ATOM 4152 C C . MET B 1 87 ? 22.83600 -54.86000 -35.37200 1.000 41.18006 85 MET B C 1
ATOM 4153 O O . MET B 1 87 ? 23.02200 -55.75800 -36.21300 1.000 42.01850 85 MET B O 1
ATOM 4158 N N . SER B 1 88 ? 23.48200 -54.82600 -34.22600 1.000 37.20166 86 SER B N 1
ATOM 4159 C CA . SER B 1 88 ? 24.38400 -55.93200 -33.85600 1.000 38.07314 86 SER B CA 1
ATOM 4160 C C . SER B 1 88 ? 23.56900 -57.06100 -33.22900 1.000 38.75495 86 SER B C 1
ATOM 4161 O O . SER B 1 88 ? 22.66800 -56.82000 -32.43200 1.000 38.27905 86 SER B O 1
ATOM 4164 N N . ILE B 1 89 ? 23.90300 -58.29400 -33.58300 1.000 36.41276 87 ILE B N 1
ATOM 4165 C CA . ILE B 1 89 ? 23.21900 -59.49300 -33.09500 1.000 35.81773 87 ILE B CA 1
ATOM 4166 C C . ILE B 1 89 ? 24.16500 -60.25500 -32.19000 1.000 39.74294 87 ILE B C 1
ATOM 4167 O O . ILE B 1 89 ? 25.26500 -60.61400 -32.60500 1.000 38.70230 87 ILE B O 1
ATOM 4172 N N . ILE B 1 90 ? 23.74400 -60.50600 -30.94900 1.000 36.25875 88 ILE B N 1
ATOM 4173 C CA . ILE B 1 90 ? 24.55000 -61.22300 -29.97800 1.000 38.89883 88 ILE B CA 1
ATOM 4174 C C . ILE B 1 90 ? 23.83400 -62.52100 -29.61300 1.000 41.38785 88 ILE B C 1
ATOM 4175 O O . ILE B 1 90 ? 22.77000 -62.47400 -28.97600 1.000 39.13740 88 ILE B O 1
ATOM 4180 N N . LEU B 1 91 ? 24.47600 -63.67500 -29.90100 1.000 37.11175 89 LEU B N 1
ATOM 4181 C CA . LEU B 1 91 ? 23.92900 -64.95500 -29.49800 1.000 37.77612 89 LEU B CA 1
ATOM 4182 C C . LEU B 1 91 ? 24.25300 -65.13500 -28.03200 1.000 40.82642 89 LEU B C 1
ATOM 4183 O O . LEU B 1 91 ? 25.34500 -64.75300 -27.58700 1.000 41.53767 89 LEU B O 1
ATOM 4188 N N . ILE B 1 92 ? 23.30200 -65.65500 -27.26000 1.000 35.84603 90 ILE B N 1
ATOM 4189 C CA . ILE B 1 92 ? 23.57900 -65.91200 -25.85200 1.000 36.11998 90 ILE B CA 1
ATOM 4190 C C . ILE B 1 92 ? 23.20600 -67.34800 -25.50500 1.000 40.77655 90 ILE B C 1
ATOM 4191 O O . ILE B 1 92 ? 22.11100 -67.81500 -25.84500 1.000 41.71282 90 ILE B O 1
ATOM 4196 N N . HIS B 1 93 ? 24.11300 -68.04200 -24.80500 1.000 37.86116 91 HIS B N 1
ATOM 4197 C CA . HIS B 1 93 ? 23.89700 -69.39700 -24.33400 1.000 38.84539 91 HIS B CA 1
ATOM 4198 C C . HIS B 1 93 ? 24.20300 -69.54200 -22.85900 1.000 39.91026 91 HIS B C 1
ATOM 4199 O O . HIS B 1 93 ? 25.09800 -68.87600 -22.31600 1.000 40.82520 91 HIS B O 1
ATOM 4206 N N . SER B 1 94 ? 23.44200 -70.43900 -22.21300 1.000 37.23878 92 SER B N 1
ATOM 4207 C CA . SER B 1 94 ? 23.76800 -70.84400 -20.85900 1.000 42.69913 92 SER B CA 1
ATOM 4208 C C . SER B 1 94 ? 25.17200 -71.42600 -20.77700 1.000 44.59196 92 SER B C 1
ATOM 4209 O O . SER B 1 94 ? 25.57200 -72.24500 -21.60400 1.000 45.19089 92 SER B O 1
ATOM 4212 N N . HIS B 1 95 ? 25.80200 -71.14700 -19.64100 1.000 44.44734 93 HIS B N 1
ATOM 4213 C CA . HIS B 1 95 ? 27.22300 -71.13300 -19.33100 1.000 48.43146 93 HIS B CA 1
ATOM 4214 C C . HIS B 1 95 ? 28.14500 -71.98800 -20.12800 1.000 55.51280 93 HIS B C 1
ATOM 4215 O O . HIS B 1 95 ? 29.02300 -71.42100 -20.79200 1.000 64.92973 93 HIS B O 1
ATOM 4222 N N . PRO B 1 96 ? 28.12500 -73.33300 -20.03500 1.000 51.70552 94 PRO B N 1
ATOM 4223 C CA . PRO B 1 96 ? 29.12000 -74.01500 -20.82400 1.000 47.83755 94 PRO B CA 1
ATOM 4224 C C . PRO B 1 96 ? 29.14400 -73.31200 -22.20000 1.000 48.00183 94 PRO B C 1
ATOM 4225 O O . PRO B 1 96 ? 30.16700 -72.75300 -22.60500 1.000 47.76212 94 PRO B O 1
ATOM 4229 N N . GLY B 1 97 ? 28.00100 -73.20000 -22.84500 1.000 46.32341 95 GLY B N 1
ATOM 4230 C CA . GLY B 1 97 ? 27.90700 -72.41500 -24.06100 1.000 43.60113 95 GLY B CA 1
ATOM 4231 C C . GLY B 1 97 ? 28.03100 -73.17100 -25.36300 1.000 46.97928 95 GLY B C 1
ATOM 4232 O O . GLY B 1 97 ? 28.00300 -72.54500 -26.42400 1.000 44.80981 95 GLY B O 1
ATOM 4233 N N . GLY B 1 98 ? 28.16200 -74.49600 -25.33800 1.000 42.32203 96 GLY B N 1
ATOM 4234 C CA . GLY B 1 98 ? 28.34300 -75.22100 -26.59000 1.000 43.05885 96 GLY B CA 1
ATOM 4235 C C . GLY B 1 98 ? 27.02600 -75.29800 -27.34200 1.000 43.35155 96 GLY B C 1
ATOM 4236 O O . GLY B 1 98 ? 25.98100 -75.48700 -26.74100 1.000 45.89309 96 GLY B O 1
ATOM 4237 N N . PHE B 1 99 ? 27.06700 -75.11400 -28.67000 1.000 44.94429 97 PHE B N 1
ATOM 4238 C CA . PHE B 1 99 ? 25.84500 -75.17100 -29.46700 1.000 42.93830 97 PHE B CA 1
ATOM 4239 C C . PHE B 1 99 ? 26.16600 -75.43000 -30.94000 1.000 45.87501 97 PHE B C 1
ATOM 4240 O O . PHE B 1 99 ? 27.31200 -75.33900 -31.38200 1.000 47.99772 97 PHE B O 1
ATOM 4248 N N . LEU B 1 100 ? 25.11900 -75.74900 -31.69900 1.000 41.42610 98 LEU B N 1
ATOM 4249 C CA . LEU B 1 100 ? 25.10600 -75.63400 -33.15100 1.000 43.99199 98 LEU B CA 1
ATOM 4250 C C . LEU B 1 100 ? 23.73000 -75.15200 -33.56600 1.000 43.11166 98 LEU B C 1
ATOM 4251 O O . LEU B 1 100 ? 22.74100 -75.24600 -32.81600 1.000 43.41866 98 LEU B O 1
ATOM 4256 N N . VAL B 1 101 ? 23.65300 -74.64600 -34.78600 1.000 41.50759 99 VAL B N 1
ATOM 4257 C CA . VAL B 1 101 ? 22.41600 -74.14800 -35.35900 1.000 41.52970 99 VAL B CA 1
ATOM 4258 C C . VAL B 1 101 ? 22.11200 -75.04200 -36.55800 1.000 46.92924 99 VAL B C 1
ATOM 4259 O O . VAL B 1 101 ? 22.96900 -75.22700 -37.43200 1.000 48.46110 99 VAL B O 1
ATOM 4263 N N . PHE B 1 102 ? 20.90800 -75.59600 -36.59100 1.000 48.65638 100 PHE B N 1
ATOM 4264 C CA . PHE B 1 102 ? 20.54500 -76.58300 -37.61500 1.000 52.89499 100 PHE B CA 1
ATOM 4265 C C . PHE B 1 102 ? 19.38100 -76.09100 -38.46000 1.000 55.87049 100 PHE B C 1
ATOM 4266 O O . PHE B 1 102 ? 18.50000 -75.35200 -38.00000 1.000 49.51700 100 PHE B O 1
ATOM 4274 N N . SER B 1 103 ? 19.43100 -76.48100 -39.72800 1.000 55.06019 101 SER B N 1
ATOM 4275 C CA . SER B 1 103 ? 18.33700 -76.33100 -40.67500 1.000 59.20843 101 SER B CA 1
ATOM 4276 C C . SER B 1 103 ? 18.17300 -77.68100 -41.36700 1.000 61.48867 101 SER B C 1
ATOM 4277 O O . SER B 1 103 ? 18.84500 -78.66900 -41.01300 1.000 62.87580 101 SER B O 1
ATOM 4280 N N . ASP B 1 104 ? 17.29600 -77.74300 -42.35400 1.000 62.96516 102 ASP B N 1
ATOM 4281 C CA . ASP B 1 104 ? 17.12100 -79.00700 -43.07600 1.000 65.67135 102 ASP B CA 1
ATOM 4282 C C . ASP B 1 104 ? 18.35000 -79.34700 -43.91600 1.000 65.45421 102 ASP B C 1
ATOM 4283 O O . ASP B 1 104 ? 18.79100 -80.50500 -43.95200 1.000 65.68044 102 ASP B O 1
ATOM 4288 N N . THR B 1 105 ? 18.93700 -78.35700 -44.57500 1.000 63.43517 103 THR B N 1
ATOM 4289 C CA . THR B 1 105 ? 20.04200 -78.66400 -45.47400 1.000 66.31495 103 THR B CA 1
ATOM 4290 C C . THR B 1 105 ? 21.41000 -78.64000 -44.79900 1.000 63.58680 103 THR B C 1
ATOM 4291 O O . THR B 1 105 ? 22.32100 -79.34800 -45.24900 1.000 62.43871 103 THR B O 1
ATOM 4295 N N . ALA B 1 106 ? 21.58700 -77.89000 -43.71600 1.000 58.83161 104 ALA B N 1
ATOM 4296 C CA . ALA B 1 106 ? 22.91700 -77.73700 -43.15100 1.000 60.14690 104 ALA B CA 1
ATOM 4297 C C . ALA B 1 106 ? 22.86700 -77.48300 -41.65300 1.000 57.79147 104 ALA B C 1
ATOM 4298 O O . ALA B 1 106 ? 21.97700 -76.78200 -41.16400 1.000 59.91314 104 ALA B O 1
ATOM 4300 N N . ASP B 1 107 ? 23.82500 -78.07200 -40.95000 1.000 52.76909 105 ASP B N 1
ATOM 4301 C CA . ASP B 1 107 ? 24.17000 -77.75600 -39.57900 1.000 53.36697 105 ASP B CA 1
ATOM 4302 C C . ASP B 1 107 ? 25.33900 -76.78600 -39.59500 1.000 56.73537 105 ASP B C 1
ATOM 4303 O O . ASP B 1 107 ? 26.23900 -76.90400 -40.43300 1.000 59.22199 105 ASP B O 1
ATOM 4308 N N . SER B 1 108 ? 25.34400 -75.82900 -38.66900 1.000 50.82725 106 SER B N 1
ATOM 4309 C CA . SER B 1 108 ? 26.42800 -74.85200 -38.66300 1.000 50.73102 106 SER B CA 1
ATOM 4310 C C . SER B 1 108 ? 26.97100 -74.69800 -37.25200 1.000 49.74074 106 SER B C 1
ATOM 4311 O O . SER B 1 108 ? 26.21600 -74.61000 -36.26700 1.000 46.63722 106 SER B O 1
ATOM 4314 N N . SER B 1 109 ? 28.28100 -74.78100 -37.15600 1.000 47.63559 107 SER B N 1
ATOM 4315 C CA . SER B 1 109 ? 29.00100 -74.58300 -35.91400 1.000 43.97798 107 SER B CA 1
ATOM 4316 C C . SER B 1 109 ? 28.82500 -73.13800 -35.45000 1.000 49.29692 107 SER B C 1
ATOM 4317 O O . SER B 1 109 ? 28.25000 -72.29200 -36.17300 1.000 44.74167 107 SER B O 1
ATOM 4320 N N . ASP B 1 110 ? 29.35800 -72.85100 -34.25600 1.000 48.64840 108 ASP B N 1
ATOM 4321 C CA . ASP B 1 110 ? 29.37300 -71.48200 -33.73600 1.000 47.56373 108 ASP B CA 1
ATOM 4322 C C . ASP B 1 110 ? 30.08200 -70.53100 -34.70600 1.000 48.10765 108 ASP B C 1
ATOM 4323 O O . ASP B 1 110 ? 29.51700 -69.50300 -35.06400 1.000 43.06880 108 ASP B O 1
ATOM 4328 N N . MET B 1 111 ? 31.28200 -70.89100 -35.19500 1.000 42.12713 109 MET B N 1
ATOM 4329 C CA . MET B 1 111 ? 31.99500 -70.02300 -36.14400 1.000 48.19107 109 MET B CA 1
ATOM 4330 C C . MET B 1 111 ? 31.19100 -69.77600 -37.41600 1.000 48.51070 109 MET B C 1
ATOM 4331 O O . MET B 1 111 ? 31.22200 -68.66900 -37.99100 1.000 46.44117 109 MET B O 1
ATOM 4336 N N . GLN B 1 112 ? 30.57000 -70.83200 -37.94900 1.000 47.01867 110 GLN B N 1
ATOM 4337 C CA . GLN B 1 112 ? 29.78100 -70.69200 -39.17100 1.000 47.19921 110 GLN B CA 1
ATOM 4338 C C . GLN B 1 112 ? 28.53900 -69.85800 -38.93500 1.000 48.05181 110 GLN B C 1
ATOM 4339 O O . GLN B 1 112 ? 28.08900 -69.13200 -39.82700 1.000 46.65839 110 GLN B O 1
ATOM 4345 N N . THR B 1 113 ? 27.93400 -69.97600 -37.75000 1.000 43.54323 111 THR B N 1
ATOM 4346 C CA . THR B 1 113 ? 26.77500 -69.14600 -37.44600 1.000 44.29593 111 THR B CA 1
ATOM 4347 C C . THR B 1 113 ? 27.17000 -67.67100 -37.41800 1.000 43.64580 111 THR B C 1
ATOM 4348 O O . THR B 1 113 ? 26.41700 -66.81000 -37.88800 1.000 43.92924 111 THR B O 1
ATOM 4352 N N . MET B 1 114 ? 28.34000 -67.35400 -36.84700 1.000 44.57292 112 MET B N 1
ATOM 4353 C CA . MET B 1 114 ? 28.74200 -65.94200 -36.79100 1.000 46.10924 112 MET B CA 1
ATOM 4354 C C . MET B 1 114 ? 29.02200 -65.43100 -38.20100 1.000 49.15688 112 MET B C 1
ATOM 4355 O O . MET B 1 114 ? 28.76200 -64.26100 -38.51300 1.000 44.69639 112 MET B O 1
ATOM 4360 N N . GLN B 1 115 ? 29.50800 -66.31100 -39.08700 1.000 42.75003 113 GLN B N 1
ATOM 4361 C CA . GLN B 1 115 ? 29.71600 -65.88300 -40.46600 1.000 49.88042 113 GLN B CA 1
ATOM 4362 C C . GLN B 1 115 ? 28.37500 -65.60700 -41.14700 1.000 52.89870 113 GLN B C 1
ATOM 4363 O O . GLN B 1 115 ? 28.23500 -64.63100 -41.88800 1.000 51.60628 113 GLN B O 1
ATOM 4369 N N . SER B 1 116 ? 27.37300 -66.44100 -40.88800 1.000 52.42758 114 SER B N 1
ATOM 4370 C CA . SER B 1 116 ? 26.04300 -66.22500 -41.45600 1.000 50.78237 114 SER B CA 1
ATOM 4371 C C . SER B 1 116 ? 25.41600 -64.93500 -40.94800 1.000 49.26180 114 SER B C 1
ATOM 4372 O O . SER B 1 116 ? 24.72800 -64.22000 -41.69600 1.000 49.69407 114 SER B O 1
ATOM 4375 N N . LEU B 1 117 ? 25.63400 -64.59500 -39.67500 1.000 46.22700 115 LEU B N 1
ATOM 4376 C CA . LEU B 1 117 ? 25.12300 -63.31400 -39.20100 1.000 47.59133 115 LEU B CA 1
ATOM 4377 C C . LEU B 1 117 ? 25.71100 -62.17300 -40.01900 1.000 46.63226 115 LEU B C 1
ATOM 4378 O O . LEU B 1 117 ? 24.98600 -61.26200 -40.47000 1.000 46.15658 115 LEU B O 1
ATOM 4383 N N . PHE B 1 118 ? 27.03200 -62.18200 -40.18200 1.000 51.15223 116 PHE B N 1
ATOM 4384 C CA . PHE B 1 118 ? 27.68100 -61.09200 -40.89400 1.000 52.47414 116 PHE B CA 1
ATOM 4385 C C . PHE B 1 118 ? 27.19900 -61.02700 -42.33700 1.000 52.13238 116 PHE B C 1
ATOM 4386 O O . PHE B 1 118 ? 26.96500 -59.93400 -42.85200 1.000 51.00690 116 PHE B O 1
ATOM 4394 N N . GLN B 1 119 ? 26.99300 -62.18900 -42.98400 1.000 49.83932 117 GLN B N 1
ATOM 4395 C CA . GLN B 1 119 ? 26.41700 -62.19900 -44.33600 1.000 48.39951 117 GLN B CA 1
ATOM 4396 C C . GLN B 1 119 ? 25.00800 -61.61300 -44.37300 1.000 52.15658 117 GLN B C 1
ATOM 4397 O O . GLN B 1 119 ? 24.62700 -60.98600 -45.35700 1.000 50.49577 117 GLN B O 1
ATOM 4403 N N . GLY B 1 120 ? 24.21800 -61.79500 -43.31100 1.000 51.12241 118 GLY B N 1
ATOM 4404 C CA . GLY B 1 120 ? 22.88100 -61.23500 -43.28500 1.000 50.43597 118 GLY B CA 1
ATOM 4405 C C . GLY B 1 120 ? 22.83000 -59.77900 -42.86900 1.000 51.42892 118 GLY B C 1
ATOM 4406 O O . GLY B 1 120 ? 21.94000 -59.04100 -43.30600 1.000 49.24230 118 GLY B O 1
ATOM 4407 N N . VAL B 1 121 ? 23.77600 -59.33100 -42.04200 1.000 48.02155 119 VAL B N 1
ATOM 4408 C CA . VAL B 1 121 ? 23.79900 -57.94500 -41.56600 1.000 46.42626 119 VAL B CA 1
ATOM 4409 C C . VAL B 1 121 ? 25.25000 -57.48400 -41.49300 1.000 49.02839 119 VAL B C 1
ATOM 4410 O O . VAL B 1 121 ? 26.04900 -58.05300 -40.73900 1.000 49.27052 119 VAL B O 1
ATOM 4414 N N . ASP B 1 122 ? 25.60000 -56.48000 -42.29300 1.000 53.44325 120 ASP B N 1
ATOM 4415 C CA . ASP B 1 122 ? 26.97100 -55.96400 -42.28600 1.000 50.93181 120 ASP B CA 1
ATOM 4416 C C . ASP B 1 122 ? 27.15200 -55.15600 -41.00300 1.000 52.22538 120 ASP B C 1
ATOM 4417 O O . ASP B 1 122 ? 26.89100 -53.95400 -40.99200 1.000 55.51701 120 ASP B O 1
ATOM 4422 N N . ALA B 1 123 ? 27.54500 -55.81300 -39.92200 1.000 47.73443 121 ALA B N 1
ATOM 4423 C CA . ALA B 1 123 ? 27.79800 -55.13100 -38.65600 1.000 44.59945 121 ALA B CA 1
ATOM 4424 C C . ALA B 1 123 ? 28.65700 -56.04500 -37.79000 1.000 44.72553 121 ALA B C 1
ATOM 4425 O O . ALA B 1 123 ? 28.86000 -57.21600 -38.10500 1.000 45.88507 121 ALA B O 1
ATOM 4427 N N . ILE B 1 124 ? 29.16800 -55.47900 -36.70500 1.000 43.35353 122 ILE B N 1
ATOM 4428 C CA . ILE B 1 124 ? 29.76200 -56.26400 -35.62100 1.000 44.76382 122 ILE B CA 1
ATOM 4429 C C . ILE B 1 124 ? 28.67600 -57.10300 -34.95500 1.000 45.12618 122 ILE B C 1
ATOM 4430 O O . ILE B 1 124 ? 27.58400 -56.60900 -34.64500 1.000 40.46792 122 ILE B O 1
ATOM 4435 N N . HIS B 1 125 ? 28.98100 -58.36600 -34.69000 1.000 40.42715 123 HIS B N 1
ATOM 4436 C CA . HIS B 1 125 ? 28.05900 -59.27500 -34.02600 1.000 40.57313 123 HIS B CA 1
ATOM 4437 C C . HIS B 1 125 ? 28.82000 -59.89300 -32.86800 1.000 43.91675 123 HIS B C 1
ATOM 4438 O O . HIS B 1 125 ? 29.96500 -59.52300 -32.60700 1.000 42.02588 123 HIS B O 1
ATOM 4445 N N . GLY B 1 126 ? 28.20000 -60.84200 -32.16200 1.000 42.10817 124 GLY B N 1
ATOM 4446 C CA . GLY B 1 126 ? 28.90400 -61.37400 -31.00600 1.000 42.73244 124 GLY B CA 1
ATOM 4447 C C . GLY B 1 126 ? 28.24900 -62.61500 -30.43800 1.000 39.94833 124 GLY B C 1
ATOM 4448 O O . GLY B 1 126 ? 27.15400 -63.02500 -30.84400 1.000 39.62235 124 GLY B O 1
ATOM 4449 N N . SER B 1 127 ? 28.94700 -63.20600 -29.47500 1.000 39.22192 125 SER B N 1
ATOM 4450 C CA . SER B 1 127 ? 28.55500 -64.45300 -28.84700 1.000 40.21308 125 SER B CA 1
ATOM 4451 C C . SER B 1 127 ? 28.88200 -64.33900 -27.37100 1.000 43.61745 125 SER B C 1
ATOM 4452 O O . SER B 1 127 ? 30.02200 -64.00900 -27.02400 1.000 41.54370 125 SER B O 1
ATOM 4455 N N . ALA B 1 128 ? 27.90000 -64.62900 -26.51200 1.000 38.45516 126 ALA B N 1
ATOM 4456 C CA . ALA B 1 128 ? 28.00300 -64.38600 -25.07900 1.000 42.35893 126 ALA B CA 1
ATOM 4457 C C . ALA B 1 128 ? 27.59600 -65.64200 -24.30600 1.000 42.01323 126 ALA B C 1
ATOM 4458 O O . ALA B 1 128 ? 26.80000 -66.46400 -24.77400 1.000 40.56040 126 ALA B O 1
ATOM 4460 N N . ILE B 1 129 ? 28.09700 -65.74200 -23.08200 1.000 39.21553 127 ILE B N 1
ATOM 4461 C CA . ILE B 1 129 ? 27.75100 -66.82500 -22.17400 1.000 36.82313 127 ILE B CA 1
ATOM 4462 C C . ILE B 1 129 ? 27.34800 -66.23200 -20.82300 1.000 40.86851 127 ILE B C 1
ATOM 4463 O O . ILE B 1 129 ? 28.01400 -65.33000 -20.29000 1.000 38.54147 127 ILE B O 1
ATOM 4468 N N . MET B 1 130 ? 26.28200 -66.76700 -20.25300 1.000 36.70039 128 MET B N 1
ATOM 4469 C CA . MET B 1 130 ? 25.82500 -66.39900 -18.91800 1.000 38.70119 128 MET B CA 1
ATOM 4470 C C . MET B 1 130 ? 25.96300 -67.60700 -17.98100 1.000 41.17923 128 MET B C 1
ATOM 4471 O O . MET B 1 130 ? 25.63400 -68.74000 -18.35200 1.000 40.46357 128 MET B O 1
ATOM 4476 N N . ILE B 1 131 ? 26.45800 -67.36500 -16.77000 1.000 38.10322 129 ILE B N 1
ATOM 4477 C CA . ILE B 1 131 ? 26.43800 -68.38400 -15.73100 1.000 42.65352 129 ILE B CA 1
ATOM 4478 C C . ILE B 1 131 ? 25.16500 -68.22900 -14.90000 1.000 42.83349 129 ILE B C 1
ATOM 4479 O O . ILE B 1 131 ? 24.44800 -67.21500 -14.97600 1.000 38.61032 129 ILE B O 1
ATOM 4484 N N . HIS B 1 132 ? 24.86900 -69.24200 -14.07700 1.000 41.67742 130 HIS B N 1
ATOM 4485 C CA . HIS B 1 132 ? 23.54900 -69.31800 -13.43500 1.000 44.72559 130 HIS B CA 1
ATOM 4486 C C . HIS B 1 132 ? 23.24000 -68.09700 -12.58500 1.000 44.87206 130 HIS B C 1
ATOM 4487 O O . HIS B 1 132 ? 22.09100 -67.67100 -12.50700 1.000 42.94227 130 HIS B O 1
ATOM 4494 N N . SER B 1 133 ? 24.23900 -67.51100 -11.92800 1.000 45.73899 131 SER B N 1
ATOM 4495 C CA . SER B 1 133 ? 23.98200 -66.35400 -11.08100 1.000 44.64108 131 SER B CA 1
ATOM 4496 C C . SER B 1 133 ? 23.83100 -65.04800 -11.86900 1.000 44.33956 131 SER B C 1
ATOM 4497 O O . SER B 1 133 ? 23.52900 -64.02000 -11.26700 1.000 39.23412 131 SER B O 1
ATOM 4500 N N . GLY B 1 134 ? 24.01200 -65.05600 -13.19100 1.000 43.01549 132 GLY B N 1
ATOM 4501 C CA . GLY B 1 134 ? 23.62800 -63.93500 -14.03200 1.000 42.24089 132 GLY B CA 1
ATOM 4502 C C . GLY B 1 134 ? 24.78400 -63.21200 -14.70000 1.000 41.57131 132 GLY B C 1
ATOM 4503 O O . GLY B 1 134 ? 24.53300 -62.45400 -15.63700 1.000 39.54632 132 GLY B O 1
ATOM 4504 N N . GLU B 1 135 ? 26.02100 -63.43100 -14.27400 1.000 41.05811 133 GLU B N 1
ATOM 4505 C CA . GLU B 1 135 ? 27.16900 -62.75400 -14.84800 1.000 39.37494 133 GLU B CA 1
ATOM 4506 C C . GLU B 1 135 ? 27.35100 -63.21100 -16.30200 1.000 37.65287 133 GLU B C 1
ATOM 4507 O O . GLU B 1 135 ? 27.01700 -64.34400 -16.65800 1.000 38.18527 133 GLU B O 1
ATOM 4513 N N . MET B 1 136 ? 27.84400 -62.30900 -17.13200 1.000 35.40995 134 MET B N 1
ATOM 4514 C CA . MET B 1 136 ? 28.00400 -62.58100 -18.56600 1.000 38.86901 134 MET B CA 1
ATOM 4515 C C . MET B 1 136 ? 29.41500 -62.26000 -19.03600 1.000 41.24260 134 MET B C 1
ATOM 4516 O O . MET B 1 136 ? 30.04800 -61.29800 -18.57700 1.000 38.21248 134 MET B O 1
ATOM 4521 N N . ARG B 1 137 ? 29.85800 -63.01600 -20.01700 1.000 36.22017 135 ARG B N 1
ATOM 4522 C CA . ARG B 1 137 ? 31.07100 -62.73100 -20.80200 1.000 39.07655 135 ARG B CA 1
ATOM 4523 C C . ARG B 1 137 ? 30.70000 -62.73800 -22.27400 1.000 41.18347 135 ARG B C 1
ATOM 4524 O O . ARG B 1 137 ? 29.83900 -63.51700 -22.70900 1.000 39.63232 135 ARG B O 1
ATOM 4532 N N . ALA B 1 138 ? 31.37000 -61.91100 -23.06000 1.000 41.45059 136 ALA B N 1
ATOM 4533 C CA . ALA B 1 138 ? 31.03600 -61.83500 -24.46700 1.000 39.59443 136 ALA B CA 1
ATOM 4534 C C . ALA B 1 138 ? 32.27000 -61.61700 -25.32900 1.000 40.27401 136 ALA B C 1
ATOM 4535 O O . ALA B 1 138 ? 33.21900 -60.92000 -24.94400 1.000 37.78955 136 ALA B O 1
ATOM 4537 N N . ARG B 1 139 ? 32.20000 -62.16800 -26.53300 1.000 37.84424 137 ARG B N 1
ATOM 4538 C CA . ARG B 1 139 ? 33.20000 -61.96800 -27.55800 1.000 47.69001 137 ARG B CA 1
ATOM 4539 C C . ARG B 1 139 ? 32.55100 -61.37000 -28.79600 1.000 45.33305 137 ARG B C 1
ATOM 4540 O O . ARG B 1 139 ? 31.44100 -61.77400 -29.21000 1.000 41.81745 137 ARG B O 1
ATOM 4548 N N . LEU B 1 140 ? 33.24800 -60.41700 -29.38900 1.000 43.40036 138 LEU B N 1
ATOM 4549 C CA . LEU B 1 140 ? 32.77400 -59.72800 -30.57900 1.000 44.28267 138 LEU B CA 1
ATOM 4550 C C . LEU B 1 140 ? 33.41600 -60.34500 -31.81400 1.000 45.18891 138 LEU B C 1
ATOM 4551 O O . LEU B 1 140 ? 34.54200 -60.85200 -31.74700 1.000 45.54889 138 LEU B O 1
ATOM 4556 N N . TYR B 1 141 ? 32.67700 -60.31300 -32.92900 1.000 41.47895 139 TYR B N 1
ATOM 4557 C CA . TYR B 1 141 ? 33.10900 -60.88200 -34.20900 1.000 42.19537 139 TYR B CA 1
ATOM 4558 C C . TYR B 1 141 ? 33.02200 -59.78600 -35.25400 1.000 44.80277 139 TYR B C 1
ATOM 4559 O O . TYR B 1 141 ? 31.93700 -59.23400 -35.46900 1.000 43.02910 139 TYR B O 1
ATOM 4568 N N . ARG B 1 142 ? 34.14500 -59.48800 -35.91000 1.000 50.10609 140 ARG B N 1
ATOM 4569 C CA . ARG B 1 142 ? 34.20700 -58.48700 -36.96800 1.000 50.84679 140 ARG B CA 1
ATOM 4570 C C . ARG B 1 142 ? 34.30000 -59.16200 -38.33700 1.000 52.09422 140 ARG B C 1
ATOM 4571 O O . ARG B 1 142 ? 35.08900 -60.09500 -38.53600 1.000 50.12747 140 ARG B O 1
ATOM 4579 N N . GLU B 1 143 ? 33.49200 -58.68700 -39.27200 1.000 52.51787 141 GLU B N 1
ATOM 4580 C CA . GLU B 1 143 ? 33.38400 -59.32900 -40.58400 1.000 53.61277 141 GLU B CA 1
ATOM 4581 C C . GLU B 1 143 ? 33.16700 -60.82900 -40.44000 1.000 53.68525 141 GLU B C 1
ATOM 4582 O O . GLU B 1 143 ? 33.64600 -61.62400 -41.24900 1.000 55.36870 141 GLU B O 1
ATOM 4588 N N . GLY B 1 144 ? 32.43500 -61.23700 -39.41100 1.000 49.41680 142 GLY B N 1
ATOM 4589 C CA . GLY B 1 144 ? 32.07600 -62.62600 -39.26300 1.000 48.67428 142 GLY B CA 1
ATOM 4590 C C . GLY B 1 144 ? 33.08600 -63.51000 -38.57200 1.000 50.87138 142 GLY B C 1
ATOM 4591 O O . GLY B 1 144 ? 32.79300 -64.70200 -38.38200 1.000 48.86435 142 GLY B O 1
ATOM 4592 N N . LYS B 1 145 ? 34.25600 -62.98000 -38.19300 1.000 51.57699 143 LYS B N 1
ATOM 4593 C CA . LYS B 1 145 ? 35.36500 -63.74300 -37.60700 1.000 56.47397 143 LYS B CA 1
ATOM 4594 C C . LYS B 1 145 ? 35.70800 -63.22400 -36.20700 1.000 59.59097 143 LYS B C 1
ATOM 4595 O O . LYS B 1 145 ? 35.59300 -62.01600 -35.92800 1.000 56.69935 143 LYS B O 1
ATOM 4601 N N . PHE B 1 146 ? 36.16100 -64.14200 -35.33200 1.000 57.30002 144 PHE B N 1
ATOM 4602 C CA . PHE B 1 146 ? 36.41400 -63.81600 -33.92200 1.000 59.23343 144 PHE B CA 1
ATOM 4603 C C . PHE B 1 146 ? 37.41200 -62.67100 -33.80200 1.000 57.38817 144 PHE B C 1
ATOM 4604 O O . PHE B 1 146 ? 38.41800 -62.63300 -34.50900 1.000 58.60581 144 PHE B O 1
ATOM 4606 N N . ALA B 1 147 ? 37.11700 -61.71000 -32.92000 1.000 60.83129 145 ALA B N 1
ATOM 4607 C CA . ALA B 1 147 ? 37.93000 -60.49500 -32.87800 1.000 63.20527 145 ALA B CA 1
ATOM 4608 C C . ALA B 1 147 ? 38.42700 -60.21300 -31.46900 1.000 64.95339 145 ALA B C 1
ATOM 4609 O O . ALA B 1 147 ? 39.51000 -60.66700 -31.09900 1.000 74.13465 145 ALA B O 1
ATOM 4611 N N . GLU B 1 148 ? 37.70200 -59.42900 -30.68500 1.000 58.05583 146 GLU B N 1
ATOM 4612 C CA . GLU B 1 148 ? 38.13500 -59.11600 -29.32900 1.000 59.21196 146 GLU B CA 1
ATOM 4613 C C . GLU B 1 148 ? 36.99400 -59.40800 -28.35900 1.000 52.66378 146 GLU B C 1
ATOM 4614 O O . GLU B 1 148 ? 35.83300 -59.55300 -28.75300 1.000 51.79423 146 GLU B O 1
ATOM 4620 N N . ASN B 1 149 ? 37.36900 -59.62500 -27.10400 1.000 51.78758 147 ASN B N 1
ATOM 4621 C CA . ASN B 1 149 ? 36.38200 -59.81600 -26.05900 1.000 48.75612 147 ASN B CA 1
ATOM 4622 C C . ASN B 1 149 ? 35.75700 -58.46700 -25.71800 1.000 48.20760 147 ASN B C 1
ATOM 4623 O O . ASN B 1 149 ? 36.33600 -57.39600 -25.92800 1.000 49.35483 147 ASN B O 1
ATOM 4628 N N . VAL B 1 150 ? 34.53800 -58.51700 -25.22800 1.000 42.68899 148 VAL B N 1
ATOM 4629 C CA . VAL B 1 150 ? 33.93900 -57.32400 -24.65900 1.000 37.80276 148 VAL B CA 1
ATOM 4630 C C . VAL B 1 150 ? 34.63200 -57.06500 -23.32900 1.000 42.88426 148 VAL B C 1
ATOM 4631 O O . VAL B 1 150 ? 34.69100 -57.93600 -22.44600 1.000 39.42806 148 VAL B O 1
ATOM 4635 N N . GLU B 1 151 ? 35.24000 -55.89800 -23.20800 1.000 36.99491 149 GLU B N 1
ATOM 4636 C CA . GLU B 1 151 ? 35.91600 -55.54400 -21.96500 1.000 40.71716 149 GLU B CA 1
ATOM 4637 C C . GLU B 1 151 ? 34.96700 -55.54300 -20.77700 1.000 41.47243 149 GLU B C 1
ATOM 4638 O O . GLU B 1 151 ? 35.34600 -55.94800 -19.67700 1.000 38.54381 149 GLU B O 1
ATOM 4644 N N . LEU B 1 152 ? 33.73100 -55.06400 -20.95300 1.000 34.64639 150 LEU B N 1
ATOM 4645 C CA . LEU B 1 152 ? 32.80400 -54.92000 -19.81600 1.000 35.22814 150 LEU B CA 1
ATOM 4646 C C . LEU B 1 152 ? 31.38600 -55.27500 -20.25700 1.000 36.34697 150 LEU B C 1
ATOM 4647 O O . LEU B 1 152 ? 30.88500 -54.68700 -21.21500 1.000 38.06925 150 LEU B O 1
ATOM 4652 N N . VAL B 1 153 ? 30.74600 -56.22900 -19.60000 1.000 33.95515 151 VAL B N 1
ATOM 4653 C CA . VAL B 1 153 ? 29.29100 -56.38300 -19.69900 1.000 32.90438 151 VAL B CA 1
ATOM 4654 C C . VAL B 1 153 ? 28.68300 -55.83300 -18.41100 1.000 34.55831 151 VAL B C 1
ATOM 4655 O O . VAL B 1 153 ? 29.17500 -56.11900 -17.31200 1.000 34.96844 151 VAL B O 1
ATOM 4659 N N . THR B 1 154 ? 27.63900 -54.99900 -18.53300 1.000 33.34896 152 THR B N 1
ATOM 4660 C CA . THR B 1 154 ? 27.09900 -54.30500 -17.38800 1.000 31.84417 152 THR B CA 1
ATOM 4661 C C . THR B 1 154 ? 25.58300 -54.21800 -17.46400 1.000 33.62025 152 THR B C 1
ATOM 4662 O O . THR B 1 154 ? 24.98500 -54.16100 -18.54800 1.000 32.91515 152 THR B O 1
ATOM 4666 N N . VAL B 1 155 ? 24.97700 -54.21300 -16.27000 1.000 33.26515 153 VAL B N 1
ATOM 4667 C CA . VAL B 1 155 ? 23.55800 -53.97700 -16.04500 1.000 36.29781 153 VAL B CA 1
ATOM 4668 C C . VAL B 1 155 ? 23.47100 -52.97800 -14.90100 1.000 35.12848 153 VAL B C 1
ATOM 4669 O O . VAL B 1 155 ? 23.95700 -53.24900 -13.79100 1.000 32.81539 153 VAL B O 1
ATOM 4673 N N . ALA B 1 156 ? 22.93100 -51.81000 -15.17500 1.000 31.43693 154 ALA B N 1
ATOM 4674 C CA . ALA B 1 156 ? 22.60400 -50.86200 -14.11600 1.000 32.36590 154 ALA B CA 1
ATOM 4675 C C . ALA B 1 156 ? 21.14800 -51.12000 -13.72500 1.000 32.54669 154 ALA B C 1
ATOM 4676 O O . ALA B 1 156 ? 20.20500 -50.59400 -14.33000 1.000 34.47490 154 ALA B O 1
ATOM 4678 N N . GLY B 1 157 ? 20.95300 -51.94300 -12.69700 1.000 31.10270 155 GLY B N 1
ATOM 4679 C CA . GLY B 1 157 ? 19.64400 -52.21100 -12.15500 1.000 32.70888 155 GLY B CA 1
ATOM 4680 C C . GLY B 1 157 ? 19.42000 -51.41100 -10.89000 1.000 33.53722 155 GLY B C 1
ATOM 4681 O O . GLY B 1 157 ? 19.91200 -50.29300 -10.73400 1.000 32.32970 155 GLY B O 1
ATOM 4682 N N . ASP B 1 158 ? 18.64000 -51.98100 -9.96800 1.000 34.83747 156 ASP B N 1
ATOM 4683 C CA . ASP B 1 158 ? 18.61800 -51.42400 -8.63100 1.000 34.63213 156 ASP B CA 1
ATOM 4684 C C . ASP B 1 158 ? 20.02400 -51.50200 -8.01200 1.000 33.97825 156 ASP B C 1
ATOM 4685 O O . ASP B 1 158 ? 20.49600 -50.55100 -7.39400 1.000 35.87107 156 ASP B O 1
ATOM 4690 N N . ASP B 1 159 ? 20.69000 -52.63100 -8.19800 1.000 36.64738 157 ASP B N 1
ATOM 4691 C CA . ASP B 1 159 ? 22.12100 -52.78500 -8.04200 1.000 35.77527 157 ASP B CA 1
ATOM 4692 C C . ASP B 1 159 ? 22.77900 -52.62400 -9.41900 1.000 34.79596 157 ASP B C 1
ATOM 4693 O O . ASP B 1 159 ? 22.17900 -52.96700 -10.44900 1.000 34.96607 157 ASP B O 1
ATOM 4698 N N . ILE B 1 160 ? 24.00100 -52.09100 -9.42200 1.000 30.60295 158 ILE B N 1
ATOM 4699 C CA . ILE B 1 160 ? 24.77800 -51.88600 -10.63900 1.000 31.23163 158 ILE B CA 1
ATOM 4700 C C . ILE B 1 160 ? 25.84900 -52.97400 -10.70500 1.000 36.18220 158 ILE B C 1
ATOM 4701 O O . ILE B 1 160 ? 26.66000 -53.12700 -9.78200 1.000 32.35841 158 ILE B O 1
ATOM 4706 N N . HIS B 1 161 ? 25.86000 -53.71000 -11.79200 1.000 33.40208 159 HIS B N 1
ATOM 4707 C CA . HIS B 1 161 ? 26.73100 -54.85600 -11.98200 1.000 37.17464 159 HIS B CA 1
ATOM 4708 C C . HIS B 1 161 ? 27.73300 -54.56700 -13.08000 1.000 36.43478 159 HIS B C 1
ATOM 4709 O O . HIS B 1 161 ? 27.34300 -54.12800 -14.17400 1.000 34.41114 159 HIS B O 1
ATOM 4716 N N . TYR B 1 162 ? 29.00300 -54.86900 -12.80600 1.000 32.70996 160 TYR B N 1
ATOM 4717 C CA . TYR B 1 162 ? 30.11600 -54.74300 -13.77100 1.000 36.63588 160 TYR B CA 1
ATOM 4718 C C . TYR B 1 162 ? 30.83800 -56.09000 -13.88400 1.000 34.70483 160 TYR B C 1
ATOM 4719 O O . TYR B 1 162 ? 31.49800 -56.51600 -12.92700 1.000 36.92065 160 TYR B O 1
ATOM 4728 N N . TRP B 1 163 ? 30.70900 -56.76900 -15.04200 1.000 35.68495 161 TRP B N 1
ATOM 4729 C CA . TRP B 1 163 ? 31.34500 -58.08700 -15.35500 1.000 34.71850 161 TRP B CA 1
ATOM 4730 C C . TRP B 1 163 ? 32.48400 -57.81800 -16.32000 1.000 35.86546 161 TRP B C 1
ATOM 4731 O O . TRP B 1 163 ? 32.27400 -57.58900 -17.53500 1.000 35.19179 161 TRP B O 1
ATOM 4742 N N . TRP B 1 164 ? 33.69000 -57.75600 -15.76000 1.000 36.73980 162 TRP B N 1
ATOM 4743 C CA . TRP B 1 164 ? 34.90400 -57.41800 -16.49100 1.000 39.71680 162 TRP B CA 1
ATOM 4744 C C . TRP B 1 164 ? 35.50100 -58.66400 -17.12900 1.000 44.07677 162 TRP B C 1
ATOM 4745 O O . TRP B 1 164 ? 35.51600 -59.72600 -16.52400 1.000 44.66034 162 TRP B O 1
ATOM 4756 N N . ASP B 1 165 ? 35.98500 -58.50800 -18.35400 1.000 44.58360 163 ASP B N 1
ATOM 4757 C CA . ASP B 1 165 ? 36.61800 -59.61100 -19.06000 1.000 50.48949 163 ASP B CA 1
ATOM 4758 C C . ASP B 1 165 ? 37.83200 -60.13500 -18.28300 1.000 55.63775 163 ASP B C 1
ATOM 4759 O O . ASP B 1 165 ? 38.08200 -61.34600 -18.26000 1.000 56.00962 163 ASP B O 1
ATOM 4764 N N . ASP B 1 166 ? 38.58100 -59.24200 -17.66400 1.000 57.20810 164 ASP B N 1
ATOM 4765 C CA . ASP B 1 166 ? 39.82100 -59.55400 -16.94500 1.000 64.29169 164 ASP B CA 1
ATOM 4766 C C . ASP B 1 166 ? 39.59800 -60.18300 -15.57500 1.000 71.11067 164 ASP B C 1
ATOM 4767 O O . ASP B 1 166 ? 40.57800 -60.48400 -14.88700 1.000 80.36669 164 ASP B O 1
ATOM 4772 N N . LYS B 1 167 ? 38.35600 -60.35500 -15.14300 1.000 82.73077 165 LYS B N 1
ATOM 4773 C CA . LYS B 1 167 ? 38.03700 -60.90100 -13.83100 1.000 85.70942 165 LYS B CA 1
ATOM 4774 C C . LYS B 1 167 ? 38.81800 -62.17400 -13.50600 1.000 89.52188 165 LYS B C 1
ATOM 4775 O O . LYS B 1 167 ? 38.51700 -63.25700 -14.01200 1.000 101.67493 165 LYS B O 1
ATOM 4781 N N . LYS B 1 173 ? 33.51900 -60.45400 -4.39400 1.000 71.17870 171 LYS B N 1
ATOM 4782 C CA . LYS B 1 173 ? 33.15000 -59.05200 -4.66300 1.000 72.33479 171 LYS B CA 1
ATOM 4783 C C . LYS B 1 173 ? 33.66400 -58.13900 -3.53600 1.000 65.61689 171 LYS B C 1
ATOM 4784 O O . LYS B 1 173 ? 33.52600 -58.50200 -2.34900 1.000 66.98297 171 LYS B O 1
ATOM 4790 N N . PRO B 1 174 ? 34.27200 -56.99200 -3.87700 1.000 60.30695 172 PRO B N 1
ATOM 4791 C CA . PRO B 1 174 ? 34.86600 -56.15200 -2.83100 1.000 57.78165 172 PRO B CA 1
ATOM 4792 C C . PRO B 1 174 ? 33.81400 -55.39900 -2.03900 1.000 53.63916 172 PRO B C 1
ATOM 4793 O O . PRO B 1 174 ? 32.74900 -55.04600 -2.54500 1.000 51.40530 172 PRO B O 1
ATOM 4797 N N . ILE B 1 175 ? 34.13600 -55.13300 -0.77900 1.000 47.01822 173 ILE B N 1
ATOM 4798 C CA . ILE B 1 175 ? 33.21500 -54.35300 0.01000 1.000 45.73985 173 ILE B CA 1
ATOM 4799 C C . ILE B 1 175 ? 33.45800 -52.87600 -0.28600 1.000 44.03479 173 ILE B C 1
ATOM 4800 O O . ILE B 1 175 ? 34.50200 -52.47700 -0.81800 1.000 43.87906 173 ILE B O 1
ATOM 4805 N N . ALA B 1 176 ? 32.43200 -52.08800 -0.06800 1.000 41.08057 174 ALA B N 1
ATOM 4806 C CA . ALA B 1 176 ? 32.54100 -50.67100 -0.30400 1.000 37.19000 174 ALA B CA 1
ATOM 4807 C C . ALA B 1 176 ? 33.75200 -50.11300 0.42200 1.000 40.86243 174 ALA B C 1
ATOM 4808 O O . ALA B 1 176 ? 34.14700 -50.62500 1.48000 1.000 39.69241 174 ALA B O 1
ATOM 4810 N N . PHE B 1 177 ? 34.36300 -49.08400 -0.19800 1.000 37.34816 175 PHE B N 1
ATOM 4811 C CA . PHE B 1 177 ? 35.37400 -48.17300 0.33400 1.000 40.68849 175 PHE B CA 1
ATOM 4812 C C . PHE B 1 177 ? 36.78500 -48.77300 0.31400 1.000 40.63362 175 PHE B C 1
ATOM 4813 O O . PHE B 1 177 ? 37.75600 -48.05400 0.70600 1.000 39.19045 175 PHE B O 1
ATOM 4821 N N . THR B 1 178 ? 36.95500 -50.02600 -0.13400 1.000 41.57395 176 THR B N 1
ATOM 4822 C CA . THR B 1 178 ? 38.25500 -50.65300 -0.19100 1.000 38.71854 176 THR B CA 1
ATOM 4823 C C . THR B 1 178 ? 38.89100 -50.39600 -1.54700 1.000 46.14414 176 THR B C 1
ATOM 4824 O O . THR B 1 178 ? 38.30500 -49.74700 -2.43200 1.000 37.69181 176 THR B O 1
ATOM 4828 N N . SER B 1 179 ? 40.12000 -50.91200 -1.71600 1.000 41.72013 177 SER B N 1
ATOM 4829 C CA . SER B 1 179 ? 40.86200 -50.68800 -2.94100 1.000 43.20083 177 SER B CA 1
ATOM 4830 C C . SER B 1 179 ? 40.15000 -51.30700 -4.13900 1.000 42.68362 177 SER B C 1
ATOM 4831 O O . SER B 1 179 ? 40.33500 -50.85100 -5.26000 1.000 41.97560 177 SER B O 1
ATOM 4834 N N . GLY B 1 180 ? 39.37700 -52.37600 -3.91300 1.000 40.26184 178 GLY B N 1
ATOM 4835 C CA . GLY B 1 180 ? 38.57300 -52.95200 -4.97600 1.000 39.12911 178 GLY B CA 1
ATOM 4836 C C . GLY B 1 180 ? 37.55500 -51.97900 -5.56700 1.000 41.17271 178 GLY B C 1
ATOM 4837 O O . GLY B 1 180 ? 37.27800 -52.00900 -6.76900 1.000 38.23522 178 GLY B O 1
ATOM 4838 N N . MET B 1 181 ? 36.96400 -51.13100 -4.72400 1.000 38.36109 179 MET B N 1
ATOM 4839 C CA . MET B 1 181 ? 36.06700 -50.07900 -5.21800 1.000 35.29721 179 MET B CA 1
ATOM 4840 C C . MET B 1 181 ? 36.82400 -49.10000 -6.10100 1.000 36.92176 179 MET B C 1
ATOM 4841 O O . MET B 1 181 ? 36.38100 -48.75000 -7.20900 1.000 34.82914 179 MET B O 1
ATOM 4846 N N . THR B 1 182 ? 37.96300 -48.61900 -5.61600 1.000 36.47835 180 THR B N 1
ATOM 4847 C CA . THR B 1 182 ? 38.78800 -47.68700 -6.38700 1.000 36.96343 180 THR B CA 1
ATOM 4848 C C . THR B 1 182 ? 39.21700 -48.29400 -7.73300 1.000 39.95243 180 THR B C 1
ATOM 4849 O O . THR B 1 182 ? 39.19000 -47.60800 -8.76100 1.000 37.61378 180 THR B O 1
ATOM 4853 N N . ASP B 1 183 ? 39.59300 -49.57600 -7.74100 1.000 35.37856 181 ASP B N 1
ATOM 4854 C CA . ASP B 1 183 ? 39.97700 -50.25600 -8.97700 1.000 35.72364 181 ASP B CA 1
ATOM 4855 C C . ASP B 1 183 ? 38.83900 -50.25100 -9.98600 1.000 37.03566 181 ASP B C 1
ATOM 4856 O O . ASP B 1 183 ? 39.06300 -50.07600 -11.18200 1.000 35.54982 181 ASP B O 1
ATOM 4861 N N . THR B 1 184 ? 37.60400 -50.43300 -9.51700 1.000 35.45207 182 THR B N 1
ATOM 4862 C CA . THR B 1 184 ? 36.44800 -50.35400 -10.41600 1.000 35.55095 182 THR B CA 1
ATOM 4863 C C . THR B 1 184 ? 36.29500 -48.96400 -10.99400 1.000 36.79471 182 THR B C 1
ATOM 4864 O O . THR B 1 184 ? 36.13500 -48.82000 -12.21500 1.000 33.87793 182 THR B O 1
ATOM 4868 N N . PHE B 1 185 ? 36.25500 -47.93100 -10.12300 1.000 31.84302 183 PHE B N 1
ATOM 4869 C CA . PHE B 1 185 ? 36.03900 -46.56200 -10.55800 1.000 31.25266 183 PHE B CA 1
ATOM 4870 C C . PHE B 1 185 ? 37.11100 -46.11300 -11.54400 1.000 31.75421 183 PHE B C 1
ATOM 4871 O O . PHE B 1 185 ? 36.82400 -45.35500 -12.47300 1.000 32.36123 183 PHE B O 1
ATOM 4879 N N . GLN B 1 186 ? 38.33800 -46.61300 -11.40100 1.000 32.21174 184 GLN B N 1
ATOM 4880 C CA . GLN B 1 186 ? 39.41500 -46.27000 -12.31700 1.000 35.23915 184 GLN B CA 1
ATOM 4881 C C . GLN B 1 186 ? 39.12400 -46.71100 -13.73000 1.000 34.00387 184 GLN B C 1
ATOM 4882 O O . GLN B 1 186 ? 39.62900 -46.09000 -14.66400 1.000 34.48259 184 GLN B O 1
ATOM 4888 N N . LYS B 1 187 ? 38.22900 -47.66200 -13.92900 1.000 31.90190 185 LYS B N 1
ATOM 4889 C CA . LYS B 1 187 ? 37.89300 -48.11200 -15.27100 1.000 34.21668 185 LYS B CA 1
ATOM 4890 C C . LYS B 1 187 ? 36.65000 -47.42300 -15.81800 1.000 32.84550 185 LYS B C 1
ATOM 4891 O O . LYS B 1 187 ? 36.24800 -47.72200 -16.93500 1.000 35.38292 185 LYS B O 1
ATOM 4897 N N . LEU B 1 188 ? 36.02000 -46.53100 -15.04700 1.000 31.53749 186 LEU B N 1
ATOM 4898 C CA . LEU B 1 188 ? 34.75800 -45.91500 -15.41800 1.000 33.08680 186 LEU B CA 1
ATOM 4899 C C . LEU B 1 188 ? 34.90500 -44.44300 -15.83900 1.000 33.36409 186 LEU B C 1
ATOM 4900 O O . LEU B 1 188 ? 35.83500 -43.72700 -15.44400 1.000 33.42240 186 LEU B O 1
ATOM 4905 N N . THR B 1 189 ? 33.97300 -44.00800 -16.65400 1.000 28.76775 187 THR B N 1
ATOM 4906 C CA . THR B 1 189 ? 33.84200 -42.59700 -17.02400 1.000 30.49651 187 THR B CA 1
ATOM 4907 C C . THR B 1 189 ? 32.61000 -42.01000 -16.36000 1.000 34.24671 187 THR B C 1
ATOM 4908 O O . THR B 1 189 ? 31.49700 -42.51000 -16.52800 1.000 33.00235 187 THR B O 1
ATOM 4912 N N . ALA B 1 190 ? 32.80200 -40.92800 -15.62400 1.000 29.50112 188 ALA B N 1
ATOM 4913 C CA . ALA B 1 190 ? 31.69200 -40.17800 -15.05100 1.000 29.27087 188 ALA B CA 1
ATOM 4914 C C . ALA B 1 190 ? 31.48100 -38.86000 -15.81600 1.000 32.78209 188 ALA B C 1
ATOM 4915 O O . ALA B 1 190 ? 32.46000 -38.19800 -16.19600 1.000 33.67546 188 ALA B O 1
ATOM 4917 N N . ALA B 1 191 ? 30.22600 -38.45000 -15.98200 1.000 32.40100 189 ALA B N 1
ATOM 4918 C CA . ALA B 1 191 ? 29.87800 -37.11800 -16.47600 1.000 32.63842 189 ALA B CA 1
ATOM 4919 C C . ALA B 1 191 ? 29.13900 -36.31400 -15.41100 1.000 34.71524 189 ALA B C 1
ATOM 4920 O O . ALA B 1 191 ? 28.18900 -36.82400 -14.79600 1.000 32.80937 189 ALA B O 1
ATOM 4922 N N . ILE B 1 192 ? 29.62700 -35.09600 -15.12500 1.000 31.06514 190 ILE B N 1
ATOM 4923 C CA . ILE B 1 192 ? 28.95100 -34.15600 -14.24500 1.000 29.39090 190 ILE B CA 1
ATOM 4924 C C . ILE B 1 192 ? 28.35600 -33.02400 -15.10400 1.000 29.38991 190 ILE B C 1
ATOM 4925 O O . ILE B 1 192 ? 29.09400 -32.25300 -15.73300 1.000 30.66546 190 ILE B O 1
ATOM 4930 N N . ILE B 1 193 ? 27.04500 -32.91700 -15.07100 1.000 31.31904 191 ILE B N 1
ATOM 4931 C CA . ILE B 1 193 ? 26.28200 -31.91400 -15.80000 1.000 30.13514 191 ILE B CA 1
ATOM 4932 C C . ILE B 1 193 ? 25.88100 -30.83400 -14.80800 1.000 30.28999 191 ILE B C 1
ATOM 4933 O O . ILE B 1 193 ? 25.09500 -31.10100 -13.88700 1.000 30.64942 191 ILE B O 1
ATOM 4938 N N . GLY B 1 194 ? 26.48600 -29.65800 -14.94000 1.000 31.83252 192 GLY B N 1
ATOM 4939 C CA . GLY B 1 194 ? 26.33900 -28.59200 -13.95800 1.000 32.28473 192 GLY B CA 1
ATOM 4940 C C . GLY B 1 194 ? 27.47600 -28.69000 -12.96100 1.000 34.38617 192 GLY B C 1
ATOM 4941 O O . GLY B 1 194 ? 27.55600 -29.65400 -12.19100 1.000 32.12627 192 GLY B O 1
ATOM 4942 N N . VAL B 1 195 ? 28.38300 -27.71200 -12.94800 1.000 30.68301 193 VAL B N 1
ATOM 4943 C CA . VAL B 1 195 ? 29.57600 -27.79900 -12.14500 1.000 31.64897 193 VAL B CA 1
ATOM 4944 C C . VAL B 1 195 ? 29.65600 -26.54300 -11.27000 1.000 32.46633 193 VAL B C 1
ATOM 4945 O O . VAL B 1 195 ? 30.54700 -25.69800 -11.43600 1.000 32.71362 193 VAL B O 1
ATOM 4949 N N . SER B 1 196 ? 28.72200 -26.41600 -10.34100 1.000 30.59051 194 SER B N 1
ATOM 4950 C CA . SER B 1 196 ? 28.59600 -25.18900 -9.54600 1.000 32.57032 194 SER B CA 1
ATOM 4951 C C . SER B 1 196 ? 28.34200 -25.61000 -8.09900 1.000 34.94336 194 SER B C 1
ATOM 4952 O O . SER B 1 196 ? 29.17500 -26.31600 -7.53500 1.000 36.16737 194 SER B O 1
ATOM 4955 N N . GLY B 1 197 ? 27.22900 -25.18400 -7.47700 1.000 35.48608 195 GLY B N 1
ATOM 4956 C CA . GLY B 1 197 ? 26.95100 -25.45100 -6.08600 1.000 36.14388 195 GLY B CA 1
ATOM 4957 C C . GLY B 1 197 ? 26.98800 -26.92700 -5.66600 1.000 36.38149 195 GLY B C 1
ATOM 4958 O O . GLY B 1 197 ? 27.84800 -27.34200 -4.88600 1.000 33.99558 195 GLY B O 1
ATOM 4959 N N . THR B 1 198 ? 26.12000 -27.75700 -6.22300 1.000 31.88836 196 THR B N 1
ATOM 4960 C CA . THR B 1 198 ? 26.22600 -29.20900 -5.95600 1.000 33.59166 196 THR B CA 1
ATOM 4961 C C . THR B 1 198 ? 27.23000 -29.89400 -6.87600 1.000 32.83877 196 THR B C 1
ATOM 4962 O O . THR B 1 198 ? 27.93900 -30.82300 -6.43800 1.000 29.15360 196 THR B O 1
ATOM 4966 N N . GLY B 1 199 ? 27.35100 -29.41500 -8.13100 1.000 29.36337 197 GLY B N 1
ATOM 4967 C CA . GLY B 1 199 ? 28.15100 -30.13100 -9.11600 1.000 30.44591 197 GLY B CA 1
ATOM 4968 C C . GLY B 1 199 ? 29.64300 -30.05100 -8.85000 1.000 31.31305 197 GLY B C 1
ATOM 4969 O O . GLY B 1 199 ? 30.38500 -30.96800 -9.17800 1.000 31.86596 197 GLY B O 1
ATOM 4970 N N . SER B 1 200 ? 30.11800 -28.95100 -8.25500 1.000 30.13480 198 SER B N 1
ATOM 4971 C CA . SER B 1 200 ? 31.54000 -28.92500 -7.95700 1.000 32.71081 198 SER B CA 1
ATOM 4972 C C . SER B 1 200 ? 31.83700 -29.91300 -6.82400 1.000 31.74341 198 SER B C 1
ATOM 4973 O O . SER B 1 200 ? 32.94100 -30.42300 -6.73800 1.000 30.45249 198 SER B O 1
ATOM 4976 N N . ILE B 1 201 ? 30.87500 -30.13200 -5.93600 1.000 29.37039 199 ILE B N 1
ATOM 4977 C CA . ILE B 1 201 ? 31.08200 -31.07600 -4.84700 1.000 29.68057 199 ILE B CA 1
ATOM 4978 C C . ILE B 1 201 ? 30.98300 -32.50600 -5.35000 1.000 29.80379 199 ILE B C 1
ATOM 4979 O O . ILE B 1 201 ? 31.75400 -33.38800 -4.93200 1.000 31.56318 199 ILE B O 1
ATOM 4984 N N . VAL B 1 202 ? 30.03600 -32.77800 -6.25800 1.000 26.89192 200 VAL B N 1
ATOM 4985 C CA . VAL B 1 202 ? 29.97600 -34.11700 -6.86300 1.000 30.75383 200 VAL B CA 1
ATOM 4986 C C . VAL B 1 202 ? 31.26400 -34.38900 -7.63100 1.000 30.29025 200 VAL B C 1
ATOM 4987 O O . VAL B 1 202 ? 31.88200 -35.44700 -7.50800 1.000 29.08191 200 VAL B O 1
ATOM 4991 N N . ALA B 1 203 ? 31.69000 -33.42300 -8.44600 1.000 28.03845 201 ALA B N 1
ATOM 4992 C CA . ALA B 1 203 ? 32.89100 -33.60100 -9.24300 1.000 29.36528 201 ALA B CA 1
ATOM 4993 C C . ALA B 1 203 ? 34.13700 -33.78400 -8.35600 1.000 32.07250 201 ALA B C 1
ATOM 4994 O O . ALA B 1 203 ? 35.00200 -34.60600 -8.65600 1.000 28.35884 201 ALA B O 1
ATOM 4996 N N . GLU B 1 204 ? 34.24200 -33.00800 -7.27200 1.000 29.70895 202 GLU B N 1
ATOM 4997 C CA . GLU B 1 204 ? 35.34400 -33.23200 -6.31100 1.000 31.11979 202 GLU B CA 1
ATOM 4998 C C . GLU B 1 204 ? 35.37000 -34.67500 -5.80000 1.000 31.21418 202 GLU B C 1
ATOM 4999 O O . GLU B 1 204 ? 36.43700 -35.33400 -5.77000 1.000 31.33045 202 GLU B O 1
ATOM 5005 N N . GLN B 1 205 ? 34.21500 -35.19200 -5.36800 1.000 30.03504 203 GLN B N 1
ATOM 5006 C CA . GLN B 1 205 ? 34.18100 -36.55900 -4.82000 1.000 28.68907 203 GLN B CA 1
ATOM 5007 C C . GLN B 1 205 ? 34.53800 -37.58500 -5.87700 1.000 29.10918 203 GLN B C 1
ATOM 5008 O O . GLN B 1 205 ? 35.32700 -38.51500 -5.63900 1.000 30.29725 203 GLN B O 1
ATOM 5014 N N . VAL B 1 206 ? 33.98500 -37.41200 -7.06800 1.000 31.39459 204 VAL B N 1
ATOM 5015 C CA . VAL B 1 206 ? 34.26300 -38.30900 -8.18700 1.000 29.07030 204 VAL B CA 1
ATOM 5016 C C . VAL B 1 206 ? 35.75500 -38.29100 -8.48600 1.000 30.85430 204 VAL B C 1
ATOM 5017 O O . VAL B 1 206 ? 36.36700 -39.34700 -8.71000 1.000 30.56581 204 VAL B O 1
ATOM 5021 N N . ALA B 1 207 ? 36.37200 -37.11700 -8.46800 1.000 29.01109 205 ALA B N 1
ATOM 5022 C CA . ALA B 1 207 ? 37.81700 -37.05700 -8.75000 1.000 30.80891 205 ALA B CA 1
ATOM 5023 C C . ALA B 1 207 ? 38.62900 -37.75700 -7.65100 1.000 33.53658 205 ALA B C 1
ATOM 5024 O O . ALA B 1 207 ? 39.48300 -38.58900 -7.93000 1.000 29.15616 205 ALA B O 1
ATOM 5026 N N . ARG B 1 208 ? 38.31100 -37.49900 -6.40500 1.000 30.60324 206 ARG B N 1
ATOM 5027 C CA . ARG B 1 208 ? 39.11000 -38.07700 -5.31800 1.000 30.10065 206 ARG B CA 1
ATOM 5028 C C . ARG B 1 208 ? 38.79500 -39.53600 -5.05800 1.000 31.74417 206 ARG B C 1
ATOM 5029 O O . ARG B 1 208 ? 39.62600 -40.22500 -4.44900 1.000 32.28009 206 ARG B O 1
ATOM 5037 N N . LEU B 1 209 ? 37.63500 -40.01100 -5.49400 1.000 29.49395 207 LEU B N 1
ATOM 5038 C CA . LEU B 1 209 ? 37.31200 -41.43400 -5.45000 1.000 31.97895 207 LEU B CA 1
ATOM 5039 C C . LEU B 1 209 ? 38.00600 -42.24100 -6.53800 1.000 33.39257 207 LEU B C 1
ATOM 5040 O O . LEU B 1 209 ? 37.95400 -43.46800 -6.48100 1.000 31.27579 207 LEU B O 1
ATOM 5045 N N . GLY B 1 210 ? 38.66100 -41.61200 -7.50000 1.000 31.28838 208 GLY B N 1
ATOM 5046 C CA . GLY B 1 210 ? 39.47900 -42.34300 -8.43400 1.000 33.64492 208 GLY B CA 1
ATOM 5047 C C . GLY B 1 210 ? 38.86900 -42.66500 -9.77000 1.000 33.80526 208 GLY B C 1
ATOM 5048 O O . GLY B 1 210 ? 39.42400 -43.52000 -10.49700 1.000 32.43561 208 GLY B O 1
ATOM 5049 N N . PHE B 1 211 ? 37.76200 -42.00500 -10.15700 1.000 29.83108 209 PHE B N 1
ATOM 5050 C CA . PHE B 1 211 ? 37.21600 -42.24800 -11.48800 1.000 30.80204 209 PHE B CA 1
ATOM 5051 C C . PHE B 1 211 ? 38.26000 -41.99200 -12.58200 1.000 33.86530 209 PHE B C 1
ATOM 5052 O O . PHE B 1 211 ? 39.07300 -41.07600 -12.51000 1.000 33.87218 209 PHE B O 1
ATOM 5060 N N . GLY B 1 212 ? 38.30100 -42.88300 -13.58100 1.000 31.43278 210 GLY B N 1
ATOM 5061 C CA . GLY B 1 212 ? 39.36400 -42.81100 -14.55900 1.000 32.75437 210 GLY B CA 1
ATOM 5062 C C . GLY B 1 212 ? 39.20500 -41.71600 -15.59400 1.000 34.86488 210 GLY B C 1
ATOM 5063 O O . GLY B 1 212 ? 40.20200 -41.23300 -16.14100 1.000 35.43016 210 GLY B O 1
ATOM 5064 N N . GLU B 1 213 ? 37.98500 -41.27800 -15.84000 1.000 31.96434 211 GLU B N 1
ATOM 5065 C CA . GLU B 1 213 ? 37.71800 -40.19200 -16.78100 1.000 37.55540 211 GLU B CA 1
ATOM 5066 C C . GLU B 1 213 ? 36.48700 -39.42800 -16.33900 1.000 35.33742 211 GLU B C 1
ATOM 5067 O O . GLU B 1 213 ? 35.51200 -40.01700 -15.90500 1.000 32.91518 211 GLU B O 1
ATOM 5073 N N . ILE B 1 214 ? 36.58100 -38.11300 -16.37100 1.000 31.67222 212 ILE B N 1
ATOM 5074 C CA . ILE B 1 214 ? 35.57700 -37.22900 -15.76200 1.000 32.40576 212 ILE B CA 1
ATOM 5075 C C . ILE B 1 214 ? 35.20700 -36.14200 -16.76500 1.000 36.03411 212 ILE B C 1
ATOM 5076 O O . ILE B 1 214 ? 36.01600 -35.24700 -17.03500 1.000 35.59633 212 ILE B O 1
ATOM 5081 N N . LEU B 1 215 ? 33.98000 -36.20500 -17.30700 1.000 30.76387 213 LEU B N 1
ATOM 5082 C CA . LEU B 1 215 ? 33.47400 -35.15700 -18.17900 1.000 34.08421 213 LEU B CA 1
ATOM 5083 C C . LEU B 1 215 ? 32.80900 -34.07200 -17.33000 1.000 32.83619 213 LEU B C 1
ATOM 5084 O O . LEU B 1 215 ? 32.05300 -34.38400 -16.40000 1.000 33.45047 213 LEU B O 1
ATOM 5089 N N . LEU B 1 216 ? 33.08100 -32.81300 -17.65100 1.000 30.54641 214 LEU B N 1
ATOM 5090 C CA . LEU B 1 216 ? 32.52900 -31.64700 -16.94500 1.000 31.09005 214 LEU B CA 1
ATOM 5091 C C . LEU B 1 216 ? 31.77500 -30.77500 -17.95300 1.000 31.61419 214 LEU B C 1
ATOM 5092 O O . LEU B 1 216 ? 32.38000 -30.27300 -18.91400 1.000 32.90034 214 LEU B O 1
ATOM 5097 N N . ILE B 1 217 ? 30.47500 -30.62800 -17.76700 1.000 30.07366 215 ILE B N 1
ATOM 5098 C CA . ILE B 1 217 ? 29.60600 -29.96100 -18.75500 1.000 30.67821 215 ILE B CA 1
ATOM 5099 C C . ILE B 1 217 ? 28.85300 -28.81300 -18.08600 1.000 30.16939 215 ILE B C 1
ATOM 5100 O O . ILE B 1 217 ? 27.96700 -29.02900 -17.25200 1.000 31.11593 215 ILE B O 1
ATOM 5105 N N . ASP B 1 218 ? 29.14800 -27.57100 -18.51200 1.000 33.59783 216 ASP B N 1
ATOM 5106 C CA . ASP B 1 218 ? 28.51000 -26.36400 -18.01500 1.000 34.43333 216 ASP B CA 1
ATOM 5107 C C . ASP B 1 218 ? 28.90900 -25.23200 -18.95700 1.000 33.61022 216 ASP B C 1
ATOM 5108 O O . ASP B 1 218 ? 30.03200 -25.21600 -19.47700 1.000 34.49470 216 ASP B O 1
ATOM 5113 N N . HIS B 1 219 ? 27.98300 -24.28700 -19.17000 1.000 34.94262 217 HIS B N 1
ATOM 5114 C CA . HIS B 1 219 ? 28.24400 -23.11600 -20.03100 1.000 37.55100 217 HIS B CA 1
ATOM 5115 C C . HIS B 1 219 ? 28.61100 -21.86500 -19.24100 1.000 39.12052 217 HIS B C 1
ATOM 5116 O O . HIS B 1 219 ? 28.88500 -20.80800 -19.83900 1.000 39.26290 217 HIS B O 1
ATOM 5123 N N . ASP B 1 220 ? 28.58700 -21.93600 -17.92200 1.000 35.75799 218 ASP B N 1
ATOM 5124 C CA . ASP B 1 220 ? 28.62400 -20.69900 -17.11500 1.000 36.77494 218 ASP B CA 1
ATOM 5125 C C . ASP B 1 220 ? 30.03800 -20.48900 -16.58000 1.000 37.32550 218 ASP B C 1
ATOM 5126 O O . ASP B 1 220 ? 30.88700 -21.37100 -16.65000 1.000 34.29514 218 ASP B O 1
ATOM 5131 N N . HIS B 1 221 ? 30.27600 -19.29400 -16.04400 1.000 39.03479 219 HIS B N 1
ATOM 5132 C CA . HIS B 1 221 ? 31.55600 -18.86100 -15.53900 1.000 40.19211 219 HIS B CA 1
ATOM 5133 C C . HIS B 1 221 ? 31.46000 -18.49100 -14.06300 1.000 40.02376 219 HIS B C 1
ATOM 5134 O O . HIS B 1 221 ? 30.39200 -18.35700 -13.48000 1.000 38.24400 219 HIS B O 1
ATOM 5141 N N . ILE B 1 222 ? 32.60700 -18.34600 -13.45700 1.000 41.37931 220 ILE B N 1
ATOM 5142 C CA . ILE B 1 222 ? 32.70500 -18.02200 -12.03700 1.000 39.03016 220 ILE B CA 1
ATOM 5143 C C . ILE B 1 222 ? 32.57600 -16.51300 -11.88800 1.000 41.29878 220 ILE B C 1
ATOM 5144 O O . ILE B 1 222 ? 33.15100 -15.75300 -12.67700 1.000 37.10824 220 ILE B O 1
ATOM 5149 N N . GLU B 1 223 ? 31.79500 -16.09400 -10.90300 1.000 42.13200 221 GLU B N 1
ATOM 5150 C CA . GLU B 1 223 ? 31.63400 -14.69300 -10.46900 1.000 42.91621 221 GLU B CA 1
ATOM 5151 C C . GLU B 1 223 ? 31.84000 -14.59100 -8.96400 1.000 41.78954 221 GLU B C 1
ATOM 5152 O O . GLU B 1 223 ? 31.84600 -15.59800 -8.24100 1.000 39.28036 221 GLU B O 1
ATOM 5158 N N . LYS B 1 224 ? 32.00600 -13.36800 -8.47500 1.000 39.65066 222 LYS B N 1
ATOM 5159 C CA . LYS B 1 224 ? 32.24500 -13.18900 -7.05700 1.000 42.20875 222 LYS B CA 1
ATOM 5160 C C . LYS B 1 224 ? 31.16900 -13.86700 -6.24400 1.000 41.18194 222 LYS B C 1
ATOM 5161 O O . LYS B 1 224 ? 31.47100 -14.49400 -5.24300 1.000 40.37060 222 LYS B O 1
ATOM 5167 N N . LYS B 1 225 ? 29.92200 -13.82900 -6.73100 1.000 42.53457 223 LYS B N 1
ATOM 5168 C CA . LYS B 1 225 ? 28.78200 -14.38000 -5.99400 1.000 46.08813 223 LYS B CA 1
ATOM 5169 C C . LYS B 1 225 ? 28.90100 -15.88200 -5.76500 1.000 45.87303 223 LYS B C 1
ATOM 5170 O O . LYS B 1 225 ? 28.31200 -16.40700 -4.80600 1.000 43.64021 223 LYS B O 1
ATOM 5176 N N . ASN B 1 226 ? 29.64100 -16.62500 -6.59800 1.000 38.42172 224 ASN B N 1
ATOM 5177 C CA . ASN B 1 226 ? 29.64800 -18.07400 -6.35600 1.000 41.76800 224 ASN B CA 1
ATOM 5178 C C . ASN B 1 226 ? 30.91900 -18.55900 -5.65200 1.000 42.11093 224 ASN B C 1
ATOM 5179 O O . ASN B 1 226 ? 31.03200 -19.75800 -5.34600 1.000 38.60751 224 ASN B O 1
ATOM 5184 N N . LEU B 1 227 ? 31.76300 -17.63100 -5.17900 1.000 38.88106 225 LEU B N 1
ATOM 5185 C CA . LEU B 1 227 ? 32.89700 -17.99300 -4.33000 1.000 36.09321 225 LEU B CA 1
ATOM 5186 C C . LEU B 1 227 ? 32.48300 -18.51700 -2.97600 1.000 40.34584 225 LEU B C 1
ATOM 5187 O O . LEU B 1 227 ? 33.30100 -19.12200 -2.27200 1.000 36.82605 225 LEU B O 1
ATOM 5192 N N . ASN B 1 228 ? 31.24100 -18.32600 -2.57800 1.000 37.33834 226 ASN B N 1
ATOM 5193 C CA . ASN B 1 228 ? 30.80400 -18.99500 -1.34500 1.000 40.07280 226 ASN B CA 1
ATOM 5194 C C . ASN B 1 228 ? 30.44400 -20.47600 -1.52500 1.000 36.09298 226 ASN B C 1
ATOM 5195 O O . ASN B 1 228 ? 30.09700 -21.13300 -0.53200 1.000 36.75853 226 ASN B O 1
ATOM 5200 N N . ARG B 1 229 ? 30.57100 -21.03300 -2.72800 1.000 34.79229 227 ARG B N 1
ATOM 5201 C CA . ARG B 1 229 ? 30.04600 -22.36500 -2.99800 1.000 35.93606 227 ARG B CA 1
ATOM 5202 C C . ARG B 1 229 ? 30.88800 -23.25500 -3.89400 1.000 35.92914 227 ARG B C 1
ATOM 5203 O O . ARG B 1 229 ? 30.79400 -24.47100 -3.74400 1.000 37.62344 227 ARG B O 1
ATOM 5211 N N . ILE B 1 230 ? 31.65300 -22.74200 -4.85200 1.000 33.37961 228 ILE B N 1
ATOM 5212 C CA . ILE B 1 230 ? 32.21700 -23.60800 -5.90100 1.000 33.59052 228 ILE B CA 1
ATOM 5213 C C . ILE B 1 230 ? 33.59200 -24.12600 -5.47000 1.000 30.47758 228 ILE B C 1
ATOM 5214 O O . ILE B 1 230 ? 34.55200 -23.35900 -5.38100 1.000 30.34785 228 ILE B O 1
ATOM 5219 N N . LEU B 1 231 ? 33.68000 -25.41900 -5.20700 1.000 32.33017 229 LEU B N 1
ATOM 5220 C CA . LEU B 1 231 ? 34.95200 -25.98200 -4.76500 1.000 34.48021 229 LEU B CA 1
ATOM 5221 C C . LEU B 1 231 ? 36.04900 -25.71900 -5.79700 1.000 29.93580 229 LEU B C 1
ATOM 5222 O O . LEU B 1 231 ? 35.81900 -25.76400 -7.01300 1.000 32.48608 229 LEU B O 1
ATOM 5227 N N . ASN B 1 232 ? 37.24400 -25.39000 -5.29000 1.000 31.25177 230 ASN B N 1
ATOM 5228 C CA . ASN B 1 232 ? 38.48400 -25.07500 -5.99200 1.000 33.83529 230 ASN B CA 1
ATOM 5229 C C . ASN B 1 232 ? 38.49000 -23.67500 -6.59300 1.000 34.80269 230 ASN B C 1
ATOM 5230 O O . ASN B 1 232 ? 39.56500 -23.20000 -7.04600 1.000 34.68156 230 ASN B O 1
ATOM 5235 N N . SER B 1 233 ? 37.36700 -22.96400 -6.59000 1.000 31.41027 231 SER B N 1
ATOM 5236 C CA . SER B 1 233 ? 37.33700 -21.64800 -7.20000 1.000 32.81736 231 SER B CA 1
ATOM 5237 C C . SER B 1 233 ? 38.08900 -20.65100 -6.32800 1.000 36.92912 231 SER B C 1
ATOM 5238 O O . SER B 1 233 ? 38.07400 -20.73300 -5.09500 1.000 36.27643 231 SER B O 1
ATOM 5241 N N . THR B 1 234 ? 38.70200 -19.67000 -6.99300 1.000 32.49628 232 THR B N 1
ATOM 5242 C CA . THR B 1 234 ? 39.49500 -18.63000 -6.32300 1.000 37.04775 232 THR B CA 1
ATOM 5243 C C . THR B 1 234 ? 38.99200 -17.24700 -6.67400 1.000 40.15371 232 THR B C 1
ATOM 5244 O O . THR B 1 234 ? 38.22200 -17.04400 -7.62100 1.000 37.32088 232 THR B O 1
ATOM 5248 N N . LEU B 1 235 ? 39.42300 -16.26400 -5.88700 1.000 32.52996 233 LEU B N 1
ATOM 5249 C CA . LEU B 1 235 ? 39.02800 -14.90700 -6.21000 1.000 39.13332 233 LEU B CA 1
ATOM 5250 C C . LEU B 1 235 ? 39.50700 -14.51800 -7.60600 1.000 39.79357 233 LEU B C 1
ATOM 5251 O O . LEU B 1 235 ? 38.76500 -13.87600 -8.36700 1.000 39.78000 233 LEU B O 1
ATOM 5256 N N . LYS B 1 236 ? 40.72600 -14.91700 -7.97500 1.000 38.60746 234 LYS B N 1
ATOM 5257 C CA . LYS B 1 236 ? 41.20400 -14.60500 -9.32300 1.000 41.08961 234 LYS B CA 1
ATOM 5258 C C . LYS B 1 236 ? 40.29300 -15.19800 -10.39200 1.000 40.85010 234 LYS B C 1
ATOM 5259 O O . LYS B 1 236 ? 39.99700 -14.53600 -11.41000 1.000 41.22672 234 LYS B O 1
ATOM 5265 N N . ASP B 1 237 ? 39.84700 -16.44100 -10.19500 1.000 38.57606 235 ASP B N 1
ATOM 5266 C CA . ASP B 1 237 ? 38.84200 -17.05200 -11.07100 1.000 39.72404 235 ASP B CA 1
ATOM 5267 C C . ASP B 1 237 ? 37.64400 -16.14700 -11.24700 1.000 37.62276 235 ASP B C 1
ATOM 5268 O O . ASP B 1 237 ? 37.13800 -15.96700 -12.36200 1.000 37.42222 235 ASP B O 1
ATOM 5273 N N . ALA B 1 238 ? 37.10300 -15.64800 -10.13000 1.000 38.85690 236 ALA B N 1
ATOM 5274 C CA . ALA B 1 238 ? 35.90200 -14.80500 -10.19400 1.000 40.31825 236 ALA B CA 1
ATOM 5275 C C . ALA B 1 238 ? 36.18500 -13.47800 -10.87200 1.000 41.41836 236 ALA B C 1
ATOM 5276 O O . ALA B 1 238 ? 35.36900 -12.98900 -11.68400 1.000 39.66833 236 ALA B O 1
ATOM 5278 N N . LEU B 1 239 ? 37.33700 -12.86600 -10.56600 1.000 41.04495 237 LEU B N 1
ATOM 5279 C CA . LEU B 1 239 ? 37.61300 -11.54600 -11.14000 1.000 42.77596 237 LEU B CA 1
ATOM 5280 C C . LEU B 1 239 ? 37.91000 -11.63100 -12.62100 1.000 42.85897 237 LEU B C 1
ATOM 5281 O O . LEU B 1 239 ? 37.71500 -10.64800 -13.31700 1.000 42.09906 237 LEU B O 1
ATOM 5286 N N . SER B 1 240 ? 38.31100 -12.79200 -13.12100 1.000 41.63894 238 SER B N 1
ATOM 5287 C CA . SER B 1 240 ? 38.59900 -13.00400 -14.52700 1.000 42.54007 238 SER B CA 1
ATOM 5288 C C . SER B 1 240 ? 37.49300 -13.79400 -15.23600 1.000 42.90871 238 SER B C 1
ATOM 5289 O O . SER B 1 240 ? 37.68900 -14.19600 -16.37500 1.000 39.72621 238 SER B O 1
ATOM 5292 N N . HIS B 1 241 ? 36.35800 -14.03700 -14.59500 1.000 37.85380 239 HIS B N 1
ATOM 5293 C CA . HIS B 1 241 ? 35.22000 -14.73900 -15.22000 1.000 42.28675 239 HIS B CA 1
ATOM 5294 C C . HIS B 1 241 ? 35.63600 -16.04400 -15.89900 1.000 39.36908 239 HIS B C 1
ATOM 5295 O O . HIS B 1 241 ? 35.27200 -16.34900 -17.04100 1.000 37.80495 239 HIS B O 1
ATOM 5302 N N . ARG B 1 242 ? 36.36700 -16.87300 -15.15700 1.000 35.90010 240 ARG B N 1
ATOM 5303 C CA . ARG B 1 242 ? 36.86400 -18.12000 -15.70200 1.000 36.88750 240 ARG B CA 1
ATOM 5304 C C . ARG B 1 242 ? 35.71800 -19.12200 -15.85500 1.000 35.21300 240 ARG B C 1
ATOM 5305 O O . ARG B 1 242 ? 34.88600 -19.23000 -14.97100 1.000 35.01465 240 ARG B O 1
ATOM 5313 N N . PRO B 1 243 ? 35.63000 -19.83800 -16.97900 1.000 34.95110 241 PRO B N 1
ATOM 5314 C CA . PRO B 1 243 ? 34.56000 -20.85300 -17.11700 1.000 37.71038 241 PRO B CA 1
ATOM 5315 C C . PRO B 1 243 ? 34.62900 -21.90900 -16.03500 1.000 33.31217 241 PRO B C 1
ATOM 5316 O O . PRO B 1 243 ? 35.70700 -22.38800 -15.67600 1.000 36.51508 241 PRO B O 1
ATOM 5320 N N . LYS B 1 244 ? 33.45000 -22.28800 -15.49800 1.000 31.60441 242 LYS B N 1
ATOM 5321 C CA . LYS B 1 244 ? 33.43400 -23.28400 -14.42900 1.000 33.77574 242 LYS B CA 1
ATOM 5322 C C . LYS B 1 244 ? 34.15400 -24.56100 -14.82800 1.000 35.36557 242 LYS B C 1
ATOM 5323 O O . LYS B 1 244 ? 34.93700 -25.11700 -14.06100 1.000 32.06917 242 LYS B O 1
ATOM 5329 N N . VAL B 1 245 ? 33.89500 -25.07300 -16.04200 1.000 31.12304 243 VAL B N 1
ATOM 5330 C CA . VAL B 1 245 ? 34.47600 -26.35700 -16.40000 1.000 33.05614 243 VAL B CA 1
ATOM 5331 C C . VAL B 1 245 ? 35.98000 -26.24900 -16.58100 1.000 32.91239 243 VAL B C 1
ATOM 5332 O O . VAL B 1 245 ? 36.70600 -27.21800 -16.31900 1.000 34.15800 243 VAL B O 1
ATOM 5336 N N . ASP B 1 246 ? 36.47700 -25.12400 -17.08300 1.000 33.41965 244 ASP B N 1
ATOM 5337 C CA . ASP B 1 246 ? 37.92400 -25.03200 -17.29200 1.000 37.04363 244 ASP B CA 1
ATOM 5338 C C . ASP B 1 246 ? 38.64900 -24.97200 -15.95500 1.000 35.02739 244 ASP B C 1
ATOM 5339 O O . ASP B 1 246 ? 39.72300 -25.59800 -15.77600 1.000 33.93042 244 ASP B O 1
ATOM 5344 N N . MET B 1 247 ? 38.09300 -24.21300 -15.02900 1.000 33.47698 245 MET B N 1
ATOM 5345 C CA . MET B 1 247 ? 38.64200 -24.14300 -13.67900 1.000 37.74000 245 MET B CA 1
ATOM 5346 C C . MET B 1 247 ? 38.68600 -25.53200 -13.05700 1.000 30.26008 245 MET B C 1
ATOM 5347 O O . MET B 1 247 ? 39.73000 -25.97500 -12.57100 1.000 33.36856 245 MET B O 1
ATOM 5352 N N . PHE B 1 248 ? 37.54400 -26.25600 -13.09200 1.000 31.82018 246 PHE B N 1
ATOM 5353 C CA . PHE B 1 248 ? 37.49200 -27.54500 -12.41300 1.000 33.58026 246 PHE B CA 1
ATOM 5354 C C . PHE B 1 248 ? 38.37700 -28.56500 -13.10800 1.000 32.07162 246 PHE B C 1
ATOM 5355 O O . PHE B 1 248 ? 39.03700 -29.37500 -12.43200 1.000 33.31034 246 PHE B O 1
ATOM 5363 N N . ALA B 1 249 ? 38.44100 -28.53600 -14.45200 1.000 32.28369 247 ALA B N 1
ATOM 5364 C CA . ALA B 1 249 ? 39.34300 -29.47100 -15.14700 1.000 34.59617 247 ALA B CA 1
ATOM 5365 C C . ALA B 1 249 ? 40.79000 -29.26400 -14.69900 1.000 35.01124 247 ALA B C 1
ATOM 5366 O O . ALA B 1 249 ? 41.53800 -30.22000 -14.54200 1.000 35.01342 247 ALA B O 1
ATOM 5368 N N . GLU B 1 250 ? 41.21800 -28.00700 -14.55800 1.000 32.84833 248 GLU B N 1
ATOM 5369 C CA . GLU B 1 250 ? 42.59000 -27.73800 -14.11200 1.000 37.83079 248 GLU B CA 1
ATOM 5370 C C . GLU B 1 250 ? 42.79600 -28.18700 -12.68100 1.000 33.86455 248 GLU B C 1
ATOM 5371 O O . GLU B 1 250 ? 43.86400 -28.68800 -12.32100 1.000 35.75779 248 GLU B O 1
ATOM 5377 N N . ALA B 1 251 ? 41.79700 -27.98700 -11.82400 1.000 33.00213 249 ALA B N 1
ATOM 5378 C CA . ALA B 1 251 ? 41.89400 -28.50100 -10.46000 1.000 33.85831 249 ALA B CA 1
ATOM 5379 C C . ALA B 1 251 ? 42.06200 -30.02400 -10.43700 1.000 35.70762 249 ALA B C 1
ATOM 5380 O O . ALA B 1 251 ? 42.96700 -30.54200 -9.77000 1.000 36.82242 249 ALA B O 1
ATOM 5382 N N . ILE B 1 252 ? 41.27200 -30.75900 -11.23000 1.000 31.72185 250 ILE B N 1
ATOM 5383 C CA . ILE B 1 252 ? 41.42800 -32.21000 -11.29800 1.000 31.29303 250 ILE B CA 1
ATOM 5384 C C . ILE B 1 252 ? 42.81800 -32.56700 -11.77300 1.000 35.53661 250 ILE B C 1
ATOM 5385 O O . ILE B 1 252 ? 43.43000 -33.52700 -11.29000 1.000 35.65096 250 ILE B O 1
ATOM 5390 N N . ARG B 1 253 ? 43.35400 -31.80800 -12.72400 1.000 33.97020 251 ARG B N 1
ATOM 5391 C CA . ARG B 1 253 ? 44.66100 -32.16200 -13.24000 1.000 35.87743 251 ARG B CA 1
ATOM 5392 C C . ARG B 1 253 ? 45.73400 -32.06800 -12.13300 1.000 40.89573 251 ARG B C 1
ATOM 5393 O O . ARG B 1 253 ? 46.63500 -32.89600 -12.08300 1.000 35.85911 251 ARG B O 1
ATOM 5401 N N . CYS B 1 254 ? 45.64100 -31.07400 -11.25100 1.000 33.79018 252 CYS B N 1
ATOM 5402 C CA . CYS B 1 254 ? 46.63500 -30.91500 -10.18500 1.000 37.44956 252 CYS B CA 1
ATOM 5403 C C . CYS B 1 254 ? 46.41100 -31.90500 -9.05000 1.000 36.69550 252 CYS B C 1
ATOM 5404 O O . CYS B 1 254 ? 47.36200 -32.42400 -8.47500 1.000 35.11999 252 CYS B O 1
ATOM 5407 N N . ILE B 1 255 ? 45.15200 -32.19700 -8.75000 1.000 32.48474 253 ILE B N 1
ATOM 5408 C CA . ILE B 1 255 ? 44.82500 -33.16900 -7.72200 1.000 34.92821 253 ILE B CA 1
ATOM 5409 C C . ILE B 1 255 ? 45.25400 -34.55800 -8.13500 1.000 35.78517 253 ILE B C 1
ATOM 5410 O O . ILE B 1 255 ? 45.90600 -35.28500 -7.36900 1.000 37.85901 253 ILE B O 1
ATOM 5415 N N . ARG B 1 256 ? 44.84900 -34.97400 -9.34200 1.000 34.39621 254 ARG B N 1
ATOM 5416 C CA . ARG B 1 256 ? 45.01500 -36.35600 -9.75900 1.000 39.20714 254 ARG B CA 1
ATOM 5417 C C . ARG B 1 256 ? 46.33800 -36.59200 -10.47800 1.000 46.58433 254 ARG B C 1
ATOM 5418 O O . ARG B 1 256 ? 46.74700 -37.75500 -10.61900 1.000 44.90685 254 ARG B O 1
ATOM 5426 N N . GLY B 1 257 ? 47.03700 -35.51300 -10.84400 1.000 46.23416 255 GLY B N 1
ATOM 5427 C CA . GLY B 1 257 ? 48.35800 -35.58100 -11.42900 1.000 51.10188 255 GLY B CA 1
ATOM 5428 C C . GLY B 1 257 ? 48.37700 -36.03000 -12.86800 1.000 51.58573 255 GLY B C 1
ATOM 5429 O O . GLY B 1 257 ? 49.42400 -36.47900 -13.37300 1.000 59.89547 255 GLY B O 1
ATOM 5430 N N . GLU B 1 258 ? 47.25900 -35.89600 -13.56700 1.000 47.55766 256 GLU B N 1
ATOM 5431 C CA . GLU B 1 258 ? 47.12800 -36.55900 -14.85600 1.000 51.48411 256 GLU B CA 1
ATOM 5432 C C . GLU B 1 258 ? 45.95900 -35.86300 -15.48600 1.000 54.34291 256 GLU B C 1
ATOM 5433 O O . GLU B 1 258 ? 45.08100 -35.40900 -14.73400 1.000 42.07717 256 GLU B O 1
ATOM 5439 N N . ASP B 1 259 ? 45.94300 -35.78100 -16.84200 1.000 50.40368 257 ASP B N 1
ATOM 5440 C CA . ASP B 1 259 ? 44.82300 -35.11900 -17.52300 1.000 54.79308 257 ASP B CA 1
ATOM 5441 C C . ASP B 1 259 ? 43.74100 -36.17600 -17.79900 1.000 57.84256 257 ASP B C 1
ATOM 5442 O O . ASP B 1 259 ? 43.79700 -36.94900 -18.75000 1.000 59.76214 257 ASP B O 1
ATOM 5447 N N . ILE B 1 260 ? 42.79600 -36.26500 -16.87000 1.000 42.34136 258 ILE B N 1
ATOM 5448 C CA . ILE B 1 260 ? 41.68800 -37.20800 -16.94300 1.000 40.88076 258 ILE B CA 1
ATOM 5449 C C . ILE B 1 260 ? 40.34600 -36.50500 -17.06000 1.000 40.03850 258 ILE B C 1
ATOM 5450 O O . ILE B 1 260 ? 39.32800 -37.16600 -17.23700 1.000 34.37624 258 ILE B O 1
ATOM 5455 N N . SER B 1 261 ? 40.31500 -35.18200 -16.93000 1.000 37.44290 259 SER B N 1
ATOM 5456 C CA . SER B 1 261 ? 39.09600 -34.40500 -17.04700 1.000 41.99272 259 SER B CA 1
ATOM 5457 C C . SER B 1 261 ? 38.90900 -33.96400 -18.48900 1.000 43.10012 259 SER B C 1
ATOM 5458 O O . SER B 1 261 ? 39.86700 -33.78300 -19.25200 1.000 41.79318 259 SER B O 1
ATOM 5461 N N . ARG B 1 262 ? 37.64800 -33.84300 -18.86900 1.000 38.65077 260 ARG B N 1
ATOM 5462 C CA . ARG B 1 262 ? 37.23900 -33.36600 -20.18300 1.000 38.03188 260 ARG B CA 1
ATOM 5463 C C . ARG B 1 262 ? 36.26300 -32.21000 -19.99200 1.000 36.54853 260 ARG B C 1
ATOM 5464 O O . ARG B 1 262 ? 35.05800 -32.44000 -19.78600 1.000 34.29382 260 ARG B O 1
ATOM 5472 N N . PRO B 1 263 ? 36.71700 -30.96000 -20.09600 1.000 39.83066 261 PRO B N 1
ATOM 5473 C CA . PRO B 1 263 ? 35.79100 -29.83900 -19.89500 1.000 33.23563 261 PRO B CA 1
ATOM 5474 C C . PRO B 1 263 ? 35.00800 -29.60400 -21.18200 1.000 38.68749 261 PRO B C 1
ATOM 5475 O O . PRO B 1 263 ? 35.57200 -29.60000 -22.26400 1.000 38.24529 261 PRO B O 1
ATOM 5479 N N . ILE B 1 264 ? 33.69900 -29.42100 -21.05600 1.000 34.16618 262 ILE B N 1
ATOM 5480 C CA . ILE B 1 264 ? 32.84200 -29.05400 -22.18600 1.000 37.59358 262 ILE B CA 1
ATOM 5481 C C . ILE B 1 264 ? 32.15700 -27.76800 -21.78200 1.000 33.92792 262 ILE B C 1
ATOM 5482 O O . ILE B 1 264 ? 31.23500 -27.78600 -20.95400 1.000 33.96717 262 ILE B O 1
ATOM 5487 N N . ASN B 1 265 ? 32.59100 -26.64300 -22.35100 1.000 35.08923 263 ASN B N 1
ATOM 5488 C CA . ASN B 1 265 ? 32.03800 -25.34700 -22.04900 1.000 35.38051 263 ASN B CA 1
ATOM 5489 C C . ASN B 1 265 ? 30.88200 -25.12600 -23.02600 1.000 36.60156 263 ASN B C 1
ATOM 5490 O O . ASN B 1 265 ? 31.04900 -24.54100 -24.09900 1.000 39.18795 263 ASN B O 1
ATOM 5495 N N . ASN B 1 266 ? 29.70400 -25.60500 -22.66100 1.000 33.91560 264 ASN B N 1
ATOM 5496 C CA . ASN B 1 266 ? 28.53400 -25.59100 -23.55600 1.000 38.26667 264 ASN B CA 1
ATOM 5497 C C . ASN B 1 266 ? 27.33900 -25.99300 -22.71300 1.000 39.22847 264 ASN B C 1
ATOM 5498 O O . ASN B 1 266 ? 27.50200 -26.60500 -21.63900 1.000 36.53764 264 ASN B O 1
ATOM 5503 N N . THR B 1 267 ? 26.13800 -25.66700 -23.20600 1.000 36.06277 265 THR B N 1
ATOM 5504 C CA . THR B 1 267 ? 24.93800 -26.25700 -22.64100 1.000 33.23649 265 THR B CA 1
ATOM 5505 C C . THR B 1 267 ? 24.91800 -27.76700 -22.86100 1.000 33.32317 265 THR B C 1
ATOM 5506 O O . THR B 1 267 ? 25.40600 -28.28200 -23.87200 1.000 31.57643 265 THR B O 1
ATOM 5510 N N . ILE B 1 268 ? 24.31900 -28.49800 -21.90100 1.000 31.72803 266 ILE B N 1
ATOM 5511 C CA . ILE B 1 268 ? 24.04800 -29.91000 -22.14400 1.000 30.30094 266 ILE B CA 1
ATOM 5512 C C . ILE B 1 268 ? 23.16300 -30.07700 -23.38200 1.000 30.28450 266 ILE B C 1
ATOM 5513 O O . ILE B 1 268 ? 23.19200 -31.14100 -24.01000 1.000 31.64576 266 ILE B O 1
ATOM 5518 N N . PHE B 1 269 ? 22.36200 -29.06700 -23.72900 1.000 31.82144 267 PHE B N 1
ATOM 5519 C CA . PHE B 1 269 ? 21.42200 -29.11100 -24.87300 1.000 35.28523 267 PHE B CA 1
ATOM 5520 C C . PHE B 1 269 ? 22.17300 -28.77000 -26.16100 1.000 32.05124 267 PHE B C 1
ATOM 5521 O O . PHE B 1 269 ? 21.90700 -27.75900 -26.80800 1.000 31.52032 267 PHE B O 1
ATOM 5529 N N . SER B 1 270 ? 23.13400 -29.62700 -26.51600 1.000 32.79299 268 SER B N 1
ATOM 5530 C CA . SER B 1 270 ? 23.95500 -29.42600 -27.70500 1.000 33.79004 268 SER B CA 1
ATOM 5531 C C . SER B 1 270 ? 24.45600 -30.78400 -28.17100 1.000 31.59979 268 SER B C 1
ATOM 5532 O O . SER B 1 270 ? 24.61900 -31.71500 -27.38300 1.000 33.10929 268 SER B O 1
ATOM 5535 N N . ARG B 1 271 ? 24.69800 -30.90200 -29.48200 1.000 32.09074 269 ARG B N 1
ATOM 5536 C CA . ARG B 1 271 ? 25.25300 -32.14100 -30.00000 1.000 34.79495 269 ARG B CA 1
ATOM 5537 C C . ARG B 1 271 ? 26.61400 -32.41500 -29.35100 1.000 34.74537 269 ARG B C 1
ATOM 5538 O O . ARG B 1 271 ? 26.90300 -33.53900 -28.94700 1.000 32.96217 269 ARG B O 1
ATOM 5546 N N . GLU B 1 272 ? 27.40000 -31.36800 -29.12900 1.000 35.41854 270 GLU B N 1
ATOM 5547 C CA . GLU B 1 272 ? 28.71000 -31.58300 -28.54200 1.000 34.36004 270 GLU B CA 1
ATOM 5548 C C . GLU B 1 272 ? 28.56800 -32.24700 -27.18400 1.000 35.83559 270 GLU B C 1
ATOM 5549 O O . GLU B 1 272 ? 29.19800 -33.26600 -26.91700 1.000 34.37676 270 GLU B O 1
ATOM 5555 N N . ALA B 1 273 ? 27.74200 -31.67600 -26.31400 1.000 31.77878 271 ALA B N 1
ATOM 5556 C CA . ALA B 1 273 ? 27.65400 -32.20700 -24.95300 1.000 33.24170 271 ALA B CA 1
ATOM 5557 C C . ALA B 1 273 ? 26.96700 -33.56500 -24.91200 1.000 33.07888 271 ALA B C 1
ATOM 5558 O O . ALA B 1 273 ? 27.38900 -34.44100 -24.16300 1.000 32.20138 271 ALA B O 1
ATOM 5560 N N . VAL B 1 274 ? 25.88300 -33.74400 -25.67500 1.000 34.41434 272 VAL B N 1
ATOM 5561 C CA . VAL B 1 274 ? 25.15200 -35.02700 -25.66900 1.000 31.15727 272 VAL B CA 1
ATOM 5562 C C . VAL B 1 274 ? 26.02200 -36.15900 -26.18300 1.000 34.92711 272 VAL B C 1
ATOM 5563 O O . VAL B 1 274 ? 26.08700 -37.24000 -25.56800 1.000 33.36628 272 VAL B O 1
ATOM 5567 N N . LEU B 1 275 ? 26.74000 -35.92500 -27.29100 1.000 33.67448 273 LEU B N 1
ATOM 5568 C CA . LEU B 1 275 ? 27.59300 -36.97800 -27.85000 1.000 32.34633 273 LEU B CA 1
ATOM 5569 C C . LEU B 1 275 ? 28.77600 -37.30300 -26.95600 1.000 35.17595 273 LEU B C 1
ATOM 5570 O O . LEU B 1 275 ? 29.20800 -38.48600 -26.91200 1.000 34.86116 273 LEU B O 1
ATOM 5575 N N . ALA B 1 276 ? 29.28000 -36.32800 -26.19300 1.000 32.15979 274 ALA B N 1
ATOM 5576 C CA . ALA B 1 276 ? 30.33900 -36.63500 -25.21400 1.000 32.94026 274 ALA B CA 1
ATOM 5577 C C . ALA B 1 276 ? 29.77900 -37.41000 -24.03300 1.000 32.59802 274 ALA B C 1
ATOM 5578 O O . ALA B 1 276 ? 30.32400 -38.43400 -23.63800 1.000 32.70021 274 ALA B O 1
ATOM 5580 N N . ALA B 1 277 ? 28.66700 -36.94200 -23.46700 1.000 30.87018 275 ALA B N 1
ATOM 5581 C CA . ALA B 1 277 ? 28.10000 -37.57900 -22.27900 1.000 29.89447 275 ALA B CA 1
ATOM 5582 C C . ALA B 1 277 ? 27.64500 -38.99500 -22.55100 1.000 33.49851 275 ALA B C 1
ATOM 5583 O O . ALA B 1 277 ? 27.63200 -39.84100 -21.62600 1.000 31.19971 275 ALA B O 1
ATOM 5585 N N . ALA B 1 278 ? 27.24900 -39.27700 -23.80100 1.000 30.89052 276 ALA B N 1
ATOM 5586 C CA . ALA B 1 278 ? 26.82900 -40.61300 -24.23200 1.000 33.05667 276 ALA B CA 1
ATOM 5587 C C . ALA B 1 278 ? 27.91900 -41.66200 -23.98100 1.000 33.78147 276 ALA B C 1
ATOM 5588 O O . ALA B 1 278 ? 27.60600 -42.85300 -23.87400 1.000 32.43070 276 ALA B O 1
ATOM 5590 N N . ASN B 1 279 ? 29.18100 -41.24100 -23.90200 1.000 34.40068 277 ASN B N 1
ATOM 5591 C CA . ASN B 1 279 ? 30.29900 -42.13300 -23.62500 1.000 36.81840 277 ASN B CA 1
ATOM 5592 C C . ASN B 1 279 ? 30.39700 -42.50200 -22.15700 1.000 36.70052 277 ASN B C 1
ATOM 5593 O O . ASN B 1 279 ? 31.16200 -43.41100 -21.82400 1.000 34.81807 277 ASN B O 1
ATOM 5598 N N . ALA B 1 280 ? 29.66200 -41.83300 -21.26600 1.000 30.57643 278 ALA B N 1
ATOM 5599 C CA . ALA B 1 280 ? 29.87500 -42.06300 -19.84700 1.000 32.23697 278 ALA B CA 1
ATOM 5600 C C . ALA B 1 280 ? 29.21700 -43.35000 -19.35400 1.000 33.04365 278 ALA B C 1
ATOM 5601 O O . ALA B 1 280 ? 28.24500 -43.84900 -19.93200 1.000 31.39556 278 ALA B O 1
ATOM 5603 N N . ASP B 1 281 ? 29.79100 -43.89200 -18.27700 1.000 33.32513 279 ASP B N 1
ATOM 5604 C CA . ASP B 1 281 ? 29.19400 -44.98100 -17.52400 1.000 33.80506 279 ASP B CA 1
ATOM 5605 C C . ASP B 1 281 ? 28.20600 -44.51600 -16.47200 1.000 31.80235 279 ASP B C 1
ATOM 5606 O O . ASP B 1 281 ? 27.39600 -45.33000 -16.02600 1.000 32.69167 279 ASP B O 1
ATOM 5611 N N . VAL B 1 282 ? 28.24100 -43.25900 -16.06600 1.000 28.64110 280 VAL B N 1
ATOM 5612 C CA . VAL B 1 282 ? 27.29200 -42.73600 -15.08800 1.000 28.96947 280 VAL B CA 1
ATOM 5613 C C . VAL B 1 282 ? 27.17100 -41.24400 -15.31300 1.000 30.57482 280 VAL B C 1
ATOM 5614 O O . VAL B 1 282 ? 28.15900 -40.55600 -15.61100 1.000 31.68148 280 VAL B O 1
ATOM 5618 N N . LEU B 1 283 ? 25.93900 -40.74300 -15.20200 1.000 28.98571 281 LEU B N 1
ATOM 5619 C CA . LEU B 1 283 ? 25.63700 -39.32000 -15.32300 1.000 32.03490 281 LEU B CA 1
ATOM 5620 C C . LEU B 1 283 ? 25.25800 -38.79400 -13.94300 1.000 31.38289 281 LEU B C 1
ATOM 5621 O O . LEU B 1 283 ? 24.41100 -39.37200 -13.27100 1.000 29.75726 281 LEU B O 1
ATOM 5626 N N . PHE B 1 284 ? 25.86800 -37.70600 -13.52800 1.000 29.75419 282 PHE B N 1
ATOM 5627 C CA . PHE B 1 284 ? 25.46600 -36.96000 -12.32800 1.000 32.34702 282 PHE B CA 1
ATOM 5628 C C . PHE B 1 284 ? 24.90300 -35.62500 -12.82200 1.000 33.85466 282 PHE B C 1
ATOM 5629 O O . PHE B 1 284 ? 25.64900 -34.81000 -13.40200 1.000 30.19621 282 PHE B O 1
ATOM 5637 N N . CYS B 1 285 ? 23.63700 -35.39300 -12.57100 1.000 32.21668 283 CYS B N 1
ATOM 5638 C CA . CYS B 1 285 ? 22.95700 -34.17400 -13.01900 1.000 36.31483 283 CYS B CA 1
ATOM 5639 C C . CYS B 1 285 ? 22.77200 -33.23400 -11.83100 1.000 33.06064 283 CYS B C 1
ATOM 5640 O O . CYS B 1 285 ? 22.05500 -33.57500 -10.86500 1.000 29.65960 283 CYS B O 1
ATOM 5643 N N . CYS B 1 286 ? 23.43200 -32.07300 -11.90900 1.000 27.78165 284 CYS B N 1
ATOM 5644 C CA . CYS B 1 286 ? 23.55100 -31.07400 -10.81600 1.000 31.80398 284 CYS B CA 1
ATOM 5645 C C . CYS B 1 286 ? 23.24100 -29.66900 -11.34700 1.000 33.19240 284 CYS B C 1
ATOM 5646 O O . CYS B 1 286 ? 24.02800 -28.73100 -11.23200 1.000 33.63892 284 CYS B O 1
ATOM 5649 N N . VAL B 1 287 ? 22.07200 -29.52300 -11.92700 1.000 32.98347 285 VAL B N 1
ATOM 5650 C CA . VAL B 1 287 ? 21.72500 -28.31200 -12.68300 1.000 33.82242 285 VAL B CA 1
ATOM 5651 C C . VAL B 1 287 ? 20.66600 -27.50900 -11.94400 1.000 34.90863 285 VAL B C 1
ATOM 5652 O O . VAL B 1 287 ? 20.00900 -27.98000 -11.01300 1.000 37.10569 285 VAL B O 1
ATOM 5656 N N . ASP B 1 288 ? 20.43800 -26.28700 -12.41000 1.000 34.69813 286 ASP B N 1
ATOM 5657 C CA . ASP B 1 288 ? 19.34800 -25.48600 -11.86500 1.000 36.43999 286 ASP B CA 1
ATOM 5658 C C . ASP B 1 288 ? 18.27300 -25.18200 -12.92300 1.000 38.60720 286 ASP B C 1
ATOM 5659 O O . ASP B 1 288 ? 17.49600 -24.26400 -12.74700 1.000 35.84033 286 ASP B O 1
ATOM 5664 N N . THR B 1 289 ? 18.16800 -25.98200 -13.99200 1.000 34.01137 287 THR B N 1
ATOM 5665 C CA . THR B 1 289 ? 17.05400 -25.83300 -14.92700 1.000 31.92108 287 THR B CA 1
ATOM 5666 C C . THR B 1 289 ? 16.32200 -27.14600 -15.20200 1.000 32.16951 287 THR B C 1
ATOM 5667 O O . THR B 1 289 ? 16.89600 -28.25800 -15.21500 1.000 33.58791 287 THR B O 1
ATOM 5671 N N . TYR B 1 290 ? 15.01200 -26.99700 -15.43000 1.000 32.19433 288 TYR B N 1
ATOM 5672 C CA . TYR B 1 290 ? 14.20500 -28.12800 -15.82700 1.000 33.92063 288 TYR B CA 1
ATOM 5673 C C . TYR B 1 290 ? 14.65800 -28.66200 -17.16400 1.000 31.84529 288 TYR B C 1
ATOM 5674 O O . TYR B 1 290 ? 14.64200 -29.88100 -17.40100 1.000 30.43378 288 TYR B O 1
ATOM 5683 N N . LEU B 1 291 ? 15.06500 -27.73800 -18.06400 1.000 29.78751 289 LEU B N 1
ATOM 5684 C CA . LEU B 1 291 ? 15.42900 -28.13600 -19.41100 1.000 32.97455 289 LEU B CA 1
ATOM 5685 C C . LEU B 1 291 ? 16.64400 -29.05000 -19.38700 1.000 30.69037 289 LEU B C 1
ATOM 5686 O O . LEU B 1 291 ? 16.65800 -30.11000 -20.04500 1.000 29.47196 289 LEU B O 1
ATOM 5691 N N . ALA B 1 292 ? 17.66100 -28.71400 -18.57100 1.000 30.61221 290 ALA B N 1
ATOM 5692 C CA . ALA B 1 292 ? 18.83900 -29.59200 -18.52500 1.000 29.45927 290 ALA B CA 1
ATOM 5693 C C . ALA B 1 292 ? 18.51700 -30.94200 -17.88400 1.000 32.48229 290 ALA B C 1
ATOM 5694 O O . ALA B 1 292 ? 19.07600 -31.98700 -18.28500 1.000 30.16192 290 ALA B O 1
ATOM 5696 N N . ARG B 1 293 ? 17.61400 -30.98900 -16.90700 1.000 30.99690 291 ARG B N 1
ATOM 5697 C CA . ARG B 1 293 ? 17.27000 -32.29000 -16.32800 1.000 30.23669 291 ARG B CA 1
ATOM 5698 C C . ARG B 1 293 ? 16.59700 -33.18700 -17.35800 1.000 28.29705 291 ARG B C 1
ATOM 5699 O O . ARG B 1 293 ? 16.77700 -34.40900 -17.35600 1.000 28.75986 291 ARG B O 1
ATOM 5707 N N . MET B 1 294 ? 15.79500 -32.60000 -18.22900 1.000 29.24109 292 MET B N 1
ATOM 5708 C CA . MET B 1 294 ? 15.14300 -33.34800 -19.29800 1.000 29.80718 292 MET B CA 1
ATOM 5709 C C . MET B 1 294 ? 16.16700 -33.86500 -20.27200 1.000 30.00952 292 MET B C 1
ATOM 5710 O O . MET B 1 294 ? 16.11400 -35.04700 -20.65100 1.000 28.56732 292 MET B O 1
ATOM 5715 N N . ILE B 1 295 ? 17.16500 -33.04200 -20.64600 1.000 30.78906 293 ILE B N 1
ATOM 5716 C CA . ILE B 1 295 ? 18.20500 -33.56900 -21.55400 1.000 30.90415 293 ILE B CA 1
ATOM 5717 C C . ILE B 1 295 ? 18.91700 -34.76900 -20.91500 1.000 30.14993 293 ILE B C 1
ATOM 5718 O O . ILE B 1 295 ? 19.14600 -35.80800 -21.55400 1.000 29.69717 293 ILE B O 1
ATOM 5723 N N . ALA B 1 296 ? 19.36100 -34.60500 -19.66600 1.000 28.19619 294 ALA B N 1
ATOM 5724 C CA . ALA B 1 296 ? 20.03900 -35.69800 -18.94100 1.000 32.11069 294 ALA B CA 1
ATOM 5725 C C . ALA B 1 296 ? 19.19200 -36.96700 -18.89300 1.000 30.88185 294 ALA B C 1
ATOM 5726 O O . ALA B 1 296 ? 19.70400 -38.06900 -19.14200 1.000 30.94741 294 ALA B O 1
ATOM 5728 N N . ASP B 1 297 ? 17.88000 -36.82900 -18.60800 1.000 29.50471 295 ASP B N 1
ATOM 5729 C CA . ASP B 1 297 ? 16.96000 -37.98600 -18.58800 1.000 27.65145 295 ASP B CA 1
ATOM 5730 C C . ASP B 1 297 ? 16.99200 -38.73100 -19.91300 1.000 30.63551 295 ASP B C 1
ATOM 5731 O O . ASP B 1 297 ? 17.05700 -39.96500 -19.95900 1.000 29.35715 295 ASP B O 1
ATOM 5736 N N . ARG B 1 298 ? 16.95500 -37.96900 -21.02400 1.000 28.91871 296 ARG B N 1
ATOM 5737 C CA . ARG B 1 298 ? 16.91700 -38.59500 -22.33600 1.000 32.10201 296 ARG B CA 1
ATOM 5738 C C . ARG B 1 298 ? 18.26300 -39.15200 -22.76800 1.000 32.08222 296 ARG B C 1
ATOM 5739 O O . ARG B 1 298 ? 18.29700 -40.15900 -23.48400 1.000 31.04068 296 ARG B O 1
ATOM 5747 N N . ILE B 1 299 ? 19.37300 -38.52700 -22.37200 1.000 28.26839 297 ILE B N 1
ATOM 5748 C CA . ILE B 1 299 ? 20.67300 -39.16400 -22.60900 1.000 31.39489 297 ILE B CA 1
ATOM 5749 C C . ILE B 1 299 ? 20.72300 -40.50400 -21.89600 1.000 29.05083 297 ILE B C 1
ATOM 5750 O O . ILE B 1 299 ? 21.21900 -41.50600 -22.43500 1.000 29.54113 297 ILE B O 1
ATOM 5755 N N . ALA B 1 300 ? 20.28600 -40.52000 -20.65300 1.000 28.14613 298 ALA B N 1
ATOM 5756 C CA . ALA B 1 300 ? 20.39800 -41.72400 -19.83100 1.000 31.85043 298 ALA B CA 1
ATOM 5757 C C . ALA B 1 300 ? 19.61400 -42.87100 -20.44200 1.000 31.92836 298 ALA B C 1
ATOM 5758 O O . ALA B 1 300 ? 20.07300 -44.02100 -20.47800 1.000 28.69794 298 ALA B O 1
ATOM 5760 N N . SER B 1 301 ? 18.41500 -42.59000 -20.90700 1.000 29.30128 299 SER B N 1
ATOM 5761 C CA . SER B 1 301 ? 17.60800 -43.65500 -21.49500 1.000 32.47362 299 SER B CA 1
ATOM 5762 C C . SER B 1 301 ? 18.16000 -44.07700 -22.85300 1.000 31.27849 299 SER B C 1
ATOM 5763 O O . SER B 1 301 ? 18.18900 -45.27000 -23.18500 1.000 30.92062 299 SER B O 1
ATOM 5766 N N . SER B 1 302 ? 18.52400 -43.08700 -23.68800 1.000 30.12982 300 SER B N 1
ATOM 5767 C CA . SER B 1 302 ? 18.93500 -43.39000 -25.04500 1.000 30.52588 300 SER B CA 1
ATOM 5768 C C . SER B 1 302 ? 20.20600 -44.25200 -25.06200 1.000 30.63560 300 SER B C 1
ATOM 5769 O O . SER B 1 302 ? 20.37200 -45.09500 -25.96300 1.000 31.12720 300 SER B O 1
ATOM 5772 N N . PHE B 1 303 ? 21.14400 -43.98900 -24.14900 1.000 32.62267 301 PHE B N 1
ATOM 5773 C CA . PHE B 1 303 ? 22.46300 -44.62200 -24.15700 1.000 30.04941 301 PHE B CA 1
ATOM 5774 C C . PHE B 1 303 ? 22.66300 -45.57200 -22.98600 1.000 29.22801 301 PHE B C 1
ATOM 5775 O O . PHE B 1 303 ? 23.77700 -46.02700 -22.75000 1.000 33.04447 301 PHE B O 1
ATOM 5783 N N . LEU B 1 304 ? 21.58800 -45.92100 -22.28700 1.000 27.74092 302 LEU B N 1
ATOM 5784 C CA . LEU B 1 304 ? 21.59200 -46.87600 -21.18700 1.000 28.12092 302 LEU B CA 1
ATOM 5785 C C . LEU B 1 304 ? 22.65000 -46.55000 -20.14100 1.000 33.14352 302 LEU B C 1
ATOM 5786 O O . LEU B 1 304 ? 23.48300 -47.36800 -19.79300 1.000 30.99967 302 LEU B O 1
ATOM 5791 N N . ILE B 1 305 ? 22.54300 -45.35500 -19.56600 1.000 32.14371 303 ILE B N 1
ATOM 5792 C CA . ILE B 1 305 ? 23.47900 -44.86500 -18.57500 1.000 31.44872 303 ILE B CA 1
ATOM 5793 C C . ILE B 1 305 ? 22.69800 -44.60900 -17.27100 1.000 28.25223 303 ILE B C 1
ATOM 5794 O O . ILE B 1 305 ? 21.69400 -43.89800 -17.30100 1.000 30.46263 303 ILE B O 1
ATOM 5799 N N . PRO B 1 306 ? 23.11800 -45.18900 -16.13600 1.000 28.46834 304 PRO B N 1
ATOM 5800 C CA . PRO B 1 306 ? 22.50300 -44.78400 -14.85000 1.000 29.88622 304 PRO B CA 1
ATOM 5801 C C . PRO B 1 306 ? 22.73500 -43.30900 -14.58300 1.000 30.09303 304 PRO B C 1
ATOM 5802 O O . PRO B 1 306 ? 23.76700 -42.72400 -14.94600 1.000 29.89558 304 PRO B O 1
ATOM 5806 N N . LEU B 1 307 ? 21.73900 -42.70600 -13.94700 1.000 29.07532 305 LEU B N 1
ATOM 5807 C CA . LEU B 1 307 ? 21.60600 -41.28700 -13.75800 1.000 29.58187 305 LEU B CA 1
ATOM 5808 C C . LEU B 1 307 ? 21.27700 -40.98000 -12.31500 1.000 29.24719 305 LEU B C 1
ATOM 5809 O O . LEU B 1 307 ? 20.34200 -41.55800 -11.74200 1.000 30.66713 305 LEU B O 1
ATOM 5814 N N . LEU B 1 308 ? 22.07100 -40.09700 -11.71000 1.000 27.92811 306 LEU B N 1
ATOM 5815 C CA . LEU B 1 308 ? 21.79800 -39.56600 -10.37600 1.000 30.55388 306 LEU B CA 1
ATOM 5816 C C . LEU B 1 308 ? 21.53200 -38.06300 -10.55600 1.000 32.70389 306 LEU B C 1
ATOM 5817 O O . LEU B 1 308 ? 22.39100 -37.34500 -11.07700 1.000 30.43172 306 LEU B O 1
ATOM 5822 N N . ASP B 1 309 ? 20.37000 -37.60800 -10.13900 1.000 30.92648 307 ASP B N 1
ATOM 5823 C CA . ASP B 1 309 ? 19.94000 -36.21100 -10.23200 1.000 34.09159 307 ASP B CA 1
ATOM 5824 C C . ASP B 1 309 ? 19.73400 -35.67800 -8.82700 1.000 31.36479 307 ASP B C 1
ATOM 5825 O O . ASP B 1 309 ? 19.10200 -36.34500 -7.99800 1.000 32.98651 307 ASP B O 1
ATOM 5830 N N . VAL B 1 310 ? 20.28600 -34.50000 -8.54900 1.000 31.08445 308 VAL B N 1
ATOM 5831 C CA . VAL B 1 310 ? 20.26300 -33.92800 -7.20200 1.000 31.07491 308 VAL B CA 1
ATOM 5832 C C . VAL B 1 310 ? 19.81600 -32.49100 -7.27400 1.000 32.05652 308 VAL B C 1
ATOM 5833 O O . VAL B 1 310 ? 20.20900 -31.74200 -8.18400 1.000 32.69502 308 VAL B O 1
ATOM 5837 N N . GLY B 1 311 ? 19.00100 -32.10200 -6.30400 1.000 32.20673 309 GLY B N 1
ATOM 5838 C CA . GLY B 1 311 ? 18.49400 -30.74200 -6.19400 1.000 34.38507 309 GLY B CA 1
ATOM 5839 C C . GLY B 1 311 ? 18.30700 -30.35900 -4.74100 1.000 33.97611 309 GLY B C 1
ATOM 5840 O O . GLY B 1 311 ? 18.12800 -31.21400 -3.86000 1.000 34.43945 309 GLY B O 1
ATOM 5841 N N . VAL B 1 312 ? 18.40200 -29.06300 -4.47600 1.000 32.07154 310 VAL B N 1
ATOM 5842 C CA . VAL B 1 312 ? 18.21500 -28.52600 -3.14100 1.000 33.13076 310 VAL B CA 1
ATOM 5843 C C . VAL B 1 312 ? 17.40800 -27.24600 -3.27600 1.000 34.23962 310 VAL B C 1
ATOM 5844 O O . VAL B 1 312 ? 17.42000 -26.59800 -4.32000 1.000 33.81125 310 VAL B O 1
ATOM 5848 N N . LYS B 1 313 ? 16.77500 -26.84100 -2.19000 1.000 35.47240 311 LYS B N 1
ATOM 5849 C CA . LYS B 1 313 ? 15.89300 -25.68600 -2.25100 1.000 36.88872 311 LYS B CA 1
ATOM 5850 C C . LYS B 1 313 ? 15.77200 -25.11200 -0.85600 1.000 38.25880 311 LYS B C 1
ATOM 5851 O O . LYS B 1 313 ? 15.70000 -25.85000 0.13100 1.000 35.21723 311 LYS B O 1
ATOM 5857 N N . ILE B 1 314 ? 15.75300 -23.79400 -0.76500 1.000 36.93078 312 ILE B N 1
ATOM 5858 C CA . ILE B 1 314 ? 15.52700 -23.13700 0.51400 1.000 33.59699 312 ILE B CA 1
ATOM 5859 C C . ILE B 1 314 ? 14.37600 -22.14700 0.34600 1.000 40.44045 312 ILE B C 1
ATOM 5860 O O . ILE B 1 314 ? 14.63400 -20.95100 0.21500 1.000 43.69835 312 ILE B O 1
ATOM 5865 N N . PRO B 1 315 ? 13.12500 -22.59700 0.30200 1.000 43.26811 313 PRO B N 1
ATOM 5866 C CA . PRO B 1 315 ? 12.00000 -21.67700 0.11600 1.000 44.29740 313 PRO B CA 1
ATOM 5867 C C . PRO B 1 315 ? 11.86200 -20.73400 1.30400 1.000 47.51915 313 PRO B C 1
ATOM 5868 O O . PRO B 1 315 ? 12.18300 -21.09300 2.43000 1.000 44.15916 313 PRO B O 1
ATOM 5872 N N . THR B 1 316 ? 11.40600 -19.51400 1.03500 1.000 46.05629 314 THR B N 1
ATOM 5873 C CA . THR B 1 316 ? 11.17700 -18.53800 2.09600 1.000 47.35046 314 THR B CA 1
ATOM 5874 C C . THR B 1 316 ? 9.78400 -17.94100 1.94300 1.000 51.16182 314 THR B C 1
ATOM 5875 O O . THR B 1 316 ? 9.17500 -17.99600 0.86400 1.000 47.12801 314 THR B O 1
ATOM 5879 N N . HIS B 1 317 ? 9.32500 -17.31700 3.02700 1.000 48.36585 315 HIS B N 1
ATOM 5880 C CA . HIS B 1 317 ? 8.04600 -16.60300 3.02000 1.000 53.37137 315 HIS B CA 1
ATOM 5881 C C . HIS B 1 317 ? 8.13400 -15.44500 4.00400 1.000 58.17375 315 HIS B C 1
ATOM 5882 O O . HIS B 1 317 ? 9.03300 -15.38600 4.84700 1.000 53.46058 315 HIS B O 1
ATOM 5889 N N . VAL B 1 318 ? 7.15500 -14.54500 3.92000 1.000 58.24933 316 VAL B N 1
ATOM 5890 C CA . VAL B 1 318 ? 7.11900 -13.34500 4.75800 1.000 61.13211 316 VAL B CA 1
ATOM 5891 C C . VAL B 1 318 ? 6.11200 -13.57600 5.87900 1.000 64.35210 316 VAL B C 1
ATOM 5892 O O . VAL B 1 318 ? 4.90800 -13.65200 5.64200 1.000 67.85605 316 VAL B O 1
ATOM 5896 N N . ASP B 1 319 ? 6.60800 -13.72100 7.09000 1.000 70.38433 317 ASP B N 1
ATOM 5897 C CA . ASP B 1 319 ? 5.78700 -13.83900 8.27900 1.000 76.43427 317 ASP B CA 1
ATOM 5898 C C . ASP B 1 319 ? 5.36100 -12.44700 8.76100 1.000 81.42959 317 ASP B C 1
ATOM 5899 O O . ASP B 1 319 ? 6.13500 -11.48900 8.64900 1.000 81.80526 317 ASP B O 1
ATOM 5904 N N . PRO B 1 320 ? 4.13500 -12.31100 9.29200 1.000 86.56515 318 PRO B N 1
ATOM 5905 C CA . PRO B 1 320 ? 3.64000 -10.95900 9.65800 1.000 93.74554 318 PRO B CA 1
ATOM 5906 C C . PRO B 1 320 ? 4.38400 -10.31900 10.81800 1.000 94.79669 318 PRO B C 1
ATOM 5907 O O . PRO B 1 320 ? 4.59100 -9.09700 10.82700 1.000 91.80674 318 PRO B O 1
ATOM 5911 N N . ASP B 1 321 ? 4.77300 -11.11700 11.80800 1.000 101.18476 319 ASP B N 1
ATOM 5912 C CA . ASP B 1 321 ? 5.42900 -10.61200 13.00500 1.000 100.97542 319 ASP B CA 1
ATOM 5913 C C . ASP B 1 321 ? 6.94600 -10.69400 12.94400 1.000 97.63280 319 ASP B C 1
ATOM 5914 O O . ASP B 1 321 ? 7.61900 -9.96600 13.68000 1.000 102.79086 319 ASP B O 1
ATOM 5919 N N . ASP B 1 322 ? 7.50200 -11.55500 12.09100 1.000 93.16306 320 ASP B N 1
ATOM 5920 C CA . ASP B 1 322 ? 8.94600 -11.71900 12.01800 1.000 92.23836 320 ASP B CA 1
ATOM 5921 C C . ASP B 1 322 ? 9.56200 -11.18300 10.73500 1.000 93.05098 320 ASP B C 1
ATOM 5922 O O . ASP B 1 322 ? 10.77500 -10.96400 10.70400 1.000 92.44963 320 ASP B O 1
ATOM 5927 N N . GLY B 1 323 ? 8.77200 -10.94100 9.69400 1.000 83.52857 321 GLY B N 1
ATOM 5928 C CA . GLY B 1 323 ? 9.35500 -10.64000 8.40600 1.000 73.04448 321 GLY B CA 1
ATOM 5929 C C . GLY B 1 323 ? 9.72900 -11.91800 7.65400 1.000 70.71860 321 GLY B C 1
ATOM 5930 O O . GLY B 1 323 ? 9.19000 -12.99900 7.89400 1.000 64.68365 321 GLY B O 1
ATOM 5931 N N . ARG B 1 324 ? 10.66100 -11.77300 6.71500 1.000 61.52768 322 ARG B N 1
ATOM 5932 C CA . ARG B 1 324 ? 11.07600 -12.91400 5.89400 1.000 57.57204 322 ARG B CA 1
ATOM 5933 C C . ARG B 1 324 ? 11.64400 -14.01200 6.77800 1.000 57.05574 322 ARG B C 1
ATOM 5934 O O . ARG B 1 324 ? 12.43900 -13.75300 7.68400 1.000 51.90674 322 ARG B O 1
ATOM 5942 N N . LYS B 1 325 ? 11.22200 -15.24600 6.53600 1.000 56.09531 323 LYS B N 1
ATOM 5943 C CA . LYS B 1 325 ? 11.86300 -16.34600 7.23000 1.000 55.11299 323 LYS B CA 1
ATOM 5944 C C . LYS B 1 325 ? 12.02000 -17.55000 6.31000 1.000 52.25718 323 LYS B C 1
ATOM 5945 O O . LYS B 1 325 ? 11.39900 -17.64300 5.24200 1.000 51.55362 323 LYS B O 1
ATOM 5951 N N . ILE B 1 326 ? 12.83600 -18.48000 6.78500 1.000 49.43764 324 ILE B N 1
ATOM 5952 C CA . ILE B 1 326 ? 13.06800 -19.76000 6.10500 1.000 45.33334 324 ILE B CA 1
ATOM 5953 C C . ILE B 1 326 ? 11.83600 -20.65400 6.26000 1.000 47.91212 324 ILE B C 1
ATOM 5954 O O . ILE B 1 326 ? 11.50000 -21.07300 7.36900 1.000 47.84666 324 ILE B O 1
ATOM 5959 N N . THR B 1 327 ? 11.19500 -20.99500 5.13100 1.000 48.18511 325 THR B N 1
ATOM 5960 C CA . THR B 1 327 ? 10.08600 -21.94900 5.13500 1.000 46.82758 325 THR B CA 1
ATOM 5961 C C . THR B 1 327 ? 10.57400 -23.38800 5.31800 1.000 47.65404 325 THR B C 1
ATOM 5962 O O . THR B 1 327 ? 9.95900 -24.18000 6.04100 1.000 47.34500 325 THR B O 1
ATOM 5966 N N . ASP B 1 328 ? 11.66000 -23.75400 4.65100 1.000 41.76286 326 ASP B N 1
ATOM 5967 C CA . ASP B 1 328 ? 12.12900 -25.13400 4.64800 1.000 41.64987 326 ASP B CA 1
ATOM 5968 C C . ASP B 1 328 ? 13.51600 -25.10800 4.04100 1.000 41.95546 326 ASP B C 1
ATOM 5969 O O . ASP B 1 328 ? 13.91200 -24.11400 3.40600 1.000 42.75764 326 ASP B O 1
ATOM 5974 N N . VAL B 1 329 ? 14.24100 -26.20100 4.24200 1.000 38.80321 327 VAL B N 1
ATOM 5975 C CA . VAL B 1 329 ? 15.60900 -26.41800 3.75600 1.000 34.70551 327 VAL B CA 1
ATOM 5976 C C . VAL B 1 329 ? 15.65600 -27.86000 3.32800 1.000 40.03969 327 VAL B C 1
ATOM 5977 O O . VAL B 1 329 ? 15.67500 -28.74900 4.20000 1.000 38.78864 327 VAL B O 1
ATOM 5981 N N . THR B 1 330 ? 15.66000 -28.11200 1.99800 1.000 35.82455 328 THR B N 1
ATOM 5982 C CA . THR B 1 330 ? 15.34000 -29.44600 1.47200 1.000 34.97679 328 THR B CA 1
ATOM 5983 C C . THR B 1 330 ? 16.34400 -29.87400 0.40400 1.000 36.35718 328 THR B C 1
ATOM 5984 O O . THR B 1 330 ? 17.02500 -29.04500 -0.22300 1.000 35.43993 328 THR B O 1
ATOM 5988 N N . GLY B 1 331 ? 16.43500 -31.18900 0.24100 1.000 33.65836 329 GLY B N 1
ATOM 5989 C CA . GLY B 1 331 ? 17.21300 -31.80200 -0.81000 1.000 32.18909 329 GLY B CA 1
ATOM 5990 C C . GLY B 1 331 ? 16.49200 -33.00800 -1.37400 1.000 32.95629 329 GLY B C 1
ATOM 5991 O O . GLY B 1 331 ? 15.63500 -33.61600 -0.72900 1.000 32.30176 329 GLY B O 1
ATOM 5992 N N . ARG B 1 332 ? 16.89200 -33.36300 -2.58900 1.000 32.22443 330 ARG B N 1
ATOM 5993 C CA . ARG B 1 332 ? 16.30900 -34.47200 -3.34200 1.000 31.82151 330 ARG B CA 1
ATOM 5994 C C . ARG B 1 332 ? 17.41300 -35.18200 -4.07300 1.000 31.75137 330 ARG B C 1
ATOM 5995 O O . ARG B 1 332 ? 18.26500 -34.53400 -4.69100 1.000 32.17899 330 ARG B O 1
ATOM 6003 N N . ILE B 1 333 ? 17.42200 -36.51900 -4.00500 1.000 31.86941 331 ILE B N 1
ATOM 6004 C CA . ILE B 1 333 ? 18.31300 -37.35300 -4.80300 1.000 30.92287 331 ILE B CA 1
ATOM 6005 C C . ILE B 1 333 ? 17.45400 -38.36800 -5.53400 1.000 34.26990 331 ILE B C 1
ATOM 6006 O O . ILE B 1 333 ? 16.68000 -39.11900 -4.89900 1.000 30.63404 331 ILE B O 1
ATOM 6011 N N . ASP B 1 334 ? 17.58600 -38.39900 -6.86700 1.000 30.95474 332 ASP B N 1
ATOM 6012 C CA . ASP B 1 334 ? 16.88200 -39.36100 -7.71400 1.000 28.22914 332 ASP B CA 1
ATOM 6013 C C . ASP B 1 334 ? 17.87900 -40.25600 -8.43000 1.000 30.82992 332 ASP B C 1
ATOM 6014 O O . ASP B 1 334 ? 18.77500 -39.76000 -9.10700 1.000 29.40451 332 ASP B O 1
ATOM 6019 N N . TYR B 1 335 ? 17.72200 -41.57200 -8.26000 1.000 29.60967 333 TYR B N 1
ATOM 6020 C CA . TYR B 1 335 ? 18.42600 -42.57100 -9.04900 1.000 29.06723 333 TYR B CA 1
ATOM 6021 C C . TYR B 1 335 ? 17.49900 -43.12700 -10.13300 1.000 30.03028 333 TYR B C 1
ATOM 6022 O O . TYR B 1 335 ? 16.40700 -43.62400 -9.83400 1.000 30.69171 333 TYR B O 1
ATOM 6031 N N . VAL B 1 336 ? 17.95500 -43.05400 -11.38000 1.000 30.67301 334 VAL B N 1
ATOM 6032 C CA . VAL B 1 336 ? 17.23300 -43.52900 -12.55300 1.000 28.87774 334 VAL B CA 1
ATOM 6033 C C . VAL B 1 336 ? 18.07000 -44.61000 -13.23200 1.000 30.98370 334 VAL B C 1
ATOM 6034 O O . VAL B 1 336 ? 19.19000 -44.33500 -13.71100 1.000 29.69589 334 VAL B O 1
ATOM 6038 N N . LYS B 1 337 ? 17.52000 -45.84100 -13.29100 1.000 32.09198 335 LYS B N 1
ATOM 6039 C CA . LYS B 1 337 ? 18.14600 -46.95700 -13.97700 1.000 31.31130 335 LYS B CA 1
ATOM 6040 C C . LYS B 1 337 ? 17.53100 -47.10400 -15.37600 1.000 32.73596 335 LYS B C 1
ATOM 6041 O O . LYS B 1 337 ? 16.33600 -46.80300 -15.57600 1.000 33.14709 335 LYS B O 1
ATOM 6047 N N . PRO B 1 338 ? 18.30300 -47.55900 -16.36200 1.000 33.48588 336 PRO B N 1
ATOM 6048 C CA . PRO B 1 338 ? 17.73600 -47.67400 -17.72900 1.000 32.54967 336 PRO B CA 1
ATOM 6049 C C . PRO B 1 338 ? 16.59700 -48.66500 -17.76900 1.000 32.12936 336 PRO B C 1
ATOM 6050 O O . PRO B 1 338 ? 16.73600 -49.83400 -17.39400 1.000 30.38738 336 PRO B O 1
ATOM 6054 N N . GLY B 1 339 ? 15.44600 -48.16500 -18.23000 1.000 34.38080 337 GLY B N 1
ATOM 6055 C CA . GLY B 1 339 ? 14.21300 -48.91300 -18.27200 1.000 30.57244 337 GLY B CA 1
ATOM 6056 C C . GLY B 1 339 ? 13.37500 -48.82300 -17.02100 1.000 33.69439 337 GLY B C 1
ATOM 6057 O O . GLY B 1 339 ? 12.25600 -49.29900 -17.02500 1.000 37.57388 337 GLY B O 1
ATOM 6058 N N . GLY B 1 340 ? 13.89700 -48.24500 -15.92700 1.000 33.12977 338 GLY B N 1
ATOM 6059 C CA . GLY B 1 340 ? 13.07000 -47.94900 -14.77400 1.000 32.47082 338 GLY B CA 1
ATOM 6060 C C . GLY B 1 340 ? 12.37900 -46.63100 -14.99600 1.000 33.71673 338 GLY B C 1
ATOM 6061 O O . GLY B 1 340 ? 12.53300 -46.01600 -16.05500 1.000 32.42679 338 GLY B O 1
ATOM 6062 N N . SER B 1 341 ? 11.64100 -46.18400 -13.96000 1.000 31.46091 339 SER B N 1
ATOM 6063 C CA . SER B 1 341 ? 10.96800 -44.90600 -14.02400 1.000 32.45263 339 SER B CA 1
ATOM 6064 C C . SER B 1 341 ? 11.99100 -43.78000 -14.21500 1.000 30.37368 339 SER B C 1
ATOM 6065 O O . SER B 1 341 ? 13.11100 -43.83100 -13.69400 1.000 30.08365 339 SER B O 1
ATOM 6068 N N . THR B 1 342 ? 11.57100 -42.76600 -14.94000 1.000 30.29090 340 THR B N 1
ATOM 6069 C CA . THR B 1 342 ? 12.41600 -41.66400 -15.36100 1.000 30.98008 340 THR B CA 1
ATOM 6070 C C . THR B 1 342 ? 12.15400 -40.41400 -14.52900 1.000 29.36833 340 THR B C 1
ATOM 6071 O O . THR B 1 342 ? 11.19500 -40.33100 -13.73600 1.000 28.89629 340 THR B O 1
ATOM 6075 N N . LEU B 1 343 ? 13.01100 -39.39800 -14.72800 1.000 27.94666 341 LEU B N 1
ATOM 6076 C CA . LEU B 1 343 ? 12.75400 -38.10300 -14.07900 1.000 28.98015 341 LEU B CA 1
ATOM 6077 C C . LEU B 1 343 ? 11.42000 -37.53500 -14.54700 1.000 31.93395 341 LEU B C 1
ATOM 6078 O O . LEU B 1 343 ? 10.68500 -36.92600 -13.76000 1.000 32.17973 341 LEU B O 1
ATOM 6083 N N . SER B 1 344 ? 11.09200 -37.73700 -15.83600 1.000 30.25977 342 SER B N 1
ATOM 6084 C CA . SER B 1 344 ? 9.77700 -37.32100 -16.36400 1.000 30.14382 342 SER B CA 1
ATOM 6085 C C . SER B 1 344 ? 8.62100 -38.02800 -15.63800 1.000 32.72963 342 SER B C 1
ATOM 6086 O O . SER B 1 344 ? 7.64100 -37.37000 -15.23800 1.000 30.22636 342 SER B O 1
ATOM 6089 N N . ASP B 1 345 ? 8.72700 -39.36300 -15.44300 1.000 34.58776 343 ASP B N 1
ATOM 6090 C CA . ASP B 1 345 ? 7.70600 -40.11100 -14.68200 1.000 36.32617 343 ASP B CA 1
ATOM 6091 C C . ASP B 1 345 ? 7.53800 -39.54300 -13.28200 1.000 32.85888 343 ASP B C 1
ATOM 6092 O O . ASP B 1 345 ? 6.42800 -39.50000 -12.72600 1.000 34.43973 343 ASP B O 1
ATOM 6097 N N . ARG B 1 346 ? 8.62500 -39.11500 -12.68700 1.000 32.56876 344 ARG B N 1
ATOM 6098 C CA . ARG B 1 346 ? 8.61200 -38.61400 -11.31100 1.000 33.31853 344 ARG B CA 1
ATOM 6099 C C . ARG B 1 346 ? 8.19700 -37.15300 -11.20900 1.000 35.32055 344 ARG B C 1
ATOM 6100 O O . ARG B 1 346 ? 8.18400 -36.58100 -10.11100 1.000 34.05515 344 ARG B O 1
ATOM 6108 N N . LEU B 1 347 ? 7.89800 -36.50800 -12.34400 1.000 35.55937 345 LEU B N 1
ATOM 6109 C CA . LEU B 1 347 ? 7.50600 -35.11100 -12.37500 1.000 33.75511 345 LEU B CA 1
ATOM 6110 C C . LEU B 1 347 ? 8.61500 -34.17200 -11.95700 1.000 31.17235 345 LEU B C 1
ATOM 6111 O O . LEU B 1 347 ? 8.34800 -33.05500 -11.50300 1.000 34.56130 345 LEU B O 1
ATOM 6116 N N . VAL B 1 348 ? 9.89400 -34.59900 -12.07600 1.000 29.85066 346 VAL B N 1
ATOM 6117 C CA . VAL B 1 348 ? 10.97800 -33.69000 -11.76000 1.000 31.67821 346 VAL B CA 1
ATOM 6118 C C . VAL B 1 348 ? 10.97600 -32.49000 -12.70200 1.000 32.85458 346 VAL B C 1
ATOM 6119 O O . VAL B 1 348 ? 11.39700 -31.39400 -12.32600 1.000 31.75117 346 VAL B O 1
ATOM 6123 N N . TYR B 1 349 ? 10.56500 -32.70600 -13.95000 1.000 32.64916 347 TYR B N 1
ATOM 6124 C CA . TYR B 1 349 ? 10.20800 -31.64400 -14.87000 1.000 30.06099 347 TYR B CA 1
ATOM 6125 C C . TYR B 1 349 ? 8.89300 -32.05300 -15.50900 1.000 33.56885 347 TYR B C 1
ATOM 6126 O O . TYR B 1 349 ? 8.49900 -33.23200 -15.45700 1.000 32.46789 347 TYR B O 1
ATOM 6135 N N . THR B 1 350 ? 8.22900 -31.05800 -16.09900 1.000 31.31183 348 THR B N 1
ATOM 6136 C CA . THR B 1 350 ? 7.01100 -31.21000 -16.87100 1.000 34.24215 348 THR B CA 1
ATOM 6137 C C . THR B 1 350 ? 7.08000 -30.19900 -18.00000 1.000 32.01940 348 THR B C 1
ATOM 6138 O O . THR B 1 350 ? 7.84300 -29.23800 -17.92200 1.000 31.07529 348 THR B O 1
ATOM 6142 N N . PRO B 1 351 ? 6.22300 -30.35000 -19.03400 1.000 33.30712 349 PRO B N 1
ATOM 6143 C CA . PRO B 1 351 ? 6.20100 -29.33600 -20.09400 1.000 33.75836 349 PRO B CA 1
ATOM 6144 C C . PRO B 1 351 ? 5.91600 -27.96200 -19.57500 1.000 36.06051 349 PRO B C 1
ATOM 6145 O O . PRO B 1 351 ? 6.56900 -27.00500 -19.99900 1.000 34.69551 349 PRO B O 1
ATOM 6149 N N . GLU B 1 352 ? 4.98600 -27.82900 -18.61900 1.000 32.21893 350 GLU B N 1
ATOM 6150 C CA . GLU B 1 352 ? 4.64600 -26.51400 -18.08700 1.000 35.49316 350 GLU B CA 1
ATOM 6151 C C . GLU B 1 352 ? 5.82200 -25.85100 -17.37900 1.000 32.59449 350 GLU B C 1
ATOM 6152 O O . GLU B 1 352 ? 5.99000 -24.61600 -17.46000 1.000 35.33701 350 GLU B O 1
ATOM 6158 N N . LEU B 1 353 ? 6.60000 -26.61600 -16.64300 1.000 34.21522 351 LEU B N 1
ATOM 6159 C CA . LEU B 1 353 ? 7.72200 -26.04700 -15.93400 1.000 34.42446 351 LEU B CA 1
ATOM 6160 C C . LEU B 1 353 ? 8.83300 -25.66100 -16.90000 1.000 35.93204 351 LEU B C 1
ATOM 6161 O O . LEU B 1 353 ? 9.48300 -24.64200 -16.71600 1.000 34.54344 351 LEU B O 1
ATOM 6166 N N . ILE B 1 354 ? 9.08100 -26.49100 -17.92400 1.000 32.02963 352 ILE B N 1
ATOM 6167 C CA . ILE B 1 354 ? 10.05800 -26.12500 -18.92700 1.000 30.39758 352 ILE B CA 1
ATOM 6168 C C . ILE B 1 354 ? 9.55800 -24.89600 -19.66100 1.000 29.06870 352 ILE B C 1
ATOM 6169 O O . ILE B 1 354 ? 10.33200 -23.97800 -19.95400 1.000 33.97323 352 ILE B O 1
ATOM 6174 N N . TYR B 1 355 ? 8.27300 -24.89700 -20.03300 1.000 31.12256 353 TYR B N 1
ATOM 6175 C CA . TYR B 1 355 ? 7.72400 -23.75800 -20.75800 1.000 31.67785 353 TYR B CA 1
ATOM 6176 C C . TYR B 1 355 ? 8.00600 -22.44400 -20.02100 1.000 36.68281 353 TYR B C 1
ATOM 6177 O O . TYR B 1 355 ? 8.60500 -21.49100 -20.57800 1.000 34.85474 353 TYR B O 1
ATOM 6186 N N . ARG B 1 356 ? 7.64300 -22.38200 -18.75100 1.000 34.36706 354 ARG B N 1
ATOM 6187 C CA . ARG B 1 356 ? 7.76200 -21.10800 -18.01300 1.000 39.00017 354 ARG B CA 1
ATOM 6188 C C . ARG B 1 356 ? 9.22600 -20.68200 -17.86000 1.000 36.24702 354 ARG B C 1
ATOM 6189 O O . ARG B 1 356 ? 9.55700 -19.50500 -18.00400 1.000 35.11546 354 ARG B O 1
ATOM 6197 N N . GLU B 1 357 ? 10.09400 -21.63400 -17.60400 1.000 33.80533 355 GLU B N 1
ATOM 6198 C CA . GLU B 1 357 ? 11.52200 -21.35100 -17.42600 1.000 39.35386 355 GLU B CA 1
ATOM 6199 C C . GLU B 1 357 ? 12.13200 -20.73500 -18.68000 1.000 40.24112 355 GLU B C 1
ATOM 6200 O O . GLU B 1 357 ? 13.03800 -19.90600 -18.59000 1.000 36.46417 355 GLU B O 1
ATOM 6206 N N . ASN B 1 358 ? 11.64600 -21.11000 -19.85600 1.000 37.09348 356 ASN B N 1
ATOM 6207 C CA . ASN B 1 358 ? 12.33500 -20.74200 -21.08500 1.000 37.49591 356 ASN B CA 1
ATOM 6208 C C . ASN B 1 358 ? 11.65400 -19.61100 -21.81800 1.000 43.30899 356 ASN B C 1
ATOM 6209 O O . ASN B 1 358 ? 12.01900 -19.32200 -22.96000 1.000 43.35836 356 ASN B O 1
ATOM 6214 N N . LEU B 1 359 ? 10.69500 -18.95500 -21.17900 1.000 38.29998 357 LEU B N 1
ATOM 6215 C CA . LEU B 1 359 ? 10.29100 -17.60300 -21.58000 1.000 44.40849 357 LEU B CA 1
ATOM 6216 C C . LEU B 1 359 ? 11.41100 -16.61500 -21.25800 1.000 47.41593 357 LEU B C 1
ATOM 6217 O O . LEU B 1 359 ? 12.07100 -16.74900 -20.22300 1.000 42.19442 357 LEU B O 1
ATOM 6222 N N . ASN B 1 360 ? 11.61400 -15.61900 -22.11800 1.000 47.84700 358 ASN B N 1
ATOM 6223 C CA . ASN B 1 360 ? 12.51700 -14.52200 -21.77200 1.000 54.86737 358 ASN B CA 1
ATOM 6224 C C . ASN B 1 360 ? 11.86200 -13.58000 -20.75800 1.000 55.55194 358 ASN B C 1
ATOM 6225 O O . ASN B 1 360 ? 10.68200 -13.70900 -20.41000 1.000 53.46256 358 ASN B O 1
ATOM 6230 N N . ALA B 1 361 ? 12.65600 -12.63700 -20.24200 1.000 58.78707 359 ALA B N 1
ATOM 6231 C CA . ALA B 1 361 ? 12.17700 -11.77900 -19.15700 1.000 59.91674 359 ALA B CA 1
ATOM 6232 C C . ALA B 1 361 ? 10.85500 -11.10300 -19.51000 1.000 58.92032 359 ALA B C 1
ATOM 6233 O O . ALA B 1 361 ? 9.91500 -11.06100 -18.70400 1.000 60.97119 359 ALA B O 1
ATOM 6235 N N . GLU B 1 362 ? 10.75500 -10.56500 -20.71700 1.000 58.97460 360 GLU B N 1
ATOM 6236 C CA . GLU B 1 362 ? 9.54700 -9.80700 -21.01800 1.000 57.48233 360 GLU B CA 1
ATOM 6237 C C . GLU B 1 362 ? 8.36600 -10.73200 -21.24200 1.000 58.25364 360 GLU B C 1
ATOM 6238 O O . GLU B 1 362 ? 7.25100 -10.44300 -20.78300 1.000 58.43184 360 GLU B O 1
ATOM 6244 N N . GLU B 1 363 ? 8.59200 -11.87500 -21.91100 1.000 50.71065 361 GLU B N 1
ATOM 6245 C CA . GLU B 1 363 ? 7.51100 -12.84600 -22.06400 1.000 53.17861 361 GLU B CA 1
ATOM 6246 C C . GLU B 1 363 ? 6.99600 -13.30200 -20.70500 1.000 54.37475 361 GLU B C 1
ATOM 6247 O O . GLU B 1 363 ? 5.78500 -13.43000 -20.49600 1.000 50.74885 361 GLU B O 1
ATOM 6253 N N . TYR B 1 364 ? 7.91500 -13.60000 -19.77400 1.000 50.98441 362 TYR B N 1
ATOM 6254 C CA . TYR B 1 364 ? 7.50600 -14.07400 -18.45500 1.000 50.08673 362 TYR B CA 1
ATOM 6255 C C . TYR B 1 364 ? 6.63400 -13.04800 -17.74400 1.000 54.87930 362 TYR B C 1
ATOM 6256 O O . TYR B 1 364 ? 5.55200 -13.36900 -17.24200 1.000 55.04197 362 TYR B O 1
ATOM 6265 N N . GLU B 1 365 ? 7.11300 -11.81600 -17.65100 1.000 51.74611 363 GLU B N 1
ATOM 6266 C CA . GLU B 1 365 ? 6.31500 -10.76900 -17.00500 1.000 59.16525 363 GLU B CA 1
ATOM 6267 C C . GLU B 1 365 ? 4.97400 -10.61400 -17.70400 1.000 61.29321 363 GLU B C 1
ATOM 6268 O O . GLU B 1 365 ? 3.91200 -10.61900 -17.06300 1.000 62.31566 363 GLU B O 1
ATOM 6274 N N . GLU B 1 366 ? 4.99700 -10.53900 -19.04100 1.000 58.16059 364 GLU B N 1
ATOM 6275 C CA . GLU B 1 366 ? 3.74700 -10.30300 -19.76500 1.000 61.08539 364 GLU B CA 1
ATOM 6276 C C . GLU B 1 366 ? 2.75400 -11.43000 -19.53500 1.000 58.61751 364 GLU B C 1
ATOM 6277 O O . GLU B 1 366 ? 1.58300 -11.17800 -19.25800 1.000 58.36681 364 GLU B O 1
ATOM 6283 N N . GLN B 1 367 ? 3.21500 -12.70400 -19.60700 1.000 60.43850 365 GLN B N 1
ATOM 6284 C CA . GLN B 1 367 ? 2.31000 -13.84100 -19.47000 1.000 58.02929 365 GLN B CA 1
ATOM 6285 C C . GLN B 1 367 ? 1.94100 -14.12600 -18.01700 1.000 59.33523 365 GLN B C 1
ATOM 6286 O O . GLN B 1 367 ? 0.88300 -14.70900 -17.75400 1.000 58.17847 365 GLN B O 1
ATOM 6292 N N . LEU B 1 368 ? 2.77300 -13.74100 -17.05600 1.000 60.49598 366 LEU B N 1
ATOM 6293 C CA . LEU B 1 368 ? 2.34400 -13.80600 -15.66000 1.000 62.67432 366 LEU B CA 1
ATOM 6294 C C . LEU B 1 368 ? 1.10000 -12.93700 -15.43000 1.000 62.70289 366 LEU B C 1
ATOM 6295 O O . LEU B 1 368 ? 0.16100 -13.33900 -14.72800 1.000 61.18067 366 LEU B O 1
ATOM 6300 N N . GLU B 1 369 ? 1.08300 -11.74600 -16.02800 1.000 61.62423 367 GLU B N 1
ATOM 6301 C CA . GLU B 1 369 ? -0.07600 -10.86300 -15.89800 1.000 64.60398 367 GLU B CA 1
ATOM 6302 C C . GLU B 1 369 ? -1.34800 -11.52900 -16.42000 1.000 67.58130 367 GLU B C 1
ATOM 6303 O O . GLU B 1 369 ? -2.41900 -11.38000 -15.82400 1.000 70.15407 367 GLU B O 1
ATOM 6309 N N . ARG B 1 370 ? -1.24100 -12.28900 -17.51600 1.000 66.51044 368 ARG B N 1
ATOM 6310 C CA . ARG B 1 370 ? -2.42100 -12.91500 -18.17200 1.000 68.21635 368 ARG B CA 1
ATOM 6311 C C . ARG B 1 370 ? -2.97700 -14.05500 -17.31200 1.000 66.60972 368 ARG B C 1
ATOM 6312 O O . ARG B 1 370 ? -4.15700 -14.38400 -17.50600 1.000 59.44575 368 ARG B O 1
ATOM 6320 N N . GLY B 1 371 ? -2.17200 -14.66800 -16.43700 1.000 58.31887 369 GLY B N 1
ATOM 6321 C CA . GLY B 1 371 ? -2.66200 -15.67400 -15.51300 1.000 61.91900 369 GLY B CA 1
ATOM 6322 C C . GLY B 1 371 ? -2.74500 -17.09700 -16.02800 1.000 59.02095 369 GLY B C 1
ATOM 6323 O O . GLY B 1 371 ? -3.44500 -17.91900 -15.41900 1.000 58.52234 369 GLY B O 1
ATOM 6324 N N . PHE B 1 372 ? -2.07500 -17.42800 -17.13800 1.000 54.79950 370 PHE B N 1
ATOM 6325 C CA . PHE B 1 372 ? -2.01100 -18.82400 -17.55400 1.000 50.51473 370 PHE B CA 1
ATOM 6326 C C . PHE B 1 372 ? -0.83800 -19.53200 -16.86700 1.000 52.91631 370 PHE B C 1
ATOM 6327 O O . PHE B 1 372 ? -1.00400 -20.62500 -16.36100 1.000 55.50537 370 PHE B O 1
ATOM 6335 N N . ILE B 1 373 ? 0.31400 -18.90100 -16.80600 1.000 53.36354 371 ILE B N 1
ATOM 6336 C CA . ILE B 1 373 ? 1.42000 -19.40300 -16.00400 1.000 56.71240 371 ILE B CA 1
ATOM 6337 C C . ILE B 1 373 ? 1.26600 -18.86000 -14.59000 1.000 58.28346 371 ILE B C 1
ATOM 6338 O O . ILE B 1 373 ? 0.53000 -17.89600 -14.35200 1.000 53.88134 371 ILE B O 1
ATOM 6343 N N . THR B 1 374 ? 2.00900 -19.45800 -13.65600 1.000 54.10606 372 THR B N 1
ATOM 6344 C CA . THR B 1 374 ? 2.07100 -19.02000 -12.26600 1.000 59.72884 372 THR B CA 1
ATOM 6345 C C . THR B 1 374 ? 3.48800 -18.55500 -11.93300 1.000 56.45251 372 THR B C 1
ATOM 6346 O O . THR B 1 374 ? 4.46000 -18.95800 -12.56700 1.000 48.20889 372 THR B O 1
ATOM 6350 N N . GLY B 1 375 ? 3.59900 -17.69200 -10.92900 1.000 53.56605 373 GLY B N 1
ATOM 6351 C CA . GLY B 1 375 ? 4.88100 -17.10300 -10.61300 1.000 56.55916 373 GLY B CA 1
ATOM 6352 C C . GLY B 1 375 ? 5.82000 -18.09200 -9.94700 1.000 52.77952 373 GLY B C 1
ATOM 6353 O O . GLY B 1 375 ? 5.40100 -19.02400 -9.26500 1.000 52.00190 373 GLY B O 1
ATOM 6354 N N . VAL B 1 376 ? 7.11600 -17.89700 -10.17700 1.000 54.60001 374 VAL B N 1
ATOM 6355 C CA . VAL B 1 376 ? 8.12800 -18.73200 -9.52900 1.000 54.07160 374 VAL B CA 1
ATOM 6356 C C . VAL B 1 376 ? 8.20700 -18.36800 -8.05000 1.000 55.26555 374 VAL B C 1
ATOM 6357 O O . VAL B 1 376 ? 7.95000 -17.22800 -7.66600 1.000 55.32762 374 VAL B O 1
ATOM 6361 N N . GLU B 1 377 ? 8.55900 -19.34400 -7.21000 1.000 57.57451 375 GLU B N 1
ATOM 6362 C CA . GLU B 1 377 ? 8.53000 -19.14300 -5.76200 1.000 60.98730 375 GLU B CA 1
ATOM 6363 C C . GLU B 1 377 ? 9.84000 -18.54700 -5.25700 1.000 60.54288 375 GLU B C 1
ATOM 6364 O O . GLU B 1 377 ? 10.90100 -18.71900 -5.86700 1.000 58.80212 375 GLU B O 1
ATOM 6370 N N . GLU B 1 378 ? 9.75800 -17.86100 -4.11700 1.000 57.65185 376 GLU B N 1
ATOM 6371 C CA . GLU B 1 378 ? 10.92000 -17.17800 -3.54500 1.000 61.12322 376 GLU B CA 1
ATOM 6372 C C . GLU B 1 378 ? 11.77300 -18.15300 -2.73700 1.000 54.83929 376 GLU B C 1
ATOM 6373 O O . GLU B 1 378 ? 11.23300 -19.00900 -2.03900 1.000 49.21573 376 GLU B O 1
ATOM 6379 N N . GLU B 1 379 ? 13.09500 -17.96700 -2.78600 1.000 53.27186 377 GLU B N 1
ATOM 6380 C CA . GLU B 1 379 ? 14.05100 -18.78000 -2.04100 1.000 50.04794 377 GLU B CA 1
ATOM 6381 C C . GLU B 1 379 ? 15.17600 -17.93600 -1.45800 1.000 55.93250 377 GLU B C 1
ATOM 6382 O O . GLU B 1 379 ? 15.51500 -16.85700 -1.96600 1.000 53.09898 377 GLU B O 1
ATOM 6388 N N . ALA B 1 380 ? 15.79000 -18.46100 -0.39700 1.000 48.08963 378 ALA B N 1
ATOM 6389 C CA . ALA B 1 380 ? 17.02000 -17.86600 0.12000 1.000 46.50589 378 ALA B CA 1
ATOM 6390 C C . ALA B 1 380 ? 18.19500 -18.20800 -0.77900 1.000 48.25239 378 ALA B C 1
ATOM 6391 O O . ALA B 1 380 ? 18.11200 -19.08000 -1.66400 1.000 45.12100 378 ALA B O 1
ATOM 6393 N N . PRO B 1 381 ? 19.33100 -17.55200 -0.57000 1.000 50.72577 379 PRO B N 1
ATOM 6394 C CA . PRO B 1 381 ? 20.52900 -17.90800 -1.34000 1.000 51.32925 379 PRO B CA 1
ATOM 6395 C C . PRO B 1 381 ? 20.97200 -19.34400 -1.02300 1.000 49.17462 379 PRO B C 1
ATOM 6396 O O . PRO B 1 381 ? 20.84600 -19.83500 0.10300 1.000 47.75967 379 PRO B O 1
ATOM 6400 N N . SER B 1 382 ? 21.51500 -19.97700 -2.02800 1.000 45.12639 380 SER B N 1
ATOM 6401 C CA . SER B 1 382 ? 22.14300 -21.28000 -1.88000 1.000 48.51002 380 SER B CA 1
ATOM 6402 C C . SER B 1 382 ? 23.28200 -21.22500 -0.86200 1.000 48.10963 380 SER B C 1
ATOM 6403 O O . SER B 1 382 ? 23.86700 -20.17300 -0.59300 1.000 46.58494 380 SER B O 1
ATOM 6406 N N . VAL B 1 383 ? 23.59300 -22.37100 -0.23400 1.000 45.57859 381 VAL B N 1
ATOM 6407 C CA . VAL B 1 383 ? 24.59600 -22.36500 0.81800 1.000 35.88441 381 VAL B CA 1
ATOM 6408 C C . VAL B 1 383 ? 25.39700 -23.66000 0.76000 1.000 35.80382 381 VAL B C 1
ATOM 6409 O O . VAL B 1 383 ? 24.86600 -24.72300 0.45000 1.000 33.41445 381 VAL B O 1
ATOM 6413 N N . ILE B 1 384 ? 26.70900 -23.56000 1.03100 1.000 36.31028 382 ILE B N 1
ATOM 6414 C CA . ILE B 1 384 ? 27.58700 -24.69800 0.77800 1.000 33.89050 382 ILE B CA 1
ATOM 6415 C C . ILE B 1 384 ? 27.23500 -25.89400 1.67400 1.000 33.44644 382 ILE B C 1
ATOM 6416 O O . ILE B 1 384 ? 27.45500 -27.05400 1.27400 1.000 30.66500 382 ILE B O 1
ATOM 6421 N N . THR B 1 385 ? 26.73100 -25.65100 2.88600 1.000 32.86336 383 THR B N 1
ATOM 6422 C CA . THR B 1 385 ? 26.46400 -26.77700 3.79800 1.000 36.47560 383 THR B CA 1
ATOM 6423 C C . THR B 1 385 ? 25.35800 -27.66300 3.23900 1.000 31.39558 383 THR B C 1
ATOM 6424 O O . THR B 1 385 ? 25.45200 -28.89700 3.28000 1.000 33.78297 383 THR B O 1
ATOM 6428 N N . LEU B 1 386 ? 24.29100 -27.04400 2.74200 1.000 32.35001 384 LEU B N 1
ATOM 6429 C CA . LEU B 1 386 ? 23.19800 -27.80400 2.16000 1.000 31.39334 384 LEU B CA 1
ATOM 6430 C C . LEU B 1 386 ? 23.63500 -28.44800 0.86200 1.000 32.24075 384 LEU B C 1
ATOM 6431 O O . LEU B 1 386 ? 23.28400 -29.59800 0.58100 1.000 30.39696 384 LEU B O 1
ATOM 6436 N N . ASN B 1 387 ? 24.43000 -27.73000 0.05400 1.000 32.00670 385 ASN B N 1
ATOM 6437 C CA . ASN B 1 387 ? 24.90000 -28.33300 -1.19400 1.000 30.89699 385 ASN B CA 1
ATOM 6438 C C . ASN B 1 387 ? 25.71600 -29.59700 -0.92100 1.000 33.06519 385 ASN B C 1
ATOM 6439 O O . ASN B 1 387 ? 25.63000 -30.59700 -1.65500 1.000 32.00874 385 ASN B O 1
ATOM 6444 N N . MET B 1 388 ? 26.57600 -29.52900 0.07800 1.000 29.58147 386 MET B N 1
ATOM 6445 C CA . MET B 1 388 ? 27.43500 -30.64400 0.44800 1.000 30.93545 386 MET B CA 1
ATOM 6446 C C . MET B 1 388 ? 26.62700 -31.79800 1.05000 1.000 31.55932 386 MET B C 1
ATOM 6447 O O . MET B 1 388 ? 26.94700 -32.98300 0.80300 1.000 32.99440 386 MET B O 1
ATOM 6452 N N . ARG B 1 389 ? 25.59700 -31.47800 1.84900 1.000 32.14995 387 ARG B N 1
ATOM 6453 C CA . ARG B 1 389 ? 24.73200 -32.52000 2.44800 1.000 30.74677 387 ARG B CA 1
ATOM 6454 C C . ARG B 1 389 ? 24.04300 -33.31800 1.35800 1.000 31.91337 387 ARG B C 1
ATOM 6455 O O . ARG B 1 389 ? 23.90100 -34.54300 1.46100 1.000 32.21886 387 ARG B O 1
ATOM 6463 N N . ALA B 1 390 ? 23.60800 -32.62500 0.26900 1.000 28.48630 388 ALA B N 1
ATOM 6464 C CA . ALA B 1 390 ? 22.95500 -33.31000 -0.83100 1.000 28.52673 388 ALA B CA 1
ATOM 6465 C C . ALA B 1 390 ? 23.94000 -34.00800 -1.76300 1.000 28.54444 388 ALA B C 1
ATOM 6466 O O . ALA B 1 390 ? 23.71300 -35.14800 -2.17600 1.000 29.60291 388 ALA B O 1
ATOM 6468 N N . ALA B 1 391 ? 25.04100 -33.35700 -2.08500 1.000 30.09430 389 ALA B N 1
ATOM 6469 C CA . ALA B 1 391 ? 26.01000 -33.91300 -2.98600 1.000 29.77564 389 ALA B CA 1
ATOM 6470 C C . ALA B 1 391 ? 26.73100 -35.13500 -2.41200 1.000 29.29078 389 ALA B C 1
ATOM 6471 O O . ALA B 1 391 ? 27.09200 -36.03500 -3.18000 1.000 29.20423 389 ALA B O 1
ATOM 6473 N N . SER B 1 392 ? 26.94600 -35.17700 -1.10000 1.000 28.94443 390 SER B N 1
ATOM 6474 C CA . SER B 1 392 ? 27.61100 -36.33700 -0.49600 1.000 29.39865 390 SER B CA 1
ATOM 6475 C C . SER B 1 392 ? 26.69000 -37.54200 -0.55100 1.000 29.59470 390 SER B C 1
ATOM 6476 O O . SER B 1 392 ? 27.10000 -38.63500 -0.93800 1.000 33.19557 390 SER B O 1
ATOM 6479 N N . ALA B 1 393 ? 25.41200 -37.33800 -0.26200 1.000 28.61743 391 ALA B N 1
ATOM 6480 C CA . ALA B 1 393 ? 24.43200 -38.41300 -0.36500 1.000 30.57736 391 ALA B CA 1
ATOM 6481 C C . ALA B 1 393 ? 24.22400 -38.84300 -1.81700 1.000 31.89144 391 ALA B C 1
ATOM 6482 O O . ALA B 1 393 ? 23.97100 -40.01800 -2.10000 1.000 31.40957 391 ALA B O 1
ATOM 6484 N N . CYS B 1 394 ? 24.38000 -37.92600 -2.75800 1.000 31.03246 392 CYS B N 1
ATOM 6485 C CA . CYS B 1 394 ? 24.25200 -38.28200 -4.16900 1.000 28.40687 392 CYS B CA 1
ATOM 6486 C C . CYS B 1 394 ? 25.35200 -39.25800 -4.60200 1.000 31.31652 392 CYS B C 1
ATOM 6487 O O . CYS B 1 394 ? 25.07800 -40.29400 -5.21300 1.000 29.54345 392 CYS B O 1
ATOM 6490 N N . VAL B 1 395 ? 26.60100 -38.96000 -4.27400 1.000 28.08600 393 VAL B N 1
ATOM 6491 C CA . VAL B 1 395 ? 27.69900 -39.84300 -4.66700 1.000 28.63518 393 VAL B CA 1
ATOM 6492 C C . VAL B 1 395 ? 27.68600 -41.13500 -3.85000 1.000 29.04719 393 VAL B C 1
ATOM 6493 O O . VAL B 1 395 ? 27.99500 -42.21300 -4.37300 1.000 27.49541 393 VAL B O 1
ATOM 6497 N N . SER B 1 396 ? 27.33100 -41.05400 -2.58300 1.000 28.79015 394 SER B N 1
ATOM 6498 C CA . SER B 1 396 ? 27.19200 -42.26900 -1.76300 1.000 32.33171 394 SER B CA 1
ATOM 6499 C C . SER B 1 396 ? 26.13300 -43.19700 -2.35600 1.000 31.71931 394 SER B C 1
ATOM 6500 O O . SER B 1 396 ? 26.26600 -44.41700 -2.31400 1.000 29.25138 394 SER B O 1
ATOM 6503 N N . GLU B 1 397 ? 25.07800 -42.63300 -2.94700 1.000 32.62491 395 GLU B N 1
ATOM 6504 C CA . GLU B 1 397 ? 24.07700 -43.46300 -3.60300 1.000 31.72697 395 GLU B CA 1
ATOM 6505 C C . GLU B 1 397 ? 24.69300 -44.31600 -4.69800 1.000 29.03886 395 GLU B C 1
ATOM 6506 O O . GLU B 1 397 ? 24.32600 -45.49800 -4.84400 1.000 32.08485 395 GLU B O 1
ATOM 6512 N N . PHE B 1 398 ? 25.60400 -43.74800 -5.49600 1.000 30.53115 396 PHE B N 1
ATOM 6513 C CA . PHE B 1 398 ? 26.25900 -44.55100 -6.52800 1.000 28.77741 396 PHE B CA 1
ATOM 6514 C C . PHE B 1 398 ? 27.10300 -45.66200 -5.90500 1.000 32.28108 396 PHE B C 1
ATOM 6515 O O . PHE B 1 398 ? 27.12900 -46.79100 -6.40300 1.000 30.40177 396 PHE B O 1
ATOM 6523 N N . ILE B 1 399 ? 27.86500 -45.33500 -4.85200 1.000 31.32983 397 ILE B N 1
ATOM 6524 C CA . ILE B 1 399 ? 28.67500 -46.35000 -4.18200 1.000 30.34618 397 ILE B CA 1
ATOM 6525 C C . ILE B 1 399 ? 27.78700 -47.47400 -3.65900 1.000 32.63257 397 ILE B C 1
ATOM 6526 O O . ILE B 1 399 ? 28.10500 -48.65200 -3.82900 1.000 30.90486 397 ILE B O 1
ATOM 6531 N N . ALA B 1 400 ? 26.67000 -47.11900 -3.03200 1.000 31.08297 398 ALA B N 1
ATOM 6532 C CA . ALA B 1 400 ? 25.79600 -48.11700 -2.42600 1.000 33.56632 398 ALA B CA 1
ATOM 6533 C C . ALA B 1 400 ? 25.18700 -49.03000 -3.47000 1.000 30.56482 398 ALA B C 1
ATOM 6534 O O . ALA B 1 400 ? 24.91700 -50.21200 -3.18800 1.000 31.54964 398 ALA B O 1
ATOM 6536 N N . ARG B 1 401 ? 24.99200 -48.52400 -4.70900 1.000 30.72712 399 ARG B N 1
ATOM 6537 C CA . ARG B 1 401 ? 24.43200 -49.36400 -5.75600 1.000 30.36007 399 ARG B CA 1
ATOM 6538 C C . ARG B 1 401 ? 25.49200 -50.26600 -6.40600 1.000 32.98487 399 ARG B C 1
ATOM 6539 O O . ARG B 1 401 ? 25.16100 -51.39100 -6.82400 1.000 32.99879 399 ARG B O 1
ATOM 6547 N N . CYS B 1 402 ? 26.74600 -49.80600 -6.49400 1.000 29.02302 400 CYS B N 1
ATOM 6548 C CA . CYS B 1 402 ? 27.82900 -50.61300 -7.00900 1.000 31.60893 400 CYS B CA 1
ATOM 6549 C C . CYS B 1 402 ? 28.33500 -51.64000 -5.98300 1.000 34.01635 400 CYS B C 1
ATOM 6550 O O . CYS B 1 402 ? 28.76500 -52.73600 -6.37600 1.000 31.06114 400 CYS B O 1
ATOM 6553 N N . PHE B 1 403 ? 28.34700 -51.27800 -4.70500 1.000 30.63097 401 PHE B N 1
ATOM 6554 C CA . PHE B 1 403 ? 28.98800 -52.08500 -3.64200 1.000 33.70334 401 PHE B CA 1
ATOM 6555 C C . PHE B 1 403 ? 28.03800 -52.10000 -2.45000 1.000 34.80437 401 PHE B C 1
ATOM 6556 O O . PHE B 1 403 ? 28.23900 -51.37300 -1.47700 1.000 32.74602 401 PHE B O 1
ATOM 6564 N N . PRO B 1 404 ? 26.95100 -52.88700 -2.51900 1.000 34.62891 402 PRO B N 1
ATOM 6565 C CA . PRO B 1 404 ? 25.87000 -52.71700 -1.54000 1.000 36.09198 402 PRO B CA 1
ATOM 6566 C C . PRO B 1 404 ? 26.37100 -52.85800 -0.11600 1.000 36.35554 402 PRO B C 1
ATOM 6567 O O . PRO B 1 404 ? 27.16200 -53.74500 0.19700 1.000 38.22468 402 PRO B O 1
ATOM 6571 N N . PHE B 1 405 ? 25.9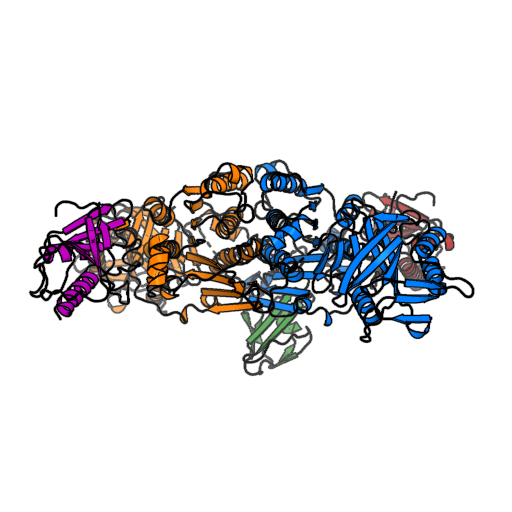4900 -51.93100 0.71300 1.000 35.49525 403 PHE B N 1
ATOM 6572 C CA . PHE B 1 405 ? 26.25100 -51.94200 2.14400 1.000 34.53653 403 PHE B CA 1
ATOM 6573 C C . PHE B 1 405 ? 25.03600 -51.63700 3.01500 1.000 39.40215 403 PHE B C 1
ATOM 6574 O O . PHE B 1 405 ? 25.16100 -51.65500 4.22500 1.000 37.00679 403 PHE B O 1
ATOM 6582 N N . ARG B 1 406 ? 23.87000 -51.35800 2.44100 1.000 33.98134 404 ARG B N 1
ATOM 6583 C CA . ARG B 1 406 ? 22.72900 -50.98000 3.26000 1.000 38.82942 404 ARG B CA 1
ATOM 6584 C C . ARG B 1 406 ? 22.01400 -52.24800 3.70400 1.000 40.26057 404 ARG B C 1
ATOM 6585 O O . ARG B 1 406 ? 22.14000 -53.30900 3.08500 1.000 40.35631 404 ARG B O 1
ATOM 6593 N N . GLU B 1 407 ? 21.26700 -52.12400 4.79800 1.000 37.15655 405 GLU B N 1
ATOM 6594 C CA . GLU B 1 407 ? 20.51300 -53.24300 5.36400 1.000 40.43710 405 GLU B CA 1
ATOM 6595 C C . GLU B 1 407 ? 19.16800 -53.45200 4.68800 1.000 37.19785 405 GLU B C 1
ATOM 6596 O O . GLU B 1 407 ? 18.36600 -54.28300 5.14300 1.000 40.30412 405 GLU B O 1
ATOM 6602 N N . TYR B 1 408 ? 18.86900 -52.71000 3.64200 1.000 35.75600 406 TYR B N 1
ATOM 6603 C CA . TYR B 1 408 ? 17.66600 -52.86000 2.83800 1.000 36.77218 406 TYR B CA 1
ATOM 6604 C C . TYR B 1 408 ? 18.05200 -52.89700 1.36900 1.000 35.14853 406 TYR B C 1
ATOM 6605 O O . TYR B 1 408 ? 19.08800 -52.34900 0.98200 1.000 36.60016 406 TYR B O 1
ATOM 6614 N N . PRO B 1 409 ? 17.20800 -53.49400 0.52100 1.000 34.36217 407 PRO B N 1
ATOM 6615 C CA . PRO B 1 409 ? 17.44700 -53.44000 -0.92300 1.000 35.78697 407 PRO B CA 1
ATOM 6616 C C . PRO B 1 409 ? 17.55100 -52.00500 -1.42800 1.000 36.51744 407 PRO B C 1
ATOM 6617 O O . PRO B 1 409 ? 16.81400 -51.10000 -0.98800 1.000 35.73339 407 PRO B O 1
ATOM 6621 N N . ASN B 1 410 ? 18.47800 -51.81400 -2.36100 1.000 35.50063 408 ASN B N 1
ATOM 6622 C CA . ASN B 1 410 ? 18.72700 -50.48200 -2.89300 1.000 32.66130 408 ASN B CA 1
ATOM 6623 C C . ASN B 1 410 ? 17.49100 -49.88300 -3.51800 1.000 32.95220 408 ASN B C 1
ATOM 6624 O O . ASN B 1 410 ? 17.32400 -48.65100 -3.51100 1.000 33.27811 408 ASN B O 1
ATOM 6629 N N . LYS B 1 411 ? 16.60300 -50.72500 -4.03400 1.000 32.20002 409 LYS B N 1
ATOM 6630 C CA . LYS B 1 411 ? 15.37400 -50.27100 -4.69300 1.000 38.52824 409 LYS B CA 1
ATOM 6631 C C . LYS B 1 411 ? 14.50600 -49.41000 -3.76100 1.000 36.73096 409 LYS B C 1
ATOM 6632 O O . LYS B 1 411 ? 13.75900 -48.54300 -4.22600 1.000 34.74546 409 LYS B O 1
ATOM 6638 N N . ARG B 1 412 ? 14.58600 -49.63000 -2.45800 1.000 32.76936 410 ARG B N 1
ATOM 6639 C CA . ARG B 1 412 ? 13.82700 -48.80300 -1.52900 1.000 35.61468 410 ARG B CA 1
ATOM 6640 C C . ARG B 1 412 ? 14.23500 -47.32100 -1.55200 1.000 33.45771 410 ARG B C 1
ATOM 6641 O O . ARG B 1 412 ? 13.46000 -46.47800 -1.08800 1.000 34.90725 410 ARG B O 1
ATOM 6649 N N . PHE B 1 413 ? 15.42800 -47.00300 -2.02700 1.000 32.22134 411 PHE B N 1
ATOM 6650 C CA . PHE B 1 413 ? 16.00900 -45.66500 -2.00300 1.000 31.92554 411 PHE B CA 1
ATOM 6651 C C . PHE B 1 413 ? 16.08800 -45.03200 -3.38000 1.000 30.11939 411 PHE B C 1
ATOM 6652 O O . PHE B 1 413 ? 16.97100 -44.22200 -3.63700 1.000 30.46538 411 PHE B O 1
ATOM 6660 N N . THR B 1 414 ? 15.15300 -45.37900 -4.24900 1.000 32.60013 412 THR B N 1
ATOM 6661 C CA . THR B 1 414 ? 15.14100 -44.86400 -5.61200 1.000 30.97922 412 THR B CA 1
ATOM 6662 C C . THR B 1 414 ? 14.96400 -43.34200 -5.63600 1.000 29.40273 412 THR B C 1
ATOM 6663 O O . THR B 1 414 ? 15.64300 -42.65400 -6.40200 1.000 30.46687 412 THR B O 1
ATOM 6667 N N . ARG B 1 415 ? 14.11900 -42.79600 -4.79000 1.000 30.88887 413 ARG B N 1
ATOM 6668 C CA . ARG B 1 415 ? 14.09900 -41.35900 -4.52700 1.000 31.79886 413 ARG B CA 1
ATOM 6669 C C . ARG B 1 415 ? 14.34700 -41.11900 -3.04200 1.000 36.49462 413 ARG B C 1
ATOM 6670 O O . ARG B 1 415 ? 13.83000 -41.86200 -2.19100 1.000 35.11117 413 ARG B O 1
ATOM 6678 N N . THR B 1 416 ? 15.15100 -40.10500 -2.72900 1.000 32.91838 414 THR B N 1
ATOM 6679 C CA . THR B 1 416 ? 15.36400 -39.64700 -1.36500 1.000 33.45049 414 THR B CA 1
ATOM 6680 C C . THR B 1 416 ? 15.02800 -38.17800 -1.23800 1.000 35.62682 414 THR B C 1
ATOM 6681 O O . THR B 1 416 ? 15.51400 -37.35300 -2.01900 1.000 35.17748 414 THR B O 1
ATOM 6685 N N . PHE B 1 417 ? 14.22700 -37.84300 -0.23100 1.000 33.14345 415 PHE B N 1
ATOM 6686 C CA . PHE B 1 417 ? 13.90000 -36.46600 0.10800 1.000 35.80079 415 PHE B CA 1
ATOM 6687 C C . PHE B 1 417 ? 14.29000 -36.21300 1.55900 1.000 38.22177 415 PHE B C 1
ATOM 6688 O O . PHE B 1 417 ? 13.92500 -37.00700 2.43800 1.000 40.35581 415 PHE B O 1
ATOM 6696 N N . PHE B 1 418 ? 14.99300 -35.09800 1.83800 1.000 34.29046 416 PHE B N 1
ATOM 6697 C CA . PHE B 1 418 ? 15.30700 -34.75400 3.21400 1.000 34.50005 416 PHE B CA 1
ATOM 6698 C C . PHE B 1 418 ? 14.93900 -33.29400 3.47200 1.000 36.88963 416 PHE B C 1
ATOM 6699 O O . PHE B 1 418 ? 14.92800 -32.45300 2.55900 1.000 35.18236 416 PHE B O 1
ATOM 6707 N N . SER B 1 419 ? 14.59900 -33.00800 4.73000 1.000 34.47037 417 SER B N 1
ATOM 6708 C CA . SER B 1 419 ? 14.37000 -31.62900 5.19700 1.000 35.58262 417 SER B CA 1
ATOM 6709 C C . SER B 1 419 ? 15.23100 -31.38100 6.42900 1.000 39.93376 417 SER B C 1
ATOM 6710 O O . SER B 1 419 ? 15.14600 -32.11600 7.43200 1.000 38.35918 417 SER B O 1
ATOM 6713 N N . LEU B 1 420 ? 16.07900 -30.38600 6.35600 1.000 35.32428 418 LEU B N 1
ATOM 6714 C CA . LEU B 1 420 ? 16.88100 -30.04100 7.51500 1.000 37.34311 418 LEU B CA 1
ATOM 6715 C C . LEU B 1 420 ? 16.09600 -29.15900 8.50000 1.000 42.82534 418 LEU B C 1
ATOM 6716 O O . LEU B 1 420 ? 16.51400 -29.01800 9.66400 1.000 42.87006 418 LEU B O 1
ATOM 6721 N N . ALA B 1 421 ? 14.97400 -28.59600 8.06200 1.000 41.16071 419 ALA B N 1
ATOM 6722 C CA . ALA B 1 421 ? 14.10900 -27.79300 8.92800 1.000 43.30404 419 ALA B CA 1
ATOM 6723 C C . ALA B 1 421 ? 13.15500 -28.67300 9.72500 1.000 45.66891 419 ALA B C 1
ATOM 6724 O O . ALA B 1 421 ? 13.08200 -28.55800 10.95700 1.000 43.91365 419 ALA B O 1
ATOM 6726 N N . GLY B 1 422 ? 12.41100 -29.55300 9.02700 1.000 44.32323 420 GLY B N 1
ATOM 6727 C CA . GLY B 1 422 ? 11.59100 -30.57200 9.65400 1.000 43.75936 420 GLY B CA 1
ATOM 6728 C C . GLY B 1 422 ? 12.34600 -31.74700 10.20700 1.000 47.77280 420 GLY B C 1
ATOM 6729 O O . GLY B 1 422 ? 11.75600 -32.58800 10.88900 1.000 48.46781 420 GLY B O 1
ATOM 6730 N N . VAL B 1 423 ? 13.64100 -31.86800 9.89500 1.000 45.52895 421 VAL B N 1
ATOM 6731 C CA . VAL B 1 423 ? 14.46400 -32.92800 10.44200 1.000 45.92574 421 VAL B CA 1
ATOM 6732 C C . VAL B 1 423 ? 13.76100 -34.24800 10.09900 1.000 49.52834 421 VAL B C 1
ATOM 6733 O O . VAL B 1 423 ? 13.38100 -35.01700 10.99000 1.000 49.85471 421 VAL B O 1
ATOM 6737 N N . GLU B 1 424 ? 13.55100 -34.49200 8.80700 1.000 44.18451 422 GLU B N 1
ATOM 6738 C CA . GLU B 1 424 ? 12.97800 -35.74000 8.31300 1.000 44.90043 422 GLU B CA 1
ATOM 6739 C C . GLU B 1 424 ? 13.69400 -36.15600 7.03300 1.000 42.84911 422 GLU B C 1
ATOM 6740 O O . GLU B 1 424 ? 14.24800 -35.32400 6.32200 1.000 38.89531 422 GLU B O 1
ATOM 6746 N N . GLU B 1 425 ? 13.68100 -37.45900 6.75300 1.000 35.59081 423 GLU B N 1
ATOM 6747 C CA . GLU B 1 425 ? 14.22300 -37.97000 5.49500 1.000 38.97879 423 GLU B CA 1
ATOM 6748 C C . GLU B 1 425 ? 13.34900 -39.13300 5.08400 1.000 40.87691 423 GLU B C 1
ATOM 6749 O O . GLU B 1 425 ? 13.12400 -40.03300 5.90900 1.000 42.17917 423 GLU B O 1
ATOM 6755 N N . ASP B 1 426 ? 12.81300 -39.08100 3.84900 1.000 33.34581 424 ASP B N 1
ATOM 6756 C CA . ASP B 1 426 ? 11.82200 -40.02200 3.33200 1.000 40.00802 424 ASP B CA 1
ATOM 6757 C C . ASP B 1 426 ? 12.35900 -40.67800 2.06600 1.000 41.53555 424 ASP B C 1
ATOM 6758 O O . ASP B 1 426 ? 13.12800 -40.06900 1.31600 1.000 38.01951 424 ASP B O 1
ATOM 6763 N N . TYR B 1 427 ? 11.94700 -41.91600 1.81900 1.000 37.75711 425 TYR B N 1
ATOM 6764 C CA . TYR B 1 427 ? 12.45500 -42.68400 0.68700 1.000 40.18580 425 TYR B CA 1
ATOM 6765 C C . TYR B 1 427 ? 11.27200 -43.20300 -0.09300 1.000 42.87452 425 TYR B C 1
ATOM 6766 O O . TYR B 1 427 ? 10.23100 -43.50600 0.48900 1.000 44.69739 425 TYR B O 1
ATOM 6775 N N . ILE B 1 428 ? 11.42300 -43.29300 -1.41400 1.000 38.25146 426 ILE B N 1
ATOM 6776 C CA . ILE B 1 428 ? 10.38200 -43.77400 -2.29400 1.000 37.88345 426 ILE B CA 1
ATOM 6777 C C . ILE B 1 428 ? 10.93800 -44.96800 -3.06500 1.000 38.87343 426 ILE B C 1
ATOM 6778 O O . ILE B 1 428 ? 12.00900 -44.88200 -3.66200 1.000 33.87942 426 ILE B O 1
ATOM 6783 N N . ASP B 1 429 ? 10.19400 -46.07200 -3.06100 1.000 35.83675 427 ASP B N 1
ATOM 6784 C CA . ASP B 1 429 ? 10.60200 -47.30200 -3.72000 1.000 36.42640 427 ASP B CA 1
ATOM 6785 C C . ASP B 1 429 ? 10.26900 -47.19900 -5.20600 1.000 35.70157 427 ASP B C 1
ATOM 6786 O O . ASP B 1 429 ? 9.24500 -46.63400 -5.59100 1.000 35.89165 427 ASP B O 1
ATOM 6791 N N . GLU B 1 430 ? 11.16900 -47.72100 -6.04400 1.000 36.42135 428 GLU B N 1
ATOM 6792 C CA . GLU B 1 430 ? 10.91100 -47.78000 -7.48400 1.000 36.07063 428 GLU B CA 1
ATOM 6793 C C . GLU B 1 430 ? 9.54500 -48.37000 -7.81200 1.000 37.45347 428 GLU B C 1
ATOM 6794 O O . GLU B 1 430 ? 8.88700 -47.92100 -8.75600 1.000 37.98013 428 GLU B O 1
ATOM 6800 N N . SER B 1 431 ? 9.10600 -49.41800 -7.07700 1.000 33.59288 429 SER B N 1
ATOM 6801 C CA . SER B 1 431 ? 7.84500 -50.05600 -7.42400 1.000 39.06684 429 SER B CA 1
ATOM 6802 C C . SER B 1 431 ? 6.61600 -49.17600 -7.19300 1.000 42.17701 429 SER B C 1
ATOM 6803 O O . SER B 1 431 ? 5.54900 -49.49400 -7.70700 1.000 43.70336 429 SER B O 1
ATOM 6806 N N . SER B 1 432 ? 6.73100 -48.05200 -6.49500 1.000 39.81058 430 SER B N 1
ATOM 6807 C CA . SER B 1 432 ? 5.61100 -47.13800 -6.31400 1.000 43.26252 430 SER B CA 1
ATOM 6808 C C . SER B 1 432 ? 5.48500 -46.07000 -7.41500 1.000 41.57022 430 SER B C 1
ATOM 6809 O O . SER B 1 432 ? 4.54900 -45.28000 -7.38300 1.000 39.72610 430 SER B O 1
ATOM 6812 N N . ILE B 1 433 ? 6.37200 -46.04400 -8.40400 1.000 36.61913 431 ILE B N 1
ATOM 6813 C CA . ILE B 1 433 ? 6.40900 -45.00700 -9.42000 1.000 34.00426 431 ILE B CA 1
ATOM 6814 C C . ILE B 1 433 ? 5.81400 -45.54500 -10.71800 1.000 39.02175 431 ILE B C 1
ATOM 6815 O O . ILE B 1 433 ? 6.28000 -46.55100 -11.26400 1.000 35.93003 431 ILE B O 1
ATOM 6820 N N . THR B 1 434 ? 4.80500 -44.85000 -11.23600 1.000 37.68053 432 THR B N 1
ATOM 6821 C CA . THR B 1 434 ? 4.21200 -45.24000 -12.50400 1.000 42.19519 432 THR B CA 1
ATOM 6822 C C . THR B 1 434 ? 5.14000 -44.91000 -13.65400 1.000 41.05697 432 THR B C 1
ATOM 6823 O O . THR B 1 434 ? 5.75800 -43.84300 -13.66800 1.000 38.74972 432 THR B O 1
ATOM 6827 N N . GLN B 1 435 ? 5.26000 -45.82400 -14.62900 1.000 36.10428 433 GLN B N 1
ATOM 6828 C CA . GLN B 1 435 ? 6.16200 -45.62700 -15.75700 1.000 38.00088 433 GLN B CA 1
ATOM 6829 C C . GLN B 1 435 ? 5.35700 -45.37200 -17.03200 1.000 40.03874 433 GLN B C 1
ATOM 6830 O O . GLN B 1 435 ? 4.50800 -46.18500 -17.41100 1.000 39.81127 433 GLN B O 1
ATOM 6836 N N . ALA B 1 436 ? 5.67900 -44.30100 -17.73300 1.000 38.05495 434 ALA B N 1
ATOM 6837 C CA . ALA B 1 436 ? 5.10400 -44.07500 -19.05400 1.000 37.35989 434 ALA B CA 1
ATOM 6838 C C . ALA B 1 436 ? 5.92600 -44.81000 -20.10200 1.000 40.41071 434 ALA B C 1
ATOM 6839 O O . ALA B 1 436 ? 7.00300 -45.36200 -19.83400 1.000 35.49768 434 ALA B O 1
ATOM 6841 N N . LEU B 1 437 ? 5.38300 -44.89200 -21.31200 1.000 40.10578 435 LEU B N 1
ATOM 6842 C CA . LEU B 1 437 ? 6.17400 -45.41300 -22.43100 1.000 42.89702 435 LEU B CA 1
ATOM 6843 C C . LEU B 1 437 ? 7.50700 -44.65300 -22.51100 1.000 39.88681 435 LEU B C 1
ATOM 6844 O O . LEU B 1 437 ? 7.55300 -43.43600 -22.33700 1.000 41.36823 435 LEU B O 1
ATOM 6849 N N . ASN B 1 438 ? 8.58100 -45.39600 -22.70900 1.000 39.38180 436 ASN B N 1
ATOM 6850 C CA . ASN B 1 438 ? 9.94800 -44.84200 -22.77000 1.000 39.15130 436 ASN B CA 1
ATOM 6851 C C . ASN B 1 438 ? 10.40900 -45.02400 -24.20800 1.000 38.13110 436 ASN B C 1
ATOM 6852 O O . ASN B 1 438 ? 11.00600 -46.04500 -24.57000 1.000 37.54194 436 ASN B O 1
ATOM 6857 N N . THR B 1 439 ? 10.14900 -44.02300 -25.04200 1.000 37.13274 437 THR B N 1
ATOM 6858 C CA . THR B 1 439 ? 10.47300 -44.17100 -26.45300 1.000 45.52950 437 THR B CA 1
ATOM 6859 C C . THR B 1 439 ? 11.95900 -44.00800 -26.73800 1.000 41.19851 437 THR B C 1
ATOM 6860 O O . THR B 1 439 ? 12.44000 -44.51800 -27.77000 1.000 39.38387 437 THR B O 1
ATOM 6864 N N . ARG B 1 440 ? 12.73500 -43.39000 -25.84000 1.000 37.62243 438 ARG B N 1
ATOM 6865 C CA . ARG B 1 440 ? 14.16500 -43.21700 -26.10000 1.000 32.58845 438 ARG B CA 1
ATOM 6866 C C . ARG B 1 440 ? 14.98000 -44.48300 -25.78800 1.000 34.52988 438 ARG B C 1
ATOM 6867 O O . ARG B 1 440 ? 16.14800 -44.56200 -26.17600 1.000 31.98993 438 ARG B O 1
ATOM 6875 N N . LEU B 1 441 ? 14.40600 -45.46000 -25.12500 1.000 31.80678 439 LEU B N 1
ATOM 6876 C CA . LEU B 1 441 ? 15.22900 -46.48000 -24.45500 1.000 33.31898 439 LEU B CA 1
ATOM 6877 C C . LEU B 1 441 ? 16.08000 -47.26900 -25.44900 1.000 34.35284 439 LEU B C 1
ATOM 6878 O O . LEU B 1 441 ? 15.55600 -47.92500 -26.35300 1.000 32.78326 439 LEU B O 1
ATOM 6883 N N . ALA B 1 442 ? 17.38800 -47.15500 -25.30300 1.000 31.69440 440 ALA B N 1
ATOM 6884 C CA . ALA B 1 442 ? 18.39300 -47.86700 -26.08500 1.000 33.15563 440 ALA B CA 1
ATOM 6885 C C . ALA B 1 442 ? 18.38300 -47.51300 -27.57500 1.000 33.15635 440 ALA B C 1
ATOM 6886 O O . ALA B 1 442 ? 18.91800 -48.30800 -28.39000 1.000 33.85489 440 ALA B O 1
ATOM 6888 N N . VAL B 1 443 ? 17.85400 -46.35400 -27.95800 1.000 32.64750 441 VAL B N 1
ATOM 6889 C CA . VAL B 1 443 ? 17.90500 -45.95800 -29.36300 1.000 35.90409 441 VAL B CA 1
ATOM 6890 C C . VAL B 1 443 ? 19.24800 -45.32700 -29.72100 1.000 35.90383 441 VAL B C 1
ATOM 6891 O O . VAL B 1 443 ? 19.55100 -45.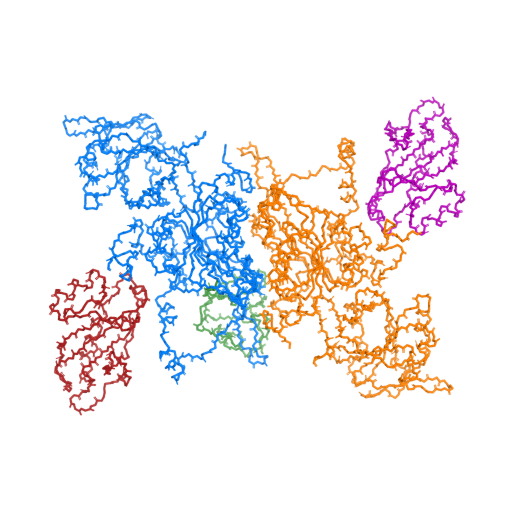13200 -30.90200 1.000 36.29074 441 VAL B O 1
ATOM 6895 N N . GLY B 1 444 ? 20.08400 -45.04400 -28.73600 1.000 34.14148 442 GLY B N 1
ATOM 6896 C CA . GLY B 1 444 ? 21.36700 -44.48000 -29.04200 1.000 33.40280 442 GLY B CA 1
ATOM 6897 C C . GLY B 1 444 ? 21.19100 -43.15700 -29.76400 1.000 34.48792 442 GLY B C 1
ATOM 6898 O O . GLY B 1 444 ? 20.31500 -42.35300 -29.43700 1.000 37.00694 442 GLY B O 1
ATOM 6899 N N . GLY B 1 445 ? 22.01700 -42.94300 -30.77900 1.000 36.54205 443 GLY B N 1
ATOM 6900 C CA . GLY B 1 445 ? 22.06200 -41.66400 -31.44400 1.000 38.18846 443 GLY B CA 1
ATOM 6901 C C . GLY B 1 445 ? 21.15500 -41.55100 -32.66400 1.000 39.18141 443 GLY B C 1
ATOM 6902 O O . GLY B 1 445 ? 21.42500 -40.74900 -33.56900 1.000 38.44434 443 GLY B O 1
ATOM 6903 N N . GLU B 1 446 ? 20.07500 -42.31000 -32.69100 1.000 36.29811 444 GLU B N 1
ATOM 6904 C CA . GLU B 1 446 ? 19.10300 -42.17100 -33.78500 1.000 43.98021 444 GLU B CA 1
ATOM 6905 C C . GLU B 1 446 ? 18.70100 -40.70700 -33.93900 1.000 43.41849 444 GLU B C 1
ATOM 6906 O O . GLU B 1 446 ? 18.47200 -40.01600 -32.94700 1.000 41.46510 444 GLU B O 1
ATOM 6912 N N . GLU B 1 447 ? 18.58900 -40.27200 -35.14700 1.000 37.34012 445 GLU B N 1
ATOM 6913 C CA . GLU B 1 447 ? 18.40500 -38.83300 -35.39100 1.000 39.67121 445 GLU B CA 1
ATOM 6914 C C . GLU B 1 447 ? 16.94000 -38.48500 -35.56100 1.000 40.49130 445 GLU B C 1
ATOM 6915 O O . GLU B 1 447 ? 16.17100 -39.27400 -36.08600 1.000 42.30178 445 GLU B O 1
ATOM 6921 N N . PRO B 1 448 ? 16.48900 -37.31700 -35.10600 1.000 42.46671 446 PRO B N 1
ATOM 6922 C CA . PRO B 1 448 ? 17.22700 -36.30100 -34.38900 1.000 38.92395 446 PRO B CA 1
ATOM 6923 C C . PRO B 1 448 ? 17.54200 -36.81400 -32.97400 1.000 37.92821 446 PRO B C 1
ATOM 6924 O O . PRO B 1 448 ? 16.77800 -37.49200 -32.30800 1.000 35.40313 446 PRO B O 1
ATOM 6928 N N . LEU B 1 449 ? 18.73900 -36.46900 -32.55600 1.000 35.44111 447 LEU B N 1
ATOM 6929 C CA . LEU B 1 449 ? 19.28700 -36.92900 -31.28500 1.000 36.41593 447 LEU B CA 1
ATOM 6930 C C . LEU B 1 449 ? 18.31900 -36.62000 -30.14000 1.000 34.30299 447 LEU B C 1
ATOM 6931 O O . LEU B 1 449 ? 17.79600 -35.50700 -30.03400 1.000 34.23187 447 LEU B O 1
ATOM 6936 N N . LEU B 1 450 ? 18.10400 -37.62400 -29.29300 1.000 31.18826 448 LEU B N 1
ATOM 6937 C CA . LEU B 1 450 ? 17.19100 -37.56000 -28.15300 1.000 35.18376 448 LEU B CA 1
ATOM 6938 C C . LEU B 1 450 ? 15.74100 -37.32900 -28.57500 1.000 35.39921 448 LEU B C 1
ATOM 6939 O O . LEU B 1 450 ? 14.90400 -37.02700 -27.72700 1.000 34.41316 448 LEU B O 1
ATOM 6944 N N . GLY B 1 451 ? 15.41900 -37.46500 -29.86400 1.000 32.32237 449 GLY B N 1
ATOM 6945 C CA . GLY B 1 451 ? 14.06600 -37.09300 -30.30600 1.000 34.98359 449 GLY B CA 1
ATOM 6946 C C . GLY B 1 451 ? 13.78500 -35.61600 -30.28800 1.000 34.80345 449 GLY B C 1
ATOM 6947 O O . GLY B 1 451 ? 12.62800 -35.19500 -30.40600 1.000 35.22780 449 GLY B O 1
ATOM 6948 N N . LEU B 1 452 ? 14.80200 -34.77600 -30.13300 1.000 31.43634 450 LEU B N 1
ATOM 6949 C CA . LEU B 1 452 ? 14.61000 -33.33300 -30.08200 1.000 31.20565 450 LEU B CA 1
ATOM 6950 C C . LEU B 1 452 ? 15.12700 -32.71900 -31.39400 1.000 32.41476 450 LEU B C 1
ATOM 6951 O O . LEU B 1 452 ? 16.34300 -32.72800 -31.63900 1.000 33.77029 450 LEU B O 1
ATOM 6956 N N . PRO B 1 453 ? 14.25900 -32.17600 -32.23700 1.000 33.01178 451 PRO B N 1
ATOM 6957 C CA . PRO B 1 453 ? 14.70800 -31.65800 -33.54800 1.000 33.39980 451 PRO B CA 1
ATOM 6958 C C . PRO B 1 453 ? 15.80500 -30.61700 -33.49200 1.000 38.51192 451 PRO B C 1
ATOM 6959 O O . PRO B 1 453 ? 16.59500 -30.54200 -34.45300 1.000 36.82245 451 PRO B O 1
ATOM 6963 N N . GLU B 1 454 ? 15.89500 -29.82100 -32.41700 1.000 37.44360 452 GLU B N 1
ATOM 6964 C CA . GLU B 1 454 ? 16.98600 -28.87800 -32.27900 1.000 40.42925 452 GLU B CA 1
ATOM 6965 C C . GLU B 1 454 ? 18.35800 -29.54500 -32.27700 1.000 36.29533 452 GLU B C 1
ATOM 6966 O O . GLU B 1 454 ? 19.34700 -28.89000 -32.56400 1.000 39.26666 452 GLU B O 1
ATOM 6972 N N . LEU B 1 455 ? 18.43900 -30.80000 -31.91100 1.000 32.99022 453 LEU B N 1
ATOM 6973 C CA . LEU B 1 455 ? 19.68300 -31.53600 -31.88500 1.000 36.48840 453 LEU B CA 1
ATOM 6974 C C . LEU B 1 455 ? 19.92500 -32.31600 -33.17700 1.000 40.17870 453 LEU B C 1
ATOM 6975 O O . LEU B 1 455 ? 20.83900 -33.12700 -33.22100 1.000 42.42289 453 LEU B O 1
ATOM 6980 N N . GLY B 1 456 ? 19.06700 -32.15300 -34.19200 1.000 39.88166 454 GLY B N 1
ATOM 6981 C CA . GLY B 1 456 ? 19.16600 -32.99400 -35.35700 1.000 39.89543 454 GLY B CA 1
ATOM 6982 C C . GLY B 1 456 ? 20.37800 -32.60200 -36.18200 1.000 47.64611 454 GLY B C 1
ATOM 6983 O O . GLY B 1 456 ? 20.94600 -31.52500 -36.01500 1.000 45.23922 454 GLY B O 1
ATOM 6984 N N . ASP B 1 457 ? 20.80000 -33.48300 -37.08300 1.000 54.93617 455 ASP B N 1
ATOM 6985 C CA . ASP B 1 457 ? 22.04300 -33.22100 -37.81400 1.000 57.06235 455 ASP B CA 1
ATOM 6986 C C . ASP B 1 457 ? 21.81800 -32.45500 -39.11900 1.000 63.29346 455 ASP B C 1
ATOM 6987 O O . ASP B 1 457 ? 22.68600 -32.48300 -39.99600 1.000 69.28335 455 ASP B O 1
ATOM 6992 N N . LYS B 1 458 ? 20.71600 -31.72200 -39.22600 1.000 73.85741 456 LYS B N 1
ATOM 6993 C CA . LYS B 1 458 ? 20.34000 -31.00700 -40.46300 1.000 75.59009 456 LYS B CA 1
ATOM 6994 C C . LYS B 1 458 ? 19.97900 -32.05200 -41.52500 1.000 79.03278 456 LYS B C 1
ATOM 6995 O O . LYS B 1 458 ? 19.56400 -31.72100 -42.63000 1.000 80.97803 456 LYS B O 1
ATOM 6998 N N . THR C 2 4 ? 12.03000 -73.53400 15.49900 1.000 76.88544 1 THR C N 1
ATOM 6999 C CA . THR C 2 4 ? 12.95400 -72.37900 15.26500 1.000 71.02354 1 THR C CA 1
ATOM 7000 C C . THR C 2 4 ? 12.25300 -71.03600 15.00500 1.000 73.12785 1 THR C C 1
ATOM 7001 O O . THR C 2 4 ? 11.14500 -70.95400 14.44700 1.000 66.92864 1 THR C O 1
ATOM 7005 N N . TRP C 2 5 ? 12.96400 -69.97500 15.39600 1.000 66.10538 2 TRP C N 1
ATOM 7006 C CA . TRP C 2 5 ? 12.52200 -68.59800 15.24300 1.000 66.29821 2 TRP C CA 1
ATOM 7007 C C . TRP C 2 5 ? 13.63800 -67.79100 14.57900 1.000 64.10555 2 TRP C C 1
ATOM 7008 O O . TRP C 2 5 ? 14.83500 -68.02300 14.82700 1.000 60.28929 2 TRP C O 1
ATOM 7019 N N . LYS C 2 6 ? 13.23500 -66.83800 13.74600 1.000 65.52434 3 LYS C N 1
ATOM 7020 C CA . LYS C 2 6 ? 14.18000 -66.03600 12.97900 1.000 65.83114 3 LYS C CA 1
ATOM 7021 C C . LYS C 2 6 ? 14.32000 -64.63100 13.57400 1.000 63.51390 3 LYS C C 1
ATOM 7022 O O . LYS C 2 6 ? 13.38300 -64.07600 14.15000 1.000 60.24606 3 LYS C O 1
ATOM 7028 N N . LEU C 2 7 ? 15.51900 -64.05700 13.42700 1.000 57.42200 4 LEU C N 1
ATOM 7029 C CA . LEU C 2 7 ? 15.76800 -62.67900 13.85300 1.000 56.83298 4 LEU C CA 1
ATOM 7030 C C . LEU C 2 7 ? 16.70800 -62.02900 12.85100 1.000 55.30345 4 LEU C C 1
ATOM 7031 O O . LEU C 2 7 ? 17.79000 -62.56800 12.57100 1.000 54.18713 4 LEU C O 1
ATOM 7036 N N . ASN C 2 8 ? 16.29200 -60.90100 12.31200 1.000 55.37338 5 ASN C N 1
ATOM 7037 C CA . ASN C 2 8 ? 17.18800 -60.07200 11.50400 1.000 54.00903 5 ASN C CA 1
ATOM 7038 C C . ASN C 2 8 ? 18.16000 -59.31600 12.41200 1.000 53.07957 5 ASN C C 1
ATOM 7039 O O . ASN C 2 8 ? 17.73700 -58.50300 13.24300 1.000 53.68586 5 ASN C O 1
ATOM 7044 N N . ILE C 2 9 ? 19.45200 -59.57200 12.24400 1.000 51.76002 6 ILE C N 1
ATOM 7045 C CA . ILE C 2 9 ? 20.52300 -58.90100 12.98500 1.000 50.90738 6 ILE C CA 1
ATOM 7046 C C . ILE C 2 9 ? 21.37000 -58.12200 11.97600 1.000 49.72640 6 ILE C C 1
ATOM 7047 O O . ILE C 2 9 ? 22.02800 -58.71700 11.11300 1.000 48.94667 6 ILE C O 1
ATOM 7052 N N . GLN C 2 10 ? 21.35300 -56.79700 12.09400 1.000 49.70589 7 GLN C N 1
ATOM 7053 C CA . GLN C 2 10 ? 22.22300 -55.94300 11.28800 1.000 48.68197 7 GLN C CA 1
ATOM 7054 C C . GLN C 2 10 ? 22.01100 -56.17500 9.78200 1.000 48.43896 7 GLN C C 1
ATOM 7055 O O . GLN C 2 10 ? 22.94800 -56.07000 8.99600 1.000 47.45272 7 GLN C O 1
ATOM 7061 N N . GLY C 2 11 ? 20.77300 -56.53000 9.40000 1.000 50.50171 8 GLY C N 1
ATOM 7062 C CA . GLY C 2 11 ? 20.39100 -56.68400 8.00800 1.000 50.39480 8 GLY C CA 1
ATOM 7063 C C . GLY C 2 11 ? 20.34100 -58.10600 7.49800 1.000 54.02471 8 GLY C C 1
ATOM 7064 O O . GLY C 2 11 ? 19.98600 -58.31300 6.33600 1.000 51.98190 8 GLY C O 1
ATOM 7065 N N . LYS C 2 12 ? 20.67100 -59.10400 8.32200 1.000 49.64480 9 LYS C N 1
ATOM 7066 C CA . LYS C 2 12 ? 20.69500 -60.47400 7.84800 1.000 49.81383 9 LYS C CA 1
ATOM 7067 C C . LYS C 2 12 ? 19.92600 -61.33100 8.81600 1.000 50.88761 9 LYS C C 1
ATOM 7068 O O . LYS C 2 12 ? 20.08500 -61.18100 10.03600 1.000 50.89360 9 LYS C O 1
ATOM 7074 N N . GLU C 2 13 ? 19.12700 -62.24100 8.26000 1.000 51.89459 10 GLU C N 1
ATOM 7075 C CA . GLU C 2 13 ? 18.31100 -63.16500 9.03700 1.000 53.13033 10 GLU C CA 1
ATOM 7076 C C . GLU C 2 13 ? 19.13400 -64.31000 9.60000 1.000 52.71396 10 GLU C C 1
ATOM 7077 O O . GLU C 2 13 ? 19.95200 -64.91600 8.90200 1.000 52.01539 10 GLU C O 1
ATOM 7083 N N . PHE C 2 14 ? 18.89800 -64.61700 10.87500 1.000 53.28613 11 PHE C N 1
ATOM 7084 C CA . PHE C 2 14 ? 19.52600 -65.75100 11.54300 1.000 53.23577 11 PHE C CA 1
ATOM 7085 C C . PHE C 2 14 ? 18.43400 -66.58500 12.21000 1.000 54.86531 11 PHE C C 1
ATOM 7086 O O . PHE C 2 14 ? 17.41600 -66.05400 12.66400 1.000 55.83225 11 PHE C O 1
ATOM 7094 N N . THR C 2 15 ? 18.66200 -67.88400 12.28400 1.000 55.26201 12 THR C N 1
ATOM 7095 C CA . THR C 2 15 ? 17.71500 -68.80400 12.89900 1.000 57.53558 12 THR C CA 1
ATOM 7096 C C . THR C 2 15 ? 18.20100 -69.22100 14.27900 1.000 56.99691 12 THR C C 1
ATOM 7097 O O . THR C 2 15 ? 19.36200 -69.62100 14.43000 1.000 56.11071 12 THR C O 1
ATOM 7101 N N . PHE C 2 16 ? 17.31100 -69.14900 15.27300 1.000 58.22446 13 PHE C N 1
ATOM 7102 C CA . PHE C 2 16 ? 17.58500 -69.63500 16.62400 1.000 58.94940 13 PHE C CA 1
ATOM 7103 C C . PHE C 2 16 ? 16.58300 -70.71800 17.01900 1.000 60.56807 13 PHE C C 1
ATOM 7104 O O . PHE C 2 16 ? 15.44200 -70.73600 16.55200 1.000 61.65699 13 PHE C O 1
ATOM 7112 N N . ASP C 2 17 ? 17.01000 -71.61000 17.89800 1.000 62.76483 14 ASP C N 1
ATOM 7113 C CA . ASP C 2 17 ? 16.18700 -72.75700 18.26800 1.000 67.63676 14 ASP C CA 1
ATOM 7114 C C . ASP C 2 17 ? 15.45900 -72.54900 19.59600 1.000 69.04402 14 ASP C C 1
ATOM 7115 O O . ASP C 2 17 ? 14.94400 -73.51800 20.16000 1.000 71.21362 14 ASP C O 1
ATOM 7120 N N . THR C 2 18 ? 15.42900 -71.32500 20.11500 1.000 67.13720 15 THR C N 1
ATOM 7121 C CA . THR C 2 18 ? 14.67000 -71.02100 21.31800 1.000 67.24600 15 THR C CA 1
ATOM 7122 C C . THR C 2 18 ? 13.76900 -69.82300 21.07900 1.000 68.64380 15 THR C C 1
ATOM 7123 O O . THR C 2 18 ? 14.11100 -68.92500 20.30200 1.000 67.82301 15 THR C O 1
ATOM 7127 N N . PRO C 2 19 ? 12.62000 -69.77100 21.76300 1.000 68.02135 16 PRO C N 1
ATOM 7128 C CA . PRO C 2 19 ? 11.65500 -68.69200 21.49900 1.000 68.95441 16 PRO C CA 1
ATOM 7129 C C . PRO C 2 19 ? 12.13300 -67.31300 21.93100 1.000 66.49257 16 PRO C C 1
ATOM 7130 O O . PRO C 2 19 ? 11.74300 -66.32400 21.30900 1.000 67.68771 16 PRO C O 1
ATOM 7134 N N . THR C 2 20 ? 12.92800 -67.21400 22.99000 1.000 66.17880 17 THR C N 1
ATOM 7135 C CA . THR C 2 20 ? 13.56500 -65.97400 23.39900 1.000 65.25179 17 THR C CA 1
ATOM 7136 C C . THR C 2 20 ? 15.07400 -66.15000 23.28800 1.000 63.59039 17 THR C C 1
ATOM 7137 O O . THR C 2 20 ? 15.58900 -67.27600 23.34300 1.000 63.53200 17 THR C O 1
ATOM 7141 N N . VAL C 2 21 ? 15.78700 -65.02700 23.11800 1.000 62.34752 18 VAL C N 1
ATOM 7142 C CA . VAL C 2 21 ? 17.24500 -65.03700 23.10000 1.000 60.91506 18 VAL C CA 1
ATOM 7143 C C . VAL C 2 21 ? 17.76100 -63.84600 23.89200 1.000 60.72643 18 VAL C C 1
ATOM 7144 O O . VAL C 2 21 ? 17.14400 -62.78300 23.92000 1.000 61.06040 18 VAL C O 1
ATOM 7148 N N . VAL C 2 22 ? 18.90300 -64.03600 24.54100 1.000 60.33839 19 VAL C N 1
ATOM 7149 C CA . VAL C 2 22 ? 19.65600 -62.92700 25.11600 1.000 59.98661 19 VAL C CA 1
ATOM 7150 C C . VAL C 2 22 ? 20.32700 -62.14400 23.98400 1.000 58.31288 19 VAL C C 1
ATOM 7151 O O . VAL C 2 22 ? 21.01400 -62.71900 23.13700 1.000 57.19129 19 VAL C O 1
ATOM 7155 N N . ILE C 2 23 ? 20.13400 -60.82500 23.97300 1.000 58.24747 20 ILE C N 1
ATOM 7156 C CA . ILE C 2 23 ? 20.70200 -60.00300 22.89900 1.000 56.80698 20 ILE C CA 1
ATOM 7157 C C . ILE C 2 23 ? 22.18300 -60.31500 22.71800 1.000 55.63374 20 ILE C C 1
ATOM 7158 O O . ILE C 2 23 ? 22.65800 -60.46100 21.59000 1.000 54.40189 20 ILE C O 1
ATOM 7163 N N . ARG C 2 24 ? 22.92800 -60.44200 23.83000 1.000 56.14734 21 ARG C N 1
ATOM 7164 C CA . ARG C 2 24 ? 24.34400 -60.75500 23.76500 1.000 55.30121 21 ARG C CA 1
ATOM 7165 C C . ARG C 2 24 ? 24.59700 -61.98400 22.89700 1.000 54.55490 21 ARG C C 1
ATOM 7166 O O . ARG C 2 24 ? 25.51700 -61.99700 22.07600 1.000 53.35677 21 ARG C O 1
ATOM 7174 N N . ASP C 2 25 ? 23.77800 -63.02000 23.05700 1.000 55.36288 22 ASP C N 1
ATOM 7175 C CA . ASP C 2 25 ? 23.97300 -64.24000 22.27800 1.000 54.88528 22 ASP C CA 1
ATOM 7176 C C . ASP C 2 25 ? 23.62200 -64.02300 20.80800 1.000 53.87469 22 ASP C C 1
ATOM 7177 O O . ASP C 2 25 ? 24.26800 -64.59000 19.91200 1.000 52.97704 22 ASP C O 1
ATOM 7182 N N . ALA C 2 26 ? 22.59000 -63.22700 20.53700 1.000 54.14816 23 ALA C N 1
ATOM 7183 C CA . ALA C 2 26 ? 22.26800 -62.94200 19.14500 1.000 53.33849 23 ALA C CA 1
ATOM 7184 C C . ALA C 2 26 ? 23.40300 -62.15200 18.48200 1.000 51.92767 23 ALA C C 1
ATOM 7185 O O . ALA C 2 26 ? 23.78700 -62.45700 17.35500 1.000 51.03124 23 ALA C O 1
ATOM 7187 N N . VAL C 2 27 ? 23.99400 -61.19500 19.21600 1.000 51.85685 24 VAL C N 1
ATOM 7188 C CA . VAL C 2 27 ? 25.12000 -60.39400 18.69400 1.000 50.68994 24 VAL C CA 1
ATOM 7189 C C . VAL C 2 27 ? 26.30600 -61.31200 18.39000 1.000 49.96420 24 VAL C C 1
ATOM 7190 O O . VAL C 2 27 ? 26.89700 -61.26500 17.29800 1.000 48.91521 24 VAL C O 1
ATOM 7194 N N . ILE C 2 28 ? 26.63200 -62.20200 19.33500 1.000 50.64468 25 ILE C N 1
ATOM 7195 C CA . ILE C 2 28 ? 27.73600 -63.15900 19.12600 1.000 50.18929 25 ILE C CA 1
ATOM 7196 C C . ILE C 2 28 ? 27.49600 -63.99300 17.87800 1.000 49.63650 25 ILE C C 1
ATOM 7197 O O . ILE C 2 28 ? 28.39400 -64.18100 17.06300 1.000 48.74637 25 ILE C O 1
ATOM 7202 N N . ARG C 2 29 ? 26.26600 -64.50200 17.71600 1.000 50.30445 26 ARG C N 1
ATOM 7203 C CA . ARG C 2 29 ? 25.93400 -65.39000 16.59500 1.000 50.10253 26 ARG C CA 1
ATOM 7204 C C . ARG C 2 29 ? 26.21000 -64.73600 15.23800 1.000 48.97166 26 ARG C C 1
ATOM 7205 O O . ARG C 2 29 ? 26.61200 -65.42300 14.28300 1.000 48.50712 26 ARG C O 1
ATOM 7213 N N . ALA C 2 30 ? 25.94000 -63.42100 15.12300 1.000 48.66387 27 ALA C N 1
ATOM 7214 C CA . ALA C 2 30 ? 26.15300 -62.67900 13.86600 1.000 47.71755 27 ALA C CA 1
ATOM 7215 C C . ALA C 2 30 ? 27.61600 -62.34700 13.61000 1.000 46.68621 27 ALA C C 1
ATOM 7216 O O . ALA C 2 30 ? 27.94100 -61.70800 12.58900 1.000 45.89931 27 ALA C O 1
ATOM 7218 N N . GLY C 2 31 ? 28.50800 -62.74300 14.52300 1.000 46.80154 28 GLY C N 1
ATOM 7219 C CA . GLY C 2 31 ? 29.91800 -62.37900 14.39800 1.000 46.03711 28 GLY C CA 1
ATOM 7220 C C . GLY C 2 31 ? 30.28000 -60.99200 14.90800 1.000 45.90628 28 GLY C C 1
ATOM 7221 O O . GLY C 2 31 ? 31.38900 -60.53100 14.67300 1.000 45.31746 28 GLY C O 1
ATOM 7222 N N . LEU C 2 32 ? 29.37400 -60.32000 15.61100 1.000 46.57047 29 LEU C N 1
ATOM 7223 C CA . LEU C 2 32 ? 29.65600 -59.01800 16.19200 1.000 46.68329 29 LEU C CA 1
ATOM 7224 C C . LEU C 2 32 ? 30.25800 -59.15300 17.60800 1.000 47.46721 29 LEU C C 1
ATOM 7225 O O . LEU C 2 32 ? 30.08800 -60.14900 18.28900 1.000 48.12649 29 LEU C O 1
ATOM 7230 N N . ASN C 2 33 ? 30.97900 -58.10600 18.02800 1.000 47.51058 30 ASN C N 1
ATOM 7231 C CA . ASN C 2 33 ? 31.65100 -58.13100 19.32000 1.000 48.38800 30 ASN C CA 1
ATOM 7232 C C . ASN C 2 33 ? 30.74700 -57.51500 20.40000 1.000 49.53031 30 ASN C C 1
ATOM 7233 O O . ASN C 2 33 ? 30.56200 -56.27600 20.41700 1.000 49.63601 30 ASN C O 1
ATOM 7238 N N . PRO C 2 34 ? 30.18400 -58.31700 21.32100 1.000 50.51069 31 PRO C N 1
ATOM 7239 C CA . PRO C 2 34 ? 29.22300 -57.77200 22.29200 1.000 51.68880 31 PRO C CA 1
ATOM 7240 C C . PRO C 2 34 ? 29.85800 -56.93800 23.39000 1.000 52.62207 31 PRO C C 1
ATOM 7241 O O . PRO C 2 34 ? 29.12700 -56.30400 24.16200 1.000 53.65672 31 PRO C O 1
ATOM 7245 N N . ASN C 2 35 ? 31.17200 -56.92800 23.49200 1.000 55.52381 32 ASN C N 1
ATOM 7246 C CA . ASN C 2 35 ? 31.87400 -56.15700 24.50700 1.000 58.55137 32 ASN C CA 1
ATOM 7247 C C . ASN C 2 35 ? 32.24100 -54.74600 24.05100 1.000 57.69269 32 ASN C C 1
ATOM 7248 O O . ASN C 2 35 ? 32.83100 -54.00400 24.83000 1.000 63.83294 32 ASN C O 1
ATOM 7253 N N . GLN C 2 36 ? 31.88500 -54.34800 22.82800 1.000 56.90814 33 GLN C N 1
ATOM 7254 C CA . GLN C 2 36 ? 32.09400 -52.97200 22.39700 1.000 59.25027 33 GLN C CA 1
ATOM 7255 C C . GLN C 2 36 ? 30.89400 -52.09600 22.77900 1.000 61.52309 33 GLN C C 1
ATOM 7256 O O . GLN C 2 36 ? 29.81800 -52.58600 23.12400 1.000 58.60224 33 GLN C O 1
ATOM 7262 N N . ALA C 2 37 ? 31.09000 -50.78100 22.71200 1.000 55.69148 34 ALA C N 1
ATOM 7263 C CA . ALA C 2 37 ? 30.03100 -49.84200 23.07200 1.000 53.67276 34 ALA C CA 1
ATOM 7264 C C . ALA C 2 37 ? 29.07300 -49.66700 21.89400 1.000 53.17524 34 ALA C C 1
ATOM 7265 O O . ALA C 2 37 ? 29.48300 -49.24800 20.80500 1.000 51.77093 34 ALA C O 1
ATOM 7267 N N . TRP C 2 38 ? 27.80100 -49.98900 22.10300 1.000 53.31301 35 TRP C N 1
ATOM 7268 C CA . TRP C 2 38 ? 26.80500 -49.92500 21.04800 1.000 52.74525 35 TRP C CA 1
ATOM 7269 C C . TRP C 2 38 ? 25.56000 -49.16600 21.48700 1.000 53.98595 35 TRP C C 1
ATOM 7270 O O . TRP C 2 38 ? 25.13300 -49.27100 22.63100 1.000 55.23137 35 TRP C O 1
ATOM 7281 N N . HIS C 2 39 ? 24.94100 -48.46600 20.53800 1.000 53.72639 36 HIS C N 1
ATOM 7282 C CA . HIS C 2 39 ? 23.50400 -48.18900 20.56300 1.000 54.68742 36 HIS C CA 1
ATOM 7283 C C . HIS C 2 39 ? 22.76900 -49.44800 20.08900 1.000 54.31024 36 HIS C C 1
ATOM 7284 O O . HIS C 2 39 ? 22.85600 -49.81100 18.90700 1.000 53.22368 36 HIS C O 1
ATOM 7291 N N . ILE C 2 40 ? 22.00800 -50.08800 20.96200 1.000 55.32858 37 ILE C N 1
ATOM 7292 C CA . ILE C 2 40 ? 21.27800 -51.31000 20.62200 1.000 55.22732 37 ILE C CA 1
ATOM 7293 C C . ILE C 2 40 ? 19.79900 -50.98400 20.50000 1.000 56.37033 37 ILE C C 1
ATOM 7294 O O . ILE C 2 40 ? 19.19000 -50.46300 21.44600 1.000 57.76264 37 ILE C O 1
ATOM 7299 N N . PHE C 2 41 ? 19.21500 -51.30500 19.34700 1.000 55.93812 38 PHE C N 1
ATOM 7300 C CA . PHE C 2 41 ? 17.81900 -50.99900 19.08700 1.000 57.10405 38 PHE C CA 1
ATOM 7301 C C . PHE C 2 41 ? 17.14000 -52.22000 18.51600 1.000 57.93737 38 PHE C C 1
ATOM 7302 O O . PHE C 2 41 ? 17.69800 -52.88400 17.62800 1.000 55.91418 38 PHE C O 1
ATOM 7310 N N . LEU C 2 42 ? 15.95200 -52.50300 19.04000 1.000 58.59992 39 LEU C N 1
ATOM 7311 C CA . LEU C 2 42 ? 15.02600 -53.48800 18.51100 1.000 59.11634 39 LEU C CA 1
ATOM 7312 C C . LEU C 2 42 ? 13.84600 -52.77800 17.85900 1.000 63.24405 39 LEU C C 1
ATOM 7313 O O . LEU C 2 42 ? 13.18000 -51.94800 18.49300 1.000 61.50470 39 LEU C O 1
ATOM 7318 N N . LYS C 2 43 ? 13.57200 -53.12300 16.60700 1.000 63.34104 40 LYS C N 1
ATOM 7319 C CA . LYS C 2 43 ? 12.45500 -52.55400 15.86900 1.000 72.00858 40 LYS C CA 1
ATOM 7320 C C . LYS C 2 43 ? 11.34900 -53.59000 15.70200 1.000 75.41449 40 LYS C C 1
ATOM 7321 O O . LYS C 2 43 ? 11.60400 -54.70900 15.25100 1.000 67.71017 40 LYS C O 1
ATOM 7327 N N . VAL C 2 44 ? 10.12400 -53.19500 16.03600 1.000 80.60718 41 VAL C N 1
ATOM 7328 C CA . VAL C 2 44 ? 8.92800 -53.99700 15.80900 1.000 86.46659 41 VAL C CA 1
ATOM 7329 C C . VAL C 2 44 ? 7.97200 -53.19300 14.93100 1.000 92.47863 41 VAL C C 1
ATOM 7330 O O . VAL C 2 44 ? 7.81500 -51.97900 15.11900 1.000 91.95878 41 VAL C O 1
ATOM 7334 N N . GLU C 2 45 ? 7.34400 -53.87300 13.96800 1.000 97.46258 42 GLU C N 1
ATOM 7335 C CA . GLU C 2 45 ? 6.38400 -53.22000 13.08300 1.000 103.41960 42 GLU C CA 1
ATOM 7336 C C . GLU C 2 45 ? 5.28900 -52.52600 13.89000 1.000 104.03929 42 GLU C C 1
ATOM 7337 O O . GLU C 2 45 ? 4.83700 -53.02900 14.92300 1.000 103.14742 42 GLU C O 1
ATOM 7343 N N . GLY C 2 46 ? 4.86200 -51.35900 13.40900 1.000 105.82608 43 GLY C N 1
ATOM 7344 C CA . GLY C 2 46 ? 3.80800 -50.61700 14.06600 1.000 105.83355 43 GLY C CA 1
ATOM 7345 C C . GLY C 2 46 ? 4.18500 -50.01900 15.40100 1.000 106.70685 43 GLY C C 1
ATOM 7346 O O . GLY C 2 46 ? 3.29700 -49.59900 16.14700 1.000 106.01981 43 GLY C O 1
ATOM 7347 N N . GLN C 2 47 ? 5.46900 -49.96200 15.72400 1.000 98.57822 44 GLN C N 1
ATOM 7348 C CA . GLN C 2 47 ? 5.94300 -49.46100 17.00700 1.000 96.27560 44 GLN C CA 1
ATOM 7349 C C . GLN C 2 47 ? 7.22900 -48.68800 16.76500 1.000 93.06693 44 GLN C C 1
ATOM 7350 O O . GLN C 2 47 ? 8.00100 -49.03300 15.86400 1.000 90.87105 44 GLN C O 1
ATOM 7356 N N . PRO C 2 48 ? 7.47700 -47.62900 17.53300 1.000 87.90455 45 PRO C N 1
ATOM 7357 C CA . PRO C 2 48 ? 8.79600 -46.99000 17.46100 1.000 83.65618 45 PRO C CA 1
ATOM 7358 C C . PRO C 2 48 ? 9.86500 -47.97400 17.91200 1.000 77.75289 45 PRO C C 1
ATOM 7359 O O . PRO C 2 48 ? 9.60000 -48.89900 18.68100 1.000 73.32764 45 PRO C O 1
ATOM 7363 N N . LYS C 2 49 ? 11.08200 -47.78000 17.42400 1.000 71.01524 46 LYS C N 1
ATOM 7364 C CA . LYS C 2 49 ? 12.15600 -48.66900 17.84400 1.000 71.81913 46 LYS C CA 1
ATOM 7365 C C . LYS C 2 49 ? 12.45400 -48.43400 19.32000 1.000 67.46793 46 LYS C C 1
ATOM 7366 O O . LYS C 2 49 ? 12.27500 -47.33400 19.84000 1.000 67.32082 46 LYS C O 1
ATOM 7372 N N . VAL C 2 50 ? 12.88000 -49.49000 20.00200 1.000 64.76192 47 VAL C N 1
ATOM 7373 C CA . VAL C 2 50 ? 13.12100 -49.47000 21.44300 1.000 66.27553 47 VAL C CA 1
ATOM 7374 C C . VAL C 2 50 ? 14.59400 -49.74600 21.71700 1.000 65.49014 47 VAL C C 1
ATOM 7375 O O . VAL C 2 50 ? 15.13900 -50.76200 21.26100 1.000 61.36272 47 VAL C O 1
ATOM 7379 N N . GLU C 2 51 ? 15.22800 -48.86000 22.48400 1.000 67.64003 48 GLU C N 1
ATOM 7380 C CA . GLU C 2 51 ? 16.61000 -49.07700 22.87500 1.000 69.94429 48 GLU C CA 1
ATOM 7381 C C . GLU C 2 51 ? 16.67600 -50.19100 23.90000 1.000 69.47276 48 GLU C C 1
ATOM 7382 O O . GLU C 2 51 ? 15.83000 -50.28500 24.80200 1.000 71.27379 48 GLU C O 1
ATOM 7388 N N . LYS C 2 52 ? 17.68200 -51.03900 23.75100 1.000 60.84087 49 LYS C N 1
ATOM 7389 C CA . LYS C 2 52 ? 17.83700 -52.23500 24.57200 1.000 61.13760 49 LYS C CA 1
ATOM 7390 C C . LYS C 2 52 ? 19.24200 -52.26300 25.16100 1.000 60.53699 49 LYS C C 1
ATOM 7391 O O . LYS C 2 52 ? 20.12400 -51.50600 24.75800 1.000 59.67238 49 LYS C O 1
ATOM 7397 N N . ASN C 2 53 ? 19.41800 -53.10400 26.16000 1.000 61.20538 50 ASN C N 1
ATOM 7398 C CA . ASN C 2 53 ? 20.69100 -53.37200 26.80800 1.000 63.07990 50 ASN C CA 1
ATOM 7399 C C . ASN C 2 53 ? 21.23400 -54.71200 26.30700 1.000 59.81314 50 ASN C C 1
ATOM 7400 O O . ASN C 2 53 ? 20.48000 -55.57800 25.85500 1.000 59.71984 50 ASN C O 1
ATOM 7405 N N . ILE C 2 54 ? 22.55700 -54.87600 26.41500 1.000 59.04526 51 ILE C N 1
ATOM 7406 C CA . ILE C 2 54 ? 23.22500 -56.02400 25.80600 1.000 57.87995 51 ILE C CA 1
ATOM 7407 C C . ILE C 2 54 ? 22.75300 -57.33900 26.42200 1.000 58.70722 51 ILE C C 1
ATOM 7408 O O . ILE C 2 54 ? 22.76100 -58.38100 25.75200 1.000 57.98910 51 ILE C O 1
ATOM 7413 N N . ASP C 2 55 ? 22.35300 -57.33300 27.69600 1.000 61.82218 52 ASP C N 1
ATOM 7414 C CA . ASP C 2 55 ? 21.97000 -58.57400 28.36100 1.000 63.96344 52 ASP C CA 1
ATOM 7415 C C . ASP C 2 55 ? 20.46200 -58.70600 28.53500 1.000 65.31441 52 ASP C C 1
ATOM 7416 O O . ASP C 2 55 ? 20.00200 -59.64200 29.20800 1.000 63.50761 52 ASP C O 1
ATOM 7421 N N . ASP C 2 56 ? 19.68700 -57.82800 27.89400 1.000 62.25962 53 ASP C N 1
ATOM 7422 C CA . ASP C 2 56 ? 18.23900 -57.97700 27.81900 1.000 66.72868 53 ASP C CA 1
ATOM 7423 C C . ASP C 2 56 ? 17.83700 -59.22400 27.04000 1.000 66.55461 53 ASP C C 1
ATOM 7424 O O . ASP C 2 56 ? 18.55000 -59.67900 26.14000 1.000 61.37835 53 ASP C O 1
ATOM 7429 N N . VAL C 2 57 ? 16.65500 -59.73500 27.36600 1.000 64.19844 54 VAL C N 1
ATOM 7430 C CA . VAL C 2 57 ? 16.03900 -60.86600 26.68100 1.000 64.20134 54 VAL C CA 1
ATOM 7431 C C . VAL C 2 57 ? 14.98400 -60.33800 25.72600 1.000 64.29791 54 VAL C C 1
ATOM 7432 O O . VAL C 2 57 ? 14.17900 -59.47900 26.08800 1.000 65.37477 54 VAL C O 1
ATOM 7436 N N . ILE C 2 58 ? 14.95800 -60.86300 24.51100 1.000 63.34938 55 ILE C N 1
ATOM 7437 C CA . ILE C 2 58 ? 13.93900 -60.48100 23.54500 1.000 63.61992 55 ILE C CA 1
ATOM 7438 C C . ILE C 2 58 ? 13.18300 -61.73200 23.13800 1.000 66.01453 55 ILE C C 1
ATOM 7439 O O . ILE C 2 58 ? 13.75500 -62.83000 23.08000 1.000 64.10720 55 ILE C O 1
ATOM 7444 N N . ASP C 2 59 ? 11.88600 -61.56200 22.90900 1.000 65.69814 56 ASP C N 1
ATOM 7445 C CA . ASP C 2 59 ? 10.97400 -62.65800 22.60600 1.000 67.57023 56 ASP C CA 1
ATOM 7446 C C . ASP C 2 59 ? 10.73200 -62.64000 21.10000 1.000 70.66523 56 ASP C C 1
ATOM 7447 O O . ASP C 2 59 ? 10.15600 -61.68900 20.56800 1.000 71.06928 56 ASP C O 1
ATOM 7452 N N . LEU C 2 60 ? 11.21300 -63.67900 20.40900 1.000 69.62246 57 LEU C N 1
ATOM 7453 C CA . LEU C 2 60 ? 11.13200 -63.74300 18.95300 1.000 70.44196 57 LEU C CA 1
ATOM 7454 C C . LEU C 2 60 ? 9.72300 -64.02400 18.45100 1.000 74.50670 57 LEU C C 1
ATOM 7455 O O . LEU C 2 60 ? 9.48400 -63.93500 17.24200 1.000 74.47816 57 LEU C O 1
ATOM 7460 N N . ARG C 2 61 ? 8.79700 -64.36900 19.34600 1.000 80.12169 58 ARG C N 1
ATOM 7461 C CA . ARG C 2 61 ? 7.39200 -64.54900 19.00300 1.000 82.07300 58 ARG C CA 1
ATOM 7462 C C . ARG C 2 61 ? 6.63100 -63.22900 18.93600 1.000 85.24770 58 ARG C C 1
ATOM 7463 O O . ARG C 2 61 ? 5.51800 -63.20800 18.39800 1.000 89.48021 58 ARG C O 1
ATOM 7471 N N . THR C 2 62 ? 7.19800 -62.14200 19.47300 1.000 82.98449 59 THR C N 1
ATOM 7472 C CA . THR C 2 62 ? 6.58500 -60.82200 19.42700 1.000 86.11095 59 THR C CA 1
ATOM 7473 C C . THR C 2 62 ? 6.06700 -60.53300 18.01600 1.000 87.72142 59 THR C C 1
ATOM 7474 O O . THR C 2 62 ? 6.86000 -60.51900 17.06300 1.000 86.03279 59 THR C O 1
ATOM 7478 N N . PRO C 2 63 ? 4.76600 -60.29200 17.84200 1.000 88.43956 60 PRO C N 1
ATOM 7479 C CA . PRO C 2 63 ? 4.25100 -60.00400 16.49600 1.000 88.65466 60 PRO C CA 1
ATOM 7480 C C . PRO C 2 63 ? 4.84200 -58.71800 15.93000 1.000 87.48805 60 PRO C C 1
ATOM 7481 O O . PRO C 2 63 ? 4.93600 -57.69800 16.61200 1.000 85.75226 60 PRO C O 1
ATOM 7485 N N . GLY C 2 64 ? 5.24300 -58.78300 14.66400 1.000 86.61700 61 GLY C N 1
ATOM 7486 C CA . GLY C 2 64 ? 5.80500 -57.64000 13.97500 1.000 90.96867 61 GLY C CA 1
ATOM 7487 C C . GLY C 2 64 ? 7.30200 -57.46000 14.13000 1.000 89.39173 61 GLY C C 1
ATOM 7488 O O . GLY C 2 64 ? 7.84600 -56.48100 13.59200 1.000 86.81552 61 GLY C O 1
ATOM 7489 N N . ILE C 2 65 ? 7.97900 -58.36700 14.84400 1.000 84.93312 62 ILE C N 1
ATOM 7490 C CA . ILE C 2 65 ? 9.42500 -58.30200 15.07000 1.000 82.89907 62 ILE C CA 1
ATOM 7491 C C . ILE C 2 65 ? 10.15400 -58.07700 13.74600 1.000 81.65231 62 ILE C C 1
ATOM 7492 O O . ILE C 2 65 ? 10.06100 -58.89600 12.82800 1.000 83.31012 62 ILE C O 1
ATOM 7497 N N . GLU C 2 66 ? 10.88000 -56.95600 13.63200 1.000 82.39367 63 GLU C N 1
ATOM 7498 C CA . GLU C 2 66 ? 11.54700 -56.61900 12.37800 1.000 81.07003 63 GLU C CA 1
ATOM 7499 C C . GLU C 2 66 ? 13.05700 -56.89600 12.41600 1.000 76.78546 63 GLU C C 1
ATOM 7500 O O . GLU C 2 66 ? 13.55900 -57.60200 11.54300 1.000 75.69137 63 GLU C O 1
ATOM 7506 N N . LYS C 2 67 ? 13.79400 -56.31500 13.37300 1.000 63.12867 64 LYS C N 1
ATOM 7507 C CA . LYS C 2 67 ? 15.25500 -56.35000 13.27500 1.000 58.68717 64 LYS C CA 1
ATOM 7508 C C . LYS C 2 67 ? 15.89200 -55.86000 14.57200 1.000 56.06386 64 LYS C C 1
ATOM 7509 O O . LYS C 2 67 ? 15.38300 -54.94200 15.22600 1.000 56.93807 64 LYS C O 1
ATOM 7515 N N . LEU C 2 68 ? 17.00600 -56.49100 14.92400 1.000 54.98197 65 LEU C N 1
ATOM 7516 C CA . LEU C 2 68 ? 17.90400 -56.04500 15.98000 1.000 54.53567 65 LEU C CA 1
ATOM 7517 C C . LEU C 2 68 ? 19.09700 -55.34200 15.32600 1.000 53.09143 65 LEU C C 1
ATOM 7518 O O . LEU C 2 68 ? 19.71400 -55.89800 14.40000 1.000 52.07440 65 LEU C O 1
ATOM 7523 N N . ARG C 2 69 ? 19.43300 -54.14800 15.82100 1.000 53.11541 66 ARG C N 1
ATOM 7524 C CA . ARG C 2 69 ? 20.42000 -53.31900 15.14200 1.000 51.99097 66 ARG C CA 1
ATOM 7525 C C . ARG C 2 69 ? 21.36400 -52.64000 16.11800 1.000 51.82283 66 ARG C C 1
ATOM 7526 O O . ARG C 2 69 ? 20.93500 -52.15400 17.17500 1.000 52.88238 66 ARG C O 1
ATOM 7534 N N . LEU C 2 70 ? 22.65300 -52.59800 15.75500 1.000 50.62656 67 LEU C N 1
ATOM 7535 C CA . LEU C 2 70 ? 23.68000 -51.93300 16.54200 1.000 50.49524 67 LEU C CA 1
ATOM 7536 C C . LEU C 2 70 ? 24.27700 -50.76000 15.76400 1.000 49.89334 67 LEU C C 1
ATOM 7537 O O . LEU C 2 70 ? 24.53800 -50.86400 14.55600 1.000 49.00000 67 LEU C O 1
ATOM 7542 N N . THR C 2 71 ? 24.49100 -49.65700 16.46800 1.000 50.50713 68 THR C N 1
ATOM 7543 C CA . THR C 2 71 ? 25.24400 -48.52000 15.98200 1.000 50.10735 68 THR C CA 1
ATOM 7544 C C . THR C 2 71 ? 26.38900 -48.24800 16.94400 1.000 50.31442 68 THR C C 1
ATOM 7545 O O . THR C 2 71 ? 26.16600 -48.19100 18.17100 1.000 51.26085 68 THR C O 1
ATOM 7549 N N . PRO C 2 72 ? 27.61800 -48.08100 16.44200 1.000 49.32337 69 PRO C N 1
ATOM 7550 C CA . PRO C 2 72 ? 28.75200 -47.86700 17.34100 1.000 49.58691 69 PRO C CA 1
ATOM 7551 C C . PRO C 2 72 ? 28.56000 -46.58400 18.14500 1.000 50.84112 69 PRO C C 1
ATOM 7552 O O . PRO C 2 72 ? 28.10100 -45.57000 17.61700 1.000 51.08276 69 PRO C O 1
ATOM 7556 N N . LYS C 2 73 ? 28.92000 -46.64100 19.41600 1.000 51.75876 70 LYS C N 1
ATOM 7557 C CA . LYS C 2 73 ? 29.04300 -45.42200 20.22000 1.000 53.04024 70 LYS C CA 1
ATOM 7558 C C . LYS C 2 73 ? 30.41500 -44.76300 20.13100 1.000 52.91323 70 LYS C C 1
ATOM 7559 O O . LYS C 2 73 ? 30.52200 -43.55400 20.34900 1.000 53.78935 70 LYS C O 1
ATOM 7565 N N . ASP C 2 74 ? 31.48600 -45.52300 19.87000 1.000 52.02073 71 ASP C N 1
ATOM 7566 C CA . ASP C 2 74 ? 32.82800 -44.96200 19.76700 1.000 51.99762 71 ASP C CA 1
ATOM 7567 C C . ASP C 2 74 ? 33.04400 -44.65700 18.27800 1.000 50.74416 71 ASP C C 1
ATOM 7568 O O . ASP C 2 74 ? 33.36600 -45.55200 17.49300 1.000 49.54050 71 ASP C O 1
ATOM 7573 N N . VAL C 2 75 ? 32.85600 -43.38600 17.90500 1.000 51.16273 72 VAL C N 1
ATOM 7574 C CA . VAL C 2 75 ? 32.93100 -42.91700 16.51900 1.000 50.24717 72 VAL C CA 1
ATOM 7575 C C . VAL C 2 75 ? 33.93400 -41.77000 16.52500 1.000 50.83354 72 VAL C C 1
ATOM 7576 O O . VAL C 2 75 ? 33.60600 -40.65100 16.92300 1.000 51.97668 72 VAL C O 1
ATOM 7580 N N . ASN C 2 76 ? 35.17300 -42.05500 16.10400 1.000 50.18615 73 ASN C N 1
ATOM 7581 C CA . ASN C 2 76 ? 36.31400 -41.24400 16.51100 1.000 51.05062 73 ASN C CA 1
ATOM 7582 C C . ASN C 2 76 ? 37.24700 -40.84900 15.37400 1.000 50.36332 73 ASN C C 1
ATOM 7583 O O . ASN C 2 76 ? 38.30000 -40.28200 15.65700 1.000 51.08801 73 ASN C O 1
ATOM 7588 N N . ASN C 2 77 ? 36.93100 -41.19200 14.12100 1.000 49.10176 74 ASN C N 1
ATOM 7589 C CA . ASN C 2 77 ? 37.88200 -40.87200 13.06800 1.000 48.53907 74 ASN C CA 1
ATOM 7590 C C . ASN C 2 77 ? 37.64700 -39.45300 12.55600 1.000 49.15889 74 ASN C C 1
ATOM 7591 O O . ASN C 2 77 ? 36.54500 -38.90900 12.64300 1.000 49.63193 74 ASN C O 1
ATOM 7596 N N . GLY C 2 78 ? 38.68900 -38.91400 11.95200 1.000 49.17578 75 GLY C N 1
ATOM 7597 C CA . GLY C 2 78 ? 38.60300 -37.64200 11.22600 1.000 49.65475 75 GLY C CA 1
ATOM 7598 C C . GLY C 2 78 ? 39.65400 -37.54200 10.11800 1.000 49.07558 75 GLY C C 1
ATOM 7599 O O . GLY C 2 78 ? 40.51200 -38.43100 9.94300 1.000 53.43192 75 GLY C O 1
ATOM 7601 N N . ALA D 3 8 ? 66.96493 -37.11596 43.36187 0.500 110.42490 234 ALA D N 1
ATOM 7602 C CA . ALA D 3 8 ? 66.49789 -35.93452 44.07037 0.500 109.74956 234 ALA D CA 1
ATOM 7603 C C . ALA D 3 8 ? 66.59090 -34.77044 43.13641 0.500 111.04298 234 ALA D C 1
ATOM 7604 O O . ALA D 3 8 ? 65.58336 -34.27823 42.67062 0.500 109.02714 234 ALA D O 1
ATOM 7606 N N . THR D 3 9 ? 67.82358 -34.33775 42.84124 0.500 105.80462 235 THR D N 1
ATOM 7607 C CA . THR D 3 9 ? 67.94176 -33.08355 42.11137 0.500 103.10010 235 THR D CA 1
ATOM 7608 C C . THR D 3 9 ? 67.43619 -33.19664 40.66689 0.500 95.81471 235 THR D C 1
ATOM 7609 O O . THR D 3 9 ? 67.15489 -32.14422 40.06336 0.500 93.45853 235 THR D O 1
ATOM 7613 N N . ARG D 3 10 ? 67.32017 -34.40795 40.07562 0.500 95.33789 236 ARG D N 1
ATOM 7614 C CA . ARG D 3 10 ? 66.90570 -34.46744 38.65812 0.500 91.71119 236 ARG D CA 1
ATOM 7615 C C . ARG D 3 10 ? 65.40183 -34.19758 38.49219 0.500 88.25976 236 ARG D C 1
ATOM 7616 O O . ARG D 3 10 ? 64.56522 -34.93258 39.03854 0.500 87.24861 236 ARG D O 1
ATOM 7624 N N . ARG D 3 11 ? 65.05568 -33.17815 37.72697 0.500 83.64559 237 ARG D N 1
ATOM 7625 C CA . ARG D 3 11 ? 63.65733 -32.71911 37.58633 0.500 76.26100 237 ARG D CA 1
ATOM 7626 C C . ARG D 3 11 ? 63.46709 -32.27986 36.15098 0.500 73.28237 237 ARG D C 1
ATOM 7627 O O . ARG D 3 11 ? 63.41986 -31.09083 35.86931 0.500 72.04593 237 ARG D O 1
ATOM 7635 N N . ASP D 3 12 ? 63.30676 -33.24445 35.24955 0.500 70.89910 238 ASP D N 1
ATOM 7636 C CA . ASP D 3 12 ? 63.13843 -32.96388 33.82190 0.500 69.33170 238 ASP D CA 1
ATOM 7637 C C . ASP D 3 12 ? 61.78217 -32.43695 33.48147 0.500 66.77135 238 ASP D C 1
ATOM 7638 O O . ASP D 3 12 ? 61.61806 -31.81416 32.42849 0.500 65.36251 238 ASP D O 1
ATOM 7643 N N . PHE D 3 13 ? 60.77106 -32.72564 34.30856 0.500 65.82762 239 PHE D N 1
ATOM 7644 C CA . PHE D 3 13 ? 59.43355 -32.22811 34.03248 0.500 63.30593 239 PHE D CA 1
ATOM 7645 C C . PHE D 3 13 ? 58.69247 -32.04179 35.35677 0.500 60.96915 239 PHE D C 1
ATOM 7646 O O . PHE D 3 13 ? 59.14209 -32.44442 36.42339 0.500 63.90341 239 PHE D O 1
ATOM 7654 N N . SER D 3 14 ? 57.55617 -31.41728 35.26107 0.500 59.56681 240 SER D N 1
ATOM 7655 C CA . SER D 3 14 ? 56.69058 -31.15051 36.39323 0.500 59.50283 240 SER D CA 1
ATOM 7656 C C . SER D 3 14 ? 55.54066 -32.16057 36.46316 0.500 60.12065 240 SER D C 1
ATOM 7657 O O . SER D 3 14 ? 55.08709 -32.68866 35.43892 0.500 55.19056 240 SER D O 1
ATOM 7660 N N . LEU D 3 15 ? 55.06814 -32.41918 37.68765 0.500 58.26991 241 LEU D N 1
ATOM 7661 C CA . LEU D 3 15 ? 53.80464 -33.11254 37.95702 0.500 59.39425 241 LEU D CA 1
ATOM 7662 C C . LEU D 3 15 ? 52.74936 -32.07073 38.26373 0.500 56.78461 241 LEU D C 1
ATOM 7663 O O . LEU D 3 15 ? 52.97611 -30.86060 38.08657 0.500 58.36241 241 LEU D O 1
ATOM 7668 N N . ARG D 3 16 ? 51.59072 -32.50237 38.74108 0.500 55.75958 242 ARG D N 1
ATOM 7669 C CA . ARG D 3 16 ? 50.64526 -31.52679 39.22581 0.500 58.54597 242 ARG D CA 1
ATOM 7670 C C . ARG D 3 16 ? 51.23498 -30.81248 40.43507 0.500 61.11809 242 ARG D C 1
ATOM 7671 O O . ARG D 3 16 ? 51.98481 -31.39634 41.21959 0.500 58.24374 242 ARG D O 1
ATOM 7679 N N . PRO D 3 17 ? 50.89763 -29.53585 40.63420 0.500 61.80659 243 PRO D N 1
ATOM 7680 C CA . PRO D 3 17 ? 51.38715 -28.85348 41.83420 0.500 60.49266 243 PRO D CA 1
ATOM 7681 C C . PRO D 3 17 ? 51.04760 -29.61896 43.10062 0.500 60.27171 243 PRO D C 1
ATOM 7682 O O . PRO D 3 17 ? 51.87438 -29.72378 44.00137 0.500 63.45319 243 PRO D O 1
ATOM 7686 N N . GLU D 3 18 ? 49.86916 -30.24113 43.15465 0.500 61.54265 244 GLU D N 1
ATOM 7687 C CA . GLU D 3 18 ? 49.51294 -31.02590 44.32560 0.500 61.73034 244 GLU D CA 1
ATOM 7688 C C . GLU D 3 18 ? 50.34536 -32.29251 44.44672 0.500 62.09917 244 GLU D C 1
ATOM 7689 O O . GLU D 3 18 ? 50.63311 -32.73500 45.56195 0.500 62.08066 244 GLU D O 1
ATOM 7695 N N . ASP D 3 19 ? 50.71627 -32.91128 43.32475 0.500 59.74649 245 ASP D N 1
ATOM 7696 C CA . ASP D 3 19 ? 51.62424 -34.05137 43.38764 0.500 61.07761 245 ASP D CA 1
ATOM 7697 C C . ASP D 3 19 ? 52.92664 -33.67639 44.07198 0.500 63.58990 245 ASP D C 1
ATOM 7698 O O . ASP D 3 19 ? 53.43949 -34.40415 44.93589 0.500 64.69730 245 ASP D O 1
ATOM 7703 N N . GLU D 3 20 ? 53.56319 -32.61877 43.57292 0.500 62.46406 246 GLU D N 1
ATOM 7704 C CA . GLU D 3 20 ? 54.89497 -32.25288 44.04004 0.500 64.44366 246 GLU D CA 1
ATOM 7705 C C . GLU D 3 20 ? 54.85751 -31.86161 45.50353 0.500 68.83198 246 GLU D C 1
ATOM 7706 O O . GLU D 3 20 ? 55.74688 -32.24313 46.27368 0.500 68.43034 246 GLU D O 1
ATOM 7712 N N . HIS D 3 21 ? 53.79933 -31.15413 45.90552 0.500 69.28471 247 HIS D N 1
ATOM 7713 C CA . HIS D 3 21 ? 53.59326 -30.82336 47.32004 0.500 67.79022 247 HIS D CA 1
ATOM 7714 C C . HIS D 3 21 ? 53.50624 -32.07947 48.16062 0.500 69.13496 247 HIS D C 1
ATOM 7715 O O . HIS D 3 21 ? 54.14451 -32.18719 49.21860 0.500 70.95337 247 HIS D O 1
ATOM 7722 N N . TYR D 3 22 ? 52.73365 -33.06292 47.69562 0.500 67.23697 248 TYR D N 1
ATOM 7723 C CA . TYR D 3 22 ? 52.62538 -34.32042 48.42644 0.500 66.50472 248 TYR D CA 1
ATOM 7724 C C . TYR D 3 22 ? 53.96377 -35.03662 48.51855 0.500 69.42792 248 TYR D C 1
ATOM 7725 O O . TYR D 3 22 ? 54.35193 -35.51616 49.59331 0.500 72.22234 248 TYR D O 1
ATOM 7734 N N . LEU D 3 23 ? 54.69401 -35.13546 47.40880 0.500 68.44756 249 LEU D N 1
ATOM 7735 C CA . LEU D 3 23 ? 55.97378 -35.82645 47.46310 0.500 71.58400 249 LEU D CA 1
ATOM 7736 C C . LEU D 3 23 ? 56.94704 -35.10759 48.40885 0.500 72.51830 249 LEU D C 1
ATOM 7737 O O . LEU D 3 23 ? 57.74286 -35.75280 49.09795 0.500 71.83736 249 LEU D O 1
ATOM 7742 N N . ASP D 3 24 ? 56.93250 -33.77337 48.39817 0.500 69.53354 250 ASP D N 1
ATOM 7743 C CA . ASP D 3 24 ? 57.77205 -33.00080 49.30843 0.500 73.02671 250 ASP D CA 1
ATOM 7744 C C . ASP D 3 24 ? 57.30844 -33.15049 50.75085 0.500 72.73304 250 ASP D C 1
ATOM 7745 O O . ASP D 3 24 ? 58.10263 -33.47887 51.62712 0.500 74.50563 250 ASP D O 1
ATOM 7750 N N . GLU D 3 25 ? 56.01224 -32.97529 51.01442 0.500 71.47147 251 GLU D N 1
ATOM 7751 C CA . GLU D 3 25 ? 55.53147 -33.16492 52.37876 0.500 71.45102 251 GLU D CA 1
ATOM 7752 C C . GLU D 3 25 ? 55.83664 -34.55812 52.88934 0.500 71.45252 251 GLU D C 1
ATOM 7753 O O . GLU D 3 25 ? 56.00144 -34.75074 54.09433 0.500 72.56583 251 GLU D O 1
ATOM 7759 N N . MET D 3 26 ? 55.96019 -35.53665 52.00294 0.500 73.42179 252 MET D N 1
ATOM 7760 C CA . MET D 3 26 ? 56.30145 -36.87998 52.46117 0.500 72.98754 252 MET D CA 1
ATOM 7761 C C . MET D 3 26 ? 57.78372 -37.04340 52.71438 0.500 71.41293 252 MET D C 1
ATOM 7762 O O . MET D 3 26 ? 58.18401 -38.09559 53.21752 0.500 68.33728 252 MET D O 1
ATOM 7767 N N . GLY D 3 27 ? 58.58545 -36.03235 52.36433 0.500 72.12002 253 GLY D N 1
ATOM 7768 C CA . GLY D 3 27 ? 60.03252 -36.10460 52.51022 0.500 70.94643 253 GLY D CA 1
ATOM 7769 C C . GLY D 3 27 ? 60.69334 -37.10326 51.58807 0.500 71.62772 253 GLY D C 1
ATOM 7770 O O . GLY D 3 27 ? 61.68996 -37.71404 51.95717 0.500 69.17471 253 GLY D O 1
ATOM 7771 N N . TYR D 3 28 ? 60.13381 -37.32789 50.39534 0.500 68.34409 254 TYR D N 1
ATOM 7772 C CA . TYR D 3 28 ? 60.73792 -38.29423 49.49723 0.500 70.09483 254 TYR D CA 1
ATOM 7773 C C . TYR D 3 28 ? 61.94082 -37.66197 48.80459 0.500 69.80440 254 TYR D C 1
ATOM 7774 O O . TYR D 3 28 ? 62.00058 -36.44274 48.61016 0.500 69.60641 254 TYR D O 1
ATOM 7783 N N . CYS D 3 29 ? 62.93981 -38.49589 48.49366 0.500 71.62681 255 CYS D N 1
ATOM 7784 C CA . CYS D 3 29 ? 63.92910 -38.17288 47.48713 0.500 72.45385 255 CYS D CA 1
ATOM 7785 C C . CYS D 3 29 ? 63.36643 -38.58791 46.11694 0.500 72.48171 255 CYS D C 1
ATOM 7786 O O . CYS D 3 29 ? 63.36090 -39.77421 45.76701 0.500 68.70606 255 CYS D O 1
ATOM 7789 N N . TRP D 3 30 ? 62.89992 -37.63387 45.33831 0.500 72.04770 256 TRP D N 1
ATOM 7790 C CA . TRP D 3 30 ? 62.16502 -37.98041 44.11885 0.500 70.84099 256 TRP D CA 1
ATOM 7791 C C . TRP D 3 30 ? 62.73196 -37.25721 42.91163 0.500 74.07267 256 TRP D C 1
ATOM 7792 O O . TRP D 3 30 ? 63.18839 -36.12043 43.00629 0.500 77.62362 256 TRP D O 1
ATOM 7803 N N . GLU D 3 31 ? 62.69958 -37.93041 41.76426 0.500 70.07581 257 GLU D N 1
ATOM 7804 C CA . GLU D 3 31 ? 63.16425 -37.32747 40.53145 0.500 70.19431 257 GLU D CA 1
ATOM 7805 C C . GLU D 3 31 ? 62.11047 -37.49495 39.44732 0.500 68.30871 257 GLU D C 1
ATOM 7806 O O . GLU D 3 31 ? 61.32313 -38.44574 39.46499 0.500 63.08829 257 GLU D O 1
ATOM 7812 N N . THR D 3 32 ? 62.11107 -36.58325 38.50311 0.500 71.88901 258 THR D N 1
ATOM 7813 C CA . THR D 3 32 ? 61.36280 -36.74870 37.25842 0.500 71.13500 258 THR D CA 1
ATOM 7814 C C . THR D 3 32 ? 62.36013 -36.84070 36.12250 0.500 73.05462 258 THR D C 1
ATOM 7815 O O . THR D 3 32 ? 63.19109 -35.93194 35.91606 0.500 74.11273 258 THR D O 1
ATOM 7819 N N . ARG D 3 33 ? 62.31125 -37.95029 35.41654 0.500 68.71103 259 ARG D N 1
ATOM 7820 C CA . ARG D 3 33 ? 63.30081 -38.25983 34.40479 0.500 71.40845 259 ARG D CA 1
ATOM 7821 C C . ARG D 3 33 ? 62.63310 -38.53176 33.06614 0.500 70.60242 259 ARG D C 1
ATOM 7822 O O . ARG D 3 33 ? 61.82202 -39.46221 32.95468 0.500 70.67153 259 ARG D O 1
ATOM 7830 N N . LEU D 3 34 ? 62.99916 -37.74518 32.06009 0.500 71.33644 260 LEU D N 1
ATOM 7831 C CA . LEU D 3 34 ? 62.60175 -38.00246 30.69008 0.500 72.15625 260 LEU D CA 1
ATOM 7832 C C . LEU D 3 34 ? 63.55354 -39.02716 30.10617 0.500 74.64404 260 LEU D C 1
ATOM 7833 O O . LEU D 3 34 ? 64.78622 -38.86019 30.15203 0.500 75.59833 260 LEU D O 1
ATOM 7838 N N . VAL D 3 35 ? 62.99309 -40.07412 29.55792 0.500 76.25260 261 VAL D N 1
ATOM 7839 C CA . VAL D 3 35 ? 63.75981 -41.07393 28.80862 0.500 75.79070 261 VAL D CA 1
ATOM 7840 C C . VAL D 3 35 ? 63.12378 -41.12754 27.42753 0.500 77.13228 261 VAL D C 1
ATOM 7841 O O . VAL D 3 35 ? 62.04502 -41.73687 27.22112 0.500 77.78775 261 VAL D O 1
ATOM 7845 N N . GLY D 3 36 ? 63.75847 -40.47055 26.48585 0.500 77.51332 262 GLY D N 1
ATOM 7846 C CA . GLY D 3 36 ? 63.11291 -40.23957 25.21360 0.500 77.53317 262 GLY D CA 1
ATOM 7847 C C . GLY D 3 36 ? 61.90951 -39.35844 25.44796 0.500 75.40483 262 GLY D C 1
ATOM 7848 O O . GLY D 3 36 ? 62.02265 -38.25191 25.99720 0.500 74.73786 262 GLY D O 1
ATOM 7849 N N . ASN D 3 37 ? 60.73411 -39.86970 25.07679 0.500 74.30118 263 ASN D N 1
ATOM 7850 C CA . ASN D 3 37 ? 59.47132 -39.18752 25.32454 0.500 76.59519 263 ASN D CA 1
ATOM 7851 C C . ASN D 3 37 ? 58.75831 -39.70719 26.56563 0.500 72.08897 263 ASN D C 1
ATOM 7852 O O . ASN D 3 37 ? 57.73718 -39.12006 26.96443 0.500 68.95468 263 ASN D O 1
ATOM 7857 N N . ALA D 3 38 ? 59.27201 -40.75117 27.16836 0.500 75.65987 264 ALA D N 1
ATOM 7858 C CA . ALA D 3 38 ? 58.67351 -41.30816 28.37884 0.500 74.75174 264 ALA D CA 1
ATOM 7859 C C . ALA D 3 38 ? 59.00521 -40.47401 29.60782 0.500 71.58543 264 ALA D C 1
ATOM 7860 O O . ALA D 3 38 ? 60.16126 -40.11844 29.86309 0.500 72.24896 264 ALA D O 1
ATOM 7862 N N . ARG D 3 39 ? 57.99198 -40.24246 30.42425 0.500 65.11722 265 ARG D N 1
ATOM 7863 C CA . ARG D 3 39 ? 58.11060 -39.42889 31.62804 0.500 64.27466 265 ARG D CA 1
ATOM 7864 C C . ARG D 3 39 ? 58.02612 -40.33275 32.84212 0.500 60.77882 265 ARG D C 1
ATOM 7865 O O . ARG D 3 39 ? 56.96221 -40.86890 33.14230 0.500 61.02067 265 ARG D O 1
ATOM 7873 N N . TRP D 3 40 ? 59.13583 -40.49778 33.53271 0.500 61.51372 266 TRP D N 1
ATOM 7874 C CA . TRP D 3 40 ? 59.23428 -41.36236 34.70396 0.500 62.23822 266 TRP D CA 1
ATOM 7875 C C . TRP D 3 40 ? 59.34879 -40.55096 35.99686 0.500 63.06272 266 TRP D C 1
ATOM 7876 O O . TRP D 3 40 ? 60.21079 -39.65989 36.12448 0.500 62.97564 266 TRP D O 1
ATOM 7887 N N . LEU D 3 41 ? 58.49601 -40.87820 36.96190 0.500 58.84772 267 LEU D N 1
ATOM 7888 C CA . LEU D 3 41 ? 58.65832 -40.44088 38.34624 0.500 58.84131 267 LEU D CA 1
ATOM 7889 C C . LEU D 3 41 ? 59.40096 -41.53006 39.06823 0.500 63.65006 267 LEU D C 1
ATOM 7890 O O . LEU D 3 41 ? 58.94547 -42.68139 39.10486 0.500 64.30311 267 LEU D O 1
ATOM 7895 N N . ILE D 3 42 ? 60.50779 -41.19123 39.72746 0.500 63.41316 268 ILE D N 1
ATOM 7896 C CA . ILE D 3 42 ? 61.26927 -42.22402 40.44718 0.500 64.13842 268 ILE D CA 1
ATOM 7897 C C . ILE D 3 42 ? 61.48095 -41.76326 41.88554 0.500 65.38545 268 ILE D C 1
ATOM 7898 O O . ILE D 3 42 ? 62.07085 -40.69215 42.12293 0.500 63.79440 268 ILE D O 1
ATOM 7903 N N . ILE D 3 43 ? 61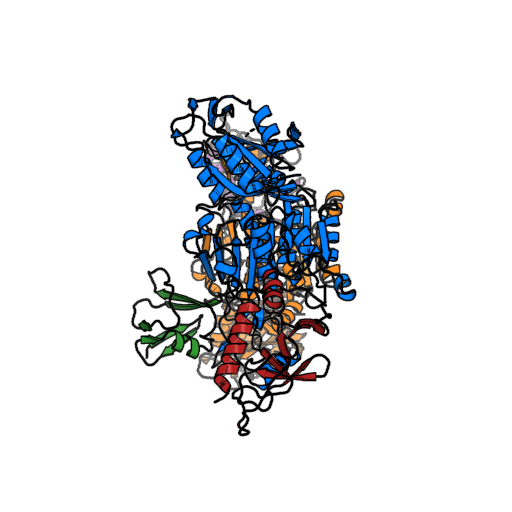.00608 -42.55532 42.83892 0.500 62.87741 269 ILE D N 1
ATOM 7904 C CA . ILE D 3 43 ? 61.21537 -42.28399 44.25782 0.500 67.25435 269 ILE D CA 1
ATOM 7905 C C . ILE D 3 43 ? 62.39016 -43.13415 44.70937 0.500 66.03176 269 ILE D C 1
ATOM 7906 O O . ILE D 3 43 ? 62.33323 -44.37104 44.66404 0.500 66.11586 269 ILE D O 1
ATOM 7911 N N . HIS D 3 44 ? 63.46707 -42.47528 45.14994 0.500 68.76728 270 HIS D N 1
ATOM 7912 C CA . HIS D 3 44 ? 64.67524 -43.21016 45.56395 0.500 67.72899 270 HIS D CA 1
ATOM 7913 C C . HIS D 3 44 ? 64.55762 -43.72958 46.99330 0.500 70.37522 270 HIS D C 1
ATOM 7914 O O . HIS D 3 44 ? 64.02065 -43.06473 47.88626 0.500 69.12524 270 HIS D O 1
ATOM 7921 N N . ASP D 3 45 ? 65.03607 -44.95415 47.19470 0.500 71.86014 271 ASP D N 1
ATOM 7922 C CA . ASP D 3 45 ? 65.14697 -45.55095 48.52386 0.500 72.35403 271 ASP D CA 1
ATOM 7923 C C . ASP D 3 45 ? 63.81066 -45.53174 49.25190 0.500 73.66425 271 ASP D C 1
ATOM 7924 O O . ASP D 3 45 ? 63.69399 -45.10191 50.39750 0.500 75.70330 271 ASP D O 1
ATOM 7929 N N . TYR D 3 46 ? 62.79479 -46.01527 48.55832 0.500 75.03205 272 TYR D N 1
ATOM 7930 C CA . TYR D 3 46 ? 61.48279 -46.21758 49.15118 0.500 73.75285 272 TYR D CA 1
ATOM 7931 C C . TYR D 3 46 ? 61.52896 -47.38671 50.10965 0.500 76.59469 272 TYR D C 1
ATOM 7932 O O . TYR D 3 46 ? 61.89437 -48.50585 49.71522 0.500 76.34037 272 TYR D O 1
ATOM 7941 N N . GLU D 3 47 ? 61.15289 -47.12632 51.37438 0.500 77.52260 273 GLU D N 1
ATOM 7942 C CA . GLU D 3 47 ? 61.18382 -48.12379 52.44086 0.500 78.32954 273 GLU D CA 1
ATOM 7943 C C . GLU D 3 47 ? 60.02087 -49.11055 52.34546 0.500 77.63900 273 GLU D C 1
ATOM 7944 O O . GLU D 3 47 ? 58.87193 -48.72050 52.16024 0.500 77.42641 273 GLU D O 1
ATOM 7950 N N . LEU D 3 48 ? 60.32196 -50.36015 52.50633 0.500 84.45129 274 LEU D N 1
ATOM 7951 C CA . LEU D 3 48 ? 59.39897 -51.47195 52.40252 0.500 87.61541 274 LEU D CA 1
ATOM 7952 C C . LEU D 3 48 ? 59.16033 -52.11985 53.76263 0.500 88.67804 274 LEU D C 1
ATOM 7953 O O . LEU D 3 48 ? 60.05639 -52.13885 54.61097 0.500 89.34058 274 LEU D O 1
ATOM 7958 N N . PRO D 3 49 ? 58.00568 -52.73696 53.96532 0.500 87.34430 275 PRO D N 1
ATOM 7959 C CA . PRO D 3 49 ? 57.84702 -53.60208 55.14252 0.500 86.62211 275 PRO D CA 1
ATOM 7960 C C . PRO D 3 49 ? 58.83510 -54.75069 55.05162 0.500 89.47815 275 PRO D C 1
ATOM 7961 O O . PRO D 3 49 ? 59.32509 -55.07635 53.96984 0.500 93.09768 275 PRO D O 1
ATOM 7965 N N . ASP D 3 50 ? 59.10902 -55.38128 56.19751 0.500 84.32544 276 ASP D N 1
ATOM 7966 C CA . ASP D 3 50 ? 59.88922 -56.62294 56.22575 0.500 90.01080 276 ASP D CA 1
ATOM 7967 C C . ASP D 3 50 ? 59.16765 -57.71709 55.44615 0.500 94.67863 276 ASP D C 1
ATOM 7968 O O . ASP D 3 50 ? 57.94386 -57.71250 55.33399 0.500 93.19847 276 ASP D O 1
ATOM 7973 N N . GLY D 3 51 ? 59.93311 -58.67277 54.91110 0.500 96.44048 277 GLY D N 1
ATOM 7974 C CA . GLY D 3 51 ? 59.35542 -59.83390 54.22313 0.500 100.14485 277 GLY D CA 1
ATOM 7975 C C . GLY D 3 51 ? 59.80936 -60.01488 52.79399 0.500 109.36402 277 GLY D C 1
ATOM 7976 O O . GLY D 3 51 ? 59.43230 -61.02443 52.15793 0.500 105.98877 277 GLY D O 1
ATOM 7977 N N . TYR D 3 52 ? 60.59601 -59.09983 52.26386 0.500 91.96824 278 TYR D N 1
ATOM 7978 C CA . TYR D 3 52 ? 61.14262 -59.19816 50.91914 0.500 116.99902 278 TYR D CA 1
ATOM 7979 C C . TYR D 3 52 ? 62.66123 -59.37378 50.96112 0.500 112.98542 278 TYR D C 1
ATOM 7980 O O . TYR D 3 52 ? 63.32194 -59.14876 51.97864 0.500 111.85494 278 TYR D O 1
ATOM 7989 N N . ASN D 3 53 ? 63.21418 -59.74079 49.81237 0.500 105.70343 279 ASN D N 1
ATOM 7990 C CA . ASN D 3 53 ? 64.65727 -59.83847 49.66671 0.500 96.35223 279 ASN D CA 1
ATOM 7991 C C . ASN D 3 53 ? 65.35239 -58.49963 49.84891 0.500 96.13274 279 ASN D C 1
ATOM 7992 O O . ASN D 3 53 ? 66.57151 -58.46138 50.04835 0.500 93.66694 279 ASN D O 1
ATOM 7997 N N . HIS D 3 54 ? 64.62355 -57.39410 49.80062 0.500 96.41182 280 HIS D N 1
ATOM 7998 C CA . HIS D 3 54 ? 65.21577 -56.07998 49.98045 0.500 94.18718 280 HIS D CA 1
ATOM 7999 C C . HIS D 3 54 ? 64.34403 -55.30379 50.94716 0.500 98.70137 280 HIS D C 1
ATOM 8000 O O . HIS D 3 54 ? 63.16172 -55.59432 51.12109 0.500 105.30440 280 HIS D O 1
ATOM 8007 N N . HIS D 3 55 ? 64.93713 -54.29251 51.56972 0.500 95.15594 281 HIS D N 1
ATOM 8008 C CA . HIS D 3 55 ? 64.18999 -53.45138 52.48080 0.500 93.59356 281 HIS D CA 1
ATOM 8009 C C . HIS D 3 55 ? 63.97600 -52.04940 51.95601 0.500 89.23000 281 HIS D C 1
ATOM 8010 O O . HIS D 3 55 ? 63.20360 -51.29643 52.55493 0.500 87.89666 281 HIS D O 1
ATOM 8017 N N . GLN D 3 56 ? 64.61892 -51.70088 50.85693 0.500 86.51890 282 GLN D N 1
ATOM 8018 C CA . GLN D 3 56 ? 64.47647 -50.41815 50.18251 0.500 82.51199 282 GLN D CA 1
ATOM 8019 C C . GLN D 3 56 ? 64.50748 -50.68690 48.67780 0.500 79.96942 282 GLN D C 1
ATOM 8020 O O . GLN D 3 56 ? 65.28959 -51.53128 48.23551 0.500 79.99926 282 GLN D O 1
ATOM 8026 N N . VAL D 3 57 ? 63.68613 -49.96650 47.89957 0.500 81.60789 283 VAL D N 1
ATOM 8027 C CA . VAL D 3 57 ? 63.76672 -49.98788 46.43770 0.500 84.96881 283 VAL D CA 1
ATOM 8028 C C . VAL D 3 57 ? 63.62680 -48.57583 45.88487 0.500 79.14888 283 VAL D C 1
ATOM 8029 O O . VAL D 3 57 ? 63.23273 -47.63718 46.58005 0.500 75.99695 283 VAL D O 1
ATOM 8033 N N . ASN D 3 58 ? 63.94044 -48.44239 44.59550 0.500 79.83214 284 ASN D N 1
ATOM 8034 C CA . ASN D 3 58 ? 63.39800 -47.33557 43.82790 0.500 73.90253 284 ASN D CA 1
ATOM 8035 C C . ASN D 3 58 ? 61.97742 -47.70778 43.40291 0.500 80.00232 284 ASN D C 1
ATOM 8036 O O . ASN D 3 58 ? 61.75806 -48.79452 42.87152 0.500 89.44652 284 ASN D O 1
ATOM 8041 N N . LEU D 3 59 ? 61.03153 -46.81504 43.63513 0.500 73.64116 285 LEU D N 1
ATOM 8042 C CA . LEU D 3 59 ? 59.61975 -47.03120 43.27516 0.500 77.33310 285 LEU D CA 1
ATOM 8043 C C . LEU D 3 59 ? 59.32720 -46.03308 42.16464 0.500 78.61383 285 LEU D C 1
ATOM 8044 O O . LEU D 3 59 ? 59.54392 -44.82644 42.36575 0.500 68.59503 285 LEU D O 1
ATOM 8049 N N . ALA D 3 60 ? 58.95303 -46.52590 40.97280 0.500 89.22147 286 ALA D N 1
ATOM 8050 C CA . ALA D 3 60 ? 58.72959 -45.66398 39.81702 0.500 88.39511 286 ALA D CA 1
ATOM 8051 C C . ALA D 3 60 ? 57.30938 -45.76654 39.25898 0.500 87.63093 286 ALA D C 1
ATOM 8052 O O . ALA D 3 60 ? 56.68034 -46.84586 39.31326 0.500 91.55716 286 ALA D O 1
ATOM 8054 N N . LEU D 3 61 ? 56.79266 -44.61577 38.79433 0.500 69.59045 287 LEU D N 1
ATOM 8055 C CA . LEU D 3 61 ? 55.54442 -44.53550 38.04089 0.500 68.88395 287 LEU D CA 1
ATOM 8056 C C . LEU D 3 61 ? 55.84719 -43.99544 36.64505 0.500 64.57839 287 LEU D C 1
ATOM 8057 O O . LEU D 3 61 ? 56.63784 -43.04852 36.48237 0.500 57.76088 287 LEU D O 1
ATOM 8062 N N . LEU D 3 62 ? 55.22629 -44.60065 35.64715 0.500 62.74772 288 LEU D N 1
ATOM 8063 C CA . LEU D 3 62 ? 55.20596 -44.07416 34.30126 0.500 60.61271 288 LEU D CA 1
ATOM 8064 C C . LEU D 3 62 ? 54.10768 -43.04309 34.17955 0.500 56.09646 288 LEU D C 1
ATOM 8065 O O . LEU D 3 62 ? 52.89913 -43.34810 34.28403 0.500 51.71946 288 LEU D O 1
ATOM 8070 N N . ILE D 3 63 ? 54.48873 -41.77703 33.94458 0.500 52.82856 289 ILE D N 1
ATOM 8071 C CA . ILE D 3 63 ? 53.51917 -40.68968 33.89738 0.500 53.51112 289 ILE D CA 1
ATOM 8072 C C . ILE D 3 63 ? 52.99920 -40.60396 32.46337 0.500 54.30859 289 ILE D C 1
ATOM 8073 O O . ILE D 3 63 ? 53.68105 -40.08353 31.57769 0.500 51.76694 289 ILE D O 1
ATOM 8078 N N . THR D 3 64 ? 51.79029 -41.11261 32.22456 0.500 53.06334 290 THR D N 1
ATOM 8079 C CA . THR D 3 64 ? 51.33539 -41.32108 30.85029 0.500 52.71448 290 THR D CA 1
ATOM 8080 C C . THR D 3 64 ? 50.97971 -40.00854 30.16875 0.500 50.36303 290 THR D C 1
ATOM 8081 O O . THR D 3 64 ? 50.73553 -38.96195 30.79719 0.500 49.49528 290 THR D O 1
ATOM 8085 N N . SER D 3 65 ? 50.95586 -40.06068 28.85768 0.500 51.59872 291 SER D N 1
ATOM 8086 C CA . SER D 3 65 ? 50.66657 -38.86201 28.09047 0.500 52.41805 291 SER D CA 1
ATOM 8087 C C . SER D 3 65 ? 49.19212 -38.48210 28.18423 0.500 53.24926 291 SER D C 1
ATOM 8088 O O . SER D 3 65 ? 48.30913 -39.29608 27.91738 0.500 51.40870 291 SER D O 1
ATOM 8091 N N . GLY D 3 66 ? 48.92142 -37.22471 28.59100 0.500 49.76441 292 GLY D N 1
ATOM 8092 C CA . GLY D 3 66 ? 47.62049 -36.82645 28.94649 0.500 49.48022 292 GLY D CA 1
ATOM 8093 C C . GLY D 3 66 ? 47.27034 -36.94324 30.41801 0.500 49.70200 292 GLY D C 1
ATOM 8094 O O . GLY D 3 66 ? 46.14768 -36.63373 30.77913 0.500 44.53516 292 GLY D O 1
ATOM 8095 N N . TYR D 3 67 ? 48.17349 -37.44694 31.25930 0.500 49.85850 293 TYR D N 1
ATOM 8096 C CA . TYR D 3 67 ? 47.97094 -37.44697 32.70295 0.500 50.19440 293 TYR D CA 1
ATOM 8097 C C . TYR D 3 67 ? 47.55800 -36.04300 33.20764 0.500 48.31413 293 TYR D C 1
ATOM 8098 O O . TYR D 3 67 ? 48.15334 -35.02132 32.80073 0.500 49.65638 293 TYR D O 1
ATOM 8107 N N . PRO D 3 68 ? 46.55775 -35.93328 34.11221 0.500 49.03030 294 PRO D N 1
ATOM 8108 C CA . PRO D 3 68 ? 45.86316 -37.00283 34.83221 0.500 48.93905 294 PRO D CA 1
ATOM 8109 C C . PRO D 3 68 ? 44.53794 -37.39570 34.22048 0.500 49.84188 294 PRO D C 1
ATOM 8110 O O . PRO D 3 68 ? 43.75724 -38.03913 34.94153 0.500 44.59811 294 PRO D O 1
ATOM 8114 N N . VAL D 3 69 ? 44.24915 -37.02902 32.95864 0.500 48.97840 295 VAL D N 1
ATOM 8115 C CA . VAL D 3 69 ? 43.04420 -37.55282 32.29797 0.500 48.91506 295 VAL D CA 1
ATOM 8116 C C . VAL D 3 69 ? 43.30402 -38.95401 31.78297 0.500 50.57801 295 VAL D C 1
ATOM 8117 O O . VAL D 3 69 ? 42.53189 -39.89522 32.06736 0.500 47.41850 295 VAL D O 1
ATOM 8121 N N . ASN D 3 70 ? 44.43177 -39.14243 31.06245 0.500 47.70413 296 ASN D N 1
ATOM 8122 C CA . ASN D 3 70 ? 44.98930 -40.46051 30.90160 0.500 48.81478 296 ASN D CA 1
ATOM 8123 C C . ASN D 3 70 ? 45.29893 -40.99662 32.28839 0.500 48.81285 296 ASN D C 1
ATOM 8124 O O . ASN D 3 70 ? 45.62533 -40.22696 33.22156 0.500 44.04869 296 ASN D O 1
ATOM 8129 N N . MET D 3 71 ? 45.15701 -42.29514 32.43521 0.500 50.23940 297 MET D N 1
ATOM 8130 C CA . MET D 3 71 ? 45.36271 -42.94876 33.72735 0.500 51.86592 297 MET D CA 1
ATOM 8131 C C . MET D 3 71 ? 46.81221 -43.30979 33.95260 0.500 53.27124 297 MET D C 1
ATOM 8132 O O . MET D 3 71 ? 47.58001 -43.50683 33.00530 0.500 50.50740 297 MET D O 1
ATOM 8137 N N . LEU D 3 72 ? 47.18403 -43.43200 35.21394 0.500 51.16302 298 LEU D N 1
ATOM 8138 C CA . LEU D 3 72 ? 48.38849 -44.16984 35.57104 0.500 53.06099 298 LEU D CA 1
ATOM 8139 C C . LEU D 3 72 ? 48.00979 -45.64083 35.71677 0.500 62.17748 298 LEU D C 1
ATOM 8140 O O . LEU D 3 72 ? 46.87058 -45.96779 36.10094 0.500 62.42593 298 LEU D O 1
ATOM 8145 N N . ASP D 3 73 ? 48.94980 -46.51047 35.42618 0.500 69.41359 299 ASP D N 1
ATOM 8146 C CA . ASP D 3 73 ? 48.69335 -47.95345 35.41097 0.500 84.13028 299 ASP D CA 1
ATOM 8147 C C . ASP D 3 73 ? 49.94455 -48.71403 35.80996 0.500 92.02329 299 ASP D C 1
ATOM 8148 O O . ASP D 3 73 ? 51.02626 -48.52286 35.23794 0.500 94.90335 299 ASP D O 1
ATOM 8153 N N . MET D 3 74 ? 49.77955 -49.61005 36.77176 0.500 77.40239 300 MET D N 1
ATOM 8154 C CA . MET D 3 74 ? 50.87341 -50.39671 37.32007 0.500 77.72355 300 MET D CA 1
ATOM 8155 C C . MET D 3 74 ? 51.89099 -49.53817 38.05566 0.500 82.48163 300 MET D C 1
ATOM 8156 O O . MET D 3 74 ? 51.71722 -48.32753 38.22114 0.500 86.71103 300 MET D O 1
ATOM 8161 N N . PHE D 3 75 ? 52.94168 -50.18083 38.52476 0.500 83.52665 301 PHE D N 1
ATOM 8162 C CA . PHE D 3 75 ? 54.08891 -49.49383 39.09104 0.500 92.43996 301 PHE D CA 1
ATOM 8163 C C . PHE D 3 75 ? 55.28009 -50.41185 38.94852 0.500 101.88156 301 PHE D C 1
ATOM 8164 O O . PHE D 3 75 ? 55.15131 -51.58424 38.54072 0.500 93.52886 301 PHE D O 1
ATOM 8172 N N . TYR D 3 76 ? 56.45116 -49.85298 39.23784 0.500 115.83968 302 TYR D N 1
ATOM 8173 C CA . TYR D 3 76 ? 57.72627 -50.45101 38.85735 0.500 129.33526 302 TYR D CA 1
ATOM 8174 C C . TYR D 3 76 ? 58.70764 -50.32167 40.02204 0.500 129.03185 302 TYR D C 1
ATOM 8175 O O . TYR D 3 76 ? 58.75831 -49.26596 40.68596 0.500 122.16581 302 TYR D O 1
ATOM 8184 N N . VAL D 3 77 ? 59.50973 -51.35335 40.23715 0.500 128.96834 303 VAL D N 1
ATOM 8185 C CA . VAL D 3 77 ? 60.47188 -51.33450 41.34710 0.500 122.25776 303 VAL D CA 1
ATOM 8186 C C . VAL D 3 77 ? 61.82704 -51.89076 40.93192 0.500 117.23112 303 VAL D C 1
ATOM 8187 O O . VAL D 3 77 ? 61.92989 -52.78080 40.08511 0.500 120.70172 303 VAL D O 1
ATOM 8191 N N . TYR D 3 78 ? 62.87928 -51.33702 41.53776 0.500 104.28635 304 TYR D N 1
ATOM 8192 C CA . TYR D 3 78 ? 64.26259 -51.79664 41.30650 0.500 101.86756 304 TYR D CA 1
ATOM 8193 C C . TYR D 3 78 ? 64.99444 -51.76695 42.64592 0.500 96.59092 304 TYR D C 1
ATOM 8194 O O . TYR D 3 78 ? 64.99391 -50.71943 43.31859 0.500 88.51139 304 TYR D O 1
ATOM 8203 N N . PRO D 3 79 ? 65.67892 -52.83967 43.02819 0.500 100.55289 305 PRO D N 1
ATOM 8204 C CA . PRO D 3 79 ? 65.78277 -54.15757 42.36438 0.500 106.93713 305 PRO D CA 1
ATOM 8205 C C . PRO D 3 79 ? 64.50047 -54.95086 42.39877 0.500 100.57827 305 PRO D C 1
ATOM 8206 O O . PRO D 3 79 ? 63.64347 -54.69005 43.23188 0.500 99.46367 305 PRO D O 1
ATOM 8210 N N . PRO D 3 80 ? 64.36268 -55.98484 41.57040 0.500 108.22476 306 PRO D N 1
ATOM 8211 C CA . PRO D 3 80 ? 63.13976 -56.80090 41.61353 0.500 106.61092 306 PRO D CA 1
ATOM 8212 C C . PRO D 3 80 ? 62.96127 -57.47106 42.95837 0.500 104.13198 306 PRO D C 1
ATOM 8213 O O . PRO D 3 80 ? 63.91983 -57.95172 43.57954 0.500 108.58422 306 PRO D O 1
ATOM 8217 N N . LEU D 3 81 ? 61.71129 -57.55463 43.37527 0.500 99.92601 307 LEU D N 1
ATOM 8218 C CA . LEU D 3 81 ? 61.35913 -58.07675 44.68331 0.500 97.62378 307 LEU D CA 1
ATOM 8219 C C . LEU D 3 81 ? 60.91746 -59.52724 44.58833 0.500 96.77514 307 LEU D C 1
ATOM 8220 O O . LEU D 3 81 ? 60.26131 -59.93368 43.61614 0.500 94.61913 307 LEU D O 1
ATOM 8225 N N . VAL D 3 82 ? 61.27086 -60.29256 45.62580 0.500 95.74536 308 VAL D N 1
ATOM 8226 C CA . VAL D 3 82 ? 60.83302 -61.67197 45.85552 0.500 98.72152 308 VAL D CA 1
ATOM 8227 C C . VAL D 3 82 ? 60.54930 -61.78445 47.35120 0.500 104.21056 308 VAL D C 1
ATOM 8228 O O . VAL D 3 82 ? 61.17683 -61.09892 48.16348 0.500 105.62070 308 VAL D O 1
ATOM 8232 N N . ARG D 3 83 ? 59.58359 -62.61753 47.72881 0.500 105.54595 309 ARG D N 1
ATOM 8233 C CA . ARG D 3 83 ? 59.36205 -62.82540 49.15554 0.500 105.75729 309 ARG D CA 1
ATOM 8234 C C . ARG D 3 83 ? 60.62488 -63.45323 49.76699 0.500 110.06561 309 ARG D C 1
ATOM 8235 O O . ARG D 3 83 ? 61.35150 -64.17695 49.10202 0.500 115.14008 309 ARG D O 1
ATOM 8243 N N . VAL D 3 84 ? 60.89445 -63.11995 51.02101 0.500 115.08536 310 VAL D N 1
ATOM 8244 C CA . VAL D 3 84 ? 62.14708 -63.57789 51.65541 0.500 112.26630 310 VAL D CA 1
ATOM 8245 C C . VAL D 3 84 ? 62.28409 -65.10380 51.63525 0.500 118.29907 310 VAL D C 1
ATOM 8246 O O . VAL D 3 84 ? 63.40368 -65.62083 51.61812 0.500 113.72511 310 VAL D O 1
ATOM 8250 N N . ASN D 3 85 ? 61.16405 -65.85377 51.64598 0.500 116.90353 311 ASN D N 1
ATOM 8251 C CA . ASN D 3 85 ? 61.24929 -67.30880 51.52807 0.500 119.10511 311 ASN D CA 1
ATOM 8252 C C . ASN D 3 85 ? 61.51245 -67.78676 50.10163 0.500 120.65781 311 ASN D C 1
ATOM 8253 O O . ASN D 3 85 ? 61.49421 -69.00151 49.86540 0.500 120.74729 311 ASN D O 1
ATOM 8258 N N . GLY D 3 86 ? 61.73319 -66.87139 49.14685 0.500 133.77789 312 GLY D N 1
ATOM 8259 C CA . GLY D 3 86 ? 62.00376 -67.22964 47.76611 0.500 130.99210 312 GLY D CA 1
ATOM 8260 C C . GLY D 3 86 ? 60.80198 -67.38910 46.85155 0.500 132.65712 312 GLY D C 1
ATOM 8261 O O . GLY D 3 86 ? 60.99566 -67.68789 45.67663 0.500 134.10448 312 GLY D O 1
ATOM 8262 N N . VAL D 3 87 ? 59.56328 -67.21628 47.35157 0.500 119.13231 313 VAL D N 1
ATOM 8263 C CA . VAL D 3 87 ? 58.38034 -67.34488 46.51325 0.500 113.48688 313 VAL D CA 1
ATOM 8264 C C . VAL D 3 87 ? 58.17541 -66.04204 45.73714 0.500 111.34915 313 VAL D C 1
ATOM 8265 O O . VAL D 3 87 ? 58.31543 -64.93939 46.28615 0.500 105.48726 313 VAL D O 1
ATOM 8269 N N . ASN D 3 88 ? 57.88902 -66.17714 44.45661 0.500 112.63981 314 ASN D N 1
ATOM 8270 C CA . ASN D 3 88 ? 57.71454 -65.01603 43.59378 0.500 111.19038 314 ASN D CA 1
ATOM 8271 C C . ASN D 3 88 ? 56.38548 -64.32486 43.88613 0.500 109.67269 314 ASN D C 1
ATOM 8272 O O . ASN D 3 88 ? 55.39264 -64.93579 44.32192 0.500 109.12628 314 ASN D O 1
ATOM 8277 N N . ILE D 3 89 ? 56.38709 -63.01862 43.69474 0.500 109.61428 315 ILE D N 1
ATOM 8278 C CA . ILE D 3 89 ? 55.15563 -62.25124 43.89854 0.500 100.60245 315 ILE D CA 1
ATOM 8279 C C . ILE D 3 89 ? 54.28150 -62.44630 42.67084 0.500 92.23461 315 ILE D C 1
ATOM 8280 O O . ILE D 3 89 ? 54.77430 -62.24254 41.54416 0.500 86.00216 315 ILE D O 1
ATOM 8285 N N . PRO D 3 90 ? 52.99935 -62.78593 42.82881 0.500 88.81329 316 PRO D N 1
ATOM 8286 C CA . PRO D 3 90 ? 52.17226 -63.02573 41.64442 0.500 83.61229 316 PRO D CA 1
ATOM 8287 C C . PRO D 3 90 ? 52.04200 -61.78757 40.75164 0.500 80.84298 316 PRO D C 1
ATOM 8288 O O . PRO D 3 90 ? 51.91009 -60.65442 41.22916 0.500 81.88714 316 PRO D O 1
ATOM 8292 N N . ALA D 3 91 ? 52.08681 -62.03601 39.44444 0.500 84.95895 317 ALA D N 1
ATOM 8293 C CA . ALA D 3 91 ? 51.83451 -61.03426 38.43543 0.500 84.63325 317 ALA D CA 1
ATOM 8294 C C . ALA D 3 91 ? 52.87601 -59.92608 38.49894 0.500 86.85997 317 ALA D C 1
ATOM 8295 O O . ALA D 3 91 ? 52.54212 -58.73922 38.45564 0.500 80.16054 317 ALA D O 1
ATOM 8297 N N . THR D 3 92 ? 54.15255 -60.32818 38.58390 0.500 91.96037 318 THR D N 1
ATOM 8298 C CA . THR D 3 92 ? 55.28645 -59.41654 38.62602 0.500 98.27511 318 THR D CA 1
ATOM 8299 C C . THR D 3 92 ? 56.43476 -59.91326 37.77798 0.500 106.53718 318 THR D C 1
ATOM 8300 O O . THR D 3 92 ? 57.60348 -59.65377 38.10690 0.500 109.41333 318 THR D O 1
ATOM 8304 N N . GLU D 3 93 ? 56.14720 -60.63427 36.68041 0.500 111.72012 319 GLU D N 1
ATOM 8305 C CA . GLU D 3 93 ? 57.26468 -61.25584 35.95008 0.500 111.25218 319 GLU D CA 1
ATOM 8306 C C . GLU D 3 93 ? 57.83746 -60.35869 34.84959 0.500 113.32174 319 GLU D C 1
ATOM 8307 O O . GLU D 3 93 ? 58.96853 -60.55113 34.44918 0.500 112.78196 319 GLU D O 1
ATOM 8313 N N . ALA D 3 94 ? 57.11251 -59.36332 34.38220 0.500 110.13005 320 ALA D N 1
ATOM 8314 C CA . ALA D 3 94 ? 57.71148 -58.49034 33.37088 0.500 105.65694 320 ALA D CA 1
ATOM 8315 C C . ALA D 3 94 ? 58.77533 -57.54409 33.95628 0.500 112.84652 320 ALA D C 1
ATOM 8316 O O . ALA D 3 94 ? 58.75648 -57.16473 35.14072 0.500 117.40774 320 ALA D O 1
ATOM 8318 N N . THR D 3 95 ? 59.65500 -57.09602 33.07671 0.500 113.35502 321 THR D N 1
ATOM 8319 C CA . THR D 3 95 ? 60.62877 -56.05432 33.37029 0.500 120.47924 321 THR D CA 1
ATOM 8320 C C . THR D 3 95 ? 60.56303 -54.98397 32.28785 0.500 120.95189 321 THR D C 1
ATOM 8321 O O . THR D 3 95 ? 60.18697 -55.24274 31.13968 0.500 114.56132 321 THR D O 1
ATOM 8325 N N . VAL D 3 96 ? 60.90341 -53.75978 32.67627 0.500 125.09949 322 VAL D N 1
ATOM 8326 C CA . VAL D 3 96 ? 60.91672 -52.62747 31.77783 0.500 120.10933 322 VAL D CA 1
ATOM 8327 C C . VAL D 3 96 ? 62.20302 -51.87546 32.05323 0.500 116.11949 322 VAL D C 1
ATOM 8328 O O . VAL D 3 96 ? 62.50262 -51.57195 33.21344 0.500 117.59002 322 VAL D O 1
ATOM 8332 N N . ALA D 3 97 ? 62.96232 -51.56571 31.00856 0.500 100.46204 323 ALA D N 1
ATOM 8333 C CA . ALA D 3 97 ? 64.22610 -50.87396 31.23434 0.500 94.82202 323 ALA D CA 1
ATOM 8334 C C . ALA D 3 97 ? 63.97613 -49.37845 31.35737 0.500 91.03431 323 ALA D C 1
ATOM 8335 O O . ALA D 3 97 ? 63.26428 -48.78447 30.53823 0.500 86.45430 323 ALA D O 1
ATOM 8337 N N . ILE D 3 98 ? 64.54645 -48.77094 32.38981 0.500 89.58322 324 ILE D N 1
ATOM 8338 C CA . ILE D 3 98 ? 64.51154 -47.32357 32.55930 0.500 86.51270 324 ILE D CA 1
ATOM 8339 C C . ILE D 3 98 ? 65.94754 -46.84187 32.50495 0.500 92.06793 324 ILE D C 1
ATOM 8340 O O . ILE D 3 98 ? 66.73259 -47.09801 33.42800 0.500 92.05984 324 ILE D O 1
ATOM 8345 N N . ASP D 3 99 ? 66.30552 -46.15362 31.41880 0.500 94.72046 325 ASP D N 1
ATOM 8346 C CA . ASP D 3 99 ? 67.68795 -45.69910 31.21154 0.500 97.50684 325 ASP D CA 1
ATOM 8347 C C . ASP D 3 99 ? 68.65934 -46.84356 31.41582 0.500 99.10974 325 ASP D C 1
ATOM 8348 O O . ASP D 3 99 ? 69.71640 -46.69707 32.03220 0.500 100.08765 325 ASP D O 1
ATOM 8353 N N . SER D 3 100 ? 68.28616 -48.02190 30.90889 0.500 100.30467 326 SER D N 1
ATOM 8354 C CA . SER D 3 100 ? 69.08945 -49.24523 30.88851 0.500 101.24742 326 SER D CA 1
ATOM 8355 C C . SER D 3 100 ? 68.96854 -50.08498 32.14882 0.500 100.00268 326 SER D C 1
ATOM 8356 O O . SER D 3 100 ? 69.52148 -51.17907 32.18190 0.500 105.08446 326 SER D O 1
ATOM 8359 N N . VAL D 3 101 ? 68.31512 -49.60649 33.19961 0.500 103.18984 327 VAL D N 1
ATOM 8360 C CA . VAL D 3 101 ? 68.18015 -50.38104 34.44386 0.500 99.36534 327 VAL D CA 1
ATOM 8361 C C . VAL D 3 101 ? 66.86862 -51.14066 34.35693 0.500 102.30569 327 VAL D C 1
ATOM 8362 O O . VAL D 3 101 ? 65.82381 -50.53932 34.09358 0.500 103.19475 327 VAL D O 1
ATOM 8366 N N . ALA D 3 102 ? 66.89876 -52.44572 34.61195 0.500 107.09471 328 ALA D N 1
ATOM 8367 C CA . ALA D 3 102 ? 65.70617 -53.26720 34.42179 0.500 116.32960 328 ALA D CA 1
ATOM 8368 C C . ALA D 3 102 ? 64.84104 -53.24600 35.69155 0.500 123.17991 328 ALA D C 1
ATOM 8369 O O . ALA D 3 102 ? 65.14798 -53.91478 36.67474 0.500 123.10703 328 ALA D O 1
ATOM 8371 N N . TYR D 3 103 ? 63.71287 -52.53611 35.62718 0.500 125.87889 329 TYR D N 1
ATOM 8372 C CA . TYR D 3 103 ? 62.75373 -52.49185 36.73855 0.500 129.31130 329 TYR D CA 1
ATOM 8373 C C . TYR D 3 103 ? 61.74572 -53.63105 36.62722 0.500 134.50282 329 TYR D C 1
ATOM 8374 O O . TYR D 3 103 ? 61.31625 -54.00547 35.51582 0.500 131.21076 329 TYR D O 1
ATOM 8383 N N . GLN D 3 104 ? 61.34380 -54.15072 37.76774 0.500 135.36808 330 GLN D N 1
ATOM 8384 C CA . GLN D 3 104 ? 60.24759 -55.10192 37.81496 0.500 131.29258 330 GLN D CA 1
ATOM 8385 C C . GLN D 3 104 ? 58.91152 -54.38338 37.74479 0.500 132.81643 330 GLN D C 1
ATOM 8386 O O . GLN D 3 104 ? 58.64310 -53.42134 38.51612 0.500 127.32461 330 GLN D O 1
ATOM 8392 N N . ARG D 3 105 ? 58.04615 -54.84956 36.85212 0.500 125.40011 331 ARG D N 1
ATOM 8393 C CA . ARG D 3 105 ? 56.72924 -54.24566 36.67984 0.500 116.86754 331 ARG D CA 1
ATOM 8394 C C . ARG D 3 105 ? 55.66123 -55.05157 37.41719 0.500 104.49664 331 ARG D C 1
ATOM 8395 O O . ARG D 3 105 ? 55.44735 -56.23492 37.12959 0.500 104.86563 331 ARG D O 1
ATOM 8403 N N . TRP D 3 106 ? 54.94183 -54.39489 38.30537 0.500 101.21573 332 TRP D N 1
ATOM 8404 C CA . TRP D 3 106 ? 53.85339 -55.02813 39.03674 0.500 88.75939 332 TRP D CA 1
ATOM 8405 C C . TRP D 3 106 ? 52.55160 -54.83916 38.27688 0.500 79.78096 332 TRP D C 1
ATOM 8406 O O . TRP D 3 106 ? 52.05792 -53.69919 38.12624 0.500 86.72990 332 TRP D O 1
ATOM 8417 N N . SER D 3 107 ? 51.96635 -55.93588 37.80585 0.500 84.67571 333 SER D N 1
ATOM 8418 C CA . SER D 3 107 ? 50.66522 -55.87645 37.12941 0.500 85.98219 333 SER D CA 1
ATOM 8419 C C . SER D 3 107 ? 49.58229 -55.70654 38.16384 0.500 82.65670 333 SER D C 1
ATOM 8420 O O . SER D 3 107 ? 49.03117 -56.67127 38.69421 0.500 79.70672 333 SER D O 1
ATOM 8423 N N . ARG D 3 108 ? 49.25528 -54.44575 38.44216 0.500 80.19158 334 ARG D N 1
ATOM 8424 C CA . ARG D 3 108 ? 48.23975 -54.06010 39.41278 0.500 81.75043 334 ARG D CA 1
ATOM 8425 C C . ARG D 3 108 ? 47.43613 -52.94100 38.79196 0.500 76.86506 334 ARG D C 1
ATOM 8426 O O . ARG D 3 108 ? 48.02551 -51.90890 38.44994 0.500 72.36660 334 ARG D O 1
ATOM 8434 N N . HIS D 3 109 ? 46.14031 -53.15854 38.61073 0.500 78.61592 335 HIS D N 1
ATOM 8435 C CA . HIS D 3 109 ? 45.25080 -52.31698 37.82501 0.500 73.94785 335 HIS D CA 1
ATOM 8436 C C . HIS D 3 109 ? 44.03263 -51.89284 38.63119 0.500 63.72161 335 HIS D C 1
ATOM 8437 O O . HIS D 3 109 ? 43.55890 -52.64116 39.46572 0.500 62.03749 335 HIS D O 1
ATOM 8444 N N . ARG D 3 110 ? 43.46217 -50.71767 38.30573 0.500 62.62403 336 ARG D N 1
ATOM 8445 C CA . ARG D 3 110 ? 42.32494 -50.18711 39.05800 0.500 60.03668 336 ARG D CA 1
ATOM 8446 C C . ARG D 3 110 ? 41.61801 -49.19870 38.14943 0.500 57.31969 336 ARG D C 1
ATOM 8447 O O . ARG D 3 110 ? 42.15836 -48.79367 37.11049 0.500 57.25959 336 ARG D O 1
ATOM 8455 N N . SER D 3 111 ? 40.39396 -48.84261 38.52384 0.500 58.41134 337 SER D N 1
ATOM 8456 C CA . SER D 3 111 ? 39.66301 -47.81538 37.77487 0.500 56.90307 337 SER D CA 1
ATOM 8457 C C . SER D 3 111 ? 40.30459 -46.44968 38.01519 0.500 55.66992 337 SER D C 1
ATOM 8458 O O . SER D 3 111 ? 40.90036 -46.20380 39.07107 0.500 56.41946 337 SER D O 1
ATOM 8461 N N . TRP D 3 112 ? 40.20654 -45.57071 37.02271 0.500 54.32404 338 TRP D N 1
ATOM 8462 C CA . TRP D 3 112 ? 40.83005 -44.24552 37.10095 0.500 54.16499 338 TRP D CA 1
ATOM 8463 C C . TRP D 3 112 ? 39.79993 -43.15695 36.90937 0.500 54.27151 338 TRP D C 1
ATOM 8464 O O . TRP D 3 112 ? 39.15151 -43.12348 35.87689 0.500 51.84057 338 TRP D O 1
ATOM 8475 N N . ASN D 3 113 ? 39.69399 -42.24660 37.87186 0.500 54.75369 339 ASN D N 1
ATOM 8476 C CA . ASN D 3 113 ? 38.78196 -41.10837 37.81005 0.500 56.39208 339 ASN D CA 1
ATOM 8477 C C . ASN D 3 113 ? 39.59335 -39.81727 37.78476 0.500 55.43365 339 ASN D C 1
ATOM 8478 O O . ASN D 3 113 ? 40.18333 -39.43550 38.82017 0.500 53.98405 339 ASN D O 1
ATOM 8483 N N . PRO D 3 114 ? 39.62159 -39.07578 36.67237 0.500 56.14673 340 PRO D N 1
ATOM 8484 C CA . PRO D 3 114 ? 40.50800 -37.89019 36.59417 0.500 56.19678 340 PRO D CA 1
ATOM 8485 C C . PRO D 3 114 ? 40.17873 -36.80624 37.56898 0.500 56.18515 340 PRO D C 1
ATOM 8486 O O . PRO D 3 114 ? 41.04865 -35.97043 37.85657 0.500 52.31836 340 PRO D O 1
ATOM 8490 N N . GLU D 3 115 ? 38.94855 -36.78499 38.11173 0.500 56.47610 341 GLU D N 1
ATOM 8491 C CA . GLU D 3 115 ? 38.64369 -35.74893 39.08315 0.500 59.07525 341 GLU D CA 1
ATOM 8492 C C . GLU D 3 115 ? 39.37716 -35.97454 40.41931 0.500 58.75944 341 GLU D C 1
ATOM 8493 O O . GLU D 3 115 ? 39.63735 -35.01761 41.14070 0.500 58.52076 341 GLU D O 1
ATOM 8499 N N . ILE D 3 116 ? 39.74148 -37.21013 40.74124 0.500 61.15110 342 ILE D N 1
ATOM 8500 C CA . ILE D 3 116 ? 40.30309 -37.51266 42.05378 0.500 60.22570 342 ILE D CA 1
ATOM 8501 C C . ILE D 3 116 ? 41.60809 -38.28265 41.99623 0.500 60.04927 342 ILE D C 1
ATOM 8502 O O . ILE D 3 116 ? 42.37271 -38.23571 42.98288 0.500 59.52229 342 ILE D O 1
ATOM 8507 N N . ASP D 3 117 ? 41.94912 -38.96888 40.90686 0.500 56.38316 343 ASP D N 1
ATOM 8508 C CA . ASP D 3 117 ? 43.14673 -39.79835 40.90666 0.500 55.84854 343 ASP D CA 1
ATOM 8509 C C . ASP D 3 117 ? 44.35991 -39.03483 40.39849 0.500 54.96655 343 ASP D C 1
ATOM 8510 O O . ASP D 3 117 ? 44.24889 -38.07706 39.63375 0.500 53.75860 343 ASP D O 1
ATOM 8515 N N . SER D 3 118 ? 45.52658 -39.44172 40.88689 0.500 51.31148 344 SER D N 1
ATOM 8516 C CA . SER D 3 118 ? 46.78452 -38.76897 40.62897 0.500 54.46620 344 SER D CA 1
ATOM 8517 C C . SER D 3 118 ? 47.92772 -39.69626 41.07531 0.500 54.47352 344 SER D C 1
ATOM 8518 O O . SER D 3 118 ? 47.70323 -40.79027 41.57436 0.500 52.89784 344 SER D O 1
ATOM 8521 N N . VAL D 3 119 ? 49.14736 -39.19978 40.95514 0.500 49.88614 345 VAL D N 1
ATOM 8522 C CA . VAL D 3 119 ? 50.31095 -39.81090 41.59141 0.500 55.87444 345 VAL D CA 1
ATOM 8523 C C . VAL D 3 119 ? 50.00923 -40.15473 43.04660 0.500 53.11838 345 VAL D C 1
ATOM 8524 O O . VAL D 3 119 ? 50.46946 -41.18455 43.56565 0.500 51.12390 345 VAL D O 1
ATOM 8528 N N . ILE D 3 120 ? 49.25818 -39.29962 43.73840 0.500 56.04320 346 ILE D N 1
ATOM 8529 C CA . ILE D 3 120 ? 49.02863 -39.53638 45.15876 0.500 55.34906 346 ILE D CA 1
ATOM 8530 C C . ILE D 3 120 ? 48.27253 -40.85548 45.38499 0.500 57.35303 346 ILE D C 1
ATOM 8531 O O . ILE D 3 120 ? 48.70269 -41.72539 46.15747 0.500 57.00526 346 ILE D O 1
ATOM 8536 N N . SER D 3 121 ? 47.12685 -41.02930 44.70612 0.500 49.63453 347 SER D N 1
ATOM 8537 C CA . SER D 3 121 ? 46.39555 -42.27237 44.86764 0.500 53.67259 347 SER D CA 1
ATOM 8538 C C . SER D 3 121 ? 47.12375 -43.44881 44.23709 0.500 52.74008 347 SER D C 1
ATOM 8539 O O . SER D 3 121 ? 46.90960 -44.59680 44.65200 0.500 50.02179 347 SER D O 1
ATOM 8542 N N . GLN D 3 122 ? 47.94035 -43.22202 43.19031 0.500 55.05647 348 GLN D N 1
ATOM 8543 C CA . GLN D 3 122 ? 48.67468 -44.34401 42.59169 0.500 56.68126 348 GLN D CA 1
ATOM 8544 C C . GLN D 3 122 ? 49.78732 -44.83011 43.50628 0.500 55.33241 348 GLN D C 1
ATOM 8545 O O . GLN D 3 122 ? 50.01318 -46.03727 43.61321 0.500 57.45519 348 GLN D O 1
ATOM 8551 N N . LEU D 3 123 ? 50.49322 -43.90651 44.18420 0.500 60.69102 349 LEU D N 1
ATOM 8552 C CA . LEU D 3 123 ? 51.44349 -44.34523 45.20778 0.500 60.97719 349 LEU D CA 1
ATOM 8553 C C . LEU D 3 123 ? 50.76945 -45.03326 46.39756 0.500 64.35946 349 LEU D C 1
ATOM 8554 O O . LEU D 3 123 ? 51.32050 -45.98934 46.95021 0.500 68.62839 349 LEU D O 1
ATOM 8559 N N . ALA D 3 124 ? 49.57622 -44.59585 46.78611 0.500 60.03532 350 ALA D N 1
ATOM 8560 C CA . ALA D 3 124 ? 48.81348 -45.31489 47.82443 0.500 65.07520 350 ALA D CA 1
ATOM 8561 C C . ALA D 3 124 ? 48.48202 -46.74324 47.39770 0.500 66.82916 350 ALA D C 1
ATOM 8562 O O . ALA D 3 124 ? 48.54696 -47.68855 48.21275 0.500 71.95097 350 ALA D O 1
ATOM 8564 N N . MET D 3 125 ? 48.08610 -46.93229 46.14543 0.500 64.72229 351 MET D N 1
ATOM 8565 C CA . MET D 3 125 ? 47.87434 -48.28212 45.63186 0.500 66.24330 351 MET D CA 1
ATOM 8566 C C . MET D 3 125 ? 49.17224 -49.08802 45.67408 0.500 73.43324 351 MET D C 1
ATOM 8567 O O . MET D 3 125 ? 49.17960 -50.25519 46.08982 0.500 77.78591 351 MET D O 1
ATOM 8572 N N . ALA D 3 126 ? 50.26859 -48.51029 45.19471 0.500 67.38250 352 ALA D N 1
ATOM 8573 C CA . ALA D 3 126 ? 51.52740 -49.22305 45.22665 0.500 76.19544 352 ALA D CA 1
ATOM 8574 C C . ALA D 3 126 ? 51.83009 -49.67718 46.64999 0.500 81.41777 352 ALA D C 1
ATOM 8575 O O . ALA D 3 126 ? 52.15063 -50.84691 46.88717 0.500 83.28828 352 ALA D O 1
ATOM 8577 N N . ASP D 3 127 ? 51.70482 -48.78002 47.62295 0.500 86.33421 353 ASP D N 1
ATOM 8578 C CA . ASP D 3 127 ? 52.05100 -49.20064 48.98816 0.500 87.04065 353 ASP D CA 1
ATOM 8579 C C . ASP D 3 127 ? 51.12251 -50.30807 49.47347 0.500 87.73026 353 ASP D C 1
ATOM 8580 O O . ASP D 3 127 ? 51.56174 -51.23711 50.15193 0.500 91.32372 353 ASP D O 1
ATOM 8585 N N . GLY D 3 128 ? 49.84540 -50.21644 49.16325 0.500 81.20770 354 GLY D N 1
ATOM 8586 C CA . GLY D 3 128 ? 48.91015 -51.27405 49.52068 0.500 82.83112 354 GLY D CA 1
ATOM 8587 C C . GLY D 3 128 ? 49.28199 -52.62980 48.95555 0.500 84.87969 354 GLY D C 1
ATOM 8588 O O . GLY D 3 128 ? 49.15577 -53.65548 49.63825 0.500 91.60041 354 GLY D O 1
ATOM 8589 N N . CYS D 3 129 ? 49.75972 -52.66019 47.69837 0.500 101.98171 355 CYS D N 1
ATOM 8590 C CA . CYS D 3 129 ? 50.20935 -53.91819 47.09152 0.500 108.20020 355 CYS D CA 1
ATOM 8591 C C . CYS D 3 129 ? 51.47079 -54.42002 47.74865 0.500 107.65339 355 CYS D C 1
ATOM 8592 O O . CYS D 3 129 ? 51.64340 -55.64505 47.98254 0.500 117.48361 355 CYS D O 1
ATOM 8595 N N . LEU D 3 130 ? 52.38410 -53.49193 48.06904 0.500 103.95816 356 LEU D N 1
ATOM 8596 C CA . LEU D 3 130 ? 53.62449 -53.90396 48.72873 0.500 105.64502 356 LEU D CA 1
ATOM 8597 C C . LEU D 3 130 ? 53.36504 -54.43257 50.11686 0.500 112.86707 356 LEU D C 1
ATOM 8598 O O . LEU D 3 130 ? 54.11889 -55.31070 50.58873 0.500 120.70033 356 LEU D O 1
ATOM 8603 N N . GLN D 3 131 ? 52.33819 -53.90464 50.81390 0.500 100.32720 357 GLN D N 1
ATOM 8604 C CA . GLN D 3 131 ? 52.01077 -54.41400 52.15043 0.500 100.70208 357 GLN D CA 1
ATOM 8605 C C . GLN D 3 131 ? 51.39300 -55.78951 52.01405 0.500 105.03135 357 GLN D C 1
ATOM 8606 O O . GLN D 3 131 ? 51.69643 -56.71131 52.78894 0.500 103.79725 357 GLN D O 1
ATOM 8612 N N . LYS D 3 132 ? 50.54383 -55.93526 51.00220 0.500 103.89161 358 LYS D N 1
ATOM 8613 C CA . LYS D 3 132 ? 49.79902 -57.16482 50.79853 0.500 104.73732 358 LYS D CA 1
ATOM 8614 C C . LYS D 3 132 ? 50.72965 -58.34007 50.47073 0.500 114.39423 358 LYS D C 1
ATOM 8615 O O . LYS D 3 132 ? 50.53813 -59.44181 50.98854 0.500 108.99666 358 LYS D O 1
ATOM 8621 N N . GLU D 3 133 ? 51.73461 -58.13971 49.61934 0.500 132.48541 359 GLU D N 1
ATOM 8622 C CA . GLU D 3 133 ? 52.42649 -59.27056 49.00836 0.500 131.99323 359 GLU D CA 1
ATOM 8623 C C . GLU D 3 133 ? 53.59528 -59.78707 49.84086 0.500 137.38756 359 GLU D C 1
ATOM 8624 O O . GLU D 3 133 ? 54.43057 -60.54056 49.32224 0.500 137.29917 359 GLU D O 1
ATOM 8630 N N . VAL D 3 134 ? 53.67817 -59.41918 51.12237 0.500 111.54514 360 VAL D N 1
ATOM 8631 C CA . VAL D 3 134 ? 54.63090 -60.12346 51.97283 0.500 113.59147 360 VAL D CA 1
ATOM 8632 C C . VAL D 3 134 ? 54.20284 -61.57950 52.13585 0.500 121.60697 360 VAL D C 1
ATOM 8633 O O . VAL D 3 134 ? 55.05412 -62.46215 52.37864 0.500 121.04777 360 VAL D O 1
ATOM 8637 N N . GLY D 3 135 ? 52.91376 -61.86913 51.96389 0.500 117.47993 361 GLY D N 1
ATOM 8638 C CA . GLY D 3 135 ? 52.43520 -63.24442 52.02397 0.500 118.28283 361 GLY D CA 1
ATOM 8639 C C . GLY D 3 135 ? 51.10575 -63.48989 51.31552 0.500 122.66681 361 GLY D C 1
ATOM 8640 O O . GLY D 3 135 ? 50.64487 -64.64433 51.23224 0.500 123.32844 361 GLY D O 1
ATOM 8641 N N . ALA E 3 8 ? 8.17600 -21.22100 -48.43600 1.000 100.35595 234 ALA E N 1
ATOM 8642 C CA . ALA E 3 8 ? 8.32100 -22.57900 -48.93600 1.000 96.85627 234 ALA E CA 1
ATOM 8643 C C . ALA E 3 8 ? 9.76400 -22.95700 -48.83000 1.000 92.03742 234 ALA E C 1
ATOM 8644 O O . ALA E 3 8 ? 10.12600 -23.75800 -47.99200 1.000 96.14999 234 ALA E O 1
ATOM 8646 N N . THR E 3 9 ? 10.60400 -22.35300 -49.68000 1.000 83.31970 235 THR E N 1
ATOM 8647 C CA . THR E 3 9 ? 11.97000 -22.85200 -49.74700 1.000 83.28522 235 THR E CA 1
ATOM 8648 C C . THR E 3 9 ? 12.76400 -22.56000 -48.46700 1.000 72.73563 235 THR E C 1
ATOM 8649 O O . THR E 3 9 ? 13.79600 -23.22500 -48.25600 1.000 79.96703 235 THR E O 1
ATOM 8653 N N . ARG E 3 10 ? 12.35000 -21.60000 -47.61900 1.000 60.45701 236 ARG E N 1
ATOM 8654 C CA . ARG E 3 10 ? 13.16400 -21.25000 -46.41500 1.000 56.18219 236 ARG E CA 1
ATOM 8655 C C . ARG E 3 10 ? 13.04600 -22.38900 -45.38900 1.000 52.99886 236 ARG E C 1
ATOM 8656 O O . ARG E 3 10 ? 11.92400 -22.69000 -45.00800 1.000 44.35740 236 ARG E O 1
ATOM 8664 N N . ARG E 3 11 ? 14.15800 -22.99500 -44.97700 1.000 48.11715 237 ARG E N 1
ATOM 8665 C CA . ARG E 3 11 ? 14.16000 -24.14400 -44.04600 1.000 45.39195 237 ARG E CA 1
ATOM 8666 C C . ARG E 3 11 ? 15.39900 -24.02700 -43.18500 1.000 44.85958 237 ARG E C 1
ATOM 8667 O O . ARG E 3 11 ? 16.36200 -24.75400 -43.38500 1.000 44.30768 237 ARG E O 1
ATOM 8675 N N . ASP E 3 12 ? 15.35200 -23.14300 -42.19300 1.000 41.02559 238 ASP E N 1
ATOM 8676 C CA . ASP E 3 12 ? 16.48800 -22.90800 -41.29800 1.000 37.46449 238 ASP E CA 1
ATOM 8677 C C . ASP E 3 12 ? 16.68600 -24.00100 -40.29900 1.000 40.13029 238 ASP E C 1
ATOM 8678 O O . ASP E 3 12 ? 17.78500 -24.13400 -39.75200 1.000 39.76378 238 ASP E O 1
ATOM 8683 N N . PHE E 3 13 ? 15.63100 -24.75900 -39.98100 1.000 40.72160 239 PHE E N 1
ATOM 8684 C CA . PHE E 3 13 ? 15.77000 -25.84400 -39.02400 1.000 41.46159 239 PHE E CA 1
ATOM 8685 C C . PHE E 3 13 ? 14.75500 -26.93600 -39.36300 1.000 40.52757 239 PHE E C 1
ATOM 8686 O O . PHE E 3 13 ? 13.87200 -26.77500 -40.19800 1.000 38.16317 239 PHE E O 1
ATOM 8694 N N . SER E 3 14 ? 14.90800 -28.04600 -38.70400 1.000 34.63326 240 SER E N 1
ATOM 8695 C CA . SER E 3 14 ? 14.04400 -29.19900 -38.86500 1.000 41.71450 240 SER E CA 1
ATOM 8696 C C . SER E 3 14 ? 13.00700 -29.27700 -37.73900 1.000 34.60959 240 SER E C 1
ATOM 8697 O O . SER E 3 14 ? 13.24900 -28.82800 -36.61100 1.000 36.79434 240 SER E O 1
ATOM 8700 N N . LEU E 3 15 ? 11.84600 -29.85900 -38.05900 1.000 36.74899 241 LEU E N 1
ATOM 8701 C CA . LEU E 3 15 ? 10.84400 -30.29800 -37.08200 1.000 35.86271 241 LEU E CA 1
ATOM 8702 C C . LEU E 3 15 ? 11.01200 -31.78800 -36.86800 1.000 36.05223 241 LEU E C 1
ATOM 8703 O O . LEU E 3 15 ? 11.99300 -32.39300 -37.33500 1.000 38.38479 241 LEU E O 1
ATOM 8708 N N . ARG E 3 16 ? 10.06600 -32.41200 -36.18200 1.000 32.74513 242 ARG E N 1
ATOM 8709 C CA . ARG E 3 16 ? 10.09700 -33.85400 -36.13200 1.000 36.54162 242 ARG E CA 1
ATOM 8710 C C . ARG E 3 16 ? 9.88600 -34.41000 -37.53500 1.000 38.63071 242 ARG E C 1
ATOM 8711 O O . ARG E 3 16 ? 9.16700 -33.83000 -38.35100 1.000 36.86701 242 ARG E O 1
ATOM 8719 N N . PRO E 3 17 ? 10.48700 -35.56000 -37.84900 1.000 41.00929 243 PRO E N 1
ATOM 8720 C CA . PRO E 3 17 ? 10.23300 -36.15500 -39.16300 1.000 41.91130 243 PRO E CA 1
ATOM 8721 C C . PRO E 3 17 ? 8.74800 -36.32700 -39.43100 1.000 42.03703 243 PRO E C 1
ATOM 8722 O O . PRO E 3 17 ? 8.28400 -36.06500 -40.53600 1.000 39.88133 243 PRO E O 1
ATOM 8726 N N . GLU E 3 18 ? 7.96800 -36.67900 -38.40800 1.000 38.75915 244 GLU E N 1
ATOM 8727 C CA . GLU E 3 18 ? 6.53300 -36.81300 -38.59900 1.000 43.43290 244 GLU E CA 1
ATOM 8728 C C . GLU E 3 18 ? 5.85500 -35.47300 -38.83800 1.000 40.50658 244 GLU E C 1
ATOM 8729 O O . GLU E 3 18 ? 4.86600 -35.40600 -39.57200 1.000 34.72697 244 GLU E O 1
ATOM 8735 N N . ASP E 3 19 ? 6.34100 -34.40100 -38.20900 1.000 34.13165 245 ASP E N 1
ATOM 8736 C CA . ASP E 3 19 ? 5.80800 -33.07700 -38.50900 1.000 36.91158 245 ASP E CA 1
ATOM 8737 C C . ASP E 3 19 ? 5.94400 -32.75400 -39.98600 1.000 37.83506 245 ASP E C 1
ATOM 8738 O O . ASP E 3 19 ? 5.00800 -32.25800 -40.63200 1.000 37.32757 245 ASP E O 1
ATOM 8743 N N . GLU E 3 20 ? 7.16700 -32.87600 -40.49800 1.000 33.33191 246 GLU E N 1
ATOM 8744 C CA . GLU E 3 20 ? 7.45800 -32.44800 -41.86200 1.000 41.18467 246 GLU E CA 1
ATOM 8745 C C . GLU E 3 20 ? 6.67900 -33.28100 -42.86000 1.000 42.17519 246 GLU E C 1
ATOM 8746 O O . GLU E 3 20 ? 6.14300 -32.74300 -43.83600 1.000 46.13800 246 GLU E O 1
ATOM 8752 N N . HIS E 3 21 ? 6.56000 -34.58200 -42.58700 1.000 44.17351 247 HIS E N 1
ATOM 8753 C CA . HIS E 3 21 ? 5.72800 -35.46300 -43.41400 1.000 48.88059 247 HIS E CA 1
ATOM 8754 C C . HIS E 3 21 ? 4.29200 -34.98500 -43.43600 1.000 49.62563 247 HIS E C 1
ATOM 8755 O O . HIS E 3 21 ? 3.66200 -34.89900 -44.50100 1.000 48.91524 247 HIS E O 1
ATOM 8762 N N . TYR E 3 22 ? 3.75400 -34.64100 -42.26500 1.000 44.23194 248 TYR E N 1
ATOM 8763 C CA . TYR E 3 22 ? 2.38800 -34.13400 -42.20400 1.000 41.49500 248 TYR E CA 1
ATOM 8764 C C . TYR E 3 22 ? 2.23400 -32.83200 -42.97500 1.000 46.63480 248 TYR E C 1
ATOM 8765 O O . TYR E 3 22 ? 1.27800 -32.66100 -43.74400 1.000 44.99062 248 TYR E O 1
ATOM 8774 N N . LEU E 3 23 ? 3.15400 -31.88600 -42.78800 1.000 41.06165 249 LEU E N 1
ATOM 8775 C CA . LEU E 3 23 ? 3.02700 -30.62500 -43.50200 1.000 40.34468 249 LEU E CA 1
ATOM 8776 C C . LEU E 3 23 ? 3.11200 -30.84100 -45.02000 1.000 45.20965 249 LEU E C 1
ATOM 8777 O O . LEU E 3 23 ? 2.43300 -30.15500 -45.79000 1.000 45.61803 249 LEU E O 1
ATOM 8782 N N . ASP E 3 24 ? 3.98900 -31.74600 -45.45800 1.000 47.78695 250 ASP E N 1
ATOM 8783 C CA . ASP E 3 24 ? 4.09700 -32.07100 -46.87700 1.000 47.40249 250 ASP E CA 1
ATOM 8784 C C . ASP E 3 24 ? 2.85700 -32.80300 -47.37200 1.000 49.61148 250 ASP E C 1
ATOM 8785 O O . ASP E 3 24 ? 2.25400 -32.40100 -48.36300 1.000 51.94646 250 ASP E O 1
ATOM 8790 N N . GLU E 3 25 ? 2.41900 -33.84500 -46.66400 1.000 53.80940 251 GLU E N 1
ATOM 8791 C CA . GLU E 3 25 ? 1.20300 -34.53200 -47.08600 1.000 56.62871 251 GLU E CA 1
ATOM 8792 C C . GLU E 3 25 ? 0.02000 -33.58800 -47.14200 1.000 54.19548 251 GLU E C 1
ATOM 8793 O O . GLU E 3 25 ? -0.90300 -33.80200 -47.92800 1.000 56.90571 251 GLU E O 1
ATOM 8799 N N . MET E 3 26 ? 0.03400 -32.51900 -46.35700 1.000 50.78650 252 MET E N 1
ATOM 8800 C CA . MET E 3 26 ? -1.06900 -31.56600 -46.42300 1.000 50.62301 252 MET E CA 1
ATOM 8801 C C . MET E 3 26 ? -0.93300 -30.60600 -47.58300 1.000 52.47383 252 MET E C 1
ATOM 8802 O O . MET E 3 26 ? -1.86100 -29.82800 -47.81800 1.000 50.63179 252 MET E O 1
ATOM 8807 N N . GLY E 3 27 ? 0.20200 -30.64600 -48.28800 1.000 51.78667 253 GLY E N 1
ATOM 8808 C CA . GLY E 3 27 ? 0.46400 -29.72900 -49.38900 1.000 53.70694 253 GLY E CA 1
ATOM 8809 C C . GLY E 3 27 ? 0.64300 -28.29100 -48.96000 1.000 55.14740 253 GLY E C 1
ATOM 8810 O O . GLY E 3 27 ? 0.26700 -27.38100 -49.69100 1.000 54.62822 253 GLY E O 1
ATOM 8811 N N . TYR E 3 28 ? 1.17200 -28.05200 -47.75700 1.000 52.11285 254 TYR E N 1
ATOM 8812 C CA . TYR E 3 28 ? 1.33900 -26.68000 -47.31300 1.000 52.36658 254 TYR E CA 1
ATOM 8813 C C . TYR E 3 28 ? 2.58000 -26.08200 -47.96800 1.000 50.63449 254 TYR E C 1
ATOM 8814 O O . TYR E 3 28 ? 3.53200 -26.79400 -48.30800 1.000 52.55210 254 TYR E O 1
ATOM 8823 N N . CYS E 3 29 ? 2.53500 -24.76700 -48.21000 1.000 49.02277 255 CYS E N 1
ATOM 8824 C CA . CYS E 3 29 ? 3.73300 -23.97900 -48.41500 1.000 46.87420 255 CYS E CA 1
ATOM 8825 C C . CYS E 3 29 ? 4.26000 -23.54800 -47.03600 1.000 50.50639 255 CYS E C 1
ATOM 8826 O O . CYS E 3 29 ? 3.72700 -22.62100 -46.41500 1.000 48.48588 255 CYS E O 1
ATOM 8829 N N . TRP E 3 30 ? 5.29800 -24.19900 -46.55300 1.000 46.92882 256 TRP E N 1
ATOM 8830 C CA . TRP E 3 30 ? 5.71600 -23.97900 -45.16500 1.000 46.54953 256 TRP E CA 1
ATOM 8831 C C . TRP E 3 30 ? 7.19600 -23.65600 -45.08200 1.000 47.69005 256 TRP E C 1
ATOM 8832 O O . TRP E 3 30 ? 8.00400 -24.16700 -45.85400 1.000 48.51325 256 TRP E O 1
ATOM 8843 N N . GLU E 3 31 ? 7.54900 -22.79500 -44.13100 1.000 40.33721 257 GLU E N 1
ATOM 8844 C CA . GLU E 3 31 ? 8.93900 -22.44700 -43.91800 1.000 43.87959 257 GLU E CA 1
ATOM 8845 C C . GLU E 3 31 ? 9.28900 -22.60200 -42.44600 1.000 39.98771 257 GLU E C 1
ATOM 8846 O O . GLU E 3 31 ? 8.43100 -22.46900 -41.56900 1.000 36.95974 257 GLU E O 1
ATOM 8852 N N . THR E 3 32 ? 10.54800 -22.86500 -42.18200 1.000 38.86450 258 THR E N 1
ATOM 8853 C CA . THR E 3 32 ? 11.09800 -22.76700 -40.83100 1.000 35.02720 258 THR E CA 1
ATOM 8854 C C . THR E 3 32 ? 12.11600 -21.64600 -40.82200 1.000 39.52991 258 THR E C 1
ATOM 8855 O O . THR E 3 32 ? 13.09200 -21.65200 -41.60100 1.000 38.63283 258 THR E O 1
ATOM 8859 N N . ARG E 3 33 ? 11.87000 -20.66600 -39.97900 1.000 36.91082 259 ARG E N 1
ATOM 8860 C CA . ARG E 3 33 ? 12.65700 -19.44900 -39.96600 1.000 36.63012 259 ARG E CA 1
ATOM 8861 C C . ARG E 3 33 ? 13.22600 -19.19300 -38.58000 1.000 40.15582 259 ARG E C 1
ATOM 8862 O O . ARG E 3 33 ? 12.46400 -19.04100 -37.61400 1.000 38.04532 259 ARG E O 1
ATOM 8870 N N . LEU E 3 34 ? 14.55000 -19.11600 -38.49700 1.000 40.01333 260 LEU E N 1
ATOM 8871 C CA . LEU E 3 34 ? 15.22800 -18.68500 -37.29000 1.000 43.98927 260 LEU E CA 1
ATOM 8872 C C . LEU E 3 34 ? 15.23500 -17.17000 -37.26700 1.000 45.38958 260 LEU E C 1
ATOM 8873 O O . LEU E 3 34 ? 15.66300 -16.51400 -38.23500 1.000 39.41001 260 LEU E O 1
ATOM 8878 N N . VAL E 3 35 ? 14.77500 -16.61700 -36.17500 1.000 37.49230 261 VAL E N 1
ATOM 8879 C CA . VAL E 3 35 ? 14.86200 -15.17500 -35.92700 1.000 40.91587 261 VAL E CA 1
ATOM 8880 C C . VAL E 3 35 ? 15.61300 -15.03000 -34.61200 1.000 43.22517 261 VAL E C 1
ATOM 8881 O O . VAL E 3 35 ? 15.05200 -15.23000 -33.50600 1.000 42.70796 261 VAL E O 1
ATOM 8885 N N . GLY E 3 36 ? 16.88300 -14.71800 -34.71700 1.000 43.46034 262 GLY E N 1
ATOM 8886 C CA . GLY E 3 36 ? 17.74200 -14.81100 -33.55800 1.000 46.93330 262 GLY E CA 1
ATOM 8887 C C . GLY E 3 36 ? 17.81300 -16.26000 -33.13900 1.000 44.64581 262 GLY E C 1
ATOM 8888 O O . GLY E 3 36 ? 18.18600 -17.13900 -33.93100 1.000 49.02557 262 GLY E O 1
ATOM 8889 N N . ASN E 3 37 ? 17.40400 -16.52600 -31.89700 1.000 47.14449 263 ASN E N 1
ATOM 8890 C CA . ASN E 3 37 ? 17.31900 -17.88400 -31.37600 1.000 50.13922 263 ASN E CA 1
ATOM 8891 C C . ASN E 3 37 ? 15.90700 -18.4500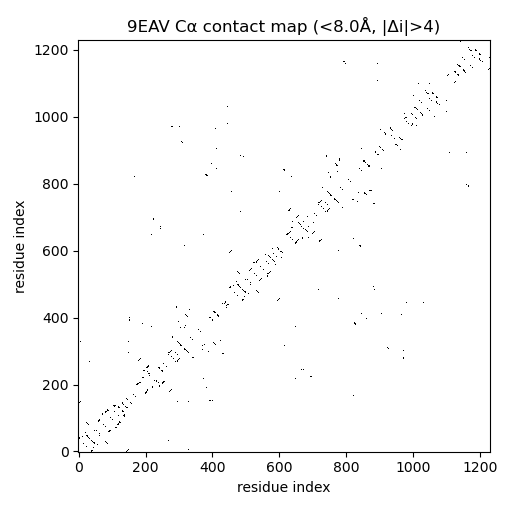0 -31.44400 1.000 43.53362 263 ASN E C 1
ATOM 8892 O O . ASN E 3 37 ? 15.72200 -19.64500 -31.15600 1.000 47.21040 263 ASN E O 1
ATOM 8897 N N . ALA E 3 38 ? 14.94700 -17.64300 -31.82400 1.000 38.84454 264 ALA E N 1
ATOM 8898 C CA . ALA E 3 38 ? 13.56500 -18.09900 -31.94300 1.000 40.94281 264 ALA E CA 1
ATOM 8899 C C . ALA E 3 38 ? 13.34500 -18.90800 -33.21300 1.000 40.01063 264 ALA E C 1
ATOM 8900 O O . ALA E 3 38 ? 13.72800 -18.50600 -34.31800 1.000 42.20938 264 ALA E O 1
ATOM 8902 N N . ARG E 3 39 ? 12.63700 -20.01500 -33.06400 1.000 34.68860 265 ARG E N 1
ATOM 8903 C CA . ARG E 3 39 ? 12.36100 -20.93600 -34.15900 1.000 40.28315 265 ARG E CA 1
ATOM 8904 C C . ARG E 3 39 ? 10.89500 -20.83200 -34.53000 1.000 33.59030 265 ARG E C 1
ATOM 8905 O O . ARG E 3 39 ? 10.03100 -21.26100 -33.76900 1.000 34.28456 265 ARG E O 1
ATOM 8913 N N . TRP E 3 40 ? 10.61800 -20.27000 -35.69000 1.000 32.92102 266 TRP E N 1
ATOM 8914 C CA . TRP E 3 40 ? 9.26000 -20.06100 -36.17900 1.000 32.59069 266 TRP E CA 1
ATOM 8915 C C . TRP E 3 40 ? 8.91900 -21.01600 -37.32500 1.000 34.55400 266 TRP E C 1
ATOM 8916 O O . TRP E 3 40 ? 9.65800 -21.11500 -38.32400 1.000 32.37528 266 TRP E O 1
ATOM 8927 N N . LEU E 3 41 ? 7.78600 -21.69900 -37.19100 1.000 30.52675 267 LEU E N 1
ATOM 8928 C CA . LEU E 3 41 ? 7.15000 -22.40600 -38.29900 1.000 30.02285 267 LEU E CA 1
ATOM 8929 C C . LEU E 3 41 ? 6.14200 -21.46700 -38.90000 1.000 35.56800 267 LEU E C 1
ATOM 8930 O O . LEU E 3 41 ? 5.23300 -20.99400 -38.20400 1.000 33.83622 267 LEU E O 1
ATOM 8935 N N . ILE E 3 42 ? 6.21600 -21.23500 -40.21000 1.000 34.03275 268 ILE E N 1
ATOM 8936 C CA . ILE E 3 42 ? 5.25300 -20.32100 -40.84200 1.000 33.53148 268 ILE E CA 1
ATOM 8937 C C . ILE E 3 42 ? 4.60700 -21.03200 -42.02700 1.000 39.55294 268 ILE E C 1
ATOM 8938 O O . ILE E 3 42 ? 5.31000 -21.46700 -42.95900 1.000 40.81785 268 ILE E O 1
ATOM 8943 N N . ILE E 3 43 ? 3.28600 -21.15600 -41.99700 1.000 39.29007 269 ILE E N 1
ATOM 8944 C CA . ILE E 3 43 ? 2.53000 -21.73400 -43.10400 1.000 39.58641 269 ILE E CA 1
ATOM 8945 C C . ILE E 3 43 ? 1.99100 -20.58000 -43.93100 1.000 42.56242 269 ILE E C 1
ATOM 8946 O O . ILE E 3 43 ? 1.19600 -19.76500 -43.44100 1.000 39.96929 269 ILE E O 1
ATOM 8951 N N . HIS E 3 44 ? 2.41900 -20.50200 -45.19500 1.000 43.13374 270 HIS E N 1
ATOM 8952 C CA . HIS E 3 44 ? 1.99100 -19.39000 -46.06200 1.000 45.94196 270 HIS E CA 1
ATOM 8953 C C . HIS E 3 44 ? 0.61700 -19.64700 -46.67200 1.000 51.16805 270 HIS E C 1
ATOM 8954 O O . HIS E 3 44 ? 0.27500 -20.77000 -47.05800 1.000 49.94804 270 HIS E O 1
ATOM 8961 N N . ASP E 3 45 ? -0.19000 -18.59100 -46.72000 1.000 50.13439 271 ASP E N 1
ATOM 8962 C CA . ASP E 3 45 ? -1.48100 -18.61300 -47.40600 1.000 55.47284 271 ASP E CA 1
ATOM 8963 C C . ASP E 3 45 ? -2.35700 -19.74800 -46.89900 1.000 52.32332 271 ASP E C 1
ATOM 8964 O O . ASP E 3 45 ? -2.91100 -20.54000 -47.66000 1.000 50.96851 271 ASP E O 1
ATOM 8969 N N . TYR E 3 46 ? -2.47700 -19.81200 -45.58400 1.000 46.91048 272 TYR E N 1
ATOM 8970 C CA . TYR E 3 46 ? -3.39700 -20.73200 -44.93700 1.000 44.77442 272 TYR E CA 1
ATOM 8971 C C . TYR E 3 46 ? -4.82100 -20.27200 -45.15600 1.000 48.05585 272 TYR E C 1
ATOM 8972 O O . TYR E 3 46 ? -5.17400 -19.13700 -44.79600 1.000 46.71125 272 TYR E O 1
ATOM 8981 N N . GLU E 3 47 ? -5.64300 -21.15800 -45.74600 1.000 52.00275 273 GLU E N 1
ATOM 8982 C CA . GLU E 3 47 ? -7.03400 -20.86300 -46.07800 1.000 50.61016 273 GLU E CA 1
ATOM 8983 C C . GLU E 3 47 ? -7.94400 -20.90300 -44.85100 1.000 46.39270 273 GLU E C 1
ATOM 8984 O O . GLU E 3 47 ? -7.88500 -21.83000 -44.04800 1.000 47.06069 273 GLU E O 1
ATOM 8990 N N . LEU E 3 48 ? -8.79000 -19.92800 -44.73900 1.000 48.39371 274 LEU E N 1
ATOM 8991 C CA . LEU E 3 48 ? -9.70800 -19.72800 -43.63600 1.000 45.19619 274 LEU E CA 1
ATOM 8992 C C . LEU E 3 48 ? -11.15200 -19.95000 -44.07300 1.000 46.28955 274 LEU E C 1
ATOM 8993 O O . LEU E 3 48 ? -11.50400 -19.68200 -45.22500 1.000 48.27752 274 LEU E O 1
ATOM 8998 N N . PRO E 3 49 ? -12.02600 -20.34500 -43.16000 1.000 49.17810 275 PRO E N 1
ATOM 8999 C CA . PRO E 3 49 ? -13.46200 -20.30100 -43.46800 1.000 51.87040 275 PRO E CA 1
ATOM 9000 C C . PRO E 3 49 ? -13.87000 -18.86300 -43.72900 1.000 54.54900 275 PRO E C 1
ATOM 9001 O O . PRO E 3 49 ? -13.18700 -17.92800 -43.31000 1.000 52.34717 275 PRO E O 1
ATOM 9005 N N . ASP E 3 50 ? -15.00800 -18.68900 -44.40900 1.000 53.65265 276 ASP E N 1
ATOM 9006 C CA . ASP E 3 50 ? -15.61900 -17.36500 -44.56200 1.000 56.73971 276 ASP E CA 1
ATOM 9007 C C . ASP E 3 50 ? -15.99500 -16.79700 -43.19700 1.000 56.70199 276 ASP E C 1
ATOM 9008 O O . ASP E 3 50 ? -16.26100 -17.53800 -42.25400 1.000 53.87069 276 ASP E O 1
ATOM 9013 N N . GLY E 3 51 ? -16.02900 -15.46500 -43.09400 1.000 57.26965 277 GLY E N 1
ATOM 9014 C CA . GLY E 3 51 ? -16.47200 -14.79400 -41.86600 1.000 57.06095 277 GLY E CA 1
ATOM 9015 C C . GLY E 3 51 ? -15.46100 -13.85000 -41.25900 1.000 55.06608 277 GLY E C 1
ATOM 9016 O O . GLY E 3 51 ? -15.78400 -13.17300 -40.25700 1.000 51.56754 277 GLY E O 1
ATOM 9017 N N . TYR E 3 52 ? -14.26700 -13.76900 -41.81100 1.000 49.90652 278 TYR E N 1
ATOM 9018 C CA . TYR E 3 52 ? -13.23500 -12.85300 -41.35000 1.000 48.43709 278 TYR E CA 1
ATOM 9019 C C . TYR E 3 52 ? -12.94700 -11.78200 -42.40300 1.000 53.67405 278 TYR E C 1
ATOM 9020 O O . TYR E 3 52 ? -13.32500 -11.89200 -43.57300 1.000 53.58874 278 TYR E O 1
ATOM 9029 N N . ASN E 3 53 ? -12.22700 -10.75400 -41.97400 1.000 52.83062 279 ASN E N 1
ATOM 9030 C CA . ASN E 3 53 ? -11.77900 -9.71400 -42.88600 1.000 55.46997 279 ASN E CA 1
ATOM 9031 C C . ASN E 3 53 ? -10.83200 -10.24200 -43.95100 1.000 57.21419 279 ASN E C 1
ATOM 9032 O O . ASN E 3 53 ? -10.60000 -9.56500 -44.95800 1.000 58.72537 279 ASN E O 1
ATOM 9037 N N . HIS E 3 54 ? -10.28100 -11.43400 -43.77500 1.000 52.05820 280 HIS E N 1
ATOM 9038 C CA . HIS E 3 54 ? -9.37800 -12.01000 -44.75700 1.000 55.19677 280 HIS E CA 1
ATOM 9039 C C . HIS E 3 54 ? -9.79400 -13.44900 -44.98600 1.000 56.52038 280 HIS E C 1
ATOM 9040 O O . HIS E 3 54 ? -10.44200 -14.07200 -44.14600 1.000 51.57076 280 HIS E O 1
ATOM 9047 N N . HIS E 3 55 ? -9.39900 -13.98500 -46.13400 1.000 55.90953 281 HIS E N 1
ATOM 9048 C CA . HIS E 3 55 ? -9.69800 -15.36800 -46.44100 1.000 58.83426 281 HIS E CA 1
ATOM 9049 C C . HIS E 3 55 ? -8.47300 -16.25400 -46.44500 1.000 51.32757 281 HIS E C 1
ATOM 9050 O O . HIS E 3 55 ? -8.61800 -17.47800 -46.51300 1.000 56.16776 281 HIS E O 1
ATOM 9057 N N . GLN E 3 56 ? -7.29300 -15.67000 -46.35500 1.000 50.57185 282 GLN E N 1
ATOM 9058 C CA . GLN E 3 56 ? -6.02000 -16.37500 -46.27900 1.000 52.24987 282 GLN E CA 1
ATOM 9059 C C . GLN E 3 56 ? -5.13400 -15.61400 -45.29300 1.000 49.57143 282 GLN E C 1
ATOM 9060 O O . GLN E 3 56 ? -5.15500 -14.38100 -45.29600 1.000 50.41808 282 GLN E O 1
ATOM 9066 N N . VAL E 3 57 ? -4.35100 -16.33300 -44.47600 1.000 46.43477 283 VAL E N 1
ATOM 9067 C CA . VAL E 3 57 ? -3.31800 -15.72300 -43.63600 1.000 46.19159 283 VAL E CA 1
ATOM 9068 C C . VAL E 3 57 ? -2.04600 -16.55900 -43.67900 1.000 47.05930 283 VAL E C 1
ATOM 9069 O O . VAL E 3 57 ? -2.03000 -17.70200 -44.14000 1.000 47.23926 283 VAL E O 1
ATOM 9073 N N . ASN E 3 58 ? -0.96700 -15.96900 -43.16400 1.000 39.90801 284 ASN E N 1
ATOM 9074 C CA . ASN E 3 58 ? 0.14200 -16.77500 -42.68500 1.000 40.25090 284 ASN E CA 1
ATOM 9075 C C . ASN E 3 58 ? -0.20800 -17.27200 -41.28200 1.000 40.86756 284 ASN E C 1
ATOM 9076 O O . ASN E 3 58 ? -0.61000 -16.48100 -40.43100 1.000 39.43572 284 ASN E O 1
ATOM 9081 N N . LEU E 3 59 ? -0.05500 -18.56300 -41.05000 1.000 37.54425 285 LEU E N 1
ATOM 9082 C CA . LEU E 3 59 ? -0.34500 -19.18400 -39.74600 1.000 39.72127 285 LEU E CA 1
ATOM 9083 C C . LEU E 3 59 ? 1.00300 -19.62900 -39.20000 1.000 34.70690 285 LEU E C 1
ATOM 9084 O O . LEU E 3 59 ? 1.71400 -20.38000 -39.88900 1.000 37.16181 285 LEU E O 1
ATOM 9089 N N . ALA E 3 60 ? 1.40900 -19.09200 -38.03800 1.000 33.55142 286 ALA E N 1
ATOM 9090 C CA . ALA E 3 60 ? 2.71900 -19.38500 -37.46800 1.000 32.07148 286 ALA E CA 1
ATOM 9091 C C . ALA E 3 60 ? 2.63900 -20.01400 -36.07600 1.000 33.23438 286 ALA E C 1
ATOM 9092 O O . ALA E 3 60 ? 1.71500 -19.70700 -35.29100 1.000 31.28478 286 ALA E O 1
ATOM 9094 N N . LEU E 3 61 ? 3.57100 -20.94600 -35.81400 1.000 31.92947 287 LEU E N 1
ATOM 9095 C CA . LEU E 3 61 ? 3.79700 -21.51500 -34.48900 1.000 29.24546 287 LEU E CA 1
ATOM 9096 C C . LEU E 3 61 ? 5.21400 -21.16700 -34.04000 1.000 36.70940 287 LEU E C 1
ATOM 9097 O O . LEU E 3 61 ? 6.17300 -21.24100 -34.82900 1.000 33.48900 287 LEU E O 1
ATOM 9102 N N . LEU E 3 62 ? 5.34000 -20.78300 -32.78100 1.000 32.20197 288 LEU E N 1
ATOM 9103 C CA . LEU E 3 62 ? 6.62100 -20.65000 -32.12500 1.000 32.29838 288 LEU E CA 1
ATOM 9104 C C . LEU E 3 62 ? 7.07000 -22.00000 -31.61600 1.000 30.71591 288 LEU E C 1
ATOM 9105 O O . LEU E 3 62 ? 6.45400 -22.60400 -30.71000 1.000 31.72761 288 LEU E O 1
ATOM 9110 N N . ILE E 3 63 ? 8.17200 -22.52400 -32.17700 1.000 31.92910 289 ILE E N 1
ATOM 9111 C CA . ILE E 3 63 ? 8.64200 -23.85700 -31.82400 1.000 29.40342 289 ILE E CA 1
ATOM 9112 C C . ILE E 3 63 ? 9.55400 -23.71300 -30.60700 1.000 34.53933 289 ILE E C 1
ATOM 9113 O O . ILE E 3 63 ? 10.70900 -23.29900 -30.73300 1.000 33.67187 289 ILE E O 1
ATOM 9118 N N . THR E 3 64 ? 9.04500 -24.05200 -29.42300 1.000 31.86450 290 THR E N 1
ATOM 9119 C CA . THR E 3 64 ? 9.74100 -23.68900 -28.18900 1.000 31.65950 290 THR E CA 1
ATOM 9120 C C . THR E 3 64 ? 10.97700 -24.54700 -27.96600 1.000 32.11553 290 THR E C 1
ATOM 9121 O O . THR E 3 64 ? 11.15400 -25.64300 -28.53000 1.000 31.12159 290 THR E O 1
ATOM 9125 N N . SER E 3 65 ? 11.85400 -24.03900 -27.13200 1.000 31.94403 291 SER E N 1
ATOM 9126 C CA . SER E 3 65 ? 13.09500 -24.74600 -26.86600 1.000 32.76429 291 SER E CA 1
ATOM 9127 C C . SER E 3 65 ? 12.85900 -25.97700 -25.99600 1.000 32.47936 291 SER E C 1
ATOM 9128 O O . SER E 3 65 ? 12.26200 -25.89200 -24.92400 1.000 33.31283 291 SER E O 1
ATOM 9131 N N . GLY E 3 66 ? 13.32100 -27.15000 -26.47900 1.000 33.49232 292 GLY E N 1
ATOM 9132 C CA . GLY E 3 66 ? 12.96300 -28.38000 -25.89900 1.000 34.76144 292 GLY E CA 1
ATOM 9133 C C . GLY E 3 66 ? 11.75700 -29.07200 -26.50500 1.000 35.69294 292 GLY E C 1
ATOM 9134 O O . GLY E 3 66 ? 11.38800 -30.13100 -26.02600 1.000 33.11476 292 GLY E O 1
ATOM 9135 N N . TYR E 3 67 ? 11.09500 -28.47000 -27.49300 1.000 34.07412 293 TYR E N 1
ATOM 9136 C CA . TYR E 3 67 ? 10.02600 -29.13700 -28.22700 1.000 30.57078 293 TYR E CA 1
ATOM 9137 C C . TYR E 3 67 ? 10.47500 -30.53500 -28.71700 1.000 32.71308 293 TYR E C 1
ATOM 9138 O O . TYR E 3 67 ? 11.59900 -30.69300 -29.24400 1.000 34.57958 293 TYR E O 1
ATOM 9147 N N . PRO E 3 68 ? 9.63000 -31.58400 -28.58900 1.000 33.49740 294 PRO E N 1
ATOM 9148 C CA . PRO E 3 68 ? 8.22800 -31.57300 -28.16600 1.000 33.76632 294 PRO E CA 1
ATOM 9149 C C . PRO E 3 68 ? 8.02200 -31.92500 -26.71100 1.000 32.89901 294 PRO E C 1
ATOM 9150 O O . PRO E 3 68 ? 6.87400 -32.25700 -26.37200 1.000 30.51475 294 PRO E O 1
ATOM 9154 N N . VAL E 3 69 ? 9.06400 -31.88600 -25.86000 1.000 31.74159 295 VAL E N 1
ATOM 9155 C CA . VAL E 3 69 ? 8.84100 -32.05500 -24.41600 1.000 32.39827 295 VAL E CA 1
ATOM 9156 C C . VAL E 3 69 ? 8.35800 -30.75300 -23.81100 1.000 34.67934 295 VAL E C 1
ATOM 9157 O O . VAL E 3 69 ? 7.32300 -30.71600 -23.11100 1.000 34.16958 295 VAL E O 1
ATOM 9161 N N . ASN E 3 70 ? 9.05900 -29.63900 -24.11600 1.000 30.42308 296 ASN E N 1
ATOM 9162 C CA . ASN E 3 70 ? 8.46700 -28.33400 -23.96800 1.000 31.47373 296 ASN E CA 1
ATOM 9163 C C . ASN E 3 70 ? 7.23300 -28.29200 -24.85200 1.000 31.58999 296 ASN E C 1
ATOM 9164 O O . ASN E 3 70 ? 7.17600 -28.95000 -25.91600 1.000 32.13282 296 ASN E O 1
ATOM 9169 N N . MET E 3 71 ? 6.23900 -27.56100 -24.39800 1.000 32.06956 297 MET E N 1
ATOM 9170 C CA . MET E 3 71 ? 4.96400 -27.47000 -25.11000 1.000 30.80477 297 MET E CA 1
ATOM 9171 C C . MET E 3 71 ? 4.98200 -26.38700 -26.16200 1.000 30.49872 297 MET E C 1
ATOM 9172 O O . MET E 3 71 ? 5.73400 -25.41200 -26.06800 1.000 31.98623 297 MET E O 1
ATOM 9177 N N . LEU E 3 72 ? 4.12400 -26.53700 -27.15500 1.000 29.21809 298 LEU E N 1
ATOM 9178 C CA . LEU E 3 72 ? 3.73300 -25.40400 -27.98400 1.000 28.88734 298 LEU E CA 1
ATOM 9179 C C . LEU E 3 72 ? 2.56000 -24.70800 -27.30000 1.000 32.45172 298 LEU E C 1
ATOM 9180 O O . LEU E 3 72 ? 1.75300 -25.35700 -26.60700 1.000 34.64296 298 LEU E O 1
ATOM 9185 N N . ASP E 3 73 ? 2.46100 -23.41400 -27.50100 1.000 31.11420 299 ASP E N 1
ATOM 9186 C CA . ASP E 3 73 ? 1.45300 -22.59800 -26.81600 1.000 30.00216 299 ASP E CA 1
ATOM 9187 C C . ASP E 3 73 ? 1.03100 -21.43600 -27.69600 1.000 31.79392 299 ASP E C 1
ATOM 9188 O O . ASP E 3 73 ? 1.86400 -20.66300 -28.18800 1.000 32.36046 299 ASP E O 1
ATOM 9193 N N . MET E 3 74 ? -0.27600 -21.29500 -27.85900 1.000 32.29057 300 MET E N 1
ATOM 9194 C CA . MET E 3 74 ? -0.86500 -20.27200 -28.70800 1.000 32.59699 300 MET E CA 1
ATOM 9195 C C . MET E 3 74 ? -0.52800 -20.47600 -30.17800 1.000 34.75875 300 MET E C 1
ATOM 9196 O O . MET E 3 74 ? 0.10000 -21.46500 -30.56600 1.000 32.71699 300 MET E O 1
ATOM 9201 N N . PHE E 3 75 ? -0.97900 -19.54700 -30.99700 1.000 32.32565 301 PHE E N 1
ATOM 9202 C CA . PHE E 3 75 ? -0.60000 -19.49000 -32.39800 1.000 32.92535 301 PHE E CA 1
ATOM 9203 C C . PHE E 3 75 ? -0.76300 -18.05900 -32.85100 1.000 35.34006 301 PHE E C 1
ATOM 9204 O O . PHE E 3 75 ? -1.28200 -17.19800 -32.11100 1.000 34.43168 301 PHE E O 1
ATOM 9212 N N . TYR E 3 76 ? -0.26700 -17.79700 -34.05600 1.000 34.02411 302 TYR E N 1
ATOM 9213 C CA . TYR E 3 76 ? -0.03000 -16.43900 -34.53400 1.000 30.24858 302 TYR E CA 1
ATOM 9214 C C . TYR E 3 76 ? -0.48200 -16.33400 -35.99000 1.000 35.89898 302 TYR E C 1
ATOM 9215 O O . TYR E 3 76 ? -0.24100 -17.26100 -36.79100 1.000 33.59053 302 TYR E O 1
ATOM 9224 N N . VAL E 3 77 ? -1.08000 -15.20700 -36.34500 1.000 36.23583 303 VAL E N 1
ATOM 9225 C CA . VAL E 3 77 ? -1.57200 -15.02000 -37.71600 1.000 37.03818 303 VAL E CA 1
ATOM 9226 C C . VAL E 3 77 ? -1.26100 -13.62600 -38.24400 1.000 38.14972 303 VAL E C 1
ATOM 9227 O O . VAL E 3 77 ? -1.22200 -12.64500 -37.49900 1.000 38.40210 303 VAL E O 1
ATOM 9231 N N . TYR E 3 78 ? -1.02400 -13.55400 -39.55600 1.000 41.47787 304 TYR E N 1
ATOM 9232 C CA . TYR E 3 78 ? -0.77000 -12.27600 -40.24900 1.000 42.34839 304 TYR E CA 1
ATOM 9233 C C . TYR E 3 78 ? -1.48000 -12.32800 -41.59900 1.000 45.17915 304 TYR E C 1
ATOM 9234 O O . TYR E 3 78 ? -1.26500 -13.28600 -42.36600 1.000 42.72892 304 TYR E O 1
ATOM 9243 N N . PRO E 3 79 ? -2.25600 -11.31100 -41.95700 1.000 45.24870 305 PRO E N 1
ATOM 9244 C CA . PRO E 3 79 ? -2.62500 -10.10900 -41.17800 1.000 47.63827 305 PRO E CA 1
ATOM 9245 C C . PRO E 3 79 ? -3.53300 -10.40400 -40.01100 1.000 47.15601 305 PRO E C 1
ATOM 9246 O O . PRO E 3 79 ? -4.18900 -11.43700 -39.99300 1.000 45.84750 305 PRO E O 1
ATOM 9250 N N . PRO E 3 80 ? -3.66900 -9.48600 -39.05500 1.000 51.70396 306 PRO E N 1
ATOM 9251 C CA . PRO E 3 80 ? -4.58200 -9.73100 -37.92800 1.000 50.79782 306 PRO E CA 1
ATOM 9252 C C . PRO E 3 80 ? -6.01300 -9.89400 -38.39100 1.000 50.29887 306 PRO E C 1
ATOM 9253 O O . PRO E 3 80 ? -6.49000 -9.19000 -39.29200 1.000 48.94320 306 PRO E O 1
ATOM 9257 N N . LEU E 3 81 ? -6.71500 -10.79000 -37.72100 1.000 47.14790 307 LEU E N 1
ATOM 9258 C CA . LEU E 3 81 ? -8.07300 -11.14900 -38.08800 1.000 46.07393 307 LEU E CA 1
ATOM 9259 C C . LEU E 3 81 ? -9.08200 -10.41700 -37.22000 1.000 47.27963 307 LEU E C 1
ATOM 9260 O O . LEU E 3 81 ? -8.85400 -10.19900 -36.01900 1.000 46.80428 307 LEU E O 1
ATOM 9265 N N . VAL E 3 82 ? -10.20900 -10.06200 -37.84400 1.000 49.09709 308 VAL E N 1
ATOM 9266 C CA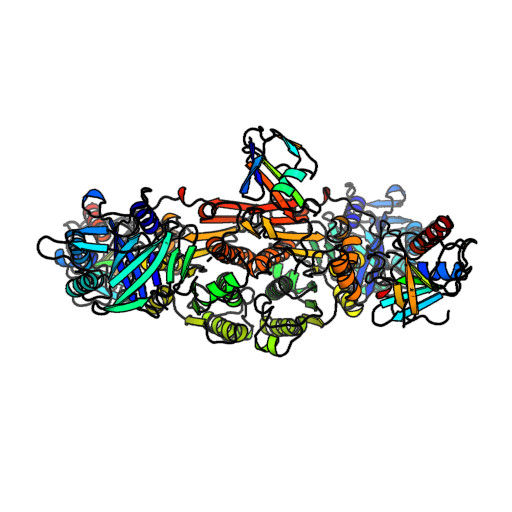 . VAL E 3 82 ? -11.39800 -9.49600 -37.20100 1.000 49.45581 308 VAL E CA 1
ATOM 9267 C C . VAL E 3 82 ? -12.59900 -10.15800 -37.87000 1.000 53.19694 308 VAL E C 1
ATOM 9268 O O . VAL E 3 82 ? -12.54000 -10.52300 -39.04800 1.000 50.64523 308 VAL E O 1
ATOM 9272 N N . ARG E 3 83 ? -13.68400 -10.35300 -37.12500 1.000 48.80975 309 ARG E N 1
ATOM 9273 C CA . ARG E 3 83 ? -14.88200 -10.88500 -37.76500 1.000 51.72509 309 ARG E CA 1
ATOM 9274 C C . ARG E 3 83 ? -15.36200 -9.88400 -38.82800 1.000 53.33361 309 ARG E C 1
ATOM 9275 O O . ARG E 3 83 ? -15.16400 -8.68500 -38.69700 1.000 56.61667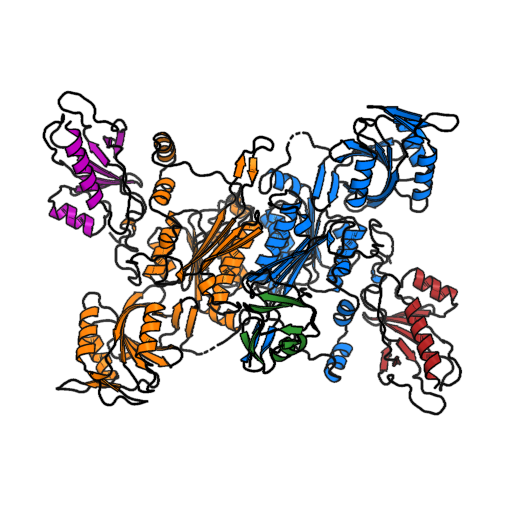 309 ARG E O 1
ATOM 9283 N N . VAL E 3 84 ? -15.94600 -10.40400 -39.89800 1.000 53.44721 310 VAL E N 1
ATOM 9284 C CA . VAL E 3 84 ? -16.33400 -9.53300 -41.02600 1.000 54.01982 310 VAL E CA 1
ATOM 9285 C C . VAL E 3 84 ? -17.28000 -8.40900 -40.59200 1.000 60.92349 310 VAL E C 1
ATOM 9286 O O . VAL E 3 84 ? -17.28900 -7.34000 -41.20800 1.000 60.10897 310 VAL E O 1
ATOM 9290 N N . ASN E 3 85 ? -18.09700 -8.62100 -39.54100 1.000 57.12779 311 ASN E N 1
ATOM 9291 C CA . ASN E 3 85 ? -18.94400 -7.54100 -39.03500 1.000 58.70544 311 ASN E CA 1
ATOM 9292 C C . ASN E 3 85 ? -18.18300 -6.52000 -38.19200 1.000 61.12366 311 ASN E C 1
ATOM 9293 O O . ASN E 3 85 ? -18.81900 -5.62400 -37.62100 1.000 63.90114 311 ASN E O 1
ATOM 9298 N N . GLY E 3 86 ? -16.85200 -6.64100 -38.08000 1.000 57.23900 312 GLY E N 1
ATOM 9299 C CA . GLY E 3 86 ? -16.04300 -5.71300 -37.31000 1.000 62.25581 312 GLY E CA 1
ATOM 9300 C C . GLY E 3 86 ? -15.84900 -6.03100 -35.83800 1.000 67.00390 312 GLY E C 1
ATOM 9301 O O . GLY E 3 86 ? -15.16700 -5.26800 -35.15900 1.000 68.49576 312 GLY E O 1
ATOM 9302 N N . VAL E 3 87 ? -16.43800 -7.12300 -35.31500 1.000 59.32620 313 VAL E N 1
ATOM 9303 C CA . VAL E 3 87 ? -16.27100 -7.47900 -33.91300 1.000 57.57570 313 VAL E CA 1
ATOM 9304 C C . VAL E 3 87 ? -14.93300 -8.19900 -33.73700 1.000 55.32262 313 VAL E C 1
ATOM 9305 O O . VAL E 3 87 ? -14.55500 -9.05800 -34.54700 1.000 52.54669 313 VAL E O 1
ATOM 9309 N N . ASN E 3 88 ? -14.20600 -7.81300 -32.70600 1.000 55.67572 314 ASN E N 1
ATOM 9310 C CA . ASN E 3 88 ? -12.89100 -8.38600 -32.45100 1.000 53.90557 314 ASN E CA 1
ATOM 9311 C C . ASN E 3 88 ? -13.02000 -9.80900 -31.91300 1.000 53.21687 314 ASN E C 1
ATOM 9312 O O . ASN E 3 88 ? -14.00700 -10.19200 -31.25900 1.000 49.17224 314 ASN E O 1
ATOM 9317 N N . ILE E 3 89 ? -12.03000 -10.61800 -32.24200 1.000 48.58596 315 ILE E N 1
ATOM 9318 C CA . ILE E 3 89 ? -12.02000 -11.99600 -31.74500 1.000 45.03377 315 ILE E CA 1
ATOM 9319 C C . ILE E 3 89 ? -11.53600 -11.96500 -30.30500 1.000 42.10698 315 ILE E C 1
ATOM 9320 O O . ILE E 3 89 ? -10.47400 -11.36900 -30.04100 1.000 43.27233 315 ILE E O 1
ATOM 9325 N N . PRO E 3 90 ? -12.23300 -12.61200 -29.36700 1.000 45.17844 316 PRO E N 1
ATOM 9326 C CA . PRO E 3 90 ? -11.79600 -12.53600 -27.97200 1.000 47.70565 316 PRO E CA 1
ATOM 9327 C C . PRO E 3 90 ? -10.39700 -13.12200 -27.75700 1.000 44.61090 316 PRO E C 1
ATOM 9328 O O . PRO E 3 90 ? -10.02700 -14.14800 -28.33900 1.000 40.31359 316 PRO E O 1
ATOM 9332 N N . ALA E 3 91 ? -9.63200 -12.43900 -26.90800 1.000 42.70037 317 ALA E N 1
ATOM 9333 C CA . ALA E 3 91 ? -8.34100 -12.90000 -26.45300 1.000 45.94442 317 ALA E CA 1
ATOM 9334 C C . ALA E 3 91 ? -7.36300 -13.00700 -27.61500 1.000 43.34157 317 ALA E C 1
ATOM 9335 O O . ALA E 3 91 ? -6.65000 -14.00400 -27.75400 1.000 40.68910 317 ALA E O 1
ATOM 9337 N N . THR E 3 92 ? -7.32400 -11.95300 -28.44400 1.000 41.60930 318 THR E N 1
ATOM 9338 C CA . THR E 3 92 ? -6.43400 -11.86100 -29.59300 1.000 42.91623 318 THR E CA 1
ATOM 9339 C C . THR E 3 92 ? -5.83900 -10.47800 -29.72900 1.000 46.75518 318 THR E C 1
ATOM 9340 O O . THR E 3 92 ? -5.56800 -10.03100 -30.85500 1.000 46.67357 318 THR E O 1
ATOM 9344 N N . GLU E 3 93 ? -5.62500 -9.76700 -28.60900 1.000 52.16976 319 GLU E N 1
ATOM 9345 C CA . GLU E 3 93 ? -5.20300 -8.36300 -28.75300 1.000 51.60219 319 GLU E CA 1
ATOM 9346 C C . GLU E 3 93 ? -3.68300 -8.19300 -28.79800 1.000 51.71557 319 GLU E C 1
ATOM 9347 O O . GLU E 3 93 ? -3.20700 -7.19300 -29.29800 1.000 52.76705 319 GLU E O 1
ATOM 9353 N N . ALA E 3 94 ? -2.90900 -9.15200 -28.33300 1.000 44.73184 320 ALA E N 1
ATOM 9354 C CA . ALA E 3 94 ? -1.45900 -8.98300 -28.44400 1.000 49.59570 320 ALA E CA 1
ATOM 9355 C C . ALA E 3 94 ? -0.94700 -9.16100 -29.88400 1.000 47.38704 320 ALA E C 1
ATOM 9356 O O . ALA E 3 94 ? -1.53300 -9.87000 -30.72100 1.000 43.50147 320 ALA E O 1
ATOM 9358 N N . THR E 3 95 ? 0.21200 -8.57500 -30.13100 1.000 47.34994 321 THR E N 1
ATOM 9359 C CA . THR E 3 95 ? 0.96600 -8.76600 -31.36200 1.000 49.69088 321 THR E CA 1
ATOM 9360 C C . THR E 3 95 ? 2.40600 -9.12600 -31.02000 1.000 52.79237 321 THR E C 1
ATOM 9361 O O . THR E 3 95 ? 2.93300 -8.76400 -29.96300 1.000 45.99164 321 THR E O 1
ATOM 9365 N N . VAL E 3 96 ? 3.03200 -9.88000 -31.91700 1.000 43.93278 322 VAL E N 1
ATOM 9366 C CA . VAL E 3 96 ? 4.40700 -10.30100 -31.76500 1.000 45.73786 322 VAL E CA 1
ATOM 9367 C C . VAL E 3 96 ? 5.07200 -10.09000 -33.11000 1.000 47.81198 322 VAL E C 1
ATOM 9368 O O . VAL E 3 96 ? 4.54400 -10.53600 -34.13500 1.000 46.87975 322 VAL E O 1
ATOM 9372 N N . ALA E 3 97 ? 6.22300 -9.42600 -33.12300 1.000 45.25737 323 ALA E N 1
ATOM 9373 C CA . ALA E 3 97 ? 6.87600 -9.17100 -34.40100 1.000 49.05214 323 ALA E CA 1
ATOM 9374 C C . ALA E 3 97 ? 7.69900 -10.38500 -34.80700 1.000 56.23510 323 ALA E C 1
ATOM 9375 O O . ALA E 3 97 ? 8.45900 -10.93400 -34.00000 1.000 51.95587 323 ALA E O 1
ATOM 9377 N N . ILE E 3 98 ? 7.53600 -10.81600 -36.05100 1.000 56.78710 324 ILE E N 1
ATOM 9378 C CA . ILE E 3 98 ? 8.35600 -11.87700 -36.62200 1.000 55.60025 324 ILE E CA 1
ATOM 9379 C C . ILE E 3 98 ? 9.11700 -11.26600 -37.78100 1.000 56.82101 324 ILE E C 1
ATOM 9380 O O . ILE E 3 98 ? 8.52600 -10.93700 -38.81900 1.000 57.89677 324 ILE E O 1
ATOM 9385 N N . ASP E 3 99 ? 10.43000 -11.09800 -37.61000 1.000 61.85097 325 ASP E N 1
ATOM 9386 C CA . ASP E 3 99 ? 11.26500 -10.44600 -38.62900 1.000 57.78895 325 ASP E CA 1
ATOM 9387 C C . ASP E 3 99 ? 10.64900 -9.13100 -39.05900 1.000 59.19568 325 ASP E C 1
ATOM 9388 O O . ASP E 3 99 ? 10.61400 -8.78500 -40.24200 1.000 63.16645 325 ASP E O 1
ATOM 9393 N N . SER E 3 100 ? 10.12600 -8.38500 -38.08200 1.000 66.69251 326 SER E N 1
ATOM 9394 C CA . SER E 3 100 ? 9.56700 -7.04000 -38.22800 1.000 58.84746 326 SER E CA 1
ATOM 9395 C C . SER E 3 100 ? 8.10000 -7.02000 -38.62300 1.000 63.30033 326 SER E C 1
ATOM 9396 O O . SER E 3 100 ? 7.51700 -5.94200 -38.66700 1.000 66.65130 326 SER E O 1
ATOM 9399 N N . VAL E 3 101 ? 7.49200 -8.15100 -38.95900 1.000 55.68857 327 VAL E N 1
ATOM 9400 C CA . VAL E 3 101 ? 6.07600 -8.17800 -39.35600 1.000 56.29835 327 VAL E CA 1
ATOM 9401 C C . VAL E 3 101 ? 5.26600 -8.46900 -38.10500 1.000 48.78757 327 VAL E C 1
ATOM 9402 O O . VAL E 3 101 ? 5.54800 -9.44300 -37.40100 1.000 49.00813 327 VAL E O 1
ATOM 9406 N N . ALA E 3 102 ? 4.24100 -7.66500 -37.83700 1.000 48.14299 328 ALA E N 1
ATOM 9407 C CA . ALA E 3 102 ? 3.49800 -7.80000 -36.58800 1.000 44.26243 328 ALA E CA 1
ATOM 9408 C C . ALA E 3 102 ? 2.37600 -8.83900 -36.74900 1.000 42.48168 328 ALA E C 1
ATOM 9409 O O . ALA E 3 102 ? 1.33700 -8.55900 -37.34000 1.000 46.12262 328 ALA E O 1
ATOM 9411 N N . TYR E 3 103 ? 2.56600 -10.01300 -36.14400 1.000 43.14151 329 TYR E N 1
ATOM 9412 C CA . TYR E 3 103 ? 1.54500 -11.06800 -36.14900 1.000 41.75646 329 TYR E CA 1
ATOM 9413 C C . TYR E 3 103 ? 0.59000 -10.90100 -34.97100 1.000 42.18360 329 TYR E C 1
ATOM 9414 O O . TYR E 3 103 ? 1.00100 -10.50900 -33.85900 1.000 45.52343 329 TYR E O 1
ATOM 9423 N N . GLN E 3 104 ? -0.66300 -11.23100 -35.20100 1.000 39.15642 330 GLN E N 1
ATOM 9424 C CA . GLN E 3 104 ? -1.63100 -11.30600 -34.12100 1.000 38.99109 330 GLN E CA 1
ATOM 9425 C C . GLN E 3 104 ? -1.49000 -12.61700 -33.36600 1.000 39.60380 330 GLN E C 1
ATOM 9426 O O . GLN E 3 104 ? -1.47700 -13.72400 -33.97100 1.000 37.25135 330 GLN E O 1
ATOM 9432 N N . ARG E 3 105 ? -1.41700 -12.52100 -32.04400 1.000 37.10400 331 ARG E N 1
ATOM 9433 C CA . ARG E 3 105 ? -1.27400 -13.70400 -31.20100 1.000 36.36871 331 ARG E CA 1
ATOM 9434 C C . ARG E 3 105 ? -2.62200 -14.11600 -30.61100 1.000 36.97467 331 ARG E C 1
ATOM 9435 O O . ARG E 3 105 ? -3.25700 -13.34700 -29.88000 1.000 41.71362 331 ARG E O 1
ATOM 9443 N N . TRP E 3 106 ? -3.01800 -15.34800 -30.86000 1.000 33.48672 332 TRP E N 1
ATOM 9444 C CA . TRP E 3 106 ? -4.25400 -15.88800 -30.31100 1.000 34.63925 332 TRP E CA 1
ATOM 9445 C C . TRP E 3 106 ? -3.96800 -16.56200 -28.98000 1.000 36.41706 332 TRP E C 1
ATOM 9446 O O . TRP E 3 106 ? -3.25600 -17.59000 -28.92300 1.000 34.43824 332 TRP E O 1
ATOM 9457 N N . SER E 3 107 ? -4.52300 -16.02000 -27.90000 1.000 36.95094 333 SER E N 1
ATOM 9458 C CA . SER E 3 107 ? -4.38000 -16.63800 -26.57700 1.000 38.73352 333 SER E CA 1
ATOM 9459 C C . SER E 3 107 ? -5.30000 -17.82800 -26.48900 1.000 37.60343 333 SER E C 1
ATOM 9460 O O . SER E 3 107 ? -6.46000 -17.72600 -26.08900 1.000 37.79912 333 SER E O 1
ATOM 9463 N N . ARG E 3 108 ? -4.76200 -18.99000 -26.85400 1.000 32.93795 334 ARG E N 1
ATOM 9464 C CA . ARG E 3 108 ? -5.47800 -20.25900 -26.84900 1.000 31.91019 334 ARG E CA 1
ATOM 9465 C C . ARG E 3 108 ? -4.53800 -21.29500 -26.27700 1.000 34.33277 334 ARG E C 1
ATOM 9466 O O . ARG E 3 108 ? -3.45500 -21.48800 -26.84200 1.000 32.75587 334 ARG E O 1
ATOM 9474 N N . HIS E 3 109 ? -4.92200 -21.90700 -25.16400 1.000 31.61058 335 HIS E N 1
ATOM 9475 C CA . HIS E 3 109 ? -4.07300 -22.74900 -24.33500 1.000 35.64879 335 HIS E CA 1
ATOM 9476 C C . HIS E 3 109 ? -4.70600 -24.11200 -24.09800 1.000 37.27505 335 HIS E C 1
ATOM 9477 O O . HIS E 3 109 ? -5.91500 -24.22000 -24.01300 1.000 36.53172 335 HIS E O 1
ATOM 9484 N N . ARG E 3 110 ? -3.87000 -25.14700 -23.89200 1.000 34.62724 336 ARG E N 1
ATOM 9485 C CA . ARG E 3 110 ? -4.37200 -26.51000 -23.71600 1.000 37.44470 336 ARG E CA 1
ATOM 9486 C C . ARG E 3 110 ? -3.29000 -27.28900 -22.99300 1.000 39.76736 336 ARG E C 1
ATOM 9487 O O . ARG E 3 110 ? -2.14300 -26.83100 -22.88500 1.000 36.40418 336 ARG E O 1
ATOM 9495 N N . SER E 3 111 ? -3.66600 -28.44900 -22.46600 1.000 37.90703 337 SER E N 1
ATOM 9496 C CA . SER E 3 111 ? -2.67700 -29.32900 -21.83600 1.000 41.47912 337 SER E CA 1
ATOM 9497 C C . SER E 3 111 ? -1.76800 -29.93100 -22.90700 1.000 36.74786 337 SER E C 1
ATOM 9498 O O . SER E 3 111 ? -2.17700 -30.11000 -24.06100 1.000 37.13409 337 SER E O 1
ATOM 9501 N N . TRP E 3 112 ? -0.52500 -30.21600 -22.53100 1.000 37.27244 338 TRP E N 1
ATOM 9502 C CA . TRP E 3 112 ? 0.46500 -30.74200 -23.47700 1.000 35.89036 338 TRP E CA 1
ATOM 9503 C C . TRP E 3 112 ? 1.02000 -32.06100 -22.99300 1.000 36.60927 338 TRP E C 1
ATOM 9504 O O . TRP E 3 112 ? 1.58100 -32.11300 -21.91100 1.000 34.26963 338 TRP E O 1
ATOM 9515 N N . ASN E 3 113 ? 0.91300 -33.10100 -23.81400 1.000 34.27013 339 ASN E N 1
ATOM 9516 C CA . ASN E 3 113 ? 1.44200 -34.42700 -23.51000 1.000 36.48066 339 ASN E CA 1
ATOM 9517 C C . ASN E 3 113 ? 2.53600 -34.77100 -24.51600 1.000 36.58799 339 ASN E C 1
ATOM 9518 O O . ASN E 3 113 ? 2.22900 -35.03800 -25.69900 1.000 35.71200 339 ASN E O 1
ATOM 9523 N N . PRO E 3 114 ? 3.80900 -34.83900 -24.11100 1.000 34.16830 340 PRO E N 1
ATOM 9524 C CA . PRO E 3 114 ? 4.89200 -35.04400 -25.10200 1.000 34.79702 340 PRO E CA 1
ATOM 9525 C C . PRO E 3 114 ? 4.82600 -36.34900 -25.82900 1.000 35.68677 340 PRO E C 1
ATOM 9526 O O . PRO E 3 114 ? 5.41900 -36.46500 -26.91200 1.000 36.97379 340 PRO E O 1
ATOM 9530 N N . GLU E 3 115 ? 4.11000 -37.34900 -25.28600 1.000 35.19742 341 GLU E N 1
ATOM 9531 C CA . GLU E 3 115 ? 4.02200 -38.60400 -26.01300 1.000 40.42602 341 GLU E CA 1
ATOM 9532 C C . GLU E 3 115 ? 3.14800 -38.48200 -27.27500 1.000 45.56089 341 GLU E C 1
ATOM 9533 O O . GLU E 3 115 ? 3.34300 -39.23000 -28.22700 1.000 43.31966 341 GLU E O 1
ATOM 9539 N N . ILE E 3 116 ? 2.21600 -37.53600 -27.31100 1.000 38.09921 342 ILE E N 1
ATOM 9540 C CA . ILE E 3 116 ? 1.25900 -37.46300 -28.41000 1.000 41.00996 342 ILE E CA 1
ATOM 9541 C C . ILE E 3 116 ? 1.16500 -36.09000 -29.04700 1.000 39.83292 342 ILE E C 1
ATOM 9542 O O . ILE E 3 116 ? 0.72200 -36.00200 -30.21200 1.000 38.45970 342 ILE E O 1
ATOM 9547 N N . ASP E 3 117 ? 1.57500 -35.00500 -28.39400 1.000 34.60595 343 ASP E N 1
ATOM 9548 C CA . ASP E 3 117 ? 1.37200 -33.68200 -28.96900 1.000 34.35331 343 ASP E CA 1
ATOM 9549 C C . ASP E 3 117 ? 2.57300 -33.23400 -29.78800 1.000 35.41857 343 ASP E C 1
ATOM 9550 O O . ASP E 3 117 ? 3.70400 -33.66600 -29.56900 1.000 31.91652 343 ASP E O 1
ATOM 9555 N N . SER E 3 118 ? 2.29600 -32.39700 -30.78300 1.000 31.75433 344 SER E N 1
ATOM 9556 C CA . SER E 3 118 ? 3.27400 -31.95300 -31.75600 1.000 31.85507 344 SER E CA 1
ATOM 9557 C C . SER E 3 118 ? 2.67900 -30.76500 -32.53100 1.000 32.13093 344 SER E C 1
ATOM 9558 O O . SER E 3 118 ? 1.54900 -30.35600 -32.30100 1.000 29.90103 344 SER E O 1
ATOM 9561 N N . VAL E 3 119 ? 3.43500 -30.27800 -33.50000 1.000 31.35790 345 VAL E N 1
ATOM 9562 C CA . VAL E 3 119 ? 2.91900 -29.36100 -34.51300 1.000 28.31965 345 VAL E CA 1
ATOM 9563 C C . VAL E 3 119 ? 1.58900 -29.86300 -35.06600 1.000 32.06859 345 VAL E C 1
ATOM 9564 O O . VAL E 3 119 ? 0.68200 -29.06800 -35.36100 1.000 33.02995 345 VAL E O 1
ATOM 9568 N N . ILE E 3 120 ? 1.45200 -31.17600 -35.24100 1.000 31.01860 346 ILE E N 1
ATOM 9569 C CA . ILE E 3 120 ? 0.23700 -31.69200 -35.86100 1.000 33.32716 346 ILE E CA 1
ATOM 9570 C C . ILE E 3 120 ? -1.00000 -31.36800 -35.00800 1.000 32.23292 346 ILE E C 1
ATOM 9571 O O . ILE E 3 120 ? -1.98800 -30.79500 -35.49100 1.000 32.22598 346 ILE E O 1
ATOM 9576 N N . SER E 3 121 ? -0.96400 -31.72900 -33.71500 1.000 30.54480 347 SER E N 1
ATOM 9577 C CA . SER E 3 121 ? -2.09900 -31.41700 -32.86600 1.000 31.11424 347 SER E CA 1
ATOM 9578 C C . SER E 3 121 ? -2.22100 -29.92400 -32.60300 1.000 33.27803 347 SER E C 1
ATOM 9579 O O . SER E 3 121 ? -3.32500 -29.44100 -32.31100 1.000 33.06335 347 SER E O 1
ATOM 9582 N N . GLN E 3 122 ? -1.10800 -29.16700 -32.62700 1.000 30.37665 348 GLN E N 1
ATOM 9583 C CA . GLN E 3 122 ? -1.21500 -27.71900 -32.40600 1.000 31.17495 348 GLN E CA 1
ATOM 9584 C C . GLN E 3 122 ? -1.85800 -27.02300 -33.59500 1.000 34.10208 348 GLN E C 1
ATOM 9585 O O . GLN E 3 122 ? -2.65900 -26.10400 -33.41100 1.000 32.09237 348 GLN E O 1
ATOM 9591 N N . LEU E 3 123 ? -1.52700 -27.44700 -34.82800 1.000 31.51588 349 LEU E N 1
ATOM 9592 C CA . LEU E 3 123 ? -2.26100 -26.92700 -35.98300 1.000 34.53535 349 LEU E CA 1
ATOM 9593 C C . LEU E 3 123 ? -3.73600 -27.33600 -35.99000 1.000 34.51274 349 LEU E C 1
ATOM 9594 O O . LEU E 3 123 ? -4.59300 -26.54500 -36.39600 1.000 33.21889 349 LEU E O 1
ATOM 9599 N N . ALA E 3 124 ? -4.06100 -28.53600 -35.52100 1.000 32.56964 350 ALA E N 1
ATOM 9600 C CA . ALA E 3 124 ? -5.47500 -28.92400 -35.36300 1.000 32.84725 350 ALA E CA 1
ATOM 9601 C C . ALA E 3 124 ? -6.20700 -28.01300 -34.37900 1.000 32.72556 350 ALA E C 1
ATOM 9602 O O . ALA E 3 124 ? -7.37800 -27.63800 -34.60000 1.000 32.14989 350 ALA E O 1
ATOM 9604 N N . MET E 3 125 ? -5.56600 -27.67200 -33.26900 1.000 30.14270 351 MET E N 1
ATOM 9605 C CA . MET E 3 125 ? -6.15100 -26.70500 -32.34400 1.000 35.84242 351 MET E CA 1
ATOM 9606 C C . MET E 3 125 ? -6.34000 -25.35000 -33.02500 1.000 34.35254 351 MET E C 1
ATOM 9607 O O . MET E 3 125 ? -7.39300 -24.71300 -32.88600 1.000 34.89776 351 MET E O 1
ATOM 9612 N N . ALA E 3 126 ? -5.31400 -24.86200 -33.71500 1.000 32.81169 352 ALA E N 1
ATOM 9613 C CA . ALA E 3 126 ? -5.44600 -23.59100 -34.39300 1.000 35.54514 352 ALA E CA 1
ATOM 9614 C C . ALA E 3 126 ? -6.65400 -23.62200 -35.32200 1.000 33.66443 352 ALA E C 1
ATOM 9615 O O . ALA E 3 126 ? -7.49500 -22.71700 -35.29800 1.000 34.50759 352 ALA E O 1
ATOM 9617 N N . ASP E 3 127 ? -6.78300 -24.66900 -36.13100 1.000 33.88061 353 ASP E N 1
ATOM 9618 C CA . ASP E 3 127 ? -7.91600 -24.67300 -37.06700 1.000 36.99356 353 ASP E CA 1
ATOM 9619 C C . ASP E 3 127 ? -9.24500 -24.69900 -36.32100 1.000 39.09418 353 ASP E C 1
ATOM 9620 O O . ASP E 3 127 ? -10.20400 -24.04500 -36.73200 1.000 36.08518 353 ASP E O 1
ATOM 9625 N N . GLY E 3 128 ? -9.33100 -25.45900 -35.24800 1.000 34.27812 354 GLY E N 1
ATOM 9626 C CA . GLY E 3 128 ? -10.54000 -25.47500 -34.43600 1.000 39.69903 354 GLY E CA 1
ATOM 9627 C C . GLY E 3 128 ? -10.92600 -24.11300 -33.89600 1.000 39.85847 354 GLY E C 1
ATOM 9628 O O . GLY E 3 128 ? -12.11200 -23.75600 -33.87200 1.000 42.44215 354 GLY E O 1
ATOM 9629 N N . CYS E 3 129 ? -9.93000 -23.32000 -33.46200 1.000 36.34054 355 CYS E N 1
ATOM 9630 C CA . CYS E 3 129 ? -10.20200 -21.95900 -32.98600 1.000 37.04071 355 CYS E CA 1
ATOM 9631 C C . CYS E 3 129 ? -10.63200 -21.06100 -34.11900 1.000 38.43387 355 CYS E C 1
ATOM 9632 O O . CYS E 3 129 ? -11.54900 -20.21200 -33.96800 1.000 37.97388 355 CYS E O 1
ATOM 9635 N N . LEU E 3 130 ? -9.98900 -21.22400 -35.28400 1.000 39.59891 356 LEU E N 1
ATOM 9636 C CA . LEU E 3 130 ? -10.36800 -20.40100 -36.43400 1.000 40.45016 356 LEU E CA 1
ATOM 9637 C C . LEU E 3 130 ? -11.76000 -20.72700 -36.91400 1.000 40.36250 356 LEU E C 1
ATOM 9638 O O . LEU E 3 130 ? -12.45200 -19.83000 -37.44200 1.000 41.02636 356 LEU E O 1
ATOM 9643 N N . GLN E 3 131 ? -12.19400 -21.99700 -36.78300 1.000 37.34968 357 GLN E N 1
ATOM 9644 C CA . GLN E 3 131 ? -13.55700 -22.36000 -37.18900 1.000 43.15366 357 GLN E CA 1
ATOM 9645 C C . GLN E 3 131 ? -14.53800 -21.77500 -36.19500 1.000 46.19077 357 GLN E C 1
ATOM 9646 O O . GLN E 3 131 ? -15.59800 -21.24900 -36.57100 1.000 44.34157 357 GLN E O 1
ATOM 9652 N N . LYS E 3 132 ? -14.16600 -21.84100 -34.92100 1.000 42.11735 358 LYS E N 1
ATOM 9653 C CA . LYS E 3 132 ? -15.04000 -21.41100 -33.84500 1.000 45.20386 358 LYS E CA 1
ATOM 9654 C C . LYS E 3 132 ? -15.31600 -19.90300 -33.91100 1.000 46.91636 358 LYS E C 1
ATOM 9655 O O . LYS E 3 132 ? -16.45500 -19.47500 -33.71400 1.000 49.23088 358 LYS E O 1
ATOM 9661 N N . GLU E 3 133 ? -14.30400 -19.08000 -34.18100 1.000 44.42979 359 GLU E N 1
ATOM 9662 C CA . GLU E 3 133 ? -14.42000 -17.64900 -33.91900 1.000 47.75083 359 GLU E CA 1
ATOM 9663 C C . GLU E 3 133 ? -15.00900 -16.86600 -35.08700 1.000 54.75446 359 GLU E C 1
ATOM 9664 O O . GLU E 3 133 ? -14.90200 -15.63200 -35.11300 1.000 56.86043 359 GLU E O 1
ATOM 9670 N N . VAL E 3 134 ? -15.64200 -17.53800 -36.05200 1.000 55.55523 360 VAL E N 1
ATOM 9671 C CA . VAL E 3 134 ? -16.42800 -16.77200 -37.01300 1.000 54.44505 360 VAL E CA 1
ATOM 9672 C C . VAL E 3 134 ? -17.61800 -16.12400 -36.31000 1.000 64.83078 360 VAL E C 1
ATOM 9673 O O . VAL E 3 134 ? -18.12400 -15.07700 -36.76700 1.000 62.89987 360 VAL E O 1
ATOM 9677 N N . GLY E 3 135 ? -18.05300 -16.68600 -35.18300 1.000 70.28006 361 GLY E N 1
ATOM 9678 C CA . GLY E 3 135 ? -19.13200 -16.08600 -34.40900 1.000 69.63275 361 GLY E CA 1
ATOM 9679 C C . GLY E 3 135 ? -19.17400 -16.50500 -32.94100 1.000 78.01678 361 GLY E C 1
ATOM 9680 O O . GLY E 3 135 ? -20.00300 -15.98900 -32.16700 1.000 78.01352 361 GLY E O 1
#

Radius of gyration: 37.91 Å; Cα contacts (8 Å, |Δi|>4): 2830; chains: 5; bounding box: 88×90×107 Å